Protein 4UIS (pdb70)

Structure (mmCIF, N/CA/C/O backbone):
data_4UIS
#
_entry.id   4UIS
#
_cell.length_a   1.000
_cell.length_b   1.000
_cell.length_c   1.000
_cell.angle_alpha   90.00
_cell.angle_beta   90.00
_cell.angle_gamma   90.00
#
_symmetry.space_group_name_H-M   'P 1'
#
loop_
_entity.id
_entity.type
_entity.pdbx_description
1 polymer GAMMA-SECRETASE
2 polymer GAMMA-SECRETASE
3 polymer GAMMA-SECRETASE
4 polymer GAMMA-SECRETASE
5 polymer LYSOZYME
#
loop_
_atom_site.group_PDB
_atom_site.id
_atom_site.type_symbol
_atom_site.label_atom_id
_atom_site.label_alt_id
_atom_site.label_comp_id
_atom_site.label_asym_id
_atom_site.label_entity_id
_atom_site.label_seq_id
_atom_site.pdbx_PDB_ins_code
_atom_site.Cartn_x
_atom_site.Cartn_y
_atom_site.Cartn_z
_atom_site.occupancy
_atom_site.B_iso_or_equiv
_atom_site.auth_seq_id
_atom_site.auth_comp_id
_atom_site.auth_asym_id
_atom_site.auth_atom_id
_atom_site.pdbx_PDB_model_num
ATOM 1 N N . ILE A 1 1 ? 146.612 114.792 128.210 1.00 96.01 42 ILE A N 1
ATOM 2 C CA . ILE A 1 1 ? 146.194 113.816 129.207 1.00 81.65 42 ILE A CA 1
ATOM 3 C C . ILE A 1 1 ? 146.494 114.274 130.615 1.00 90.03 42 ILE A C 1
ATOM 4 O O . ILE A 1 1 ? 147.655 114.345 131.006 1.00 87.43 42 ILE A O 1
ATOM 9 N N . PRO A 1 2 ? 145.457 114.628 131.376 1.00 123.77 43 PRO A N 1
ATOM 10 C CA . PRO A 1 2 ? 145.741 114.800 132.794 1.00 132.42 43 PRO A CA 1
ATOM 11 C C . PRO A 1 2 ? 146.183 113.488 133.405 1.00 133.14 43 PRO A C 1
ATOM 12 O O . PRO A 1 2 ? 145.651 112.432 133.069 1.00 133.50 43 PRO A O 1
ATOM 16 N N . LEU A 1 3 ? 147.137 113.568 134.316 1.00 137.79 44 LEU A N 1
ATOM 17 C CA . LEU A 1 3 ? 147.487 112.446 135.157 1.00 129.71 44 LEU A CA 1
ATOM 18 C C . LEU A 1 3 ? 146.812 112.658 136.494 1.00 157.81 44 LEU A C 1
ATOM 19 O O . LEU A 1 3 ? 146.588 113.791 136.904 1.00 155.26 44 LEU A O 1
ATOM 24 N N . ASN A 1 4 ? 146.470 111.576 137.169 1.00 113.95 45 ASN A N 1
ATOM 25 C CA . ASN A 1 4 ? 145.487 111.680 138.226 1.00 148.40 45 ASN A CA 1
ATOM 26 C C . ASN A 1 4 ? 146.085 112.157 139.545 1.00 137.87 45 ASN A C 1
ATOM 27 O O . ASN A 1 4 ? 146.286 113.353 139.741 1.00 142.37 45 ASN A O 1
ATOM 32 N N . LYS A 1 5 ? 146.367 111.220 140.442 1.00 152.71 46 LYS A N 1
ATOM 33 C CA . LYS A 1 5 ? 146.760 111.542 141.812 1.00 140.38 46 LYS A CA 1
ATOM 34 C C . LYS A 1 5 ? 148.058 112.334 141.863 1.00 144.33 46 LYS A C 1
ATOM 35 O O . LYS A 1 5 ? 149.021 111.998 141.181 1.00 147.92 46 LYS A O 1
ATOM 41 N N . THR A 1 6 ? 148.083 113.384 142.678 1.00 151.10 47 THR A N 1
ATOM 42 C CA . THR A 1 6 ? 149.191 114.335 142.655 1.00 138.30 47 THR A CA 1
ATOM 43 C C . THR A 1 6 ? 149.252 115.186 143.920 1.00 106.08 47 THR A C 1
ATOM 44 O O . THR A 1 6 ? 148.224 115.533 144.488 1.00 101.06 47 THR A O 1
ATOM 48 N N . ALA A 1 7 ? 150.456 115.532 144.359 1.00 109.96 48 ALA A N 1
ATOM 49 C CA . ALA A 1 7 ? 150.610 116.381 145.529 1.00 102.54 48 ALA A CA 1
ATOM 50 C C . ALA A 1 7 ? 151.277 117.712 145.202 1.00 98.62 48 ALA A C 1
ATOM 51 O O . ALA A 1 7 ? 152.466 117.759 144.899 1.00 100.85 48 ALA A O 1
ATOM 53 N N . PRO A 1 8 ? 150.500 118.798 145.250 1.00 77.06 49 PRO A N 1
ATOM 54 C CA . PRO A 1 8 ? 150.928 120.185 145.054 1.00 62.20 49 PRO A CA 1
ATOM 55 C C . PRO A 1 8 ? 151.886 120.724 146.096 1.00 63.94 49 PRO A C 1
ATOM 56 O O . PRO A 1 8 ? 151.812 120.345 147.256 1.00 71.93 49 PRO A O 1
ATOM 60 N N . CYS A 1 9 ? 152.780 121.604 145.668 1.00 68.74 50 CYS A N 1
ATOM 61 C CA . CYS A 1 9 ? 153.420 122.549 146.570 1.00 75.66 50 CYS A CA 1
ATOM 62 C C . CYS A 1 9 ? 152.379 123.594 146.910 1.00 53.23 50 CYS A C 1
ATOM 63 O O . CYS A 1 9 ? 151.439 123.773 146.148 1.00 51.18 50 CYS A O 1
ATOM 66 N N . VAL A 1 10 ? 152.507 124.272 148.046 1.00 47.62 51 VAL A N 1
ATOM 67 C CA . VAL A 1 10 ? 151.502 125.275 148.391 1.00 58.56 51 VAL A CA 1
ATOM 68 C C . VAL A 1 10 ? 152.038 126.415 149.245 1.00 77.34 51 VAL A C 1
ATOM 69 O O . VAL A 1 10 ? 152.886 126.224 150.108 1.00 73.64 51 VAL A O 1
ATOM 73 N N . ARG A 1 11 ? 151.542 127.612 148.968 1.00 71.25 52 ARG A N 1
ATOM 74 C CA . ARG A 1 11 ? 151.963 128.827 149.642 1.00 94.27 52 ARG A CA 1
ATOM 75 C C . ARG A 1 11 ? 151.590 128.908 151.115 1.00 97.17 52 ARG A C 1
ATOM 76 O O . ARG A 1 11 ? 150.463 128.606 151.483 1.00 95.29 52 ARG A O 1
ATOM 84 N N . LEU A 1 12 ? 152.523 129.360 151.947 1.00 126.80 53 LEU A N 1
ATOM 85 C CA . LEU A 1 12 ? 152.223 129.690 153.339 1.00 133.18 53 LEU A CA 1
ATOM 86 C C . LEU A 1 12 ? 152.935 130.978 153.727 1.00 141.29 53 LEU A C 1
ATOM 87 O O . LEU A 1 12 ? 153.816 131.447 153.007 1.00 130.58 53 LEU A O 1
ATOM 92 N N . LEU A 1 13 ? 152.571 131.548 154.870 1.00 117.04 54 LEU A N 1
ATOM 93 C CA . LEU A 1 13 ? 153.056 132.881 155.205 1.00 157.16 54 LEU A CA 1
ATOM 94 C C . LEU A 1 13 ? 153.580 133.108 156.630 1.00 190.87 54 LEU A C 1
ATOM 95 O O . LEU A 1 13 ? 152.810 133.145 157.586 1.00 191.36 54 LEU A O 1
ATOM 100 N N . ASN A 1 14 ? 154.897 133.237 156.760 1.00 185.02 55 ASN A N 1
ATOM 101 C CA . ASN A 1 14 ? 155.493 133.937 157.892 1.00 162.87 55 ASN A CA 1
ATOM 102 C C . ASN A 1 14 ? 155.198 135.409 157.704 1.00 160.71 55 ASN A C 1
ATOM 103 O O . ASN A 1 14 ? 155.221 135.900 156.582 1.00 164.51 55 ASN A O 1
ATOM 108 N N . ALA A 1 15 ? 154.934 136.122 158.789 1.00 154.10 56 ALA A N 1
ATOM 109 C CA . ALA A 1 15 ? 154.537 137.519 158.681 1.00 166.43 56 ALA A CA 1
ATOM 110 C C . ALA A 1 15 ? 155.606 138.359 158.003 1.00 162.39 56 ALA A C 1
ATOM 111 O O . ALA A 1 15 ? 155.306 139.336 157.327 1.00 175.51 56 ALA A O 1
ATOM 113 N N . THR A 1 16 ? 156.857 137.969 158.186 1.00 161.94 57 THR A N 1
ATOM 114 C CA . THR A 1 16 ? 157.961 138.666 157.557 1.00 145.05 57 THR A CA 1
ATOM 115 C C . THR A 1 16 ? 158.116 138.258 156.103 1.00 128.55 57 THR A C 1
ATOM 116 O O . THR A 1 16 ? 158.522 139.055 155.265 1.00 133.46 57 THR A O 1
ATOM 120 N N . HIS A 1 17 ? 157.768 137.017 155.795 1.00 114.49 58 HIS A N 1
ATOM 121 C CA . HIS A 1 17 ? 158.250 136.447 154.554 1.00 112.41 58 HIS A CA 1
ATOM 122 C C . HIS A 1 17 ? 157.395 135.263 154.087 1.00 118.60 58 HIS A C 1
ATOM 123 O O . HIS A 1 17 ? 156.914 134.485 154.905 1.00 121.48 58 HIS A O 1
ATOM 130 N N . GLN A 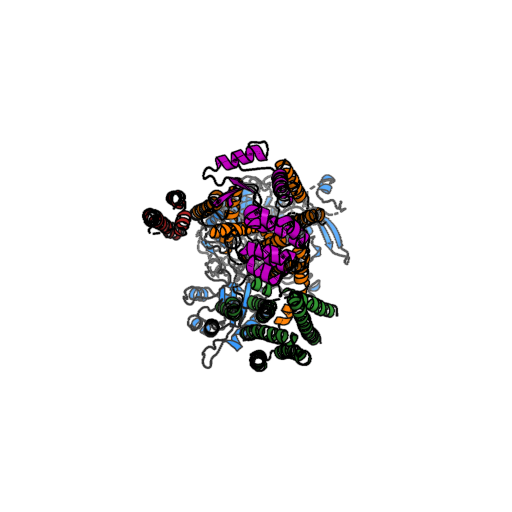1 18 ? 157.206 135.138 152.774 1.00 124.67 59 GLN A N 1
ATOM 131 C CA . GLN A 1 18 ? 156.386 134.076 152.187 1.00 113.91 59 GLN A CA 1
ATOM 132 C C . GLN A 1 18 ? 157.173 132.803 151.892 1.00 99.80 59 GLN A C 1
ATOM 133 O O . GLN A 1 18 ? 158.386 132.852 151.716 1.00 98.71 59 GLN A O 1
ATOM 139 N N . ILE A 1 19 ? 156.481 131.666 151.813 1.00 110.23 60 ILE A N 1
ATOM 140 C CA . ILE A 1 19 ? 157.135 130.390 151.505 1.00 105.28 60 ILE A CA 1
ATOM 141 C C . ILE A 1 19 ? 156.355 129.476 150.561 1.00 99.00 60 ILE A C 1
ATOM 142 O O . ILE A 1 19 ? 155.128 129.401 150.613 1.00 105.82 60 ILE A O 1
ATOM 147 N N . GLY A 1 20 ? 157.083 128.756 149.716 1.00 81.22 61 GLY A N 1
ATOM 148 C CA . GLY A 1 20 ? 156.475 127.775 148.840 1.00 84.50 61 GLY A CA 1
ATOM 149 C C . GLY A 1 20 ? 156.436 128.115 147.362 1.00 90.70 61 GLY A C 1
ATOM 150 O O . GLY A 1 20 ? 156.978 129.123 146.923 1.00 98.17 61 GLY A O 1
ATOM 151 N N . CYS A 1 21 ? 155.796 127.236 146.599 1.00 89.05 62 CYS A N 1
ATOM 152 C CA . CYS A 1 21 ? 155.629 127.381 145.159 1.00 111.53 62 CYS A CA 1
ATOM 153 C C . CYS A 1 21 ? 154.649 128.500 144.874 1.00 128.82 62 CYS A C 1
ATOM 154 O O . CYS A 1 21 ? 153.813 128.793 145.715 1.00 132.35 62 CYS A O 1
ATOM 157 N N . GLN A 1 22 ? 154.729 129.132 143.709 1.00 130.93 63 GLN A N 1
ATOM 158 C CA . GLN A 1 22 ? 153.603 129.950 143.262 1.00 128.34 63 GLN A CA 1
ATOM 159 C C . GLN A 1 22 ? 153.504 130.046 141.755 1.00 127.75 63 GLN A C 1
ATOM 160 O O . GLN A 1 22 ? 154.195 130.835 141.120 1.00 130.62 63 GLN A O 1
ATOM 166 N N . SER A 1 23 ? 152.624 129.230 141.196 1.00 125.36 64 SER A N 1
ATOM 167 C CA . SER A 1 23 ? 152.407 129.175 139.763 1.00 116.74 64 SER A CA 1
ATOM 168 C C . SER A 1 23 ? 151.787 130.436 139.189 1.00 118.73 64 SER A C 1
ATOM 169 O O . SER A 1 23 ? 150.946 131.068 139.821 1.00 122.92 64 SER A O 1
ATOM 172 N N . SER A 1 24 ? 152.203 130.789 137.979 1.00 125.39 65 SER A N 1
ATOM 173 C CA . SER A 1 24 ? 151.545 131.843 137.220 1.00 123.11 65 SER A CA 1
ATOM 174 C C . SER A 1 24 ? 150.225 131.335 136.650 1.00 114.03 65 SER A C 1
ATOM 175 O O . SER A 1 24 ? 150.060 130.144 136.406 1.00 118.38 65 SER A O 1
ATOM 178 N N . ILE A 1 25 ? 149.306 132.261 136.414 1.00 101.64 66 ILE A N 1
ATOM 179 C CA . ILE A 1 25 ? 147.928 131.963 136.049 1.00 97.16 66 ILE A CA 1
ATOM 180 C C . ILE A 1 25 ? 147.828 131.146 134.766 1.00 109.61 66 ILE A C 1
ATOM 181 O O . ILE A 1 25 ? 148.807 130.988 134.042 1.00 112.27 66 ILE A O 1
ATOM 186 N N . SER A 1 26 ? 146.647 130.583 134.532 1.00 112.35 67 SER A N 1
ATOM 187 C CA . SER A 1 26 ? 146.307 129.884 133.299 1.00 110.77 67 SER A CA 1
ATOM 188 C C . SER A 1 26 ? 147.143 128.640 133.137 1.00 103.42 67 SER A C 1
ATOM 189 O O . SER A 1 26 ? 146.646 127.522 133.266 1.00 102.49 67 SER A O 1
ATOM 192 N N . GLY A 1 27 ? 148.419 128.838 132.841 1.00 110.18 68 GLY A N 1
ATOM 193 C CA . GLY A 1 27 ? 149.307 127.715 132.660 1.00 112.14 68 GLY A CA 1
ATOM 194 C C . GLY A 1 27 ? 150.762 128.084 132.763 1.00 107.03 68 GLY A C 1
ATOM 195 O O . GLY A 1 27 ? 151.182 129.132 132.281 1.00 99.30 68 GLY A O 1
ATOM 196 N N . ASP A 1 28 ? 151.533 127.213 133.399 1.00 107.25 69 ASP A N 1
ATOM 197 C CA . ASP A 1 28 ? 152.972 127.360 133.414 1.00 104.19 69 ASP A CA 1
ATOM 198 C C . ASP A 1 28 ? 153.550 126.124 132.759 1.00 95.64 69 ASP A C 1
ATOM 199 O O . ASP A 1 28 ? 153.756 125.089 133.395 1.00 92.78 69 ASP A O 1
ATOM 204 N N . THR A 1 29 ? 153.743 126.235 131.452 1.00 102.66 70 THR A N 1
ATOM 205 C CA . THR A 1 29 ? 154.199 125.130 130.629 1.00 116.26 70 THR A CA 1
ATOM 206 C C . THR A 1 29 ? 155.685 124.892 130.735 1.00 129.19 70 THR A C 1
ATOM 207 O O . THR A 1 29 ? 156.445 125.805 131.039 1.00 132.12 70 THR A O 1
ATOM 211 N N . GLY A 1 30 ? 156.094 123.660 130.467 1.00 139.18 71 GLY A N 1
ATOM 212 C CA . GLY A 1 30 ? 157.503 123.344 130.375 1.00 147.29 71 GLY A CA 1
ATOM 213 C C . GLY A 1 30 ? 157.720 122.008 129.713 1.00 150.34 71 GLY A C 1
ATOM 214 O O . GLY A 1 30 ? 157.172 121.008 130.152 1.00 143.51 71 GLY A O 1
ATOM 215 N N . VAL A 1 31 ? 158.515 121.989 128.653 1.00 151.60 72 VAL A N 1
ATOM 216 C CA . VAL A 1 31 ? 158.864 120.741 127.997 1.00 164.27 72 VAL A CA 1
ATOM 217 C C . VAL A 1 31 ? 159.642 119.830 128.932 1.00 177.38 72 VAL A C 1
ATOM 218 O O . VAL A 1 31 ? 160.479 120.296 129.706 1.00 174.97 72 VAL A O 1
ATOM 222 N N . ILE A 1 32 ? 159.354 118.535 128.886 1.00 186.71 73 ILE A N 1
ATOM 223 C CA . ILE A 1 32 ? 160.050 117.622 129.783 1.00 198.40 73 ILE A CA 1
ATOM 224 C C . ILE A 1 32 ? 161.523 117.515 129.423 1.00 196.84 73 ILE A C 1
ATOM 225 O O . ILE A 1 32 ? 161.873 117.523 128.250 1.00 197.25 73 ILE A O 1
ATOM 230 N N . HIS A 1 33 ? 162.389 117.438 130.428 1.00 200.68 74 HIS A N 1
ATOM 231 C CA . HIS A 1 33 ? 163.752 116.978 130.195 1.00 192.20 74 HIS A CA 1
ATOM 232 C C . HIS A 1 33 ? 164.287 116.288 131.436 1.00 190.10 74 HIS A C 1
ATOM 233 O O . HIS A 1 33 ? 164.796 116.926 132.354 1.00 191.39 74 HIS A O 1
ATOM 240 N N . VAL A 1 34 ? 164.181 114.967 131.435 1.00 181.38 75 VAL A N 1
ATOM 241 C CA . VAL A 1 34 ? 164.467 114.158 132.604 1.00 166.13 75 VAL A CA 1
ATOM 242 C C . VAL A 1 34 ? 165.911 114.265 133.058 1.00 160.97 75 VAL A C 1
ATOM 243 O O . VAL A 1 34 ? 166.812 114.495 132.257 1.00 159.87 75 VAL A O 1
ATOM 247 N N . VAL A 1 35 ? 166.120 114.135 134.359 1.00 161.71 76 VAL A N 1
ATOM 248 C CA . VAL A 1 35 ? 167.459 113.963 134.881 1.00 170.70 76 VAL A CA 1
ATOM 249 C C . VAL A 1 35 ? 167.643 112.564 135.421 1.00 183.31 76 VAL A C 1
ATOM 250 O O . VAL A 1 35 ? 167.015 112.179 136.405 1.00 187.76 76 VAL A O 1
ATOM 254 N N . GLU A 1 36 ? 168.502 111.798 134.763 1.00 189.11 77 GLU A N 1
ATOM 255 C CA . GLU A 1 36 ? 168.842 110.475 135.251 1.00 205.65 77 GLU A CA 1
ATOM 256 C C . GLU A 1 36 ? 170.125 110.582 136.069 1.00 222.35 77 GLU A C 1
ATOM 257 O O . GLU A 1 36 ? 170.386 109.768 136.951 1.00 224.69 77 GLU A O 1
ATOM 263 N N . LYS A 1 37 ? 170.915 111.610 135.783 1.00 212.41 78 LYS A N 1
ATOM 264 C CA . LYS A 1 37 ? 172.231 111.746 136.385 1.00 231.75 78 LYS A CA 1
ATOM 265 C C . LYS A 1 37 ? 172.751 113.163 136.313 1.00 247.13 78 LYS A C 1
ATOM 266 O O . LYS A 1 37 ? 172.071 114.060 135.828 1.00 250.20 78 LYS A O 1
ATOM 272 N N . GLU A 1 38 ? 173.970 113.353 136.797 1.00 226.91 79 GLU A N 1
ATOM 273 C CA . GLU A 1 38 ? 174.587 114.665 136.814 1.00 242.28 79 GLU A CA 1
ATOM 274 C C . GLU A 1 38 ? 174.699 115.250 135.424 1.00 265.88 79 GLU A C 1
ATOM 275 O O . GLU A 1 38 ? 174.597 116.463 135.241 1.00 266.13 79 GLU A O 1
ATOM 281 N N . GLU A 1 39 ? 174.880 114.382 134.440 1.00 252.97 80 GLU A N 1
ATOM 282 C CA . GLU A 1 39 ? 175.087 114.845 133.083 1.00 247.81 80 GLU A CA 1
ATOM 283 C C . GLU A 1 39 ? 173.896 115.670 132.633 1.00 228.53 80 GLU A C 1
ATOM 284 O O . GLU A 1 39 ? 174.049 116.740 132.044 1.00 229.11 80 GLU A O 1
ATOM 290 N N . ASP A 1 40 ? 172.707 115.198 132.978 1.00 251.96 81 ASP A N 1
ATOM 291 C CA . ASP A 1 40 ? 171.504 115.945 132.686 1.00 231.37 81 ASP A CA 1
ATOM 292 C C . ASP A 1 40 ? 171.551 117.245 133.455 1.00 223.75 81 ASP A C 1
ATOM 293 O O . ASP A 1 40 ? 171.093 118.273 132.986 1.00 207.66 81 ASP A O 1
ATOM 298 N N . LEU A 1 41 ? 172.122 117.184 134.650 1.00 225.47 82 LEU A N 1
ATOM 299 C CA . LEU A 1 41 ? 172.123 118.332 135.535 1.00 234.28 82 LEU A CA 1
ATOM 300 C C . LEU A 1 41 ? 172.935 119.476 134.955 1.00 253.16 82 LEU A C 1
ATOM 301 O O . LEU A 1 41 ? 172.575 120.637 135.133 1.00 258.27 82 LEU A O 1
ATOM 306 N N . GLN A 1 42 ? 174.016 119.173 134.245 1.00 271.20 83 GLN A N 1
ATOM 307 C CA . GLN A 1 42 ? 174.633 120.244 133.477 1.00 286.92 83 GLN A CA 1
ATOM 308 C C . GLN A 1 42 ? 173.785 120.546 132.269 1.00 286.09 83 GLN A C 1
ATOM 309 O O . GLN A 1 42 ? 173.653 121.693 131.879 1.00 283.30 83 GLN A O 1
ATOM 315 N N . TRP A 1 43 ? 173.191 119.509 131.691 1.00 282.51 84 TRP A N 1
ATOM 316 C CA . TRP A 1 43 ? 172.643 119.624 130.345 1.00 286.22 84 TRP A CA 1
ATOM 317 C C . TRP A 1 43 ? 171.153 119.909 130.258 1.00 213.26 84 TRP A C 1
ATOM 318 O O . TRP A 1 43 ? 170.507 119.543 129.283 1.00 210.23 84 TRP A O 1
ATOM 329 N N . VAL A 1 44 ? 170.600 120.517 131.295 1.00 232.66 85 VAL A N 1
ATOM 330 C CA . VAL A 1 44 ? 169.302 121.148 131.176 1.00 236.37 85 VAL A CA 1
ATOM 331 C C . VAL A 1 44 ? 169.606 122.617 131.108 1.00 243.44 85 VAL A C 1
ATOM 332 O O . VAL A 1 44 ? 169.122 123.351 130.251 1.00 236.58 85 VAL A O 1
ATOM 336 N N . LEU A 1 45 ? 170.450 123.017 132.045 1.00 262.44 86 LEU A N 1
ATOM 337 C CA . LEU A 1 45 ? 170.902 124.377 132.163 1.00 263.60 86 LEU A CA 1
ATOM 338 C C . LEU A 1 45 ? 171.673 124.731 130.910 1.00 272.82 86 LEU A C 1
ATOM 339 O O . LEU A 1 45 ? 171.626 125.852 130.421 1.00 267.72 86 LEU A O 1
ATOM 344 N N . THR A 1 46 ? 172.367 123.737 130.377 1.00 288.61 87 THR A N 1
ATOM 345 C CA . THR A 1 46 ? 173.223 123.931 129.225 1.00 289.51 87 THR A CA 1
ATOM 346 C C . THR A 1 46 ? 172.696 123.182 128.018 1.00 209.94 87 THR A C 1
ATOM 347 O O . THR A 1 46 ? 173.388 123.053 127.012 1.00 202.48 87 THR A O 1
ATOM 351 N N . ASP A 1 47 ? 171.477 122.667 128.127 1.00 228.46 88 ASP A N 1
ATOM 352 C CA . ASP A 1 47 ? 170.819 122.105 126.962 1.00 234.06 88 ASP A CA 1
ATOM 353 C C . ASP A 1 47 ? 170.632 123.270 126.010 1.00 237.58 88 ASP A C 1
ATOM 354 O O . ASP A 1 47 ? 171.383 123.435 125.052 1.00 248.82 88 ASP A O 1
ATOM 359 N N . GLY A 1 48 ? 169.623 124.085 126.287 1.00 214.64 89 GLY A N 1
ATOM 360 C CA . GLY A 1 48 ? 169.498 125.383 125.654 1.00 211.61 89 GLY A CA 1
ATOM 361 C C . GLY A 1 48 ? 168.839 125.582 124.297 1.00 211.45 89 GLY A C 1
ATOM 362 O O . GLY A 1 48 ? 168.782 126.717 123.831 1.00 224.89 89 GLY A O 1
ATOM 363 N N . PRO A 1 49 ? 168.356 124.518 123.631 1.00 197.42 90 PRO A N 1
ATOM 364 C CA . PRO A 1 49 ? 167.609 124.971 122.458 1.00 167.16 90 PRO A CA 1
ATOM 365 C C . PRO A 1 49 ? 166.239 125.535 122.813 1.00 147.13 90 PRO A C 1
ATOM 366 O O . PRO A 1 49 ? 165.830 126.533 122.229 1.00 141.01 90 PRO A O 1
ATOM 370 N N . ASN A 1 50 ? 165.547 124.917 123.761 1.00 154.71 91 ASN A N 1
ATOM 371 C CA . ASN A 1 50 ? 164.193 125.339 124.094 1.00 153.21 91 ASN A CA 1
ATOM 372 C C . ASN A 1 50 ? 163.985 125.520 125.582 1.00 164.61 91 ASN A C 1
ATOM 373 O O . ASN A 1 50 ? 163.328 124.716 126.220 1.00 166.85 91 ASN A O 1
ATOM 378 N N . PRO A 1 51 ? 164.471 126.637 126.119 1.00 164.66 92 PRO A N 1
ATOM 379 C CA . PRO A 1 51 ? 164.718 126.833 127.550 1.00 168.60 92 PRO A CA 1
ATOM 380 C C . PRO A 1 51 ? 163.542 126.652 128.526 1.00 202.47 92 PRO A C 1
ATOM 381 O O . PRO A 1 51 ? 163.817 126.253 129.656 1.00 203.12 92 PRO A O 1
ATOM 385 N N . PRO A 1 52 ? 162.283 126.928 128.142 1.00 194.58 93 PRO A N 1
ATOM 386 C CA . PRO A 1 52 ? 161.261 126.664 129.166 1.00 183.75 93 PRO A CA 1
ATOM 387 C C . PRO A 1 52 ? 161.145 125.181 129.515 1.00 187.22 93 PRO A C 1
ATOM 388 O O . PRO A 1 52 ? 160.142 124.534 129.226 1.00 183.88 93 PRO A O 1
ATOM 392 N N . TYR A 1 53 ? 162.200 124.664 130.128 1.00 182.92 94 TYR A N 1
ATOM 393 C CA . TYR A 1 53 ? 162.311 123.270 130.524 1.00 184.09 94 TYR A CA 1
ATOM 394 C C . TYR A 1 53 ? 161.552 123.006 131.811 1.00 186.83 94 TYR A C 1
ATOM 395 O O . TYR A 1 53 ? 161.225 123.941 132.533 1.00 185.30 94 TYR A O 1
ATOM 404 N N . MET A 1 54 ? 161.235 121.743 132.078 1.00 189.51 95 MET A N 1
ATOM 405 C CA . MET A 1 54 ? 160.861 121.352 133.432 1.00 185.18 95 MET A CA 1
ATOM 406 C C . MET A 1 54 ? 161.250 119.907 133.733 1.00 181.49 95 MET A C 1
ATOM 407 O O . MET A 1 54 ? 160.834 118.966 133.061 1.00 183.18 95 MET A O 1
ATOM 412 N N . VAL A 1 55 ? 162.093 119.758 134.745 1.00 153.73 96 VAL A N 1
ATOM 413 C CA . VAL A 1 55 ? 162.690 118.479 135.095 1.00 144.91 96 VAL A CA 1
ATOM 414 C C . VAL A 1 55 ? 161.783 117.541 135.891 1.00 129.63 96 VAL A C 1
ATOM 415 O O . VAL A 1 55 ? 160.910 117.987 136.631 1.00 128.64 96 VAL A O 1
ATOM 419 N N . LEU A 1 56 ? 161.995 116.239 135.730 1.00 136.76 97 LEU A N 1
ATOM 420 C CA . LEU A 1 56 ? 161.357 115.235 136.569 1.00 127.39 97 LEU A CA 1
ATOM 421 C C . LEU A 1 56 ? 162.365 114.564 137.479 1.00 130.97 97 LEU A C 1
ATOM 422 O O . LEU A 1 56 ? 162.896 113.511 137.140 1.00 134.09 97 LEU A O 1
ATOM 427 N N . LEU A 1 57 ? 162.636 115.155 138.630 1.00 143.37 98 LEU A N 1
ATOM 428 C CA . LEU A 1 57 ? 163.655 114.595 139.501 1.00 140.49 98 LEU A CA 1
ATOM 429 C C . LEU A 1 57 ? 163.267 113.314 140.214 1.00 148.98 98 LEU A C 1
ATOM 430 O O . LEU A 1 57 ? 162.125 113.123 140.651 1.00 148.68 98 LEU A O 1
ATOM 435 N N . GLU A 1 58 ? 164.256 112.443 140.337 1.00 154.94 99 GLU A N 1
ATOM 436 C CA . GLU A 1 58 ? 164.178 111.319 141.239 1.00 161.65 99 GLU A CA 1
ATOM 437 C C . GLU A 1 58 ? 164.260 111.787 142.666 1.00 152.38 99 GLU A C 1
ATOM 438 O O . GLU A 1 58 ? 164.852 112.822 142.966 1.00 151.83 99 GLU A O 1
ATOM 444 N N . SER A 1 59 ? 163.667 111.000 143.545 1.00 139.22 100 SER A N 1
ATOM 445 C CA . SER A 1 59 ? 163.652 111.321 144.951 1.00 126.06 100 SER A CA 1
ATOM 446 C C . SER A 1 59 ? 165.065 111.424 145.497 1.00 139.56 100 SER A C 1
ATOM 447 O O . SER A 1 59 ? 165.350 112.252 146.357 1.00 142.64 100 SER A O 1
ATOM 450 N N . LYS A 1 60 ? 165.952 110.595 144.966 1.00 145.01 101 LYS A N 1
ATOM 451 C CA . LYS A 1 60 ? 167.323 110.531 145.442 1.00 142.17 101 LYS A CA 1
ATOM 452 C C . LYS A 1 60 ? 168.056 111.830 145.201 1.00 132.11 101 LYS A C 1
ATOM 453 O O . LYS A 1 60 ? 168.676 112.393 146.099 1.00 120.91 101 LYS A O 1
ATOM 459 N N . HIS A 1 61 ? 167.965 112.296 143.965 1.00 146.17 102 HIS A N 1
ATOM 460 C CA . HIS A 1 61 ? 168.853 113.332 143.475 1.00 151.69 102 HIS A CA 1
ATOM 461 C C . HIS A 1 61 ? 168.535 114.662 144.113 1.00 156.34 102 HIS A C 1
ATOM 462 O O . HIS A 1 61 ? 169.362 115.568 144.130 1.00 157.86 102 HIS A O 1
ATOM 469 N N . PHE A 1 62 ? 167.317 114.779 144.623 1.00 153.41 103 PHE A N 1
ATOM 470 C CA . PHE A 1 62 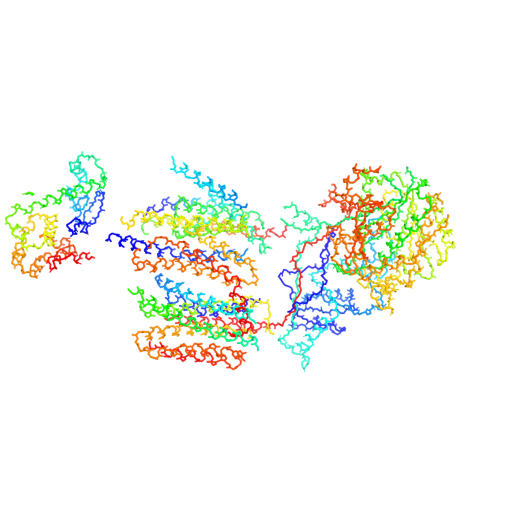? 166.852 116.046 145.150 1.00 152.61 103 PHE A CA 1
ATOM 471 C C . PHE A 1 62 ? 167.692 116.478 146.335 1.00 150.98 103 PHE A C 1
ATOM 472 O O . PHE A 1 62 ? 167.945 115.695 147.244 1.00 149.50 103 PHE A O 1
ATOM 480 N N . THR A 1 63 ? 168.100 117.739 146.322 1.00 156.79 104 THR A N 1
ATOM 481 C CA . THR A 1 63 ? 168.947 118.291 147.366 1.00 157.58 104 THR A CA 1
ATOM 482 C C . THR A 1 63 ? 169.033 119.790 147.242 1.00 175.92 104 THR A C 1
ATOM 483 O O . THR A 1 63 ? 168.728 120.353 146.195 1.00 175.81 104 THR A O 1
ATOM 487 N N . ARG A 1 64 ? 169.472 120.436 148.310 1.00 165.79 105 ARG A N 1
ATOM 488 C CA . ARG A 1 64 ? 169.603 121.877 148.293 1.00 165.66 105 ARG A CA 1
ATOM 489 C C . ARG A 1 64 ? 170.647 122.327 147.299 1.00 168.51 105 ARG A C 1
ATOM 490 O O . ARG A 1 64 ? 170.529 123.396 146.716 1.00 163.28 105 ARG A O 1
ATOM 498 N N . ASP A 1 65 ? 171.670 121.508 147.103 1.00 161.41 106 ASP A N 1
ATOM 499 C CA . ASP A 1 65 ? 172.762 121.904 146.234 1.00 185.48 106 ASP A CA 1
ATOM 500 C C . ASP A 1 65 ? 172.262 122.093 144.822 1.00 196.50 106 ASP A C 1
ATOM 501 O O . ASP A 1 65 ? 172.482 123.130 144.200 1.00 195.96 106 ASP A O 1
ATOM 506 N N . LEU A 1 66 ? 171.579 121.075 144.326 1.00 191.81 107 LEU A N 1
ATOM 507 C CA . LEU A 1 66 ? 171.036 121.118 142.986 1.00 191.82 107 LEU A CA 1
ATOM 508 C C . LEU A 1 66 ? 169.884 122.099 142.909 1.00 190.59 107 LEU A C 1
ATOM 509 O O . LEU A 1 66 ? 169.672 122.745 141.889 1.00 193.05 107 LEU A O 1
ATOM 514 N N . MET A 1 67 ? 169.143 122.210 144.001 1.00 189.54 108 MET A N 1
ATOM 515 C CA . MET A 1 67 ? 167.989 123.081 144.025 1.00 186.06 108 MET A CA 1
ATOM 516 C C . MET A 1 67 ? 168.414 124.524 143.867 1.00 174.12 108 MET A C 1
ATOM 517 O O . MET A 1 67 ? 167.745 125.317 143.211 1.00 175.91 108 MET A O 1
ATOM 522 N N . GLU A 1 68 ? 169.552 124.851 144.461 1.00 178.37 109 GLU A N 1
ATOM 523 C CA . GLU A 1 68 ? 170.008 126.227 144.508 1.00 172.83 109 GLU A CA 1
ATOM 524 C C . GLU A 1 68 ? 170.924 126.518 143.342 1.00 182.82 109 GLU A C 1
ATOM 525 O O . GLU A 1 68 ? 171.083 127.664 142.923 1.00 182.50 109 GLU A O 1
ATOM 531 N N . LYS A 1 69 ? 171.525 125.467 142.811 1.00 191.75 110 LYS A N 1
ATOM 532 C CA . LYS A 1 69 ? 172.160 125.582 141.523 1.00 192.79 110 LYS A CA 1
ATOM 533 C C . LYS A 1 69 ? 171.077 125.909 140.517 1.00 207.93 110 LYS A C 1
ATOM 534 O O . LYS A 1 69 ? 171.304 126.617 139.540 1.00 204.68 110 LYS A O 1
ATOM 540 N N . LEU A 1 70 ? 169.879 125.413 140.789 1.00 187.47 111 LEU A N 1
ATOM 541 C CA . LEU A 1 70 ? 168.777 125.552 139.860 1.00 207.75 111 LEU A CA 1
ATOM 542 C C . LEU A 1 70 ? 168.141 126.931 139.875 1.00 223.19 111 LEU A C 1
ATOM 543 O O . LEU A 1 70 ? 167.798 127.461 138.826 1.00 224.44 111 LEU A O 1
ATOM 548 N N . LYS A 1 71 ? 167.984 127.512 141.056 1.00 30.00 112 LYS A N 1
ATOM 549 C CA . LYS A 1 71 ? 167.198 128.732 141.179 1.00 30.00 112 LYS A CA 1
ATOM 550 C C . LYS A 1 71 ? 167.770 129.883 140.363 1.00 30.00 112 LYS A C 1
ATOM 551 O O . LYS A 1 71 ? 167.033 130.731 139.866 1.00 30.00 112 LYS A O 1
ATOM 557 N N . GLY A 1 72 ? 169.086 129.893 140.206 1.00 30.00 113 GLY A N 1
ATOM 558 C CA . GLY A 1 72 ? 169.748 130.990 139.531 1.00 30.00 113 GLY A CA 1
ATOM 559 C C . GLY A 1 72 ? 169.710 130.915 138.019 1.00 30.00 113 GLY A C 1
ATOM 560 O O . GLY A 1 72 ? 170.138 131.849 137.342 1.00 30.00 113 GLY A O 1
ATOM 561 N N . ARG A 1 73 ? 169.221 129.805 137.478 1.00 60.47 114 ARG A N 1
ATOM 562 C CA . ARG A 1 73 ? 169.235 129.642 136.033 1.00 66.00 114 ARG A CA 1
ATOM 563 C C . ARG A 1 73 ? 168.327 130.685 135.397 1.00 70.08 114 ARG A C 1
ATOM 564 O O . ARG A 1 73 ? 167.195 130.879 135.832 1.00 70.12 114 ARG A O 1
ATOM 572 N N . THR A 1 74 ? 168.818 131.337 134.352 1.00 70.79 115 THR A N 1
ATOM 573 C CA . THR A 1 74 ? 168.029 132.348 133.666 1.00 72.36 115 THR A CA 1
ATOM 574 C C . THR A 1 74 ? 167.162 131.727 132.576 1.00 69.76 115 THR A C 1
ATOM 575 O O . THR A 1 74 ? 166.154 132.305 132.178 1.00 67.84 115 THR A O 1
ATOM 579 N N . SER A 1 75 ? 167.541 130.535 132.113 1.00 71.81 116 SER A N 1
ATOM 580 C CA . SER A 1 75 ? 166.676 129.764 131.224 1.00 71.32 116 SER A CA 1
ATOM 581 C C . SER A 1 75 ? 165.442 129.427 132.015 1.00 66.87 116 SER A C 1
ATOM 582 O O . SER A 1 75 ? 164.384 129.143 131.458 1.00 67.17 116 SER A O 1
ATOM 585 N N . ARG A 1 76 ? 165.614 129.447 133.332 1.00 65.20 117 ARG A N 1
ATOM 586 C CA . ARG A 1 76 ? 164.539 129.224 134.268 1.00 62.67 117 ARG A CA 1
ATOM 587 C C . ARG A 1 76 ? 163.990 127.832 134.065 1.00 57.20 117 ARG A C 1
ATOM 588 O O . ARG A 1 76 ? 164.604 127.001 133.397 1.00 52.84 117 ARG A O 1
ATOM 596 N N . ILE A 1 77 ? 162.828 127.574 134.637 1.00 55.10 118 ILE A N 1
ATOM 597 C CA . ILE A 1 77 ? 162.279 126.246 134.553 1.00 46.18 118 ILE A CA 1
ATOM 598 C C . ILE A 1 77 ? 160.804 126.295 134.912 1.00 39.95 118 ILE A C 1
ATOM 599 O O . ILE A 1 77 ? 160.355 127.198 135.613 1.00 41.93 118 ILE A O 1
ATOM 604 N N . ALA A 1 78 ? 160.047 125.329 134.416 1.00 35.58 119 ALA A N 1
ATOM 605 C CA . ALA A 1 78 ? 158.631 125.248 134.722 1.00 35.63 119 ALA A CA 1
ATOM 606 C C . ALA A 1 78 ? 158.419 124.361 135.924 1.00 32.00 119 ALA A C 1
ATOM 607 O O . ALA A 1 78 ? 157.315 123.897 136.177 1.00 30.02 119 ALA A O 1
ATOM 609 N N . GLY A 1 79 ? 159.492 124.091 136.647 1.00 35.67 120 GLY A N 1
ATOM 610 C CA . GLY A 1 79 ? 159.344 123.462 137.936 1.00 30.65 120 GLY A CA 1
ATOM 611 C C . GLY A 1 79 ? 159.672 121.996 138.053 1.00 30.91 120 GLY A C 1
ATOM 612 O O . GLY A 1 79 ? 159.761 121.265 137.071 1.00 32.56 120 GLY A O 1
ATOM 613 N N . LEU A 1 80 ? 159.859 121.586 139.298 1.00 61.58 121 LEU A N 1
ATOM 614 C CA . LEU A 1 80 ? 160.294 120.250 139.624 1.00 70.61 121 LEU A CA 1
ATOM 615 C C . LEU A 1 80 ? 159.174 119.248 139.502 1.00 124.42 121 LEU A C 1
ATOM 616 O O . LEU A 1 80 ? 158.009 119.574 139.704 1.00 132.48 121 LEU A O 1
ATOM 621 N N . ALA A 1 81 ? 159.540 118.016 139.189 1.00 141.47 122 ALA A N 1
ATOM 622 C CA . ALA A 1 81 ? 158.610 116.908 139.262 1.00 152.59 122 ALA A CA 1
ATOM 623 C C . ALA A 1 81 ? 159.295 115.780 140.001 1.00 161.30 122 ALA A C 1
ATOM 624 O O . ALA A 1 81 ? 159.828 114.856 139.393 1.00 165.62 122 ALA A O 1
ATOM 626 N N . VAL A 1 82 ? 159.318 115.876 141.321 1.00 152.48 123 VAL A N 1
ATOM 627 C CA . VAL A 1 82 ? 159.975 114.857 142.117 1.00 122.08 123 VAL A CA 1
ATOM 628 C C . VAL A 1 82 ? 159.105 113.614 142.156 1.00 131.43 123 VAL A C 1
ATOM 629 O O . VAL A 1 82 ? 157.886 113.708 142.065 1.00 137.20 123 VAL A O 1
ATOM 633 N N . SER A 1 83 ? 159.722 112.445 142.260 1.00 127.19 124 SER A N 1
ATOM 634 C CA . SER A 1 83 ? 158.946 111.232 142.476 1.00 137.77 124 SER A CA 1
ATOM 635 C C . SER A 1 83 ? 159.748 110.178 143.227 1.00 131.10 124 SER A C 1
ATOM 636 O O . SER A 1 83 ? 160.954 110.043 143.032 1.00 123.35 124 SER A O 1
ATOM 639 N N . LEU A 1 84 ? 159.069 109.430 144.088 1.00 30.00 125 LEU A N 1
ATOM 640 C CA . LEU A 1 84 ? 159.741 108.474 144.959 1.00 30.00 125 LEU A CA 1
ATOM 641 C C . LEU A 1 84 ? 159.793 107.065 144.407 1.00 30.00 125 LEU A C 1
ATOM 642 O O . LEU A 1 84 ? 158.806 106.555 143.885 1.00 30.00 125 LEU A O 1
ATOM 647 N N . THR A 1 85 ? 160.960 106.443 144.532 1.00 142.75 126 THR A N 1
ATOM 648 C CA . THR A 1 85 ? 161.093 105.006 144.348 1.00 163.60 126 THR A CA 1
ATOM 649 C C . THR A 1 85 ? 160.933 104.372 145.728 1.00 193.47 126 THR A C 1
ATOM 650 O O . THR A 1 85 ? 161.131 105.039 146.741 1.00 191.84 126 THR A O 1
ATOM 654 N N . LYS A 1 86 ? 160.568 103.097 145.764 1.00 205.64 127 LYS A N 1
ATOM 655 C CA . LYS A 1 86 ? 160.207 102.428 147.004 1.00 211.07 127 LYS A CA 1
ATOM 656 C C . LYS A 1 86 ? 161.283 102.537 148.090 1.00 231.33 127 LYS A C 1
ATOM 657 O O . LYS A 1 86 ? 160.968 102.906 149.217 1.00 230.10 127 LYS A O 1
ATOM 663 N N . PRO A 1 87 ? 162.552 102.212 147.771 1.00 222.90 128 PRO A N 1
ATOM 664 C CA . PRO A 1 87 ? 163.559 102.371 148.822 1.00 218.62 128 PRO A CA 1
ATOM 665 C C . PRO A 1 87 ? 163.745 103.806 149.282 1.00 214.19 128 PRO A C 1
ATOM 666 O O . PRO A 1 87 ? 163.643 104.744 148.494 1.00 220.07 128 PRO A O 1
ATOM 670 N N . SER A 1 88 ? 164.017 103.955 150.568 1.00 215.20 129 SER A N 1
ATOM 671 C CA . SER A 1 88 ? 164.421 105.224 151.133 1.00 203.08 129 SER A CA 1
ATOM 672 C C . SER A 1 88 ? 165.861 105.520 150.759 1.00 202.01 129 SER A C 1
ATOM 673 O O . SER A 1 88 ? 166.627 104.600 150.485 1.00 210.20 129 SER A O 1
ATOM 676 N N . PRO A 1 89 ? 166.234 106.807 150.737 1.00 190.18 130 PRO A N 1
ATOM 677 C CA . PRO A 1 89 ? 167.629 107.177 150.499 1.00 184.97 130 PRO A CA 1
ATOM 678 C C . PRO A 1 89 ? 168.508 106.598 151.589 1.00 194.20 130 PRO A C 1
ATOM 679 O O . PRO A 1 89 ? 168.073 106.549 152.740 1.00 192.76 130 PRO A O 1
ATOM 683 N N . ALA A 1 90 ? 169.715 106.165 151.238 1.00 195.19 131 ALA A N 1
ATOM 684 C CA . ALA A 1 90 ? 170.583 105.520 152.211 1.00 194.09 131 ALA A CA 1
ATOM 685 C C . ALA A 1 90 ? 170.839 106.477 153.358 1.00 197.00 131 ALA A C 1
ATOM 686 O O . ALA A 1 90 ? 170.515 106.185 154.508 1.00 199.70 131 ALA A O 1
ATOM 688 N N . SER A 1 91 ? 171.367 107.647 153.027 1.00 186.45 132 SER A N 1
ATOM 689 C CA . SER A 1 91 ? 171.444 108.728 153.988 1.00 171.58 132 SER A CA 1
ATOM 690 C C . SER A 1 91 ? 170.032 109.220 154.204 1.00 164.61 132 SER A C 1
ATOM 691 O O . SER A 1 91 ? 169.194 109.125 153.308 1.00 164.42 132 SER A O 1
ATOM 694 N N . GLY A 1 92 ? 169.758 109.754 155.382 1.00 173.24 133 GLY A N 1
ATOM 695 C CA . GLY A 1 92 ? 168.419 110.220 155.667 1.00 177.60 133 GLY A CA 1
ATOM 696 C C . GLY A 1 92 ? 168.179 111.548 154.986 1.00 175.31 133 GLY A C 1
ATOM 697 O O . GLY A 1 92 ? 169.076 112.092 154.347 1.00 175.56 133 GLY A O 1
ATOM 698 N N . PHE A 1 93 ? 166.969 112.075 155.111 1.00 172.70 134 PHE A N 1
ATOM 699 C CA . PHE A 1 93 ? 166.720 113.429 154.648 1.00 160.37 134 PHE A CA 1
ATOM 700 C C . PHE A 1 93 ? 165.581 114.133 155.359 1.00 158.80 134 PHE A C 1
ATOM 701 O O . PHE A 1 93 ? 164.435 113.698 155.301 1.00 165.60 134 PHE A O 1
ATOM 709 N N . SER A 1 94 ? 165.902 115.238 156.017 1.00 145.73 135 SER A N 1
ATOM 710 C CA . SER A 1 94 ? 164.881 116.084 156.612 1.00 133.93 135 SER A CA 1
ATOM 711 C C . SER A 1 94 ? 164.907 117.482 156.009 1.00 121.72 135 SER A C 1
ATOM 712 O O . SER A 1 94 ? 165.793 118.278 156.306 1.00 117.36 135 SER A O 1
ATOM 715 N N . PRO A 1 95 ? 163.918 117.784 155.164 1.00 124.86 136 PRO A N 1
ATOM 716 C CA . PRO A 1 95 ? 163.763 119.053 154.455 1.00 131.85 136 PRO A CA 1
ATOM 717 C C . PRO A 1 95 ? 163.651 120.227 155.407 1.00 141.04 136 PRO A C 1
ATOM 718 O O . PRO A 1 95 ? 164.066 121.342 155.087 1.00 151.59 136 PRO A O 1
ATOM 722 N N . SER A 1 96 ? 163.092 119.957 156.576 1.00 123.48 137 SER A N 1
ATOM 723 C CA . SER A 1 96 ? 162.809 120.980 157.561 1.00 118.65 137 SER A CA 1
ATOM 724 C C . SER A 1 96 ? 164.079 121.629 158.083 1.00 121.99 137 SER A C 1
ATOM 725 O O . SER A 1 96 ? 165.159 121.047 158.033 1.00 124.07 137 SER A O 1
ATOM 728 N N . VAL A 1 97 ? 163.928 122.852 158.574 1.00 126.70 138 VAL A N 1
ATOM 729 C CA . VAL A 1 97 ? 165.048 123.713 158.936 1.00 137.09 138 VAL A CA 1
ATOM 730 C C . VAL A 1 97 ? 165.969 123.112 160.002 1.00 151.59 138 VAL A C 1
ATOM 731 O O . VAL A 1 97 ? 165.539 122.366 160.880 1.00 156.43 138 VAL A O 1
ATOM 735 N N . GLN A 1 98 ? 167.250 123.447 159.880 1.00 164.42 139 GLN A N 1
ATOM 736 C CA . GLN A 1 98 ? 168.344 122.860 160.641 1.00 166.49 139 GLN A CA 1
ATOM 737 C C . GLN A 1 98 ? 168.188 123.043 162.155 1.00 160.33 139 GLN A C 1
ATOM 738 O O . GLN A 1 98 ? 168.664 122.217 162.926 1.00 157.05 139 GLN A O 1
ATOM 744 N N . CYS A 1 99 ? 167.530 124.119 162.580 1.00 153.94 140 CYS A N 1
ATOM 745 C CA . CYS A 1 99 ? 167.198 124.303 163.993 1.00 156.04 140 CYS A CA 1
ATOM 746 C C . CYS A 1 99 ? 165.750 124.771 164.181 1.00 146.79 140 CYS A C 1
ATOM 747 O O . CYS A 1 99 ? 165.505 125.940 164.476 1.00 149.17 140 CYS A O 1
ATOM 750 N N . PRO A 1 100 ? 164.790 123.849 164.036 1.00 131.94 141 PRO A N 1
ATOM 751 C CA . PRO A 1 100 ? 163.357 124.154 163.933 1.00 128.62 141 PRO A CA 1
ATOM 752 C C . PRO A 1 100 ? 162.772 124.850 165.147 1.00 149.39 141 PRO A C 1
ATOM 753 O O . PRO A 1 100 ? 163.137 124.530 166.275 1.00 141.86 141 PRO A O 1
ATOM 757 N N . ASN A 1 101 ? 161.851 125.774 164.897 1.00 123.44 142 ASN A N 1
ATOM 758 C CA . ASN A 1 101 ? 161.137 126.487 165.946 1.00 162.11 142 ASN A CA 1
ATOM 759 C C . ASN A 1 101 ? 162.040 127.078 167.003 1.00 189.55 142 ASN A C 1
ATOM 760 O O . ASN A 1 101 ? 161.654 127.160 168.163 1.00 186.61 142 ASN A O 1
ATOM 765 N N . ASP A 1 102 ? 163.239 127.489 166.608 1.00 248.49 143 ASP A N 1
ATOM 766 C CA . ASP A 1 102 ? 164.223 127.982 167.568 1.00 247.64 143 ASP A CA 1
ATOM 767 C C . ASP A 1 102 ? 163.751 129.265 168.240 1.00 244.69 143 ASP A C 1
ATOM 768 O O . ASP A 1 102 ? 164.145 129.575 169.362 1.00 251.90 143 ASP A O 1
ATOM 773 N N . GLY A 1 103 ? 162.887 129.998 167.552 1.00 237.32 144 GLY A N 1
ATOM 774 C CA . GLY A 1 103 ? 162.284 131.173 168.137 1.00 214.74 144 GLY A CA 1
ATOM 775 C C . GLY A 1 103 ? 161.169 130.723 169.050 1.00 193.10 144 GLY A C 1
ATOM 776 O O . GLY A 1 103 ? 160.900 129.532 169.161 1.00 198.55 144 GLY A O 1
ATOM 777 N N . PHE A 1 104 ? 160.536 131.680 169.715 1.00 180.66 145 PHE A N 1
ATOM 778 C CA . PHE A 1 104 ? 159.384 131.410 170.563 1.00 164.53 145 PHE A CA 1
ATOM 779 C C . PHE A 1 104 ? 159.697 130.488 171.734 1.00 144.44 145 PHE A C 1
ATOM 780 O O . PHE A 1 104 ? 158.935 129.572 172.031 1.00 138.25 145 PHE A O 1
ATOM 788 N N . GLY A 1 105 ? 160.827 130.735 172.387 1.00 163.92 146 GLY A N 1
ATOM 789 C CA . GLY A 1 105 ? 161.180 130.061 173.625 1.00 172.80 146 GLY A CA 1
ATOM 790 C C . GLY A 1 105 ? 162.038 130.985 174.470 1.00 180.61 146 GLY A C 1
ATOM 791 O O . GLY A 1 105 ? 162.707 131.867 173.932 1.00 178.20 146 GLY A O 1
ATOM 792 N N . VAL A 1 106 ? 162.043 130.778 175.783 1.00 174.86 147 VAL A N 1
ATOM 793 C CA . VAL A 1 106 ? 162.719 131.699 176.697 1.00 186.87 147 VAL A CA 1
ATOM 794 C C . VAL A 1 106 ? 164.199 131.812 176.368 1.00 202.30 147 VAL A C 1
ATOM 795 O O . VAL A 1 106 ? 164.812 132.875 176.464 1.00 201.37 147 VAL A O 1
ATOM 799 N N . TYR A 1 107 ? 164.740 130.696 175.921 1.00 180.03 148 TYR A N 1
ATOM 800 C CA . TYR A 1 107 ? 166.127 130.571 175.553 1.00 201.08 148 TYR A CA 1
ATOM 801 C C . TYR A 1 107 ? 166.404 131.249 174.218 1.00 194.38 148 TYR A C 1
ATOM 802 O O . TYR A 1 107 ? 165.597 132.050 173.745 1.00 195.55 148 TYR A O 1
ATOM 811 N N . HIS A 1 108 ? 169.924 129.937 169.062 1.00 30.00 158 HIS A N 1
ATOM 812 C CA . HIS A 1 108 ? 169.937 131.282 169.623 1.00 30.00 158 HIS A CA 1
ATOM 813 C C . HIS A 1 108 ? 168.933 131.536 170.753 1.00 30.00 158 HIS A C 1
ATOM 814 O O . HIS A 1 108 ? 168.112 132.436 170.583 1.00 30.00 158 HIS A O 1
ATOM 821 N N . CYS A 1 109 ? 168.919 130.828 171.891 1.00 30.00 159 CYS A N 1
ATOM 822 C CA . CYS A 1 109 ? 169.622 129.594 172.288 1.00 30.00 159 CYS A CA 1
ATOM 823 C C . CYS A 1 109 ? 171.065 129.349 171.877 1.00 30.00 159 CYS A C 1
ATOM 824 O O . CYS A 1 109 ? 171.965 130.135 172.168 1.00 30.00 159 CYS A O 1
ATOM 827 N N . ARG A 1 110 ? 171.256 128.221 171.208 1.00 30.00 160 ARG A N 1
ATOM 828 C CA . ARG A 1 110 ? 172.565 127.638 171.017 1.00 30.00 160 ARG A CA 1
ATOM 829 C C . ARG A 1 110 ? 172.493 126.688 169.824 1.00 30.00 160 ARG A C 1
ATOM 830 O O . ARG A 1 110 ? 171.408 126.395 169.323 1.00 30.00 160 ARG A O 1
ATOM 838 N N . GLU A 1 111 ? 173.644 126.219 169.364 1.00 30.00 161 GLU A N 1
ATOM 839 C CA . GLU A 1 111 ? 173.737 125.511 168.099 1.00 30.00 161 GLU A CA 1
ATOM 840 C C . GLU A 1 111 ? 173.490 124.000 168.133 1.00 30.00 161 GLU A C 1
ATOM 841 O O . GLU A 1 111 ? 173.616 123.358 167.091 1.00 30.00 161 GLU A O 1
ATOM 847 N N . ILE A 1 112 ? 173.164 123.424 169.293 1.00 155.30 162 ILE A N 1
ATOM 848 C CA . ILE A 1 112 ? 173.049 121.965 169.369 1.00 153.69 162 ILE A CA 1
ATOM 849 C C . ILE A 1 112 ? 172.059 121.491 168.326 1.00 158.65 162 ILE A C 1
ATOM 850 O O . ILE A 1 112 ? 170.866 121.799 168.371 1.00 163.25 162 ILE A O 1
ATOM 855 N N . GLN A 1 113 ? 172.578 120.716 167.390 1.00 157.99 163 GLN A N 1
ATOM 856 C CA . GLN A 1 113 ? 171.913 120.570 166.120 1.00 164.01 163 GLN A CA 1
ATOM 857 C C . GLN A 1 113 ? 170.903 119.440 166.206 1.00 178.49 163 GLN A C 1
ATOM 858 O O . GLN A 1 113 ? 171.159 118.330 165.749 1.00 182.61 163 GLN A O 1
ATOM 864 N N . TRP A 1 114 ? 169.757 119.730 166.810 1.00 173.86 164 TRP A N 1
ATOM 865 C CA . TRP A 1 114 ? 168.705 118.741 166.973 1.00 175.17 164 TRP A CA 1
ATOM 866 C C . TRP A 1 114 ? 168.161 118.261 165.658 1.00 170.25 164 TRP A C 1
ATOM 867 O O . TRP A 1 114 ? 167.865 117.087 165.497 1.00 170.96 164 TRP A O 1
ATOM 878 N N . ASN A 1 115 ? 168.085 119.154 164.690 1.00 155.57 165 ASN A N 1
ATOM 879 C CA . ASN A 1 115 ? 167.734 118.726 163.357 1.00 151.09 165 ASN A CA 1
ATOM 880 C C . ASN A 1 115 ? 169.013 118.588 162.562 1.00 165.56 165 ASN A C 1
ATOM 881 O O . ASN A 1 115 ? 169.183 119.251 161.550 1.00 168.85 165 ASN A O 1
ATOM 886 N N . SER A 1 116 ? 169.900 117.709 163.012 1.00 166.76 166 SER A N 1
ATOM 887 C CA . SER A 1 116 ? 171.274 117.688 162.524 1.00 169.53 166 SER A CA 1
ATOM 888 C C . SER A 1 116 ? 171.377 117.471 161.023 1.00 167.25 166 SER A C 1
ATOM 889 O O . SER A 1 116 ? 172.318 117.933 160.382 1.00 163.83 166 SER A O 1
ATOM 892 N N . LEU A 1 117 ? 170.401 116.770 160.468 1.00 166.50 167 LEU A N 1
ATOM 893 C CA . LEU A 1 117 ? 170.363 116.501 159.043 1.00 157.79 167 LEU A CA 1
ATOM 894 C C . LEU A 1 117 ? 169.547 117.572 158.332 1.00 151.22 167 LEU A C 1
ATOM 895 O O . LEU A 1 117 ? 169.339 117.518 157.121 1.00 152.29 167 LEU A O 1
ATOM 900 N N . GLY A 1 118 ? 169.095 118.555 159.102 1.00 145.91 168 GLY A N 1
ATOM 901 C CA . GLY A 1 118 ? 168.207 119.580 158.590 1.00 145.35 168 GLY A CA 1
ATOM 902 C C . GLY A 1 118 ? 168.752 120.321 157.394 1.00 150.72 168 GLY A C 1
ATOM 903 O O . GLY A 1 118 ? 169.675 121.125 157.505 1.00 158.12 168 GLY A O 1
ATOM 904 N N . ASN A 1 119 ? 168.169 120.032 156.238 1.00 141.64 169 ASN A N 1
ATOM 905 C CA . ASN A 1 119 ? 168.562 120.682 155.007 1.00 146.49 169 ASN A CA 1
ATOM 906 C C . ASN A 1 119 ? 168.280 122.172 155.106 1.00 155.21 169 ASN A C 1
ATOM 907 O O . ASN A 1 119 ? 169.019 122.994 154.574 1.00 153.57 169 ASN A O 1
ATOM 912 N N . GLY A 1 120 ? 167.206 122.514 155.806 1.00 124.55 170 GLY A N 1
ATOM 913 C CA . GLY A 1 120 ? 166.811 123.900 155.942 1.00 160.33 170 GLY A CA 1
ATOM 914 C C . GLY A 1 120 ? 166.099 124.351 154.690 1.00 195.57 170 GLY A C 1
ATOM 915 O O . GLY A 1 120 ? 165.836 125.536 154.500 1.00 204.29 170 GLY A O 1
ATOM 916 N N . LEU A 1 121 ? 165.801 123.395 153.822 1.00 192.72 171 LEU A N 1
ATOM 917 C CA . LEU A 1 121 ? 165.284 123.703 152.501 1.00 192.79 171 LEU A CA 1
ATOM 918 C C . LEU A 1 121 ? 163.823 124.126 152.485 1.00 155.67 171 LEU A C 1
ATOM 919 O O . LEU A 1 121 ? 163.412 124.925 151.647 1.00 159.95 171 LEU A O 1
ATOM 924 N N . ALA A 1 122 ? 163.044 123.597 153.416 1.00 187.46 172 ALA A N 1
ATOM 925 C CA . ALA A 1 122 ? 161.597 123.698 153.328 1.00 139.99 172 ALA A CA 1
ATOM 926 C C . ALA A 1 122 ? 161.113 125.129 153.341 1.00 107.60 172 ALA A C 1
ATOM 927 O O . ALA A 1 122 ? 160.097 125.447 152.740 1.00 108.44 172 ALA A O 1
ATOM 929 N N . TYR A 1 123 ? 161.831 125.994 154.035 1.00 111.49 173 TYR A N 1
ATOM 930 C CA . TYR A 1 123 ? 161.395 127.373 154.128 1.00 110.26 173 TYR A CA 1
ATOM 931 C C . TYR A 1 123 ? 161.890 128.271 153.010 1.00 125.72 173 TYR A C 1
ATOM 932 O O . TYR A 1 123 ? 161.495 129.431 152.935 1.00 129.26 173 TYR A O 1
ATOM 941 N N . GLU A 1 124 ? 162.768 127.766 152.158 1.00 113.11 174 GLU A N 1
ATOM 942 C CA . GLU A 1 124 ? 163.275 128.601 151.086 1.00 140.13 174 GLU A CA 1
ATOM 943 C C . GLU A 1 124 ? 162.137 128.906 150.125 1.00 138.68 174 GLU A C 1
ATOM 944 O O . GLU A 1 124 ? 161.386 128.007 149.761 1.00 137.43 174 GLU A O 1
ATOM 950 N N . ASP A 1 125 ? 162.002 130.160 149.704 1.00 157.20 175 ASP A N 1
ATOM 951 C CA . ASP A 1 125 ? 160.909 130.513 148.802 1.00 152.00 175 ASP A CA 1
ATOM 952 C C . ASP A 1 125 ? 161.228 130.180 147.353 1.00 138.41 175 ASP A C 1
ATOM 953 O O . ASP A 1 125 ? 162.360 130.333 146.905 1.00 145.89 175 ASP A O 1
ATOM 958 N N . PHE A 1 126 ? 160.202 129.772 146.613 1.00 141.17 176 PHE A N 1
ATOM 959 C CA . PHE A 1 126 ? 160.378 129.286 145.253 1.00 116.95 176 PHE A CA 1
ATOM 960 C C . PHE A 1 126 ? 159.475 130.019 144.279 1.00 107.70 176 PHE A C 1
ATOM 961 O O . PHE A 1 126 ? 158.260 130.067 144.456 1.00 108.09 176 PHE A O 1
ATOM 969 N N . SER A 1 127 ? 160.077 130.581 143.243 1.00 111.89 177 SER A N 1
ATOM 970 C CA . SER A 1 127 ? 159.332 131.279 142.211 1.00 125.28 177 SER A CA 1
ATOM 971 C C . SER A 1 127 ? 158.475 130.339 141.385 1.00 133.58 177 SER A C 1
ATOM 972 O O . SER A 1 127 ? 157.463 130.741 140.826 1.00 137.41 177 SER A O 1
ATOM 975 N N . PHE A 1 128 ? 158.875 129.077 141.332 1.00 132.77 178 PHE A N 1
ATOM 976 C CA . PHE A 1 128 ? 158.311 128.145 140.374 1.00 132.08 178 PHE A CA 1
ATOM 977 C C . PHE A 1 128 ? 157.716 126.948 141.085 1.00 128.38 178 PHE A C 1
ATOM 978 O O . PHE A 1 128 ? 158.188 126.557 142.141 1.00 145.13 178 PHE A O 1
ATOM 986 N N . PRO A 1 129 ? 156.685 126.351 140.493 1.00 113.12 179 PRO A N 1
ATOM 987 C CA . PRO A 1 129 ? 155.915 125.255 141.085 1.00 107.65 179 PRO A CA 1
ATOM 988 C C . PRO A 1 129 ? 156.713 123.976 141.293 1.00 115.34 179 PRO A C 1
ATOM 989 O O . PRO A 1 129 ? 157.636 123.711 140.534 1.00 120.28 179 PRO A O 1
ATOM 993 N N . ILE A 1 130 ? 156.369 123.205 142.320 1.00 92.72 180 ILE A N 1
ATOM 994 C CA . ILE A 1 130 ? 156.945 121.878 142.508 1.00 100.05 180 ILE A CA 1
ATOM 995 C C . ILE A 1 130 ? 155.897 120.828 142.845 1.00 102.47 180 ILE A C 1
ATOM 996 O O . ILE A 1 130 ? 155.211 120.949 143.851 1.00 92.23 180 ILE A O 1
ATOM 1001 N N . PHE A 1 131 ? 155.773 119.790 142.025 1.00 126.53 181 PHE A N 1
ATOM 1002 C CA . PHE A 1 131 ? 154.934 118.658 142.400 1.00 136.60 181 PHE A CA 1
ATOM 1003 C C . PHE A 1 131 ? 155.740 117.415 142.659 1.00 144.18 181 PHE A C 1
ATOM 1004 O O . PHE A 1 131 ? 156.773 117.178 142.030 1.00 145.67 181 PHE A O 1
ATOM 1012 N N . LEU A 1 132 ? 155.249 116.602 143.580 1.00 147.70 182 LEU A N 1
ATOM 1013 C CA . LEU A 1 132 ? 155.748 115.252 143.687 1.00 129.10 182 LEU A CA 1
ATOM 1014 C C . LEU A 1 132 ? 154.657 114.334 143.174 1.00 115.26 182 LEU A C 1
ATOM 1015 O O . LEU A 1 132 ? 153.526 114.369 143.649 1.00 116.01 182 LEU A O 1
ATOM 1020 N N . LEU A 1 133 ? 154.976 113.566 142.144 1.00 100.43 183 LEU A N 1
ATOM 1021 C CA . LEU A 1 133 ? 154.009 112.627 141.621 1.00 100.95 183 LEU A CA 1
ATOM 1022 C C . LEU A 1 133 ? 153.824 111.451 142.549 1.00 306.24 183 LEU A C 1
ATOM 1023 O O . LEU A 1 133 ? 154.768 110.973 143.172 1.00 309.53 183 LEU A O 1
ATOM 1028 N N . GLU A 1 134 ? 152.590 110.989 142.636 1.00 248.33 184 GLU A N 1
ATOM 1029 C CA . GLU A 1 134 ? 152.278 109.816 143.420 1.00 247.62 184 GLU A CA 1
ATOM 1030 C C . GLU A 1 134 ? 152.211 108.628 142.475 1.00 227.30 184 GLU A C 1
ATOM 1031 O O . GLU A 1 134 ? 151.860 108.795 141.309 1.00 228.31 184 GLU A O 1
ATOM 1037 N N . ASP A 1 135 ? 152.551 107.445 142.978 1.00 211.43 185 ASP A N 1
ATOM 1038 C CA . ASP A 1 135 ? 152.583 106.212 142.188 1.00 191.44 185 ASP A CA 1
ATOM 1039 C C . ASP A 1 135 ? 153.629 106.258 141.079 1.00 176.55 185 ASP A C 1
ATOM 1040 O O . ASP A 1 135 ? 153.683 107.181 140.273 1.00 178.68 185 ASP A O 1
ATOM 1045 N N . GLU A 1 136 ? 154.461 105.229 141.058 1.00 30.00 186 GLU A N 1
ATOM 1046 C CA . GLU A 1 136 ? 155.474 105.066 140.034 1.00 30.00 186 GLU A CA 1
ATOM 1047 C C . GLU A 1 136 ? 154.890 104.849 138.644 1.00 30.00 186 GLU A C 1
ATOM 1048 O O . GLU A 1 136 ? 155.473 105.268 137.645 1.00 30.00 186 GLU A O 1
ATOM 1054 N N . ASN A 1 137 ? 153.724 104.218 138.588 1.00 193.33 187 ASN A N 1
ATOM 1055 C CA . ASN A 1 137 ? 153.244 103.644 137.342 1.00 172.16 187 ASN A CA 1
ATOM 1056 C C . ASN A 1 137 ? 153.048 104.679 136.240 1.00 165.69 187 ASN A C 1
ATOM 1057 O O . ASN A 1 137 ? 153.281 104.398 135.069 1.00 163.60 187 ASN A O 1
ATOM 1062 N N . GLU A 1 138 ? 152.643 105.883 136.621 1.00 159.63 188 GLU A N 1
ATOM 1063 C CA . GLU A 1 138 ? 152.414 106.947 135.654 1.00 158.96 188 GLU A CA 1
ATOM 1064 C C . GLU A 1 138 ? 153.729 107.614 135.325 1.00 167.42 188 GLU A C 1
ATOM 1065 O O . GLU A 1 138 ? 153.954 108.104 134.211 1.00 153.68 188 GLU A O 1
ATOM 1071 N N . THR A 1 139 ? 154.604 107.630 136.317 1.00 154.00 189 THR A N 1
ATOM 1072 C CA . THR A 1 139 ? 155.904 108.227 136.136 1.00 180.31 189 THR A CA 1
ATOM 1073 C C . THR A 1 139 ? 156.631 107.451 135.066 1.00 199.59 189 THR A C 1
ATOM 1074 O O . THR A 1 139 ? 157.357 108.011 134.264 1.00 205.58 189 THR A O 1
ATOM 1078 N N . LYS A 1 140 ? 156.399 106.150 135.034 1.00 244.08 190 LYS A N 1
ATOM 1079 C CA . LYS A 1 140 ? 157.020 105.328 134.021 1.00 247.74 190 LYS A CA 1
ATOM 1080 C C . LYS A 1 140 ? 156.502 105.755 132.658 1.00 198.14 190 LYS A C 1
ATOM 1081 O O . LYS A 1 140 ? 157.234 105.770 131.668 1.00 200.22 190 LYS A O 1
ATOM 1087 N N . VAL A 1 141 ? 155.235 106.145 132.630 1.00 175.95 191 VAL A N 1
ATOM 1088 C CA . VAL A 1 141 ? 154.585 106.506 131.385 1.00 160.61 191 VAL A CA 1
ATOM 1089 C C . VAL A 1 141 ? 155.182 107.769 130.819 1.00 147.83 191 VAL A C 1
ATOM 1090 O O . VAL A 1 141 ? 155.540 107.830 129.639 1.00 136.34 191 VAL A O 1
ATOM 1094 N N . ILE A 1 142 ? 155.309 108.781 131.665 1.00 172.42 192 ILE A N 1
ATOM 1095 C CA . ILE A 1 142 ? 155.956 109.994 131.210 1.00 188.06 192 ILE A CA 1
ATOM 1096 C C . ILE A 1 142 ? 157.418 109.726 130.869 1.00 211.89 192 ILE A C 1
ATOM 1097 O O . ILE A 1 142 ? 157.969 110.338 129.948 1.00 217.82 192 ILE A O 1
ATOM 1102 N N . LYS A 1 143 ? 158.033 108.775 131.561 1.00 202.80 193 LYS A N 1
ATOM 1103 C CA . LYS A 1 143 ? 159.402 108.418 131.229 1.00 210.34 193 LYS A CA 1
ATOM 1104 C C . LYS A 1 143 ? 159.485 107.866 129.821 1.00 215.89 193 LYS A C 1
ATOM 1105 O O . LYS A 1 143 ? 160.458 108.105 129.111 1.00 216.69 193 LYS A O 1
ATOM 1111 N N . GLN A 1 144 ? 158.454 107.141 129.406 1.00 212.17 194 GLN A N 1
ATOM 1112 C CA . GLN A 1 144 ? 158.375 106.734 128.015 1.00 192.52 194 GLN A CA 1
ATOM 1113 C C . GLN A 1 144 ? 158.159 107.922 127.108 1.00 167.46 194 GLN A C 1
ATOM 1114 O O . GLN A 1 144 ? 158.705 107.979 126.011 1.00 167.51 194 GLN A O 1
ATOM 1120 N N . CYS A 1 145 ? 157.361 108.873 127.576 1.00 176.45 195 CYS A N 1
ATOM 1121 C CA . CYS A 1 145 ? 157.017 110.014 126.748 1.00 163.03 195 CYS A CA 1
ATOM 1122 C C . CYS A 1 145 ? 158.234 110.834 126.396 1.00 162.42 195 CYS A C 1
ATOM 1123 O O . CYS A 1 145 ? 158.346 111.345 125.285 1.00 165.30 195 CYS A O 1
ATOM 1126 N N . TYR A 1 146 ? 159.162 110.949 127.334 1.00 159.79 196 TYR A N 1
ATOM 1127 C CA . TYR A 1 146 ? 160.373 111.681 127.030 1.00 154.56 196 TYR A CA 1
ATOM 1128 C C . TYR A 1 146 ? 161.224 110.912 126.053 1.00 179.44 196 TYR A C 1
ATOM 1129 O O . TYR A 1 146 ? 161.671 111.442 125.043 1.00 184.77 196 TYR A O 1
ATOM 1138 N N . GLN A 1 147 ? 161.424 109.642 126.373 1.00 168.44 197 GLN A N 1
ATOM 1139 C CA . GLN A 1 147 ? 162.336 108.777 125.647 1.00 163.17 197 GLN A CA 1
ATOM 1140 C C . GLN A 1 147 ? 162.119 108.838 124.150 1.00 154.49 197 GLN A C 1
ATOM 1141 O O . GLN A 1 147 ? 162.908 109.415 123.411 1.00 156.71 197 GLN A O 1
ATOM 1147 N N . ASP A 1 148 ? 160.996 108.288 123.724 1.00 144.08 198 ASP A N 1
ATOM 1148 C CA . ASP A 1 148 ? 160.708 108.129 122.316 1.00 127.80 198 ASP A CA 1
ATOM 1149 C C . ASP A 1 148 ? 160.693 109.439 121.532 1.00 132.53 198 ASP A C 1
ATOM 1150 O O . ASP A 1 148 ? 161.087 109.472 120.372 1.00 136.06 198 ASP A O 1
ATOM 1155 N N . HIS A 1 149 ? 160.261 110.522 122.161 1.00 133.79 199 HIS A N 1
ATOM 1156 C CA . HIS A 1 149 ? 160.020 111.739 121.401 1.00 129.70 199 HIS A CA 1
ATOM 1157 C C . HIS A 1 149 ? 161.043 112.838 121.603 1.00 137.73 199 HIS A C 1
ATOM 1158 O O . HIS A 1 149 ? 160.890 113.921 121.043 1.00 127.48 199 HIS A O 1
ATOM 1165 N N . ASN A 1 150 ? 162.076 112.601 122.399 1.00 125.38 200 ASN A N 1
ATOM 1166 C CA . ASN A 1 150 ? 162.869 113.746 122.821 1.00 143.54 200 ASN A CA 1
ATOM 1167 C C . ASN A 1 150 ? 164.381 113.584 122.813 1.00 173.29 200 ASN A C 1
ATOM 1168 O O . ASN A 1 150 ? 165.091 114.514 122.434 1.00 180.23 200 ASN A O 1
ATOM 1173 N N . LEU A 1 151 ? 164.873 112.418 123.221 1.00 30.00 201 LEU A N 1
ATOM 1174 C CA . LEU A 1 151 ? 166.304 112.246 123.466 1.00 30.00 201 LEU A CA 1
ATOM 1175 C C . LEU A 1 151 ? 167.156 112.553 122.240 1.00 30.00 201 LEU A C 1
ATOM 1176 O O . LEU A 1 151 ? 168.282 113.033 122.362 1.00 30.00 201 LEU A O 1
ATOM 1181 N N . SER A 1 152 ? 166.606 112.267 121.067 1.00 30.00 202 SER A N 1
ATOM 1182 C CA . SER A 1 152 ? 167.060 112.839 119.801 1.00 30.00 202 SER A CA 1
ATOM 1183 C C . SER A 1 152 ? 168.524 112.619 119.394 1.00 30.00 202 SER A C 1
ATOM 1184 O O . SER A 1 152 ? 168.908 113.039 118.303 1.00 30.00 202 SER A O 1
ATOM 1187 N N . GLN A 1 153 ? 169.335 111.968 120.230 1.00 30.00 203 GLN A N 1
ATOM 1188 C CA . GLN A 1 153 ? 170.768 111.885 119.932 1.00 30.00 203 GLN A CA 1
ATOM 1189 C C . GLN A 1 153 ? 171.041 111.172 118.606 1.00 30.00 203 GLN A C 1
ATOM 1190 O O . GLN A 1 153 ? 170.501 110.102 118.325 1.00 30.00 203 GLN A O 1
ATOM 1196 N N . ASN A 1 154 ? 171.909 111.794 117.813 1.00 30.00 204 ASN A N 1
ATOM 1197 C CA . ASN A 1 154 ? 172.133 111.436 116.414 1.00 30.00 204 ASN A CA 1
ATOM 1198 C C . ASN A 1 154 ? 173.216 112.305 115.723 1.00 30.00 204 ASN A C 1
ATOM 1199 O O . ASN A 1 154 ? 174.129 111.750 115.112 1.00 30.00 204 ASN A O 1
ATOM 1204 N N . GLY A 1 155 ? 173.157 113.642 115.810 1.00 30.00 205 GLY A N 1
ATOM 1205 C CA . GLY A 1 155 ? 172.274 114.410 116.679 1.00 30.00 205 GLY A CA 1
ATOM 1206 C C . GLY A 1 155 ? 172.893 114.651 118.046 1.00 30.00 205 GLY A C 1
ATOM 1207 O O . GLY A 1 155 ? 174.068 114.343 118.246 1.00 30.00 205 GLY A O 1
ATOM 1208 N N . SER A 1 156 ? 172.132 115.193 118.996 1.00 30.00 206 SER A N 1
ATOM 1209 C CA . SER A 1 156 ? 170.712 115.516 118.851 1.00 30.00 206 SER A CA 1
ATOM 1210 C C . SER A 1 156 ? 170.446 116.730 117.976 1.00 30.00 206 SER A C 1
ATOM 1211 O O . SER A 1 156 ? 171.307 117.597 117.835 1.00 30.00 206 SER A O 1
ATOM 1214 N N . ALA A 1 157 ? 169.259 116.784 117.376 1.00 30.00 207 ALA A N 1
ATOM 1215 C CA . ALA A 1 157 ? 168.828 117.997 116.685 1.00 30.00 207 ALA A CA 1
ATOM 1216 C C . ALA A 1 157 ? 168.447 119.089 117.698 1.00 30.00 207 ALA A C 1
ATOM 1217 O O . ALA A 1 157 ? 168.923 120.216 117.583 1.00 30.00 207 ALA A O 1
ATOM 1219 N N . PRO A 1 158 ? 167.590 118.779 118.694 1.00 167.46 208 PRO A N 1
ATOM 1220 C CA . PRO A 1 158 ? 166.543 117.765 118.901 1.00 143.20 208 PRO A CA 1
ATOM 1221 C C . PRO A 1 158 ? 165.329 118.005 118.005 1.00 148.75 208 PRO A C 1
ATOM 1222 O O . PRO A 1 158 ? 165.079 119.152 117.636 1.00 140.52 208 PRO A O 1
ATOM 1226 N N . THR A 1 159 ? 164.587 116.955 117.667 1.00 161.51 209 THR A N 1
ATOM 1227 C CA . THR A 1 159 ? 163.425 117.110 116.795 1.00 169.41 209 THR A CA 1
ATOM 1228 C C . THR A 1 159 ? 162.376 118.037 117.412 1.00 178.85 209 THR A C 1
ATOM 1229 O O . THR A 1 159 ? 162.050 117.939 118.593 1.00 180.31 209 THR A O 1
ATOM 1233 N N . PHE A 1 160 ? 161.874 118.961 116.603 1.00 180.57 210 PHE A N 1
ATOM 1234 C CA . PHE A 1 160 ? 160.953 119.988 117.083 1.00 180.80 210 PHE A CA 1
ATOM 1235 C C . PHE A 1 160 ? 159.644 119.468 117.673 1.00 175.89 210 PHE A C 1
ATOM 1236 O O . PHE A 1 160 ? 159.228 119.939 118.728 1.00 179.36 210 PHE A O 1
ATOM 1244 N N . PRO A 1 161 ? 158.960 118.536 116.986 1.00 159.55 211 PRO A N 1
ATOM 1245 C CA . PRO A 1 161 ? 157.851 117.933 117.727 1.00 146.59 211 PRO A CA 1
ATOM 1246 C C . PRO A 1 161 ? 158.382 117.188 118.935 1.00 136.73 211 PRO A C 1
ATOM 1247 O O . PRO A 1 161 ? 159.428 116.549 118.821 1.00 128.61 211 PRO A O 1
ATOM 1251 N N . LEU A 1 162 ? 157.659 117.231 120.047 1.00 156.91 212 LEU A N 1
ATOM 1252 C CA . LEU A 1 162 ? 158.173 116.708 121.307 1.00 166.63 212 LEU A CA 1
ATOM 1253 C C . LEU A 1 162 ? 157.165 116.821 122.458 1.00 178.48 212 LEU A C 1
ATOM 1254 O O . LEU A 1 162 ? 156.021 117.238 122.262 1.00 172.15 212 LEU A O 1
ATOM 1259 N N . CYS A 1 163 ? 157.591 116.424 123.653 1.00 180.80 213 CYS A N 1
ATOM 1260 C CA . CYS A 1 163 ? 156.664 116.244 124.762 1.00 191.91 213 CYS A CA 1
ATOM 1261 C C . CYS A 1 163 ? 156.733 117.363 125.804 1.00 185.39 213 CYS A C 1
ATOM 1262 O O . CYS A 1 163 ? 157.757 117.586 126.483 1.00 183.54 213 CYS A O 1
ATOM 1265 N N . ALA A 1 164 ? 155.613 118.059 125.937 1.00 171.01 214 ALA A N 1
ATOM 1266 C CA . ALA A 1 164 ? 155.564 119.205 126.821 1.00 167.31 214 ALA A CA 1
ATOM 1267 C C . ALA A 1 164 ? 154.605 118.981 127.971 1.00 153.10 214 ALA A C 1
ATOM 1268 O O . ALA A 1 164 ? 153.527 118.413 127.809 1.00 141.04 214 ALA A O 1
ATOM 1270 N N . MET A 1 165 ? 155.005 119.469 129.133 1.00 163.93 215 MET A N 1
ATOM 1271 C CA . MET A 1 165 ? 154.264 119.266 130.355 1.00 164.44 215 MET A CA 1
ATOM 1272 C C . MET A 1 165 ? 153.750 120.594 130.869 1.00 140.66 215 MET A C 1
ATOM 1273 O O . MET A 1 165 ? 154.515 121.397 131.392 1.00 137.92 215 MET A O 1
ATOM 1278 N N . GLN A 1 166 ? 152.463 120.853 130.689 1.00 145.47 216 GLN A N 1
ATOM 1279 C CA . GLN A 1 166 ? 151.881 122.037 131.295 1.00 118.43 216 GLN A CA 1
ATOM 1280 C C . GLN A 1 166 ? 151.717 121.782 132.771 1.00 115.36 216 GLN A C 1
ATOM 1281 O O . GLN A 1 166 ? 151.417 120.663 133.182 1.00 115.14 216 GLN A O 1
ATOM 1287 N N . LEU A 1 167 ? 151.877 122.825 133.569 1.00 113.59 217 LEU A N 1
ATOM 1288 C CA . LEU A 1 167 ? 151.656 122.692 134.991 1.00 103.41 217 LEU A CA 1
ATOM 1289 C C . LEU A 1 167 ? 151.096 124.001 135.499 1.00 79.94 217 LEU A C 1
ATOM 1290 O O . LEU A 1 167 ? 151.722 125.040 135.325 1.00 65.26 217 LEU A O 1
ATOM 1295 N N . PHE A 1 168 ? 149.920 123.978 136.111 1.00 91.27 218 PHE A N 1
ATOM 1296 C CA . PHE A 1 168 ? 149.422 125.216 136.677 1.00 123.13 218 PHE A CA 1
ATOM 1297 C C . PHE A 1 168 ? 148.589 125.062 137.924 1.00 46.84 218 PHE A C 1
ATOM 1298 O O . PHE A 1 168 ? 147.866 124.081 138.110 1.00 47.08 218 PHE A O 1
ATOM 1306 N N . SER A 1 169 ? 148.707 126.083 138.764 1.00 71.47 219 SER A N 1
ATOM 1307 C CA . SER A 1 169 ? 148.069 126.142 140.062 1.00 71.89 219 SER A CA 1
ATOM 1308 C C . SER A 1 169 ? 148.289 127.521 140.655 1.00 75.17 219 SER A C 1
ATOM 1309 O O . SER A 1 169 ? 149.030 127.668 141.621 1.00 60.80 219 SER A O 1
ATOM 1312 N N . HIS A 1 170 ? 147.672 128.533 140.063 1.00 77.36 220 HIS A N 1
ATOM 1313 C CA . HIS A 1 170 ? 147.872 129.901 140.514 1.00 97.14 220 HIS A CA 1
ATOM 1314 C C . HIS A 1 170 ? 147.385 130.102 141.937 1.00 101.08 220 HIS A C 1
ATOM 1315 O O . HIS A 1 170 ? 146.284 129.687 142.286 1.00 100.81 220 HIS A O 1
ATOM 1322 N N . MET A 1 171 ? 148.205 130.757 142.749 1.00 89.68 221 MET A N 1
ATOM 1323 C CA . MET A 1 171 ? 147.851 131.050 144.129 1.00 104.79 221 MET A CA 1
ATOM 1324 C C . MET A 1 171 ? 147.366 132.468 144.306 1.00 118.84 221 MET A C 1
ATOM 1325 O O . MET A 1 171 ? 147.819 133.374 143.621 1.00 123.17 221 MET A O 1
ATOM 1330 N N . HIS A 1 172 ? 146.455 132.659 145.248 1.00 139.11 222 HIS A N 1
ATOM 1331 C CA . HIS A 1 172 ? 145.820 133.950 145.422 1.00 142.27 222 HIS A CA 1
ATOM 1332 C C . HIS A 1 172 ? 146.177 134.570 146.750 1.00 101.84 222 HIS A C 1
ATOM 1333 O O . HIS A 1 172 ? 145.301 134.910 147.540 1.00 96.24 222 HIS A O 1
ATOM 1340 N N . ALA A 1 173 ? 147.472 134.698 146.996 1.00 111.11 223 ALA A N 1
ATOM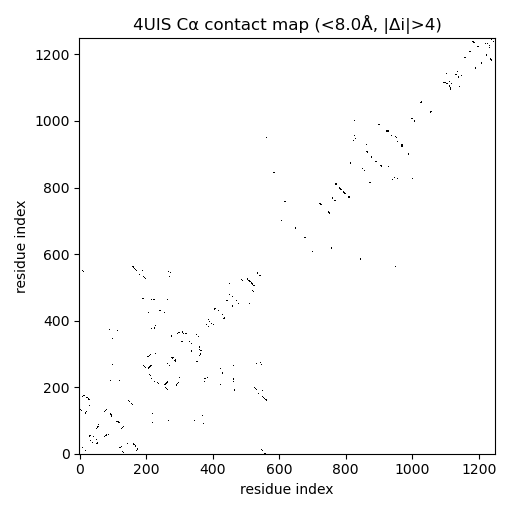 1341 C CA . ALA A 1 173 ? 147.970 135.425 148.151 1.00 97.67 223 ALA A CA 1
ATOM 1342 C C . ALA A 1 173 ? 149.416 135.788 147.899 1.00 93.64 223 ALA A C 1
ATOM 1343 O O . ALA A 1 173 ? 150.107 135.094 147.159 1.00 87.87 223 ALA A O 1
ATOM 1345 N N . VAL A 1 174 ? 149.889 136.863 148.511 1.00 93.11 224 VAL A N 1
ATOM 1346 C CA . VAL A 1 174 ? 151.233 137.336 148.216 1.00 98.14 224 VAL A CA 1
ATOM 1347 C C . VAL A 1 174 ? 151.961 137.921 149.412 1.00 107.49 224 VAL A C 1
ATOM 1348 O O . VAL A 1 174 ? 151.349 138.390 150.371 1.00 101.50 224 VAL A O 1
ATOM 1352 N N . ILE A 1 175 ? 153.285 137.879 149.328 1.00 92.86 225 ILE A N 1
ATOM 1353 C CA . ILE A 1 175 ? 154.177 138.635 150.199 1.00 92.07 225 ILE A CA 1
ATOM 1354 C C . ILE A 1 175 ? 154.159 138.214 151.666 1.00 92.03 225 ILE A C 1
ATOM 1355 O O . ILE A 1 175 ? 155.012 137.448 152.102 1.00 94.63 225 ILE A O 1
ATOM 1360 N N . SER A 1 176 ? 153.190 138.710 152.426 1.00 112.56 226 SER A N 1
ATOM 1361 C CA . SER A 1 176 ? 153.220 138.537 153.872 1.00 116.37 226 SER A CA 1
ATOM 1362 C C . SER A 1 176 ? 151.833 138.462 154.478 1.00 110.57 226 SER A C 1
ATOM 1363 O O . SER A 1 176 ? 150.850 138.813 153.837 1.00 100.55 226 SER A O 1
ATOM 1366 N N . THR A 1 177 ? 151.764 138.003 155.722 1.00 112.91 227 THR A N 1
ATOM 1367 C CA . THR A 1 177 ? 150.487 137.776 156.380 1.00 119.38 227 THR A CA 1
ATOM 1368 C C . THR A 1 177 ? 149.695 139.058 156.501 1.00 160.49 227 THR A C 1
ATOM 1369 O O . THR A 1 177 ? 148.473 139.075 156.344 1.00 160.88 227 THR A O 1
ATOM 1373 N N . ALA A 1 178 ? 150.415 140.142 156.745 1.00 154.00 228 ALA A N 1
ATOM 1374 C CA . ALA A 1 178 ? 149.790 141.436 156.915 1.00 192.22 228 ALA A CA 1
ATOM 1375 C C . ALA A 1 178 ? 149.090 141.848 155.639 1.00 226.39 228 ALA A C 1
ATOM 1376 O O . ALA A 1 178 ? 148.086 142.546 155.673 1.00 229.42 228 ALA A O 1
ATOM 1378 N N . THR A 1 179 ? 149.623 141.406 154.510 1.00 205.24 229 THR A N 1
ATOM 1379 C CA . THR A 1 179 ? 149.055 141.772 153.227 1.00 212.58 229 THR A CA 1
ATOM 1380 C C . THR A 1 179 ? 147.693 141.144 153.050 1.00 232.20 229 THR A C 1
ATOM 1381 O O . THR A 1 179 ? 146.676 141.838 152.975 1.00 230.96 229 THR A O 1
ATOM 1385 N N . CYS A 1 180 ? 147.667 139.820 153.000 1.00 224.17 230 CYS A N 1
ATOM 1386 C CA . CYS A 1 180 ? 146.422 139.151 152.697 1.00 244.04 230 CYS A CA 1
ATOM 1387 C C . CYS A 1 180 ? 145.439 139.472 153.797 1.00 230.84 230 CYS A C 1
ATOM 1388 O O . CYS A 1 180 ? 144.245 139.473 153.570 1.00 239.95 230 CYS A O 1
ATOM 1391 N N . MET A 1 181 ? 145.928 139.719 155.002 1.00 251.96 231 MET A N 1
ATOM 1392 C CA . MET A 1 181 ? 145.010 140.162 156.032 1.00 208.02 231 MET A CA 1
ATOM 1393 C C . MET A 1 181 ? 144.458 141.561 155.808 1.00 172.33 231 MET A C 1
ATOM 1394 O O . MET A 1 181 ? 143.304 141.816 156.137 1.00 149.25 231 MET A O 1
ATOM 1399 N N . ARG A 1 182 ? 145.246 142.472 155.251 1.00 176.74 232 ARG A N 1
ATOM 1400 C CA . ARG A 1 182 ? 144.685 143.790 155.000 1.00 177.50 232 ARG A CA 1
ATOM 1401 C C . ARG A 1 182 ? 143.679 143.718 153.869 1.00 190.68 232 ARG A C 1
ATOM 1402 O O . ARG A 1 182 ? 142.715 144.476 153.852 1.00 194.61 232 ARG A O 1
ATOM 1410 N N . ARG A 1 183 ? 143.880 142.794 152.934 1.00 161.89 233 ARG A N 1
ATOM 1411 C CA . ARG A 1 183 ? 143.003 142.753 151.769 1.00 161.15 233 ARG A CA 1
ATOM 1412 C C . ARG A 1 183 ? 141.974 141.641 151.846 1.00 158.14 233 ARG A C 1
ATOM 1413 O O . ARG A 1 183 ? 141.264 141.376 150.885 1.00 154.18 233 ARG A O 1
ATOM 1421 N N . SER A 1 184 ? 141.909 140.976 152.985 1.00 157.87 234 SER A N 1
ATOM 1422 C CA . SER A 1 184 ? 140.820 140.057 153.241 1.00 135.61 234 SER A CA 1
ATOM 1423 C C . SER A 1 184 ? 139.788 140.800 154.053 1.00 122.49 234 SER A C 1
ATOM 1424 O O . SER A 1 184 ? 138.746 140.264 154.413 1.00 114.37 234 SER A O 1
ATOM 1427 N N . SER A 1 185 ? 140.105 142.052 154.342 1.00 30.00 235 SER A N 1
ATOM 1428 C CA . SER A 1 185 ? 139.251 142.898 155.145 1.00 30.00 235 SER A CA 1
ATOM 1429 C C . SER A 1 185 ? 137.922 143.171 154.465 1.00 30.00 235 SER A C 1
ATOM 1430 O O . SER A 1 185 ? 136.919 143.434 155.123 1.00 30.00 235 SER A O 1
ATOM 1433 N N . ILE A 1 186 ? 137.921 143.107 153.141 1.00 30.00 236 ILE A N 1
ATOM 1434 C CA . ILE A 1 186 ? 136.778 143.556 152.360 1.00 30.00 236 ILE A CA 1
ATOM 1435 C C . ILE A 1 186 ? 135.912 142.399 151.877 1.00 30.00 236 ILE A C 1
ATOM 1436 O O . ILE A 1 186 ? 134.685 142.478 151.901 1.00 30.00 236 ILE A O 1
ATOM 1441 N N . ALA A 1 187 ? 135.371 139.498 148.360 1.00 30.00 245 ALA A N 1
ATOM 1442 C CA . ALA A 1 187 ? 135.491 138.084 148.695 1.00 30.00 245 ALA A CA 1
ATOM 1443 C C . ALA A 1 187 ? 136.921 137.596 148.506 1.00 30.00 245 ALA A C 1
ATOM 1444 O O . ALA A 1 187 ? 137.153 136.419 148.238 1.00 30.00 245 ALA A O 1
ATOM 1446 N N . ALA A 1 188 ? 137.877 138.507 148.639 1.00 30.00 246 ALA A N 1
ATOM 1447 C CA . ALA A 1 188 ? 139.287 138.143 148.579 1.00 30.00 246 ALA A CA 1
ATOM 1448 C C . ALA A 1 188 ? 139.640 137.240 149.758 1.00 30.00 246 ALA A C 1
ATOM 1449 O O . ALA A 1 188 ? 139.063 137.376 150.838 1.00 30.00 246 ALA A O 1
ATOM 1451 N N . VAL A 1 189 ? 140.571 136.310 149.558 1.00 69.80 247 VAL A N 1
ATOM 1452 C CA . VAL A 1 189 ? 140.823 135.297 150.575 1.00 68.76 247 VAL A CA 1
ATOM 1453 C C . VAL A 1 189 ? 142.291 134.898 150.759 1.00 69.74 247 VAL A C 1
ATOM 1454 O O . VAL A 1 189 ? 143.031 134.745 149.792 1.00 52.22 247 VAL A O 1
ATOM 1458 N N . CYS A 1 190 ? 142.696 134.757 152.021 1.00 98.77 248 CYS A N 1
ATOM 1459 C CA . CYS A 1 190 ? 143.870 133.975 152.404 1.00 109.29 248 CYS A CA 1
ATOM 1460 C C . CYS A 1 190 ? 143.705 133.550 153.865 1.00 120.61 248 CYS A C 1
ATOM 1461 O O . CYS A 1 190 ? 143.848 134.352 154.779 1.00 126.05 248 CYS A O 1
ATOM 1464 N N . ASP A 1 191 ? 143.395 132.277 154.071 1.00 121.26 249 ASP A N 1
ATOM 1465 C CA . ASP A 1 191 ? 142.864 131.796 155.345 1.00 102.96 249 ASP A CA 1
ATOM 1466 C C . ASP A 1 191 ? 143.845 131.709 156.500 1.00 94.65 249 ASP A C 1
ATOM 1467 O O . ASP A 1 191 ? 145.009 131.381 156.303 1.00 84.54 249 ASP A O 1
ATOM 1472 N N . PRO A 1 192 ? 143.362 132.003 157.715 1.00 112.66 250 PRO A N 1
ATOM 1473 C CA . PRO A 1 192 ? 144.018 131.691 158.985 1.00 123.81 250 PRO A CA 1
ATOM 1474 C C . PRO A 1 192 ? 144.152 130.198 159.157 1.00 123.01 250 PRO A C 1
ATOM 1475 O O . PRO A 1 192 ? 143.255 129.466 158.755 1.00 129.43 250 PRO A O 1
ATOM 1479 N N . LEU A 1 193 ? 145.236 129.749 159.770 1.00 115.15 251 LEU A N 1
ATOM 1480 C CA . LEU A 1 193 ? 145.495 128.325 159.884 1.00 111.99 251 LEU A CA 1
ATOM 1481 C C . LEU A 1 193 ? 145.090 127.804 161.246 1.00 110.78 251 LEU A C 1
ATOM 1482 O O . LEU A 1 193 ? 145.672 128.203 162.246 1.00 122.85 251 LEU A O 1
ATOM 1487 N N . SER A 1 194 ? 144.115 126.905 161.304 1.00 103.73 252 SER A N 1
ATOM 1488 C CA . SER A 1 194 ? 143.594 126.498 162.605 1.00 114.00 252 SER A CA 1
ATOM 1489 C C . SER A 1 194 ? 142.716 125.252 162.630 1.00 134.14 252 SER A C 1
ATOM 1490 O O . SER A 1 194 ? 142.306 124.746 161.590 1.00 138.67 252 SER A O 1
ATOM 1493 N N . ASP A 1 195 ? 142.454 124.776 163.847 1.00 115.59 253 ASP A N 1
ATOM 1494 C CA . ASP A 1 195 ? 141.375 123.831 164.142 1.00 121.38 253 ASP A CA 1
ATOM 1495 C C . ASP A 1 195 ? 141.203 123.574 165.645 1.00 128.20 253 ASP A C 1
ATOM 1496 O O . ASP A 1 195 ? 140.925 124.500 166.403 1.00 129.25 253 ASP A O 1
ATOM 1501 N N . TYR A 1 196 ? 141.356 122.328 166.082 1.00 151.74 254 TYR A N 1
ATOM 1502 C CA . TYR A 1 196 ? 141.049 122.004 167.470 1.00 162.11 254 TYR A CA 1
ATOM 1503 C C . TYR A 1 196 ? 142.057 121.145 168.202 1.00 130.49 254 TYR A C 1
ATOM 1504 O O . TYR A 1 196 ? 142.746 120.319 167.613 1.00 119.23 254 TYR A O 1
ATOM 1513 N N . ASN A 1 197 ? 142.115 121.353 169.511 1.00 142.53 255 ASN A N 1
ATOM 1514 C CA . ASN A 1 197 ? 142.786 120.446 170.423 1.00 131.12 255 ASN A CA 1
ATOM 1515 C C . ASN A 1 197 ? 141.795 119.455 170.978 1.00 131.99 255 ASN A C 1
ATOM 1516 O O . ASN A 1 197 ? 140.592 119.638 170.832 1.00 143.60 255 ASN A O 1
ATOM 1521 N N . VAL A 1 198 ? 142.284 118.402 171.613 1.00 114.59 256 VAL A N 1
ATOM 1522 C CA . VAL A 1 198 ? 141.391 117.559 172.386 1.00 100.71 256 VAL A CA 1
ATOM 1523 C C . VAL A 1 198 ? 141.552 117.843 173.853 1.00 110.10 256 VAL A C 1
ATOM 1524 O O . VAL A 1 198 ? 142.034 118.898 174.245 1.00 99.81 256 VAL A O 1
ATOM 1528 N N . TRP A 1 199 ? 141.165 116.878 174.664 1.00 115.22 257 TRP A N 1
ATOM 1529 C CA . TRP A 1 199 ? 140.964 117.135 176.059 1.00 142.24 257 TRP A CA 1
ATOM 1530 C C . TRP A 1 199 ? 140.811 115.816 176.761 1.00 179.88 257 TRP A C 1
ATOM 1531 O O . TRP A 1 199 ? 140.418 114.850 176.120 1.00 181.13 257 TRP A O 1
ATOM 1542 N N . SER A 1 200 ? 141.123 115.752 178.053 1.00 155.34 258 SER A N 1
ATOM 1543 C CA . SER A 1 200 ? 140.798 114.563 178.845 1.00 152.59 258 SER A CA 1
ATOM 1544 C C . SER A 1 200 ? 141.010 114.697 180.333 1.00 171.58 258 SER A C 1
ATOM 1545 O O . SER A 1 200 ? 142.022 115.216 180.782 1.00 170.18 258 SER A O 1
ATOM 1548 N N . MET A 1 201 ? 140.058 114.180 181.095 1.00 172.93 259 MET A N 1
ATOM 1549 C CA . MET A 1 201 ? 140.224 114.070 182.529 1.00 200.33 259 MET A CA 1
ATOM 1550 C C . MET A 1 201 ? 139.765 112.707 182.973 1.00 200.87 259 MET A C 1
ATOM 1551 O O . MET A 1 201 ? 138.804 112.167 182.439 1.00 204.71 259 MET A O 1
ATOM 1556 N N . LEU A 1 202 ? 140.457 112.149 183.953 1.00 212.85 260 LEU A N 1
ATOM 1557 C CA . LEU A 1 202 ? 140.132 110.820 184.434 1.00 200.12 260 LEU A CA 1
ATOM 1558 C C . LEU A 1 202 ? 138.971 110.880 185.419 1.00 159.44 260 LEU A C 1
ATOM 1559 O O . LEU A 1 202 ? 138.384 109.861 185.772 1.00 162.60 260 LEU A O 1
ATOM 1564 N N . LYS A 1 203 ? 138.622 112.087 185.840 1.00 180.19 261 LYS A N 1
ATOM 1565 C CA . LYS A 1 203 ? 137.424 112.275 186.637 1.00 169.35 261 LYS A CA 1
ATOM 1566 C C . LYS A 1 203 ? 136.567 113.376 186.047 1.00 169.80 261 LYS A C 1
ATOM 1567 O O . LYS A 1 203 ? 137.082 114.362 185.528 1.00 171.86 261 LYS A O 1
ATOM 1573 N N . PRO A 1 204 ? 135.246 113.212 186.144 1.00 30.00 262 PRO A N 1
ATOM 1574 C CA . PRO A 1 204 ? 134.255 114.171 185.657 1.00 30.00 262 PRO A CA 1
ATOM 1575 C C . PRO A 1 204 ? 134.364 115.494 186.389 1.00 30.00 262 PRO A C 1
ATOM 1576 O O . PRO A 1 204 ? 134.725 115.511 187.562 1.00 30.00 262 PRO A O 1
ATOM 1580 N N . ILE A 1 205 ? 134.080 116.589 185.698 1.00 30.00 263 ILE A N 1
ATOM 1581 C CA . ILE A 1 205 ? 134.210 117.907 186.294 1.00 30.00 263 ILE A CA 1
ATOM 1582 C C . ILE A 1 205 ? 133.007 118.795 185.994 1.00 30.00 263 ILE A C 1
ATOM 1583 O O . ILE A 1 205 ? 132.797 119.217 184.857 1.00 30.00 263 ILE A O 1
ATOM 1588 N N . ALA A 1 206 ? 142.015 121.586 193.701 1.00 30.00 272 ALA A N 1
ATOM 1589 C CA . ALA A 1 206 ? 142.945 122.704 193.649 1.00 30.00 272 ALA A CA 1
ATOM 1590 C C . ALA A 1 206 ? 144.164 122.353 192.803 1.00 30.00 272 ALA A C 1
ATOM 1591 O O . ALA A 1 206 ? 144.056 122.126 191.597 1.00 30.00 272 ALA A O 1
ATOM 1593 N N . ASP A 1 207 ? 145.323 122.311 193.449 1.00 30.00 273 ASP A N 1
ATOM 1594 C CA . ASP A 1 207 ? 146.574 121.981 192.782 1.00 30.00 273 ASP A CA 1
ATOM 1595 C C . ASP A 1 207 ? 146.781 120.478 192.752 1.00 30.00 273 ASP A C 1
ATOM 1596 O O . ASP A 1 207 ? 147.484 119.929 193.598 1.00 30.00 273 ASP A O 1
ATOM 1601 N N . ASP A 1 208 ? 146.173 119.813 191.779 1.00 30.00 274 ASP A N 1
ATOM 1602 C CA . ASP A 1 208 ? 146.161 118.359 191.778 1.00 30.00 274 ASP A CA 1
ATOM 1603 C C . ASP A 1 208 ? 145.867 117.757 190.414 1.00 30.00 274 ASP A C 1
ATOM 1604 O O . ASP A 1 208 ? 145.048 116.851 190.288 1.00 30.00 274 ASP A O 1
ATOM 1609 N N . VAL A 1 209 ? 146.541 118.261 189.390 1.00 152.01 275 VAL A N 1
ATOM 1610 C CA . VAL A 1 209 ? 146.381 117.730 188.049 1.00 157.13 275 VAL A CA 1
ATOM 1611 C C . VAL A 1 209 ? 147.705 117.728 187.323 1.00 156.93 275 VAL A C 1
ATOM 1612 O O . VAL A 1 209 ? 148.623 118.457 187.683 1.00 161.30 275 VAL A O 1
ATOM 1616 N N . VAL A 1 210 ? 147.798 116.908 186.288 1.00 141.80 276 VAL A N 1
ATOM 1617 C CA . VAL A 1 210 ? 149.026 116.801 185.522 1.00 148.03 276 VAL A CA 1
ATOM 1618 C C . VAL A 1 210 ? 148.715 116.710 184.036 1.00 162.60 276 VAL A C 1
ATOM 1619 O O . VAL A 1 210 ? 147.786 116.022 183.630 1.00 158.78 276 VAL A O 1
ATOM 1623 N N . VAL A 1 211 ? 149.478 117.431 183.229 1.00 177.87 277 VAL A N 1
ATOM 1624 C CA . VAL A 1 211 ? 149.297 117.386 181.793 1.00 177.77 277 VAL A CA 1
ATOM 1625 C C . VAL A 1 211 ? 149.883 116.083 181.269 1.00 157.94 277 VAL A C 1
ATOM 1626 O O . VAL A 1 211 ? 150.716 115.465 181.923 1.00 161.20 277 VAL A O 1
ATOM 1630 N N . ALA A 1 212 ? 149.419 115.646 180.108 1.00 143.50 278 ALA A N 1
ATOM 1631 C CA . ALA A 1 212 ? 150.040 114.525 179.420 1.00 119.37 278 ALA A CA 1
ATOM 1632 C C . ALA A 1 212 ? 150.263 114.884 177.962 1.00 123.56 278 ALA A C 1
ATOM 1633 O O . ALA A 1 212 ? 150.218 114.030 177.084 1.00 125.56 278 ALA A O 1
ATOM 1635 N N . ALA A 1 213 ? 150.545 116.155 177.722 1.00 128.67 279 ALA A N 1
ATOM 1636 C CA . ALA A 1 213 ? 150.454 116.734 176.391 1.00 133.45 279 ALA A CA 1
ATOM 1637 C C . ALA A 1 213 ? 151.413 116.113 175.396 1.00 138.26 279 ALA A C 1
ATOM 1638 O O . ALA A 1 213 ? 152.448 115.580 175.771 1.00 140.33 279 ALA A O 1
ATOM 1640 N N . THR A 1 214 ? 151.038 116.158 174.124 1.00 136.83 280 THR A N 1
ATOM 1641 C CA . THR A 1 214 ? 151.858 115.584 173.070 1.00 127.78 280 THR A CA 1
ATOM 1642 C C . THR A 1 214 ? 151.623 116.172 171.680 1.00 120.44 280 THR A C 1
ATOM 1643 O O . THR A 1 214 ? 150.551 116.692 171.375 1.00 117.88 280 THR A O 1
ATOM 1647 N N . ARG A 1 215 ? 152.643 116.063 170.838 1.00 120.25 281 ARG A N 1
ATOM 1648 C CA . ARG A 1 215 ? 152.594 116.559 169.470 1.00 116.67 281 ARG A CA 1
ATOM 1649 C C . ARG A 1 215 ? 151.611 115.789 168.627 1.00 119.47 281 ARG A C 1
ATOM 1650 O O . ARG A 1 215 ? 151.325 114.636 168.909 1.00 117.84 281 ARG A O 1
ATOM 1658 N N . LEU A 1 216 ? 151.085 116.435 167.595 1.00 107.64 282 LEU A N 1
ATOM 1659 C CA . LEU A 1 216 ? 150.035 115.839 166.793 1.00 100.22 282 LEU A CA 1
ATOM 1660 C C . LEU A 1 216 ? 150.117 116.322 165.351 1.00 125.43 282 LEU A C 1
ATOM 1661 O O . LEU A 1 216 ? 149.254 116.039 164.529 1.00 126.62 282 LEU A O 1
ATOM 1666 N N . ASP A 1 217 ? 151.184 117.040 165.042 1.00 117.53 283 ASP A N 1
ATOM 1667 C CA . ASP A 1 217 ? 151.265 117.737 163.774 1.00 134.63 283 ASP A CA 1
ATOM 1668 C C . ASP A 1 217 ? 152.128 117.036 162.752 1.00 130.57 283 ASP A C 1
ATOM 1669 O O . ASP A 1 217 ? 151.654 116.177 162.016 1.00 131.43 283 ASP A O 1
ATOM 1674 N N . SER A 1 218 ? 153.394 117.440 162.714 1.00 150.38 284 SER A N 1
ATOM 1675 C CA . SER A 1 218 ? 154.337 117.075 161.663 1.00 134.07 284 SER A CA 1
ATOM 1676 C C . SER A 1 218 ? 153.791 117.476 160.305 1.00 107.31 284 SER A C 1
ATOM 1677 O O . SER A 1 218 ? 152.975 116.768 159.720 1.00 109.22 284 SER A O 1
ATOM 1680 N N . ARG A 1 219 ? 154.253 118.612 159.802 1.00 87.37 285 ARG A N 1
ATOM 1681 C CA . ARG A 1 219 ? 153.809 119.099 158.509 1.00 76.79 285 ARG A CA 1
ATOM 1682 C C . ARG A 1 219 ? 154.404 118.274 157.386 1.00 86.38 285 ARG A C 1
ATOM 1683 O O . ARG A 1 219 ? 154.605 117.073 157.524 1.00 92.02 285 ARG A O 1
ATOM 1691 N N . SER A 1 220 ? 154.664 118.918 156.262 1.00 84.79 286 SER A N 1
ATOM 1692 C CA . SER A 1 220 ? 155.349 118.267 155.164 1.00 88.13 286 SER A CA 1
ATOM 1693 C C . SER A 1 220 ? 155.958 119.267 154.223 1.00 84.86 286 SER A C 1
ATOM 1694 O O . SER A 1 220 ? 155.738 120.464 154.354 1.00 80.60 286 SER A O 1
ATOM 1697 N N . PHE A 1 221 ? 156.757 118.780 153.288 1.00 92.94 287 PHE A N 1
ATOM 1698 C CA . PHE A 1 221 ? 157.222 119.640 152.226 1.00 97.72 287 PHE A CA 1
ATOM 1699 C C . PHE A 1 221 ? 156.161 119.814 151.153 1.00 119.59 287 PHE A C 1
ATOM 1700 O O . PHE A 1 221 ? 156.247 120.719 150.330 1.00 120.95 287 PHE A O 1
ATOM 1708 N N . ALA A 1 222 ? 155.146 118.962 151.163 1.00 110.47 288 ALA A N 1
ATOM 1709 C CA . ALA A 1 222 ? 154.141 119.051 150.120 1.00 115.07 288 ALA A CA 1
ATOM 1710 C C . ALA A 1 222 ? 152.740 118.674 150.575 1.00 100.62 288 ALA A C 1
ATOM 1711 O O . ALA A 1 222 ? 152.355 117.515 150.494 1.00 104.35 288 ALA A O 1
ATOM 1713 N N . TRP A 1 223 ? 152.023 119.672 151.086 1.00 102.32 289 TRP A N 1
ATOM 1714 C CA . TRP A 1 223 ? 150.566 119.692 151.244 1.00 88.32 289 TRP A CA 1
ATOM 1715 C C . TRP A 1 223 ? 149.857 118.348 151.233 1.00 95.89 289 TRP A C 1
ATOM 1716 O O . TRP A 1 223 ? 149.710 117.749 150.180 1.00 94.10 289 TRP A O 1
ATOM 1727 N N . ASN A 1 224 ? 149.418 117.875 152.391 1.00 102.06 290 ASN A N 1
ATOM 1728 C CA . ASN A 1 224 ? 148.618 116.657 152.464 1.00 109.28 290 ASN A CA 1
ATOM 1729 C C . ASN A 1 224 ? 149.204 115.436 151.787 1.00 115.97 290 ASN A C 1
ATOM 1730 O O . ASN A 1 224 ? 148.525 114.776 151.007 1.00 119.85 290 ASN A O 1
ATOM 1735 N N . VAL A 1 225 ? 150.461 115.136 152.072 1.00 110.62 291 VAL A N 1
ATOM 1736 C CA . VAL A 1 225 ? 151.045 113.888 151.618 1.00 117.68 291 VAL A CA 1
ATOM 1737 C C . VAL A 1 225 ? 150.657 112.815 152.652 1.00 264.57 291 VAL A C 1
ATOM 1738 O O . VAL A 1 225 ? 149.485 112.713 152.991 1.00 270.98 291 VAL A O 1
ATOM 1742 N N . ALA A 1 226 ? 151.593 112.004 153.139 1.00 216.54 292 ALA A N 1
ATOM 1743 C CA . ALA A 1 226 ? 151.305 111.113 154.257 1.00 177.26 292 ALA A CA 1
ATOM 1744 C C . ALA A 1 226 ? 152.391 111.187 155.321 1.00 142.66 292 ALA A C 1
ATOM 1745 O O . ALA A 1 226 ? 153.104 110.218 155.569 1.00 142.21 292 ALA A O 1
ATOM 1747 N N . PRO A 1 227 ? 152.490 112.337 155.983 1.00 146.11 293 PRO A N 1
ATOM 1748 C CA . PRO A 1 227 ? 153.455 112.495 157.060 1.00 126.14 293 PRO A CA 1
ATOM 1749 C C . PRO A 1 227 ? 153.125 111.632 158.261 1.00 110.91 293 PRO A C 1
ATOM 1750 O O . PRO A 1 227 ? 151.972 111.268 158.459 1.00 99.29 293 PRO A O 1
ATOM 1754 N N . GLY A 1 228 ? 154.144 111.267 159.025 1.00 124.65 294 GLY A N 1
ATOM 1755 C CA . GLY A 1 228 ? 153.919 110.882 160.401 1.00 116.30 294 GLY A CA 1
ATOM 1756 C C . GLY A 1 228 ? 154.224 109.465 160.814 1.00 104.86 294 GLY A C 1
ATOM 1757 O O . GLY A 1 228 ? 153.445 108.555 160.560 1.00 96.22 294 GLY A O 1
ATOM 1758 N N . ALA A 1 229 ? 155.367 109.278 161.457 1.00 94.00 295 ALA A N 1
ATOM 1759 C CA . ALA A 1 229 ? 155.603 108.048 162.186 1.00 109.38 295 ALA A CA 1
ATOM 1760 C C . ALA A 1 229 ? 155.931 108.406 163.615 1.00 130.02 295 ALA A C 1
ATOM 1761 O O . ALA A 1 229 ? 155.066 108.835 164.375 1.00 128.59 295 ALA A O 1
ATOM 1763 N N . GLU A 1 230 ? 157.196 108.266 163.974 1.00 123.82 296 GLU A N 1
ATOM 1764 C CA . GLU A 1 230 ? 157.644 108.636 165.302 1.00 145.96 296 GLU A CA 1
ATOM 1765 C C . GLU A 1 230 ? 157.496 110.139 165.437 1.00 139.47 296 GLU A C 1
ATOM 1766 O O . GLU A 1 230 ? 157.447 110.676 166.540 1.00 141.55 296 GLU A O 1
ATOM 1772 N N . SER A 1 231 ? 157.430 110.811 164.293 1.00 149.55 297 SER A N 1
ATOM 1773 C CA . SER A 1 231 ? 157.289 112.254 164.254 1.00 153.34 297 SER A CA 1
ATOM 1774 C C . SER A 1 231 ? 155.997 112.662 164.935 1.00 149.80 297 SER A C 1
ATOM 1775 O O . SER A 1 231 ? 155.877 113.770 165.447 1.00 153.97 297 SER A O 1
ATOM 1778 N N . ALA A 1 232 ? 155.029 111.758 164.940 1.00 139.74 298 ALA A N 1
ATOM 1779 C CA . ALA A 1 232 ? 153.797 112.015 165.648 1.00 132.07 298 ALA A CA 1
ATOM 1780 C C . ALA A 1 232 ? 153.076 110.742 166.039 1.00 126.12 298 ALA A C 1
ATOM 1781 O O . ALA A 1 232 ? 152.769 110.550 167.211 1.00 128.85 298 ALA A O 1
ATOM 1783 N N . VAL A 1 233 ? 152.830 109.865 165.070 1.00 125.14 299 VAL A N 1
ATOM 1784 C CA . VAL A 1 233 ? 151.774 108.873 165.234 1.00 120.84 299 VAL A CA 1
ATOM 1785 C C . VAL A 1 233 ? 152.040 107.975 166.431 1.00 126.76 299 VAL A C 1
ATOM 1786 O O . VAL A 1 233 ? 151.108 107.545 167.100 1.00 125.64 299 VAL A O 1
ATOM 1790 N N . ALA A 1 234 ? 153.308 107.734 166.731 1.00 128.05 300 ALA A N 1
ATOM 1791 C CA . ALA A 1 234 ? 153.658 106.865 167.839 1.00 137.21 300 ALA A CA 1
ATOM 1792 C C . ALA A 1 234 ? 153.224 107.454 169.173 1.00 137.12 300 ALA A C 1
ATOM 1793 O O . ALA A 1 234 ? 152.747 106.747 170.070 1.00 141.37 300 ALA A O 1
ATOM 1795 N N . SER A 1 235 ? 153.359 108.765 169.292 1.00 127.80 301 SER A N 1
ATOM 1796 C CA . SER A 1 235 ? 153.137 109.395 170.575 1.00 124.39 301 SER A CA 1
ATOM 1797 C C . SER A 1 235 ? 151.691 109.268 171.029 1.00 131.99 301 SER A C 1
ATOM 1798 O O . SER A 1 235 ? 151.431 109.058 172.210 1.00 134.74 301 SER A O 1
ATOM 1801 N N . PHE A 1 236 ? 150.756 109.364 170.089 1.00 135.24 302 PHE A N 1
ATOM 1802 C CA . PHE A 1 236 ? 149.347 109.323 170.446 1.00 141.04 302 PHE A CA 1
ATOM 1803 C C . PHE A 1 236 ? 149.109 107.981 171.027 1.00 136.87 302 PHE A C 1
ATOM 1804 O O . PHE A 1 236 ? 148.508 107.820 172.087 1.00 129.91 302 PHE A O 1
ATOM 1812 N N . VAL A 1 237 ? 149.642 107.020 170.295 1.00 130.77 303 VAL A N 1
ATOM 1813 C CA . VAL A 1 237 ? 149.524 105.637 170.628 1.00 132.41 303 VAL A CA 1
ATOM 1814 C C . VAL A 1 237 ? 149.923 105.454 172.068 1.00 132.92 303 VAL A C 1
ATOM 1815 O O . VAL A 1 237 ? 149.076 105.158 172.907 1.00 135.53 303 VAL A O 1
ATOM 1819 N N . THR A 1 238 ? 151.189 105.710 172.371 1.00 139.94 304 THR A N 1
ATOM 1820 C CA . THR A 1 238 ? 151.689 105.402 173.701 1.00 136.46 304 THR A CA 1
ATOM 1821 C C . THR A 1 238 ? 150.893 106.152 174.748 1.00 131.53 304 THR A C 1
ATOM 1822 O O . THR A 1 238 ? 150.537 105.609 175.798 1.00 128.41 304 THR A O 1
ATOM 1826 N N . GLN A 1 239 ? 150.553 107.382 174.406 1.00 131.15 305 GLN A N 1
ATOM 1827 C CA . GLN A 1 239 ? 149.813 108.251 175.293 1.00 133.75 305 GLN A CA 1
ATOM 1828 C C . GLN A 1 239 ? 148.525 107.612 175.757 1.00 133.97 305 GLN A C 1
ATOM 1829 O O . GLN A 1 239 ? 148.396 107.154 176.896 1.00 142.17 305 GLN A O 1
ATOM 1835 N N . LEU A 1 240 ? 147.566 107.572 174.851 1.00 132.13 306 LEU A N 1
ATOM 1836 C CA . LEU A 1 240 ? 146.243 107.124 175.210 1.00 135.65 306 LEU A CA 1
ATOM 1837 C C . LEU A 1 240 ? 146.239 105.666 175.617 1.00 123.63 306 LEU A C 1
ATOM 1838 O O . LEU A 1 240 ? 145.371 105.235 176.366 1.00 125.84 306 LEU A O 1
ATOM 1843 N N . ALA A 1 241 ? 147.202 104.900 175.122 1.00 120.34 307 ALA A N 1
ATOM 1844 C CA . ALA A 1 241 ? 147.289 103.510 175.535 1.00 125.56 307 ALA A CA 1
ATOM 1845 C C . ALA A 1 241 ? 147.563 103.470 177.021 1.00 142.52 307 ALA A C 1
ATOM 1846 O O . ALA A 1 241 ? 146.965 102.682 177.765 1.00 150.96 307 ALA A O 1
ATOM 1848 N N . ALA A 1 242 ? 148.444 104.357 177.461 1.00 136.79 308 ALA A N 1
ATOM 1849 C CA . ALA A 1 242 ? 148.687 104.465 178.880 1.00 144.33 308 ALA A CA 1
ATOM 1850 C C . ALA A 1 242 ? 147.401 104.906 179.553 1.00 148.61 308 ALA A C 1
ATOM 1851 O O . ALA A 1 242 ? 147.052 104.421 180.633 1.00 150.59 308 ALA A O 1
ATOM 1853 N N . ALA A 1 243 ? 146.662 105.779 178.875 1.00 129.80 309 ALA A N 1
ATOM 1854 C CA . ALA A 1 243 ? 145.454 106.333 179.470 1.00 137.36 309 ALA A CA 1
ATOM 1855 C C . ALA A 1 243 ? 144.459 105.231 179.752 1.00 137.92 309 ALA A C 1
ATOM 1856 O O . ALA A 1 243 ? 143.740 105.262 180.745 1.00 140.86 309 ALA A O 1
ATOM 1858 N N . GLU A 1 244 ? 144.440 104.228 178.894 1.00 165.06 310 GLU A N 1
ATOM 1859 C CA . GLU A 1 244 ? 143.517 103.144 179.107 1.00 160.01 310 GLU A CA 1
ATOM 1860 C C . GLU A 1 244 ? 144.030 102.181 180.134 1.00 157.84 310 GLU A C 1
ATOM 1861 O O . GLU A 1 244 ? 143.259 101.634 180.921 1.00 154.46 310 GLU A O 1
ATOM 1867 N N . ALA A 1 245 ? 145.336 101.963 180.127 1.00 158.34 311 ALA A N 1
ATOM 1868 C CA . ALA A 1 245 ? 145.881 101.007 181.065 1.00 162.85 311 ALA A CA 1
ATOM 1869 C C . ALA A 1 245 ? 145.575 101.500 182.463 1.00 173.66 311 ALA A C 1
ATOM 1870 O O . ALA A 1 245 ? 145.214 100.720 183.342 1.00 177.10 311 ALA A O 1
ATOM 1872 N N . LEU A 1 246 ? 145.653 102.809 182.651 1.00 182.25 312 LEU A N 1
ATOM 1873 C CA . LEU A 1 246 ? 145.306 103.368 183.941 1.00 183.04 312 LEU A CA 1
ATOM 1874 C C . LEU A 1 246 ? 143.805 103.509 184.073 1.00 179.60 312 LEU A C 1
ATOM 1875 O O . LEU A 1 246 ? 143.283 103.660 185.173 1.00 180.90 312 LEU A O 1
ATOM 1880 N N . GLN A 1 247 ? 143.105 103.459 182.949 1.00 186.94 313 GLN A N 1
ATOM 1881 C CA . GLN A 1 247 ? 141.662 103.580 182.995 1.00 182.14 313 GLN A CA 1
ATOM 1882 C C . GLN A 1 247 ? 141.075 102.402 183.742 1.00 187.29 313 GLN A C 1
ATOM 1883 O O . GLN A 1 247 ? 140.037 102.509 184.386 1.00 185.20 313 GLN A O 1
ATOM 1889 N N . LYS A 1 248 ? 141.777 101.281 183.675 1.00 184.51 314 LYS A N 1
ATOM 1890 C CA . LYS A 1 248 ? 141.299 100.040 184.252 1.00 185.31 314 LYS A CA 1
ATOM 1891 C C . LYS A 1 248 ? 141.561 99.961 185.745 1.00 192.42 314 LYS A C 1
ATOM 1892 O O . LYS A 1 248 ? 141.154 99.004 186.402 1.00 194.81 314 LYS A O 1
ATOM 1898 N N . ALA A 1 249 ? 142.252 100.959 186.280 1.00 192.12 315 ALA A N 1
ATOM 1899 C CA . ALA A 1 249 ? 142.619 100.941 187.687 1.00 199.98 315 ALA A CA 1
ATOM 1900 C C . ALA A 1 249 ? 141.379 100.954 188.573 1.00 204.39 315 ALA A C 1
ATOM 1901 O O . ALA A 1 249 ? 140.394 101.615 188.260 1.00 202.21 315 ALA A O 1
ATOM 1903 N N . PRO A 1 250 ? 141.416 100.191 189.670 1.00 187.44 316 PRO A N 1
ATOM 1904 C CA . PRO A 1 250 ? 140.325 100.143 190.646 1.00 196.44 316 PRO A CA 1
ATOM 1905 C C . PRO A 1 250 ? 139.994 101.498 191.267 1.00 219.03 316 PRO A C 1
ATOM 1906 O O . PRO A 1 250 ? 138.836 101.773 191.574 1.00 222.57 316 PRO A O 1
ATOM 1910 N N . ASP A 1 251 ? 141.008 102.337 191.437 1.00 222.73 317 ASP A N 1
ATOM 1911 C CA . ASP A 1 251 ? 140.893 103.501 192.305 1.00 232.68 317 ASP A CA 1
ATOM 1912 C C . ASP A 1 251 ? 140.584 104.773 191.516 1.00 230.13 317 ASP A C 1
ATOM 1913 O O . ASP A 1 251 ? 140.849 105.883 191.979 1.00 235.63 317 ASP A O 1
ATOM 1918 N N . VAL A 1 252 ? 140.037 104.612 190.316 1.00 230.26 318 VAL A N 1
ATOM 1919 C CA . VAL A 1 252 ? 139.775 105.757 189.455 1.00 209.18 318 VAL A CA 1
ATOM 1920 C C . VAL A 1 252 ? 138.813 106.754 190.096 1.00 206.90 318 VAL A C 1
ATOM 1921 O O . VAL A 1 252 ? 138.959 107.963 189.931 1.00 204.17 318 VAL A O 1
ATOM 1925 N N . THR A 1 253 ? 137.852 106.248 190.857 1.00 228.85 319 THR A N 1
ATOM 1926 C CA . THR A 1 253 ? 136.855 107.112 191.477 1.00 219.72 319 THR A CA 1
ATOM 1927 C C . THR A 1 253 ? 137.436 108.022 192.552 1.00 212.39 319 THR A C 1
ATOM 1928 O O . THR A 1 253 ? 136.887 109.089 192.823 1.00 213.46 319 THR A O 1
ATOM 1932 N N . THR A 1 254 ? 138.536 107.601 193.170 1.00 200.54 320 THR A N 1
ATOM 1933 C CA . THR A 1 254 ? 139.006 108.262 194.385 1.00 190.60 320 THR A CA 1
ATOM 1934 C C . THR A 1 254 ? 140.496 108.559 194.425 1.00 176.23 320 THR A C 1
ATOM 1935 O O . THR A 1 254 ? 141.273 107.755 194.931 1.00 166.42 320 THR A O 1
ATOM 1939 N N . LEU A 1 255 ? 140.895 109.718 193.914 1.00 156.15 321 LEU A N 1
ATOM 1940 C CA . LEU A 1 255 ? 142.281 110.155 194.037 1.00 168.96 321 LEU A CA 1
ATOM 1941 C C . LEU A 1 255 ? 142.406 111.620 194.437 1.00 184.38 321 LEU A C 1
ATOM 1942 O O . LEU A 1 255 ? 141.535 112.427 194.124 1.00 176.71 321 LEU A O 1
ATOM 1947 N N . PRO A 1 256 ? 143.498 111.964 195.135 1.00 188.16 322 PRO A N 1
ATOM 1948 C CA . PRO A 1 256 ? 143.824 113.359 195.435 1.00 201.49 322 PRO A CA 1
ATOM 1949 C C . PRO A 1 256 ? 143.976 114.160 194.160 1.00 217.18 322 PRO A C 1
ATOM 1950 O O . PRO A 1 256 ? 143.683 115.350 194.121 1.00 247.94 322 PRO A O 1
ATOM 1954 N N . ARG A 1 257 ? 144.451 113.494 193.122 1.00 215.53 323 ARG A N 1
ATOM 1955 C CA . ARG A 1 257 ? 144.739 114.161 191.876 1.00 198.50 323 ARG A CA 1
ATOM 1956 C C . ARG A 1 257 ? 143.924 113.594 190.735 1.00 184.32 323 ARG A C 1
ATOM 1957 O O . ARG A 1 257 ? 143.463 112.459 190.796 1.00 179.98 323 ARG A O 1
ATOM 1965 N N . ASN A 1 258 ? 143.747 114.394 189.694 1.00 182.62 324 ASN A N 1
ATOM 1966 C CA . ASN A 1 258 ? 143.073 113.928 188.498 1.00 165.63 324 ASN A CA 1
ATOM 1967 C C . ASN A 1 258 ? 143.912 114.287 187.284 1.00 151.13 324 ASN A C 1
ATOM 1968 O O . ASN A 1 258 ? 144.550 115.333 187.249 1.00 143.88 324 ASN A O 1
ATOM 1973 N N . VAL A 1 259 ? 143.918 113.407 186.294 1.00 151.74 325 VAL A N 1
ATOM 1974 C CA . VAL A 1 259 ? 144.876 113.499 185.204 1.00 148.98 325 VAL A CA 1
ATOM 1975 C C . VAL A 1 259 ? 144.325 114.240 184.000 1.00 155.93 325 VAL A C 1
ATOM 1976 O O . VAL A 1 259 ? 143.161 114.089 183.652 1.00 160.23 325 VAL A O 1
ATOM 1980 N N . MET A 1 260 ? 145.171 115.033 183.357 1.00 148.37 326 MET A N 1
ATOM 1981 C CA . MET A 1 260 ? 144.760 115.743 182.162 1.00 146.60 326 MET A CA 1
ATOM 1982 C C . MET A 1 260 ? 145.525 115.318 180.925 1.00 143.91 326 MET A C 1
ATOM 1983 O O . MET A 1 260 ? 146.582 115.864 180.608 1.00 148.54 326 MET A O 1
ATOM 1988 N N . PHE A 1 261 ? 145.010 114.313 180.239 1.00 146.49 327 PHE A N 1
ATOM 1989 C CA . PHE A 1 261 ? 145.503 114.027 178.917 1.00 134.42 327 PHE A CA 1
ATOM 1990 C C . PHE A 1 261 ? 145.020 115.134 178.031 1.00 126.61 327 PHE A C 1
ATOM 1991 O O . PHE A 1 261 ? 143.900 115.606 178.188 1.00 119.19 327 PHE A O 1
ATOM 1999 N N . VAL A 1 262 ? 145.855 115.555 177.100 1.00 125.53 328 VAL A N 1
ATOM 2000 C CA . VAL A 1 262 ? 145.443 116.542 176.129 1.00 122.53 328 VAL A CA 1
ATOM 2001 C C . VAL A 1 262 ? 146.447 116.526 175.004 1.00 125.41 328 VAL A C 1
ATOM 2002 O O . VAL A 1 262 ? 147.619 116.258 175.221 1.00 127.96 328 VAL A O 1
ATOM 2006 N N . PHE A 1 263 ? 145.990 116.773 173.788 1.00 113.09 329 PHE A N 1
ATOM 2007 C CA . PHE A 1 263 ? 146.877 116.684 172.651 1.00 121.95 329 PHE A CA 1
ATOM 2008 C C . PHE A 1 263 ? 146.847 118.029 171.956 1.00 129.34 329 PHE A C 1
ATOM 2009 O O . PHE A 1 263 ? 145.806 118.678 171.916 1.00 137.14 329 PHE A O 1
ATOM 2017 N N . PHE A 1 264 ? 147.970 118.459 171.401 1.00 30.00 330 PHE A N 1
ATOM 2018 C CA . PHE A 1 264 ? 148.032 119.795 170.825 1.00 30.00 330 PHE A CA 1
ATOM 2019 C C . PHE A 1 264 ? 148.207 119.806 169.320 1.00 30.00 330 PHE A C 1
ATOM 2020 O O . PHE A 1 264 ? 149.320 119.679 168.823 1.00 30.00 330 PHE A O 1
ATOM 2028 N N . GLN A 1 265 ? 147.110 119.991 168.597 1.00 121.82 331 GLN A N 1
ATOM 2029 C CA . GLN A 1 265 ? 147.148 120.002 167.143 1.00 112.74 331 GLN A CA 1
ATOM 2030 C C . GLN A 1 265 ? 148.012 121.114 166.575 1.00 102.15 331 GLN A C 1
ATOM 2031 O O . GLN A 1 265 ? 147.962 122.237 167.043 1.00 87.20 331 GLN A O 1
ATOM 2037 N N . GLY A 1 266 ? 148.782 120.778 165.545 1.00 94.94 332 GLY A N 1
ATOM 2038 C CA . GLY A 1 266 ? 149.507 121.747 164.742 1.00 111.46 332 GLY A CA 1
ATOM 2039 C C . GLY A 1 266 ? 150.847 122.246 165.246 1.00 128.90 332 GLY A C 1
ATOM 2040 O O . GLY A 1 266 ? 151.388 123.211 164.711 1.00 131.71 332 GLY A O 1
ATOM 2041 N N . GLU A 1 267 ? 151.396 121.591 166.257 1.00 97.60 333 GLU A N 1
ATOM 2042 C CA . GLU A 1 267 ? 152.483 122.180 167.020 1.00 132.05 333 GLU A CA 1
ATOM 2043 C C . GLU A 1 267 ? 153.737 122.545 166.224 1.00 135.52 333 GLU A C 1
ATOM 2044 O O . GLU A 1 267 ? 154.388 123.534 166.542 1.00 138.74 333 GLU A O 1
ATOM 2050 N N . THR A 1 268 ? 154.081 121.781 165.192 1.00 142.39 334 THR A N 1
ATOM 2051 C CA . THR A 1 268 ? 155.424 121.906 164.618 1.00 145.60 334 THR A CA 1
ATOM 2052 C C . THR A 1 268 ? 155.625 123.231 163.904 1.00 136.93 334 THR A C 1
ATOM 2053 O O . THR A 1 268 ? 156.751 123.633 163.636 1.00 134.72 334 THR A O 1
ATOM 2057 N N . PHE A 1 269 ? 154.533 123.902 163.580 1.00 146.22 335 PHE A N 1
ATOM 2058 C CA . PHE A 1 269 ? 154.633 125.247 163.056 1.00 110.97 335 PHE A CA 1
ATOM 2059 C C . PHE A 1 269 ? 155.018 126.228 164.137 1.00 100.80 335 PHE A C 1
ATOM 2060 O O . PHE A 1 269 ? 156.179 126.344 164.513 1.00 105.99 335 PHE A O 1
ATOM 2068 N N . ASP A 1 270 ? 154.025 126.942 164.630 1.00 113.39 336 ASP A N 1
ATOM 2069 C CA . ASP A 1 270 ? 154.217 127.837 165.743 1.00 106.19 336 ASP A CA 1
ATOM 2070 C C . ASP A 1 270 ? 154.330 127.005 166.993 1.00 90.37 336 ASP A C 1
ATOM 2071 O O . ASP A 1 270 ? 155.227 126.183 167.126 1.00 85.22 336 ASP A O 1
ATOM 2076 N N . TYR A 1 271 ? 153.408 127.240 167.912 1.00 81.33 337 TYR A N 1
ATOM 2077 C CA . TYR A 1 271 ? 153.119 126.302 168.978 1.00 83.35 337 TYR A CA 1
ATOM 2078 C C . TYR A 1 271 ? 151.624 126.315 169.156 1.00 75.78 337 TYR A C 1
ATOM 2079 O O . TYR A 1 271 ? 151.072 125.673 170.046 1.00 73.34 337 TYR A O 1
ATOM 2088 N N . ILE A 1 272 ? 150.996 127.058 168.250 1.00 89.47 338 ILE A N 1
ATOM 2089 C CA . ILE A 1 272 ? 149.573 127.006 167.946 1.00 94.62 338 ILE A CA 1
ATOM 2090 C C . ILE A 1 272 ? 148.696 126.753 169.178 1.00 96.56 338 ILE A C 1
ATOM 2091 O O . ILE A 1 272 ? 148.793 127.506 170.142 1.00 92.78 338 ILE A O 1
ATOM 2096 N N . GLY A 1 273 ? 147.888 125.697 169.186 1.00 106.54 339 GLY A N 1
ATOM 2097 C CA . GLY A 1 273 ? 146.798 125.577 170.131 1.00 118.90 339 GLY A CA 1
ATOM 2098 C C . GLY A 1 273 ? 147.271 125.564 171.563 1.00 130.16 339 GLY A C 1
ATOM 2099 O O . GLY A 1 273 ? 146.547 125.974 172.475 1.00 129.63 339 GLY A O 1
ATOM 2100 N N . SER A 1 274 ? 148.503 125.116 171.754 1.00 128.42 340 SER A N 1
ATOM 2101 C CA . SER A 1 274 ? 149.082 125.081 173.075 1.00 141.98 340 SER A CA 1
ATOM 2102 C C . SER A 1 274 ? 149.007 126.463 173.693 1.00 150.19 340 SER A C 1
ATOM 2103 O O . SER A 1 274 ? 148.466 126.638 174.786 1.00 153.73 340 SER A O 1
ATOM 2106 N N . SER A 1 275 ? 149.493 127.449 172.951 1.00 131.48 341 SER A N 1
ATOM 2107 C CA . SER A 1 275 ? 149.488 128.819 173.422 1.00 128.26 341 SER A CA 1
ATOM 2108 C C . SER A 1 275 ? 148.067 129.274 173.616 1.00 153.25 341 SER A C 1
ATOM 2109 O O . SER A 1 275 ? 147.765 130.022 174.540 1.00 159.27 341 SER A O 1
ATOM 2112 N N . ARG A 1 276 ? 147.182 128.799 172.754 1.00 152.71 342 ARG A N 1
ATOM 2113 C CA . ARG A 1 276 ? 145.801 129.179 172.902 1.00 159.86 342 ARG A CA 1
ATOM 2114 C C . ARG A 1 276 ? 145.311 128.689 174.247 1.00 160.44 342 ARG A C 1
ATOM 2115 O O . ARG A 1 276 ? 144.661 129.438 174.973 1.00 160.73 342 ARG A O 1
ATOM 2123 N N . MET A 1 277 ? 145.678 127.472 174.629 1.00 171.95 343 MET A N 1
ATOM 2124 C CA . MET A 1 277 ? 145.251 127.006 175.939 1.00 173.87 343 MET A CA 1
ATOM 2125 C C . MET A 1 277 ? 145.912 127.806 177.036 1.00 177.08 343 MET A C 1
ATOM 2126 O O . MET A 1 277 ? 145.299 128.068 178.076 1.00 181.24 343 MET A O 1
ATOM 2131 N N . VAL A 1 278 ? 147.143 128.234 176.777 1.00 181.74 344 VAL A N 1
ATOM 2132 C CA . VAL A 1 278 ? 147.836 129.085 177.718 1.00 171.83 344 VAL A CA 1
ATOM 2133 C C . VAL A 1 278 ? 146.916 130.252 177.941 1.00 172.68 344 VAL A C 1
ATOM 2134 O O . VAL A 1 278 ? 146.518 130.567 179.061 1.00 167.39 344 VAL A O 1
ATOM 2138 N N . TYR A 1 279 ? 146.494 130.813 176.823 1.00 175.29 345 TYR A N 1
ATOM 2139 C CA . TYR A 1 279 ? 145.685 131.996 176.840 1.00 171.87 345 TYR A CA 1
ATOM 2140 C C . TYR A 1 279 ? 144.364 131.725 177.526 1.00 179.63 345 TYR A C 1
ATOM 2141 O O . TYR A 1 279 ? 143.864 132.572 178.264 1.00 184.03 345 TYR A O 1
ATOM 2150 N N . ASP A 1 280 ? 143.837 130.517 177.348 1.00 165.00 346 ASP A N 1
ATOM 2151 C CA . ASP A 1 280 ? 142.559 130.181 177.960 1.00 170.38 346 ASP A CA 1
ATOM 2152 C C . ASP A 1 280 ? 142.647 130.268 179.459 1.00 222.00 346 ASP A C 1
ATOM 2153 O O . ASP A 1 280 ? 141.687 130.646 180.124 1.00 225.56 346 ASP A O 1
ATOM 2158 N N . MET A 1 281 ? 143.802 129.914 179.998 1.00 216.21 347 MET A N 1
ATOM 2159 C CA . MET A 1 281 ? 143.954 130.026 181.427 1.00 207.59 347 MET A CA 1
ATOM 2160 C C . MET A 1 281 ? 144.649 131.329 181.759 1.00 201.13 347 MET A C 1
ATOM 2161 O O . MET A 1 281 ? 144.584 131.796 182.895 1.00 209.10 347 MET A O 1
ATOM 2166 N N . GLU A 1 282 ? 145.303 131.925 180.766 1.00 178.90 348 GLU A N 1
ATOM 2167 C CA . GLU A 1 282 ? 146.003 133.176 181.012 1.00 156.98 348 GLU A CA 1
ATOM 2168 C C . GLU A 1 282 ? 144.975 134.235 181.360 1.00 154.53 348 GLU A C 1
ATOM 2169 O O . GLU A 1 282 ? 145.224 135.118 182.176 1.00 165.93 348 GLU A O 1
ATOM 2175 N N . LYS A 1 283 ? 143.810 134.131 180.738 1.00 155.68 349 LYS A N 1
ATOM 2176 C CA . LYS A 1 283 ? 142.675 134.945 181.124 1.00 150.52 349 LYS A CA 1
ATOM 2177 C C . LYS A 1 283 ? 141.709 134.134 181.956 1.00 151.01 349 LYS A C 1
ATOM 2178 O O . LYS A 1 283 ? 140.721 134.659 182.461 1.00 151.86 349 LYS A O 1
ATOM 2184 N N . GLY A 1 284 ? 142.000 132.847 182.097 1.00 153.13 350 GLY A N 1
ATOM 2185 C CA . GLY A 1 284 ? 141.172 131.986 182.913 1.00 149.43 350 GLY A CA 1
ATOM 2186 C C . GLY A 1 284 ? 139.817 131.809 182.267 1.00 152.58 350 GLY A C 1
ATOM 2187 O O . GLY A 1 284 ? 138.819 131.579 182.944 1.00 159.13 350 GLY A O 1
ATOM 2188 N N . LYS A 1 285 ? 139.782 131.931 180.947 1.00 30.00 351 LYS A N 1
ATOM 2189 C CA . LYS A 1 285 ? 138.535 131.824 180.209 1.00 30.00 351 LYS A CA 1
ATOM 2190 C C . LYS A 1 285 ? 137.939 130.422 180.289 1.00 30.00 351 LYS A C 1
ATOM 2191 O O . LYS A 1 285 ? 136.746 130.239 180.065 1.00 30.00 351 LYS A O 1
ATOM 2193 N N . PHE A 1 286 ? 138.770 129.433 180.603 1.00 30.00 352 PHE A N 1
ATOM 2194 C CA . PHE A 1 286 ? 138.352 128.037 180.547 1.00 30.00 352 PHE A CA 1
ATOM 2195 C C . PHE A 1 286 ? 138.714 127.290 181.828 1.00 30.00 352 PHE A C 1
ATOM 2196 O O . PHE A 1 286 ? 139.649 127.680 182.526 1.00 30.00 352 PHE A O 1
ATOM 2198 N N . PRO A 1 287 ? 137.982 126.207 182.147 1.00 30.00 353 PRO A N 1
ATOM 2199 C CA . PRO A 1 287 ? 138.286 125.446 183.367 1.00 30.00 353 PRO A CA 1
ATOM 2200 C C . PRO A 1 287 ? 139.598 124.685 183.257 1.00 30.00 353 PRO A C 1
ATOM 2201 O O . PRO A 1 287 ? 139.683 123.513 183.613 1.00 30.00 353 PRO A O 1
ATOM 2205 N N . VAL A 1 288 ? 140.616 125.384 182.774 1.00 30.00 354 VAL A N 1
ATOM 2206 C CA . VAL A 1 288 ? 141.913 124.811 182.487 1.00 30.00 354 VAL A CA 1
ATOM 2207 C C . VAL A 1 288 ? 142.893 125.633 183.312 1.00 30.00 354 VAL A C 1
ATOM 2208 O O . VAL A 1 288 ? 144.022 125.898 182.908 1.00 30.00 354 VAL A O 1
ATOM 2212 N N . GLN A 1 289 ? 142.422 126.038 184.484 1.00 30.00 355 GLN A N 1
ATOM 2213 C CA . GLN A 1 289 ? 142.998 127.152 185.218 1.00 30.00 355 GLN A CA 1
ATOM 2214 C C . GLN A 1 289 ? 144.455 126.920 185.595 1.00 30.00 355 GLN A C 1
ATOM 2215 O O . GLN A 1 289 ? 144.817 125.877 186.133 1.00 30.00 355 GLN A O 1
ATOM 2221 N N . LEU A 1 290 ? 145.280 127.924 185.321 1.00 30.00 356 LEU A N 1
ATOM 2222 C CA . LEU A 1 290 ? 146.720 127.824 185.510 1.00 30.00 356 LEU A CA 1
ATOM 2223 C C . LEU A 1 290 ? 147.108 127.820 186.975 1.00 30.00 356 LEU A C 1
ATOM 2224 O O . LEU A 1 290 ? 148.175 127.335 187.348 1.00 30.00 356 LEU A O 1
ATOM 2229 N N . GLU A 1 291 ? 146.230 128.367 187.803 1.00 219.22 357 GLU A N 1
ATOM 2230 C CA . GLU A 1 291 ? 146.474 128.428 189.233 1.00 220.85 357 GLU A CA 1
ATOM 2231 C C . GLU A 1 291 ? 146.525 127.025 189.789 1.00 231.22 357 GLU A C 1
ATOM 2232 O O . GLU A 1 291 ? 147.172 126.768 190.799 1.00 231.29 357 GLU A O 1
ATOM 2238 N N . ASN A 1 292 ? 145.836 126.115 189.116 1.00 226.83 358 ASN A N 1
ATOM 2239 C CA . ASN A 1 292 ? 145.912 124.713 189.464 1.00 224.64 358 ASN A CA 1
ATOM 2240 C C . ASN A 1 292 ? 147.228 124.158 188.970 1.00 214.08 358 ASN A C 1
ATOM 2241 O O . ASN A 1 292 ? 148.205 124.900 188.864 1.00 207.06 358 ASN A O 1
ATOM 2246 N N . VAL A 1 293 ? 147.252 122.859 188.684 1.00 189.68 359 VAL A N 1
ATOM 2247 C CA . VAL A 1 293 ? 148.397 122.235 188.034 1.00 184.70 359 VAL A CA 1
ATOM 2248 C C . VAL A 1 293 ? 149.632 122.151 188.928 1.00 203.46 359 VAL A C 1
ATOM 2249 O O . VAL A 1 293 ? 149.937 123.081 189.668 1.00 205.57 359 VAL A O 1
ATOM 2253 N N . ASP A 1 294 ? 150.340 121.028 188.865 1.00 219.59 360 ASP A N 1
ATOM 2254 C CA . ASP A 1 294 ? 151.552 120.867 189.657 1.00 220.02 360 ASP A CA 1
ATOM 2255 C C . ASP A 1 294 ? 152.765 120.557 188.799 1.00 203.55 360 ASP A C 1
ATOM 2256 O O . ASP A 1 294 ? 153.750 121.291 188.815 1.00 204.36 360 ASP A O 1
ATOM 2261 N N . SER A 1 295 ? 152.687 119.471 188.044 1.00 196.26 361 SER A N 1
ATOM 2262 C CA . SER A 1 295 ? 153.836 118.994 187.296 1.00 200.81 361 SER A CA 1
ATOM 2263 C C . SER A 1 295 ? 153.390 118.372 185.994 1.00 210.26 361 SER A C 1
ATOM 2264 O O . SER A 1 295 ? 152.206 118.109 185.807 1.00 213.00 361 SER A O 1
ATOM 2267 N N . PHE A 1 296 ? 154.340 118.137 185.097 1.00 203.23 362 PHE A N 1
ATOM 2268 C CA . PHE A 1 296 ? 154.009 117.769 183.732 1.00 200.96 362 PHE A CA 1
ATOM 2269 C C . PHE A 1 296 ? 154.655 116.519 183.201 1.00 190.29 362 PHE A C 1
ATOM 2270 O O . PHE A 1 296 ? 155.524 115.924 183.824 1.00 191.04 362 PHE A O 1
ATOM 2278 N N . VAL A 1 297 ? 154.205 116.145 182.015 1.00 181.94 363 VAL A N 1
ATOM 2279 C CA . VAL A 1 297 ? 154.674 114.967 181.322 1.00 156.52 363 VAL A CA 1
ATOM 2280 C C . VAL A 1 297 ? 154.828 115.368 179.874 1.00 141.89 363 VAL A C 1
ATOM 2281 O O . VAL A 1 297 ? 154.195 116.314 179.425 1.00 142.55 363 VAL A O 1
ATOM 2285 N N . GLU A 1 298 ? 155.684 114.674 179.145 1.00 151.32 364 GLU A N 1
ATOM 2286 C CA . GLU A 1 298 ? 155.839 114.960 177.739 1.00 140.08 364 GLU A CA 1
ATOM 2287 C C . GLU A 1 298 ? 156.427 113.805 176.954 1.00 138.13 364 GLU A C 1
ATOM 2288 O O . GLU A 1 298 ? 157.276 113.077 177.454 1.00 141.11 364 GLU A O 1
ATOM 2294 N N . LEU A 1 299 ? 155.985 113.650 175.712 1.00 129.77 365 LEU A N 1
ATOM 2295 C CA . LEU A 1 299 ? 156.576 112.659 174.831 1.00 126.95 365 LEU A CA 1
ATOM 2296 C C . LEU A 1 299 ? 157.177 113.300 173.595 1.00 137.46 365 LEU A C 1
ATOM 2297 O O . LEU A 1 299 ? 156.740 114.360 173.164 1.00 141.32 365 LEU A O 1
ATOM 2302 N N . GLY A 1 300 ? 158.188 112.657 173.026 1.00 143.77 366 GLY A N 1
ATOM 2303 C CA . GLY A 1 300 ? 158.771 113.152 171.796 1.00 146.49 366 GLY A CA 1
ATOM 2304 C C . GLY A 1 300 ? 159.677 112.136 171.144 1.00 155.34 366 GLY A C 1
ATOM 2305 O O . GLY A 1 300 ? 160.648 111.690 171.748 1.00 160.11 366 GLY A O 1
ATOM 2306 N N . GLN A 1 301 ? 159.340 111.759 169.916 1.00 163.64 367 GLN A N 1
ATOM 2307 C CA . GLN A 1 301 ? 160.161 110.859 169.113 1.00 173.22 367 GLN A CA 1
ATOM 2308 C C . GLN A 1 301 ? 160.445 109.551 169.831 1.00 156.43 367 GLN A C 1
ATOM 2309 O O . GLN A 1 301 ? 161.438 108.880 169.559 1.00 158.63 367 GLN A O 1
ATOM 2315 N N . VAL A 1 302 ? 159.558 109.190 170.745 1.00 147.70 368 VAL A N 1
ATOM 2316 C CA . VAL A 1 302 ? 159.743 108.006 171.554 1.00 132.94 368 VAL A CA 1
ATOM 2317 C C . VAL A 1 302 ? 159.210 106.805 170.805 1.00 152.53 368 VAL A C 1
ATOM 2318 O O . VAL A 1 302 ? 158.065 106.405 170.983 1.00 151.19 368 VAL A O 1
ATOM 2322 N N . ALA A 1 303 ? 160.039 106.241 169.944 1.00 148.83 369 ALA A N 1
ATOM 2323 C CA . ALA A 1 303 ? 159.614 105.118 169.133 1.00 169.23 369 ALA A CA 1
ATOM 2324 C C . ALA A 1 303 ? 160.815 104.383 168.584 1.00 188.95 369 ALA A C 1
ATOM 2325 O O . ALA A 1 303 ? 160.913 103.165 168.684 1.00 195.81 369 ALA A O 1
ATOM 2327 N N . LEU A 1 304 ? 161.733 105.139 168.002 1.00 200.07 370 LEU A N 1
ATOM 2328 C CA . LEU A 1 304 ? 162.919 104.557 167.411 1.00 198.04 370 LEU A CA 1
ATOM 2329 C C . LEU A 1 304 ? 163.794 103.853 168.443 1.00 205.99 370 LEU A C 1
ATOM 2330 O O . LEU A 1 304 ? 164.389 102.815 168.160 1.00 202.75 370 LEU A O 1
ATOM 2335 N N . ARG A 1 305 ? 163.832 104.407 169.649 1.00 217.38 371 ARG A N 1
ATOM 2336 C CA . ARG A 1 305 ? 164.702 103.934 170.726 1.00 213.29 371 ARG A CA 1
ATOM 2337 C C . ARG A 1 305 ? 166.129 103.655 170.278 1.00 207.58 371 ARG A C 1
ATOM 2338 O O . ARG A 1 305 ? 166.592 104.177 169.267 1.00 196.75 371 ARG A O 1
ATOM 2346 N N . THR A 1 306 ? 166.825 102.833 171.051 1.00 204.33 372 THR A N 1
ATOM 2347 C CA . THR A 1 306 ? 168.208 102.501 170.757 1.00 201.01 372 THR A CA 1
ATOM 2348 C C . THR A 1 306 ? 168.607 101.246 171.509 1.00 202.74 372 THR A C 1
ATOM 2349 O O . THR A 1 306 ? 169.719 101.154 172.026 1.00 203.14 372 THR A O 1
ATOM 2351 N N . SER A 1 307 ? 167.678 100.295 171.580 1.00 199.21 373 SER A N 1
ATOM 2352 C CA . SER A 1 307 ? 167.872 99.053 172.324 1.00 191.66 373 SER A CA 1
ATOM 2353 C C . SER A 1 307 ? 168.294 99.373 173.745 1.00 181.71 373 SER A C 1
ATOM 2354 O O . SER A 1 307 ? 169.031 98.623 174.378 1.00 175.31 373 SER A O 1
ATOM 2356 N N . LEU A 1 308 ? 167.800 100.499 174.233 1.00 183.80 374 LEU A N 1
ATOM 2357 C CA . LEU A 1 308 ? 168.248 101.084 175.478 1.00 193.45 374 LEU A CA 1
ATOM 2358 C C . LEU A 1 308 ? 167.330 102.244 175.758 1.00 199.17 374 LEU A C 1
ATOM 2359 O O . LEU A 1 308 ? 167.680 103.398 175.524 1.00 196.89 374 LEU A O 1
ATOM 2361 N N . GLU A 1 309 ? 166.147 101.923 176.261 1.00 200.52 375 GLU A N 1
ATOM 2362 C CA . GLU A 1 309 ? 165.030 102.853 176.237 1.00 201.13 375 GLU A CA 1
ATOM 2363 C C . GLU A 1 309 ? 165.279 104.150 177.009 1.00 202.52 375 GLU A C 1
ATOM 2364 O O . GLU A 1 309 ? 165.958 104.166 178.038 1.00 194.50 375 GLU A O 1
ATOM 2366 N N . LEU A 1 310 ? 164.751 105.233 176.444 1.00 212.53 376 LEU A N 1
ATOM 2367 C CA . LEU A 1 310 ? 164.555 106.515 177.119 1.00 216.23 376 LEU A CA 1
ATOM 2368 C C . LEU A 1 310 ? 165.766 107.376 177.412 1.00 213.12 376 LEU A C 1
ATOM 2369 O O . LEU A 1 310 ? 166.861 106.897 177.699 1.00 212.41 376 LEU A O 1
ATOM 2374 N N . TRP A 1 311 ? 165.512 108.676 177.337 1.00 212.06 377 TRP A N 1
ATOM 2375 C CA . TRP A 1 311 ? 166.402 109.702 177.837 1.00 213.31 377 TRP A CA 1
ATOM 2376 C C . TRP A 1 311 ? 165.570 110.805 178.448 1.00 200.00 377 TRP A C 1
ATOM 2377 O O . TRP A 1 311 ? 165.473 111.899 177.904 1.00 196.46 377 TRP A O 1
ATOM 2388 N N . MET A 1 312 ? 164.956 110.499 179.581 1.00 184.53 378 MET A N 1
ATOM 2389 C CA . MET A 1 312 ? 164.145 111.475 180.282 1.00 179.45 378 MET A CA 1
ATOM 2390 C C . MET A 1 312 ? 165.002 112.631 180.744 1.00 181.08 378 MET A C 1
ATOM 2391 O O . MET A 1 312 ? 166.136 112.434 181.171 1.00 191.14 378 MET A O 1
ATOM 2396 N N . HIS A 1 313 ? 164.470 113.842 180.654 1.00 179.79 379 HIS A N 1
ATOM 2397 C CA . HIS A 1 313 ? 165.230 114.999 181.093 1.00 175.35 379 HIS A CA 1
ATOM 2398 C C . HIS A 1 313 ? 164.397 116.243 181.295 1.00 183.00 379 HIS A C 1
ATOM 2399 O O . HIS A 1 313 ? 163.248 116.325 180.866 1.00 192.25 379 HIS A O 1
ATOM 2406 N N . THR A 1 314 ? 165.009 117.218 181.952 1.00 182.82 380 THR A N 1
ATOM 2407 C CA . THR A 1 314 ? 164.350 118.466 182.270 1.00 183.56 380 THR A CA 1
ATOM 2408 C C . THR A 1 314 ? 165.204 119.635 181.837 1.00 185.45 380 THR A C 1
ATOM 2409 O O . THR A 1 314 ? 166.061 119.501 180.968 1.00 181.52 380 THR A O 1
ATOM 2413 N N . ASP A 1 315 ? 164.979 120.775 182.481 1.00 202.86 381 ASP A N 1
ATOM 2414 C CA . ASP A 1 315 ? 165.509 122.050 182.029 1.00 217.75 381 ASP A CA 1
ATOM 2415 C C . ASP A 1 315 ? 166.037 122.916 183.164 1.00 222.92 381 ASP A C 1
ATOM 2416 O O . ASP A 1 315 ? 165.632 122.749 184.310 1.00 221.71 381 ASP A O 1
ATOM 2421 N N . PRO A 1 316 ? 166.940 123.852 182.846 1.00 227.43 382 PRO A N 1
ATOM 2422 C CA . PRO A 1 316 ? 167.496 124.734 183.871 1.00 226.16 382 PRO A CA 1
ATOM 2423 C C . PRO A 1 316 ? 166.428 125.574 184.543 1.00 218.00 382 PRO A C 1
ATOM 2424 O O . PRO A 1 316 ? 165.454 125.972 183.904 1.00 219.56 382 PRO A O 1
ATOM 2428 N N . VAL A 1 317 ? 166.620 125.816 185.835 1.00 203.51 383 VAL A N 1
ATOM 2429 C CA . VAL A 1 317 ? 165.674 126.554 186.660 1.00 191.22 383 VAL A CA 1
ATOM 2430 C C . VAL A 1 317 ? 165.322 127.921 186.082 1.00 188.76 383 VAL A C 1
ATOM 2431 O O . VAL A 1 317 ? 165.964 128.397 185.146 1.00 184.76 383 VAL A O 1
ATOM 2435 N N . GLN A 1 318 ? 163.093 121.003 191.553 1.00 205.00 392 GLN A N 1
ATOM 2436 C CA . GLN A 1 318 ? 163.528 120.514 192.855 1.00 193.14 392 GLN A CA 1
ATOM 2437 C C . GLN A 1 318 ? 162.676 119.322 193.245 1.00 175.54 392 GLN A C 1
ATOM 2438 O O . GLN A 1 318 ? 163.175 118.277 193.651 1.00 166.57 392 GLN A O 1
ATOM 2444 N N . LYS A 1 319 ? 161.373 119.511 193.105 1.00 167.95 393 LYS A N 1
ATOM 2445 C CA . LYS A 1 319 ? 160.380 118.457 193.211 1.00 165.62 393 LYS A CA 1
ATOM 2446 C C . LYS A 1 319 ? 160.651 117.472 192.103 1.00 174.87 393 LYS A C 1
ATOM 2447 O O . LYS A 1 319 ? 160.418 116.262 192.196 1.00 173.19 393 LYS A O 1
ATOM 2453 N N . ASN A 1 320 ? 161.169 118.056 191.038 1.00 190.60 394 ASN A N 1
ATOM 2454 C CA . ASN A 1 320 ? 161.349 117.405 189.773 1.00 193.50 394 ASN A CA 1
ATOM 2455 C C . ASN A 1 320 ? 162.310 116.253 189.920 1.00 188.03 394 ASN A C 1
ATOM 2456 O O . ASN A 1 320 ? 162.215 115.245 189.223 1.00 170.50 394 ASN A O 1
ATOM 2461 N N . GLU A 1 321 ? 163.234 116.413 190.856 1.00 200.99 395 GLU A N 1
ATOM 2462 C CA . GLU A 1 321 ? 164.175 115.362 191.167 1.00 203.99 395 GLU A CA 1
ATOM 2463 C C . GLU A 1 321 ? 163.408 114.156 191.646 1.00 202.18 395 GLU A C 1
ATOM 2464 O O . GLU A 1 321 ? 163.626 113.036 191.181 1.00 206.16 395 GLU A O 1
ATOM 2470 N N . SER A 1 322 ? 162.475 114.400 192.557 1.00 191.12 396 SER A N 1
ATOM 2471 C CA . SER A 1 322 ? 161.666 113.320 193.079 1.00 176.26 396 SER A CA 1
ATOM 2472 C C . SER A 1 322 ? 160.843 112.709 191.966 1.00 173.68 396 SER A C 1
ATOM 2473 O O . SER A 1 322 ? 160.651 111.496 191.926 1.00 167.00 396 SER A O 1
ATOM 2476 N N . VAL A 1 323 ? 160.403 113.547 191.035 1.00 185.01 397 VAL A N 1
ATOM 2477 C CA . VAL A 1 323 ? 159.603 113.055 189.928 1.00 199.57 397 VAL A CA 1
ATOM 2478 C C . VAL A 1 323 ? 160.400 112.043 189.141 1.00 206.29 397 VAL A C 1
ATOM 2479 O O . VAL A 1 323 ? 159.953 110.916 188.892 1.00 210.04 397 VAL A O 1
ATOM 2483 N N . ARG A 1 324 ? 161.611 112.452 188.791 1.00 208.77 398 ARG A N 1
ATOM 2484 C CA . ARG A 1 324 ? 162.466 111.641 187.957 1.00 207.82 398 ARG A CA 1
ATOM 2485 C C . ARG A 1 324 ? 162.817 110.366 188.695 1.00 188.56 398 ARG A C 1
ATOM 2486 O O . ARG A 1 324 ? 162.989 109.321 188.084 1.00 172.31 398 ARG A O 1
ATOM 2494 N N . ASN A 1 325 ? 162.912 110.453 190.016 1.00 184.91 399 ASN A N 1
ATOM 2495 C CA . ASN A 1 325 ? 163.206 109.273 190.812 1.00 177.83 399 ASN A CA 1
ATOM 2496 C C . ASN A 1 325 ? 162.074 108.276 190.738 1.00 177.45 399 ASN A C 1
ATOM 2497 O O . ASN A 1 325 ? 162.289 107.079 190.565 1.00 167.87 399 ASN A O 1
ATOM 2502 N N . GLN A 1 326 ? 160.862 108.798 190.853 1.00 191.31 400 GLN A N 1
ATOM 2503 C CA . GLN A 1 326 ? 159.666 107.982 190.838 1.00 199.09 400 GLN A CA 1
ATOM 2504 C C . GLN A 1 326 ? 159.616 107.231 189.539 1.00 210.19 400 GLN A C 1
ATOM 2505 O O . GLN A 1 326 ? 159.475 105.998 189.489 1.00 203.08 400 GLN A O 1
ATOM 2511 N N . VAL A 1 327 ? 159.788 108.005 188.481 1.00 227.58 401 VAL A N 1
ATOM 2512 C CA . VAL A 1 327 ? 159.742 107.462 187.151 1.00 235.78 401 VAL A CA 1
ATOM 2513 C C . VAL A 1 327 ? 160.838 106.432 186.999 1.00 240.67 401 VAL A C 1
ATOM 2514 O O . VAL A 1 327 ? 160.655 105.397 186.363 1.00 237.17 401 VAL A O 1
ATOM 2518 N N . GLU A 1 328 ? 161.967 106.700 187.635 1.00 248.37 402 GLU A N 1
ATOM 2519 C CA . GLU A 1 328 ? 163.109 105.823 187.514 1.00 251.96 402 GLU A CA 1
ATOM 2520 C C . GLU A 1 328 ? 162.798 104.492 188.162 1.00 250.58 402 GLU A C 1
ATOM 2521 O O . GLU A 1 328 ? 163.252 103.448 187.705 1.00 246.36 402 GLU A O 1
ATOM 2527 N N . ASP A 1 329 ? 161.999 104.536 189.220 1.00 250.19 403 ASP A N 1
ATOM 2528 C CA . ASP A 1 329 ? 161.643 103.325 189.935 1.00 249.09 403 ASP A CA 1
ATOM 2529 C C . ASP A 1 329 ? 160.663 102.493 189.135 1.00 248.48 403 ASP A C 1
ATOM 2530 O O . ASP A 1 329 ? 160.879 101.296 188.898 1.00 249.77 403 ASP A O 1
ATOM 2535 N N . LEU A 1 330 ? 159.585 103.134 188.703 1.00 240.09 404 LEU A N 1
ATOM 2536 C CA . LEU A 1 330 ? 158.545 102.390 188.013 1.00 229.03 404 LEU A CA 1
ATOM 2537 C C . LEU A 1 330 ? 159.038 101.875 186.678 1.00 214.48 404 LEU A C 1
ATOM 2538 O O . LEU A 1 330 ? 158.591 100.836 186.197 1.00 209.57 404 LEU A O 1
ATOM 2543 N N . GLY A 1 331 ? 159.975 102.600 186.088 1.00 203.57 405 GLY A N 1
ATOM 2544 C CA . GLY A 1 331 ? 160.598 102.140 184.868 1.00 202.05 405 GLY A CA 1
ATOM 2545 C C . GLY A 1 331 ? 161.574 101.027 185.176 1.00 205.38 405 GLY A C 1
ATOM 2546 O O . GLY A 1 331 ? 161.761 100.112 184.374 1.00 205.02 405 GLY A O 1
ATOM 2547 N N . ALA A 1 332 ? 162.188 101.096 186.353 1.00 213.54 406 ALA A N 1
ATOM 2548 C CA . ALA A 1 332 ? 163.129 100.065 186.760 1.00 223.55 406 ALA A CA 1
ATOM 2549 C C . ALA A 1 332 ? 162.398 98.749 186.924 1.00 233.23 406 ALA A C 1
ATOM 2550 O O . ALA A 1 332 ? 162.967 97.683 186.697 1.00 240.03 406 ALA A O 1
ATOM 2552 N N . GLY A 1 333 ? 161.126 98.828 187.297 1.00 233.15 407 GLY A N 1
ATOM 2553 C CA . GLY A 1 333 ? 160.338 97.624 187.467 1.00 231.47 407 GLY A CA 1
ATOM 2554 C C . GLY A 1 333 ? 160.165 96.902 186.146 1.00 231.56 407 GLY A C 1
ATOM 2555 O O . GLY A 1 333 ? 160.163 95.674 186.087 1.00 225.33 407 GLY A O 1
ATOM 2556 N N . VAL A 1 334 ? 160.023 97.675 185.080 1.00 234.41 408 VAL A N 1
ATOM 2557 C CA . VAL A 1 334 ? 159.846 97.132 183.741 1.00 237.64 408 VAL A CA 1
ATOM 2558 C C . VAL A 1 334 ? 161.182 96.905 183.030 1.00 233.49 408 VAL A C 1
ATOM 2559 O O . VAL A 1 334 ? 162.151 97.619 183.282 1.00 229.45 408 VAL A O 1
ATOM 2563 N N . PRO A 1 335 ? 161.244 95.885 182.157 1.00 227.29 409 PRO A N 1
ATOM 2564 C CA . PRO A 1 335 ? 162.349 95.711 181.210 1.00 219.88 409 PRO A CA 1
ATOM 2565 C C . PRO A 1 335 ? 162.410 96.828 180.166 1.00 219.83 409 PRO A C 1
ATOM 2566 O O . PRO A 1 335 ? 161.880 97.915 180.404 1.00 216.86 409 PRO A O 1
ATOM 2570 N N . ALA A 1 336 ? 163.030 96.544 179.020 1.00 228.38 410 ALA A N 1
ATOM 2571 C CA . ALA A 1 336 ? 163.349 97.564 178.020 1.00 232.93 410 ALA A CA 1
ATOM 2572 C C . ALA A 1 336 ? 164.091 98.699 178.705 1.00 231.12 410 ALA A C 1
ATOM 2573 O O . ALA A 1 336 ? 163.490 99.701 179.080 1.00 226.22 410 ALA A O 1
ATOM 2575 N N . VAL A 1 337 ? 165.404 98.538 178.842 1.00 227.66 411 VAL A N 1
ATOM 2576 C CA . VAL A 1 337 ? 166.174 99.263 179.851 1.00 216.11 411 VAL A CA 1
ATOM 2577 C C . VAL A 1 337 ? 166.081 100.782 179.770 1.00 202.31 411 VAL A C 1
ATOM 2578 O O . VAL A 1 337 ? 166.185 101.386 178.707 1.00 187.87 411 VAL A O 1
ATOM 2582 N N . ILE A 1 338 ? 165.895 101.378 180.939 1.00 199.98 412 ILE A N 1
ATOM 2583 C CA . ILE A 1 338 ? 165.630 102.796 181.078 1.00 204.78 412 ILE A CA 1
ATOM 2584 C C . ILE A 1 338 ? 166.932 103.540 181.351 1.00 202.94 412 ILE A C 1
ATOM 2585 O O . ILE A 1 338 ? 167.848 102.976 181.938 1.00 206.03 412 ILE A O 1
ATOM 2590 N N . LEU A 1 339 ? 167.025 104.800 180.940 1.00 193.16 413 LEU A N 1
ATOM 2591 C CA . LEU A 1 339 ? 168.159 105.633 181.335 1.00 178.91 413 LEU A CA 1
ATOM 2592 C C . LEU A 1 339 ? 167.710 107.014 181.763 1.00 168.98 413 LEU A C 1
ATOM 2593 O O . LEU A 1 339 ? 166.519 107.270 181.902 1.00 166.49 413 LEU A O 1
ATOM 2598 N N . ARG A 1 340 ? 168.670 107.900 181.994 1.00 170.85 414 ARG A N 1
ATOM 2599 C CA . ARG A 1 340 ? 168.334 109.293 182.205 1.00 184.72 414 ARG A CA 1
ATOM 2600 C C . ARG A 1 340 ? 167.640 109.849 180.978 1.00 191.82 414 ARG A C 1
ATOM 2601 O O . ARG A 1 340 ? 168.275 110.475 180.131 1.00 192.15 414 ARG A O 1
ATOM 2609 N N . SER A 1 341 ? 173.697 115.196 182.527 1.00 200.88 418 SER A N 1
ATOM 2610 C CA . SER A 1 341 ? 174.813 115.829 181.841 1.00 207.21 418 SER A CA 1
ATOM 2611 C C . SER A 1 341 ? 174.467 117.253 181.442 1.00 213.07 418 SER A C 1
ATOM 2612 O O . SER A 1 341 ? 174.490 118.162 182.267 1.00 212.85 418 SER A O 1
ATOM 2615 N N . GLY A 1 342 ? 174.125 117.437 180.173 1.00 199.51 419 GLY A N 1
ATOM 2616 C CA . GLY A 1 342 ? 173.797 118.751 179.656 1.00 219.13 419 GLY A CA 1
ATOM 2617 C C . GLY A 1 342 ? 172.396 119.143 180.079 1.00 243.64 419 GLY A C 1
ATOM 2618 O O . GLY A 1 342 ? 171.761 118.438 180.859 1.00 247.17 419 GLY A O 1
ATOM 2619 N N . VAL A 1 343 ? 171.916 120.277 179.583 1.00 278.65 420 VAL A N 1
ATOM 2620 C CA . VAL A 1 343 ? 170.639 120.826 180.036 1.00 302.12 420 VAL A CA 1
ATOM 2621 C C . VAL A 1 343 ? 169.625 121.354 178.995 1.00 165.79 420 VAL A C 1
ATOM 2622 O O . VAL A 1 343 ? 168.426 121.313 179.264 1.00 168.83 420 VAL A O 1
ATOM 2626 N N . PRO A 1 344 ? 170.077 121.865 177.830 1.00 186.60 421 PRO A N 1
ATOM 2627 C CA . PRO A 1 344 ? 169.109 122.604 177.008 1.00 172.02 421 PRO A CA 1
ATOM 2628 C C . PRO A 1 344 ? 167.946 121.748 176.523 1.00 179.40 421 PRO A C 1
ATOM 2629 O O . PRO A 1 344 ? 168.141 120.564 176.272 1.00 182.81 421 PRO A O 1
ATOM 2633 N N . LEU A 1 345 ? 166.765 122.345 176.395 1.00 177.70 422 LEU A N 1
ATOM 2634 C CA . LEU A 1 345 ? 165.553 121.601 176.060 1.00 175.56 422 LEU A CA 1
ATOM 2635 C C . LEU A 1 345 ? 165.252 121.474 174.573 1.00 169.96 422 LEU A C 1
ATOM 2636 O O . LEU A 1 345 ? 165.049 122.476 173.897 1.00 173.24 422 LEU A O 1
ATOM 2641 N N . PRO A 1 346 ? 165.194 120.235 174.066 1.00 167.04 423 PRO A N 1
ATOM 2642 C CA . PRO A 1 346 ? 164.730 119.938 172.712 1.00 152.68 423 PRO A CA 1
ATOM 2643 C C . PRO A 1 346 ? 163.275 120.340 172.556 1.00 149.21 423 PRO A C 1
ATOM 2644 O O . PRO A 1 346 ? 162.507 120.208 173.505 1.00 149.89 423 PRO A O 1
ATOM 2648 N N . PRO A 1 347 ? 162.901 120.820 171.363 1.00 147.76 424 PRO A N 1
ATOM 2649 C CA . PRO A 1 347 ? 161.649 121.550 171.187 1.00 145.82 424 PRO A CA 1
ATOM 2650 C C . PRO A 1 347 ? 160.434 120.732 171.517 1.00 147.59 424 PRO A C 1
ATOM 2651 O O . PRO A 1 347 ? 160.363 119.546 171.225 1.00 145.05 424 PRO A O 1
ATOM 2655 N N . SER A 1 348 ? 159.467 121.405 172.106 1.00 150.17 425 SER A N 1
ATOM 2656 C CA . SER A 1 348 ? 158.239 120.778 172.514 1.00 147.33 425 SER A CA 1
ATOM 2657 C C . SER A 1 348 ? 157.256 121.843 172.879 1.00 143.48 425 SER A C 1
ATOM 2658 O O . SER A 1 348 ? 157.611 123.010 173.007 1.00 132.92 425 SER A O 1
ATOM 2661 N N . SER A 1 349 ? 156.014 121.430 173.059 1.00 127.41 426 SER A N 1
ATOM 2662 C CA . SER A 1 349 ? 154.982 122.332 173.515 1.00 160.40 426 SER A CA 1
ATOM 2663 C C . SER A 1 349 ? 155.270 122.873 174.908 1.00 182.16 426 SER A C 1
ATOM 2664 O O . SER A 1 349 ? 154.893 123.996 175.241 1.00 182.12 426 SER A O 1
ATOM 2667 N N . LEU A 1 350 ? 155.956 122.073 175.711 1.00 30.00 427 LEU A N 1
ATOM 2668 C CA . LEU A 1 350 ? 156.098 122.374 177.125 1.00 30.00 427 LEU A CA 1
ATOM 2669 C C . LEU A 1 350 ? 156.801 123.687 177.373 1.00 30.00 427 LEU A C 1
ATOM 2670 O O . LEU A 1 350 ? 156.462 124.422 178.298 1.00 30.00 427 LEU A O 1
ATOM 2675 N N . GLN A 1 351 ? 157.757 124.003 176.518 1.00 30.00 428 GLN A N 1
ATOM 2676 C CA . GLN A 1 351 ? 158.580 125.167 176.746 1.00 30.00 428 GLN A CA 1
ATOM 2677 C C . GLN A 1 351 ? 157.743 126.415 176.651 1.00 30.00 428 GLN A C 1
ATOM 2678 O O . GLN A 1 351 ? 158.124 127.458 177.164 1.00 30.00 428 GLN A O 1
ATOM 2684 N N . ARG A 1 352 ? 156.616 126.320 175.963 1.00 202.61 429 ARG A N 1
ATOM 2685 C CA . ARG A 1 352 ? 155.688 127.424 175.975 1.00 172.84 429 ARG A CA 1
ATOM 2686 C C . ARG A 1 352 ? 155.112 127.599 177.367 1.00 147.28 429 ARG A C 1
ATOM 2687 O O . ARG A 1 352 ? 154.929 128.721 177.827 1.00 144.39 429 ARG A O 1
ATOM 2695 N N . PHE A 1 353 ? 154.865 126.501 178.063 1.00 161.26 430 PHE A N 1
ATOM 2696 C CA . PHE A 1 353 ? 154.434 126.627 179.443 1.00 159.72 430 PHE A CA 1
ATOM 2697 C C . PHE A 1 353 ? 155.548 127.180 180.308 1.00 203.31 430 PHE A C 1
ATOM 2698 O O . PHE A 1 353 ? 155.330 128.080 181.110 1.00 198.31 430 PHE A O 1
ATOM 2706 N N . LEU A 1 354 ? 156.754 126.672 180.112 1.00 185.05 431 LEU A N 1
ATOM 2707 C CA . LEU A 1 354 ? 157.860 127.104 180.940 1.00 185.81 431 LEU A CA 1
ATOM 2708 C C . LEU A 1 354 ? 158.122 128.584 180.737 1.00 186.16 431 LEU A C 1
ATOM 2709 O O . LEU A 1 354 ? 158.494 129.284 181.672 1.00 186.05 431 LEU A O 1
ATOM 2714 N N . ARG A 1 355 ? 157.900 129.074 179.526 1.00 185.59 432 ARG A N 1
ATOM 2715 C CA . ARG A 1 355 ? 158.084 130.491 179.286 1.00 172.22 432 ARG A CA 1
ATOM 2716 C C . ARG A 1 355 ? 156.816 131.219 179.679 1.00 179.57 432 ARG A C 1
ATOM 2717 O O . ARG A 1 355 ? 156.770 132.444 179.683 1.00 176.45 432 ARG A O 1
ATOM 2725 N N . ALA A 1 356 ? 155.775 130.460 179.993 1.00 161.92 433 ALA A N 1
ATOM 2726 C CA . ALA A 1 356 ? 154.549 131.058 180.491 1.00 164.76 433 ALA A CA 1
ATOM 2727 C C . ALA A 1 356 ? 154.559 131.187 182.006 1.00 172.86 433 ALA A C 1
ATOM 2728 O O . ALA A 1 356 ? 153.928 132.084 182.557 1.00 168.42 433 ALA A O 1
ATOM 2730 N N . ARG A 1 357 ? 155.274 130.289 182.675 1.00 184.17 434 ARG A N 1
ATOM 2731 C CA . ARG A 1 357 ? 155.260 130.236 184.132 1.00 193.51 434 ARG A CA 1
ATOM 2732 C C . ARG A 1 357 ? 156.389 129.340 184.614 1.00 210.24 434 ARG A C 1
ATOM 2733 O O . ARG A 1 357 ? 156.900 128.529 183.844 1.00 209.68 434 ARG A O 1
ATOM 2741 N N . ASN A 1 358 ? 156.786 129.492 185.873 1.00 204.50 435 ASN A N 1
ATOM 2742 C CA . ASN A 1 358 ? 157.969 128.816 186.385 1.00 199.88 435 ASN A CA 1
ATOM 2743 C C . ASN A 1 358 ? 157.902 127.302 186.201 1.00 217.74 435 ASN A C 1
ATOM 2744 O O . ASN A 1 358 ? 158.749 126.734 185.520 1.00 219.57 435 ASN A O 1
ATOM 2749 N N . ILE A 1 359 ? 156.894 126.669 186.802 1.00 187.45 436 ILE A N 1
ATOM 2750 C CA . ILE A 1 359 ? 156.437 125.317 186.435 1.00 199.31 436 ILE A CA 1
ATOM 2751 C C . ILE A 1 359 ? 157.448 124.171 186.621 1.00 204.66 436 ILE A C 1
ATOM 2752 O O . ILE A 1 359 ? 158.655 124.377 186.559 1.00 218.29 436 ILE A O 1
ATOM 2757 N N . SER A 1 360 ? 156.945 122.963 186.868 1.00 245.10 437 SER A N 1
ATOM 2758 C CA . SER A 1 360 ? 157.773 121.763 186.836 1.00 218.72 437 SER A CA 1
ATOM 2759 C C . SER A 1 360 ? 158.186 121.439 185.405 1.00 205.27 437 SER A C 1
ATOM 2760 O O . SER A 1 360 ? 158.490 122.338 184.630 1.00 195.29 437 SER A O 1
ATOM 2763 N N . GLY A 1 361 ? 158.196 120.160 185.048 1.00 193.53 438 GLY A N 1
ATOM 2764 C CA . GLY A 1 361 ? 158.547 119.788 183.690 1.00 202.66 438 GLY A CA 1
ATOM 2765 C C . GLY A 1 361 ? 158.574 118.306 183.373 1.00 174.00 438 GLY A C 1
ATOM 2766 O O . GLY A 1 361 ? 157.529 117.665 183.294 1.00 164.80 438 GLY A O 1
ATOM 2767 N N . VAL A 1 362 ? 159.784 117.786 183.181 1.00 186.41 439 VAL A N 1
ATOM 2768 C CA . VAL A 1 362 ? 160.043 116.408 182.765 1.00 164.31 439 VAL A CA 1
ATOM 2769 C C . VAL A 1 362 ? 159.577 116.107 181.354 1.00 134.58 439 VAL A C 1
ATOM 2770 O O . VAL A 1 362 ? 158.391 116.158 181.048 1.00 117.80 439 VAL A O 1
ATOM 2774 N N . VAL A 1 363 ? 160.536 115.771 180.506 1.00 149.03 440 VAL A N 1
ATOM 2775 C CA . VAL A 1 363 ? 160.272 115.432 179.122 1.00 148.96 440 VAL A CA 1
ATOM 2776 C C . VAL A 1 363 ? 160.827 114.061 178.792 1.00 155.24 440 VAL A C 1
ATOM 2777 O O . VAL A 1 363 ? 161.904 113.705 179.258 1.00 161.64 440 VAL A O 1
ATOM 2781 N N . LEU A 1 364 ? 160.101 113.288 177.994 1.00 140.56 441 LEU A N 1
ATOM 2782 C CA . LEU A 1 364 ? 160.598 111.985 177.594 1.00 137.32 441 LEU A CA 1
ATOM 2783 C C . LEU A 1 364 ? 160.911 111.942 176.110 1.00 139.64 441 LEU A C 1
ATOM 2784 O O . LEU A 1 364 ? 160.091 112.342 175.278 1.00 138.40 441 LEU A O 1
ATOM 2789 N N . ALA A 1 365 ? 162.081 111.420 175.773 1.00 132.90 442 ALA A N 1
ATOM 2790 C CA . ALA A 1 365 ? 162.466 111.316 174.378 1.00 139.83 442 ALA A CA 1
ATOM 2791 C C . ALA A 1 365 ? 163.540 110.279 174.161 1.00 145.93 442 ALA A C 1
ATOM 2792 O O . ALA A 1 365 ? 164.362 110.027 175.038 1.00 149.75 442 ALA A O 1
ATOM 2794 N N . ASP A 1 366 ? 163.531 109.682 172.977 1.00 167.56 443 ASP A N 1
ATOM 2795 C CA . ASP A 1 366 ? 164.583 108.757 172.604 1.00 191.98 443 ASP A CA 1
ATOM 2796 C C . ASP A 1 366 ? 165.925 109.413 172.345 1.00 226.81 443 ASP A C 1
ATOM 2797 O O . ASP A 1 366 ? 166.952 108.916 172.796 1.00 233.90 443 ASP A O 1
ATOM 2802 N N . HIS A 1 367 ? 165.927 110.519 171.615 1.00 263.78 444 HIS A N 1
ATOM 2803 C CA . HIS A 1 367 ? 167.191 111.084 171.180 1.00 301.26 444 HIS A CA 1
ATOM 2804 C C . HIS A 1 367 ? 168.031 111.546 172.356 1.00 341.24 444 HIS A C 1
ATOM 2805 O O . HIS A 1 367 ? 167.531 112.193 173.272 1.00 340.71 444 HIS A O 1
ATOM 2812 N N . SER A 1 368 ? 169.314 111.215 172.324 1.00 243.15 445 SER A N 1
ATOM 2813 C CA . SER A 1 368 ? 170.249 111.770 173.283 1.00 255.22 445 SER A CA 1
ATOM 2814 C C . SER A 1 368 ? 170.355 113.265 173.062 1.00 274.66 445 SER A C 1
ATOM 2815 O O . SER A 1 368 ? 170.519 114.037 174.001 1.00 274.45 445 SER A O 1
ATOM 2818 N N . GLY A 1 369 ? 170.235 113.661 171.802 1.00 404.24 446 GLY A N 1
ATOM 2819 C CA . GLY A 1 369 ? 170.399 115.043 171.407 1.00 405.63 446 GLY A CA 1
ATOM 2820 C C . GLY A 1 369 ? 169.852 115.236 170.013 1.00 233.99 446 GLY A C 1
ATOM 2821 O O . GLY A 1 369 ? 168.716 115.650 169.837 1.00 231.72 446 GLY A O 1
ATOM 2822 N N . ALA A 1 370 ? 170.660 114.948 169.006 1.00 217.01 447 ALA A N 1
ATOM 2823 C CA . ALA A 1 370 ? 170.134 114.921 167.657 1.00 209.59 447 ALA A CA 1
ATOM 2824 C C . ALA A 1 370 ? 169.137 113.787 167.571 1.00 200.69 447 ALA A C 1
ATOM 2825 O O . ALA A 1 370 ? 169.342 112.731 168.161 1.00 202.41 447 ALA A O 1
ATOM 2827 N N . PHE A 1 371 ? 168.048 114.006 166.853 1.00 201.67 448 PHE A N 1
ATOM 2828 C CA . PHE A 1 371 ? 167.111 112.930 166.624 1.00 191.20 448 PHE A CA 1
ATOM 2829 C C . PHE A 1 371 ? 167.844 111.882 165.817 1.00 189.55 448 PHE A C 1
ATOM 2830 O O . PHE A 1 371 ? 168.646 112.212 164.950 1.00 190.02 448 PHE A O 1
ATOM 2838 N N . HIS A 1 372 ? 167.596 110.619 166.116 1.00 182.50 449 HIS A N 1
ATOM 2839 C CA . HIS A 1 372 ? 168.307 109.544 165.449 1.00 178.50 449 HIS A CA 1
ATOM 2840 C C . HIS A 1 372 ? 167.547 109.153 164.195 1.00 182.24 449 HIS A C 1
ATOM 2841 O O . HIS A 1 372 ? 167.888 108.195 163.509 1.00 182.77 449 HIS A O 1
ATOM 2848 N N . ASN A 1 373 ? 166.500 109.915 163.914 1.00 171.22 450 ASN A N 1
ATOM 2849 C CA . ASN A 1 373 ? 165.483 109.517 162.963 1.00 164.18 450 ASN A CA 1
ATOM 2850 C C . ASN A 1 373 ? 165.755 109.812 161.508 1.00 157.45 450 ASN A C 1
ATOM 2851 O O . ASN A 1 373 ? 164.941 109.451 160.658 1.00 150.66 450 ASN A O 1
ATOM 2856 N N . LYS A 1 374 ? 166.861 110.488 161.214 1.00 150.61 451 LYS A N 1
ATOM 2857 C CA . LYS A 1 374 ? 167.163 110.851 159.835 1.00 168.77 451 LYS A CA 1
ATOM 2858 C C . LYS A 1 374 ? 166.020 111.662 159.268 1.00 157.05 451 LYS A C 1
ATOM 2859 O O . LYS A 1 374 ? 166.059 112.884 159.211 1.00 157.21 451 LYS A O 1
ATOM 2865 N N . TYR A 1 375 ? 164.997 110.936 158.845 1.00 161.03 452 TYR A N 1
ATOM 2866 C CA . TYR A 1 375 ? 163.764 111.514 158.364 1.00 166.57 452 TYR A CA 1
ATOM 2867 C C . TYR A 1 375 ? 163.085 112.235 159.515 1.00 194.05 452 TYR A C 1
ATOM 2868 O O . TYR A 1 375 ? 163.100 111.749 160.644 1.00 199.19 452 TYR A O 1
ATOM 2877 N N . TYR A 1 376 ? 162.494 113.391 159.241 1.00 174.28 453 TYR A N 1
ATOM 2878 C CA . TYR A 1 376 ? 161.803 114.136 160.284 1.00 140.51 453 TYR A CA 1
ATOM 2879 C C . TYR A 1 376 ? 160.773 115.085 159.699 1.00 126.77 453 TYR A C 1
ATOM 2880 O O . TYR A 1 376 ? 161.114 116.104 159.109 1.00 130.42 453 TYR A O 1
ATOM 2889 N N . GLN A 1 377 ? 159.509 114.724 159.903 1.00 141.87 454 GLN A N 1
ATOM 2890 C CA . GLN A 1 377 ? 158.377 115.128 159.062 1.00 131.15 454 GLN A CA 1
ATOM 2891 C C . GLN A 1 377 ? 158.808 115.249 157.612 1.00 115.36 454 GLN A C 1
ATOM 2892 O O . GLN A 1 377 ? 158.409 116.152 156.889 1.00 113.94 454 GLN A O 1
ATOM 2898 N N . SER A 1 378 ? 159.647 114.312 157.208 1.00 95.53 455 SER A N 1
ATOM 2899 C CA . SER A 1 378 ? 159.980 114.115 155.822 1.00 123.52 455 SER A CA 1
ATOM 2900 C C . SER A 1 378 ? 158.842 113.353 155.181 1.00 131.11 455 SER A C 1
ATOM 2901 O O . SER A 1 378 ? 158.076 112.687 155.865 1.00 128.22 455 SER A O 1
ATOM 2904 N N . ILE A 1 379 ? 158.717 113.468 153.873 1.00 170.41 456 ILE A N 1
ATOM 2905 C CA . ILE A 1 379 ? 157.728 112.703 153.144 1.00 190.53 456 ILE A CA 1
ATOM 2906 C C . ILE A 1 379 ? 157.977 111.212 153.289 1.00 220.00 456 ILE A C 1
ATOM 2907 O O . ILE A 1 379 ? 157.043 110.417 153.352 1.00 226.81 456 ILE A O 1
ATOM 2912 N N . TYR A 1 380 ? 159.249 110.849 153.389 1.00 188.79 457 TYR A N 1
ATOM 2913 C CA . TYR A 1 380 ? 159.663 109.453 153.430 1.00 192.51 457 TYR A CA 1
ATOM 2914 C C . TYR A 1 380 ? 159.136 108.730 154.646 1.00 189.76 457 TYR A C 1
ATOM 2915 O O . TYR A 1 380 ? 158.984 107.511 154.635 1.00 188.40 457 TYR A O 1
ATOM 2924 N N . ASP A 1 381 ? 158.877 109.490 155.701 1.00 191.62 458 ASP A N 1
ATOM 2925 C CA . ASP A 1 381 ? 158.571 108.902 156.987 1.00 192.10 458 ASP A CA 1
ATOM 2926 C C . ASP A 1 381 ? 157.328 108.050 156.886 1.00 185.54 458 ASP A C 1
ATOM 2927 O O . ASP A 1 381 ? 156.316 108.481 156.350 1.00 185.52 458 ASP A O 1
ATOM 2932 N N . THR A 1 382 ? 157.412 106.846 157.434 1.00 176.91 459 THR A N 1
ATOM 2933 C CA . THR A 1 382 ? 156.449 105.787 157.170 1.00 173.72 459 THR A CA 1
ATOM 2934 C C . THR A 1 382 ? 156.522 104.692 158.207 1.00 160.84 459 THR A C 1
ATOM 2935 O O . THR A 1 382 ? 157.375 104.703 159.088 1.00 149.19 459 THR A O 1
ATOM 2939 N N . ALA A 1 383 ? 155.613 103.739 158.086 1.00 157.00 460 ALA A N 1
ATOM 2940 C CA . ALA A 1 383 ? 155.696 102.530 158.872 1.00 159.11 460 ALA A CA 1
ATOM 2941 C C . ALA A 1 383 ? 156.987 101.807 158.545 1.00 166.03 460 ALA A C 1
ATOM 2942 O O . ALA A 1 383 ? 157.616 101.201 159.410 1.00 175.59 460 ALA A O 1
ATOM 2944 N N . GLU A 1 384 ? 157.397 101.896 157.290 1.00 162.05 461 GLU A N 1
ATOM 2945 C CA . GLU A 1 384 ? 158.590 101.200 156.862 1.00 156.13 461 GLU A CA 1
ATOM 2946 C C . GLU A 1 384 ? 159.803 101.721 157.601 1.00 150.40 461 GLU A C 1
ATOM 2947 O O . GLU A 1 384 ? 160.697 100.960 157.959 1.00 150.02 461 GLU A O 1
ATOM 2953 N N . ASN A 1 385 ? 159.816 103.020 157.855 1.00 147.39 462 ASN A N 1
ATOM 2954 C CA . ASN A 1 385 ? 160.907 103.603 158.603 1.00 149.58 462 ASN A CA 1
ATOM 2955 C C . ASN A 1 385 ? 160.898 103.048 160.007 1.00 150.76 462 ASN A C 1
ATOM 2956 O O . ASN A 1 385 ? 161.935 102.714 160.564 1.00 152.24 462 ASN A O 1
ATOM 2961 N N . ILE A 1 386 ? 159.703 102.907 160.560 1.00 149.16 463 ILE A N 1
ATOM 2962 C CA . ILE A 1 386 ? 159.570 102.597 161.969 1.00 151.96 463 ILE A CA 1
ATOM 2963 C C . ILE A 1 386 ? 159.605 101.090 162.120 1.00 157.26 463 ILE A C 1
ATOM 2964 O O . ILE A 1 386 ? 159.481 100.547 163.215 1.00 145.36 463 ILE A O 1
ATOM 2969 N N . ASN A 1 387 ? 159.768 100.427 160.984 1.00 174.67 464 ASN A N 1
ATOM 2970 C CA . ASN A 1 387 ? 159.821 98.979 160.921 1.00 179.26 464 ASN A CA 1
ATOM 2971 C C . ASN A 1 387 ? 158.527 98.349 161.392 1.00 183.04 464 ASN A C 1
ATOM 2972 O O . ASN A 1 387 ? 158.463 97.752 162.463 1.00 183.66 464 ASN A O 1
ATOM 2977 N N . VAL A 1 388 ? 157.491 98.510 160.582 1.00 189.51 465 VAL A N 1
ATOM 2978 C CA . VAL A 1 388 ? 156.253 97.773 160.757 1.00 193.62 465 VAL A CA 1
ATOM 2979 C C . VAL A 1 388 ? 155.799 97.232 159.414 1.00 206.61 465 VAL A C 1
ATOM 2980 O O . VAL A 1 388 ? 155.554 97.995 158.483 1.00 211.12 465 VAL A O 1
ATOM 2984 N N . SER A 1 389 ? 155.685 95.913 159.319 1.00 208.91 466 SER A N 1
ATOM 2985 C CA . SER A 1 389 ? 155.370 95.266 158.054 1.00 204.21 466 SER A CA 1
ATOM 2986 C C . SER A 1 389 ? 154.787 93.875 158.267 1.00 210.40 466 SER A C 1
ATOM 2987 O O . SER A 1 389 ? 155.017 93.252 159.301 1.00 214.69 466 SER A O 1
ATOM 2990 N N . TYR A 1 390 ? 154.025 93.394 157.289 1.00 216.02 467 TYR A N 1
ATOM 2991 C CA . TYR A 1 390 ? 153.307 92.133 157.443 1.00 220.85 467 TYR A CA 1
ATOM 2992 C C . TYR A 1 390 ? 153.576 91.083 156.365 1.00 222.80 467 TYR A C 1
ATOM 2993 O O . TYR A 1 390 ? 153.008 91.148 155.277 1.00 219.35 467 TYR A O 1
ATOM 3002 N N . PRO A 1 391 ? 154.444 90.107 156.672 1.00 217.24 468 PRO A N 1
ATOM 3003 C CA . PRO A 1 391 ? 154.552 88.874 155.885 1.00 211.57 468 PRO A CA 1
ATOM 3004 C C . PRO A 1 391 ? 153.222 88.131 155.872 1.00 218.37 468 PRO A C 1
ATOM 3005 O O . PRO A 1 391 ? 152.912 87.416 154.934 1.00 218.21 468 PRO A O 1
ATOM 3009 N N . GLU A 1 392 ? 152.464 88.284 156.949 1.00 230.25 469 GLU A N 1
ATOM 3010 C CA . GLU A 1 392 ? 151.104 87.780 157.026 1.00 236.51 469 GLU A CA 1
ATOM 3011 C C . GLU A 1 392 ? 150.243 88.566 156.047 1.00 238.37 469 GLU A C 1
ATOM 3012 O O . GLU A 1 392 ? 150.579 89.695 155.697 1.00 238.93 469 GLU A O 1
ATOM 3018 N N . TRP A 1 393 ? 149.147 87.975 155.587 1.00 238.95 470 TRP A N 1
ATOM 3019 C CA . TRP A 1 393 ? 148.548 88.454 154.351 1.00 238.73 470 TRP A CA 1
ATOM 3020 C C . TRP A 1 393 ? 147.133 89.059 154.389 1.00 238.17 470 TRP A C 1
ATOM 3021 O O . TRP A 1 393 ? 146.913 90.093 153.762 1.00 239.96 470 TRP A O 1
ATOM 3032 N N . LEU A 1 394 ? 146.175 88.445 155.082 1.00 230.87 471 LEU A N 1
ATOM 3033 C CA . LEU A 1 394 ? 144.805 88.973 155.037 1.00 221.14 471 LEU A CA 1
ATOM 3034 C C . LEU A 1 394 ? 144.725 90.392 155.586 1.00 206.16 471 LEU A C 1
ATOM 3035 O O . LEU A 1 394 ? 145.134 90.652 156.717 1.00 196.41 471 LEU A O 1
ATOM 3040 N N . ALA A 1 395 ? 144.175 91.298 154.783 1.00 198.79 472 ALA A N 1
ATOM 3041 C CA . ALA A 1 395 ? 144.102 92.713 155.142 1.00 196.87 472 ALA A CA 1
ATOM 3042 C C . ALA A 1 395 ? 143.294 92.984 156.416 1.00 186.49 472 ALA A C 1
ATOM 3043 O O . ALA A 1 395 ? 143.738 93.753 157.264 1.00 182.43 472 ALA A O 1
ATOM 3045 N N . PRO A 1 396 ? 142.098 92.383 156.550 1.00 178.62 473 PRO A N 1
ATOM 3046 C CA . PRO A 1 396 ? 141.431 92.587 157.835 1.00 178.13 473 PRO A CA 1
ATOM 3047 C C . PRO A 1 396 ? 142.101 91.860 158.989 1.00 190.85 473 PRO A C 1
ATOM 3048 O O . PRO A 1 396 ? 143.174 92.256 159.431 1.00 182.93 473 PRO A O 1
ATOM 3052 N N . GLU A 1 397 ? 141.478 90.778 159.438 1.00 216.97 474 GLU A N 1
ATOM 3053 C CA . GLU A 1 397 ? 141.769 90.209 160.746 1.00 232.78 474 GLU A CA 1
ATOM 3054 C C . GLU A 1 397 ? 143.214 89.792 160.926 1.00 234.71 474 GLU A C 1
ATOM 3055 O O . GLU A 1 397 ? 143.767 89.927 162.016 1.00 233.14 474 GLU A O 1
ATOM 3061 N N . GLU A 1 398 ? 143.830 89.304 159.857 1.00 239.51 475 GLU A N 1
ATOM 3062 C CA . GLU A 1 398 ? 145.189 88.798 159.964 1.00 240.92 475 GLU A CA 1
ATOM 3063 C C . GLU A 1 398 ? 146.122 89.945 160.294 1.00 237.19 475 GLU A C 1
ATOM 3064 O O . GLU A 1 398 ? 147.132 89.763 160.967 1.00 237.10 475 GLU A O 1
ATOM 3070 N N . ASP A 1 399 ? 145.773 91.135 159.831 1.00 232.85 476 ASP A N 1
ATOM 3071 C CA . ASP A 1 399 ? 146.586 92.298 160.126 1.00 231.11 476 ASP A CA 1
ATOM 3072 C C . ASP A 1 399 ? 146.154 92.970 161.416 1.00 217.78 476 ASP A C 1
ATOM 3073 O O . ASP A 1 399 ? 146.983 93.409 162.208 1.00 212.02 476 ASP A O 1
ATOM 3078 N N . LEU A 1 400 ? 144.846 93.023 161.628 1.00 213.07 477 LEU A N 1
ATOM 3079 C CA . LEU A 1 400 ? 144.274 93.758 162.744 1.00 216.19 477 LEU A CA 1
ATOM 3080 C C . LEU A 1 400 ? 144.708 93.170 164.068 1.00 214.87 477 LEU A C 1
ATOM 3081 O O . LEU A 1 400 ? 144.766 93.863 165.080 1.00 212.55 477 LEU A O 1
ATOM 3086 N N . ASN A 1 401 ? 145.017 91.884 164.050 1.00 221.05 478 ASN A N 1
ATOM 3087 C CA . ASN A 1 401 ? 145.331 91.177 165.271 1.00 224.37 478 ASN A CA 1
ATOM 3088 C C . ASN A 1 401 ? 146.685 90.504 165.183 1.00 212.89 478 ASN A C 1
ATOM 3089 O O . ASN A 1 401 ? 146.777 89.324 164.859 1.00 204.89 478 ASN A O 1
ATOM 3094 N N . PHE A 1 402 ? 147.739 91.254 165.474 1.00 203.87 479 PHE A N 1
ATOM 3095 C CA . PHE A 1 402 ? 149.083 90.709 165.379 1.00 198.90 479 PHE A CA 1
ATOM 3096 C C . PHE A 1 402 ? 150.080 91.461 166.249 1.00 179.26 479 PHE A C 1
ATOM 3097 O O . PHE A 1 402 ? 149.936 92.652 166.480 1.00 171.52 479 PHE A O 1
ATOM 3105 N N . VAL A 1 403 ? 151.094 90.748 166.724 1.00 175.35 480 VAL A N 1
ATOM 3106 C CA . VAL A 1 403 ? 152.051 91.286 167.685 1.00 175.55 480 VAL A CA 1
ATOM 3107 C C . VAL A 1 403 ? 152.893 92.432 167.127 1.00 175.48 480 VAL A C 1
ATOM 3108 O O . VAL A 1 403 ? 153.257 93.363 167.849 1.00 183.79 480 VAL A O 1
ATOM 3112 N N . THR A 1 404 ? 153.162 92.371 165.829 1.00 174.74 481 THR A N 1
ATOM 3113 C CA . THR A 1 404 ? 154.159 93.217 165.176 1.00 182.23 481 THR A CA 1
ATOM 3114 C C . THR A 1 404 ? 155.478 93.122 165.921 1.00 183.25 481 THR A C 1
ATOM 3115 O O . THR A 1 404 ? 155.845 92.059 166.416 1.00 192.58 481 THR A O 1
ATOM 3119 N N . ASP A 1 405 ? 156.183 94.240 166.008 1.00 170.08 482 ASP A N 1
ATOM 3120 C CA . ASP A 1 405 ? 157.497 94.257 166.629 1.00 158.82 482 ASP A CA 1
ATOM 3121 C C . ASP A 1 405 ? 157.535 95.295 167.730 1.00 150.57 482 ASP A C 1
ATOM 3122 O O . ASP A 1 405 ? 157.593 94.982 168.918 1.00 140.25 482 ASP A O 1
ATOM 3127 N N . THR A 1 406 ? 157.479 96.544 167.294 1.00 159.16 483 THR A N 1
ATOM 3128 C CA . THR A 1 406 ? 157.614 97.702 168.152 1.00 174.25 483 THR A CA 1
ATOM 3129 C C . THR A 1 406 ? 156.500 97.776 169.173 1.00 172.24 483 THR A C 1
ATOM 3130 O O . THR A 1 406 ? 156.645 98.408 170.214 1.00 175.37 483 THR A O 1
ATOM 3134 N N . ALA A 1 407 ? 155.381 97.133 168.868 1.00 165.18 484 ALA A N 1
ATOM 3135 C CA . ALA A 1 407 ? 154.230 97.183 169.753 1.00 156.27 484 ALA A CA 1
ATOM 3136 C C . ALA A 1 407 ? 154.595 96.626 171.108 1.00 156.01 484 ALA A C 1
ATOM 3137 O O . ALA A 1 407 ? 154.073 97.055 172.129 1.00 148.48 484 ALA A O 1
ATOM 3139 N N . LYS A 1 408 ? 155.517 95.681 171.111 1.00 166.46 485 LYS A N 1
ATOM 3140 C CA . LYS A 1 408 ? 156.038 95.168 172.355 1.00 172.51 485 LYS A CA 1
ATOM 3141 C C . LYS A 1 408 ? 156.812 96.248 173.090 1.00 168.70 485 LYS A C 1
ATOM 3142 O O . LYS A 1 408 ? 156.929 96.205 174.304 1.00 165.88 485 LYS A O 1
ATOM 3148 N N . ALA A 1 409 ? 157.331 97.224 172.357 1.00 168.57 486 ALA A N 1
ATOM 3149 C CA . ALA A 1 409 ? 158.120 98.282 172.976 1.00 169.40 486 ALA A CA 1
ATOM 3150 C C . ALA A 1 409 ? 157.243 99.423 173.471 1.00 162.58 486 ALA A C 1
ATOM 3151 O O . ALA A 1 409 ? 157.333 99.861 174.629 1.00 151.57 486 ALA A O 1
ATOM 3153 N N . LEU A 1 410 ? 156.392 99.908 172.580 1.00 165.48 487 LEU A N 1
ATOM 3154 C CA . LEU A 1 410 ? 155.577 101.066 172.886 1.00 172.57 487 LEU A CA 1
ATOM 3155 C C . LEU A 1 410 ? 154.605 100.758 174.001 1.00 181.89 487 LEU A C 1
ATOM 3156 O O . LEU A 1 410 ? 154.282 101.625 174.810 1.00 181.10 487 LEU A O 1
ATOM 3161 N N . ALA A 1 411 ? 154.146 99.515 174.054 1.00 177.42 488 ALA A N 1
ATOM 3162 C CA . ALA A 1 411 ? 153.268 99.109 175.135 1.00 183.37 488 ALA A CA 1
ATOM 3163 C C . ALA A 1 411 ? 154.020 99.223 176.442 1.00 185.81 488 ALA A C 1
ATOM 3164 O O . ALA A 1 411 ? 153.452 99.586 177.473 1.00 185.18 488 ALA A O 1
ATOM 3166 N N . ASP A 1 412 ? 155.317 98.941 176.385 1.00 187.76 489 ASP A N 1
ATOM 3167 C CA . ASP A 1 412 ? 156.126 98.966 177.585 1.00 191.22 489 ASP A CA 1
ATOM 3168 C C . ASP A 1 412 ? 156.268 100.384 178.079 1.00 169.55 489 ASP A C 1
ATOM 3169 O O . ASP A 1 412 ? 155.973 100.686 179.238 1.00 172.97 489 ASP A O 1
ATOM 3174 N N . VAL A 1 413 ? 156.702 101.267 177.192 1.00 163.18 490 VAL A N 1
ATOM 3175 C CA . VAL A 1 413 ? 156.945 102.627 177.626 1.00 149.02 490 VAL A CA 1
ATOM 3176 C C . VAL A 1 413 ? 155.638 103.278 178.053 1.00 141.35 490 VAL A C 1
ATOM 3177 O O . VAL A 1 413 ? 155.601 104.106 178.969 1.00 141.45 490 VAL A O 1
ATOM 3181 N N . ALA A 1 414 ? 154.552 102.874 177.414 1.00 142.48 491 ALA A N 1
ATOM 3182 C CA . ALA A 1 414 ? 153.258 103.370 177.817 1.00 138.32 491 ALA A CA 1
ATOM 3183 C C . ALA A 1 414 ? 152.952 102.886 179.216 1.00 139.52 491 ALA A C 1
ATOM 3184 O O . ALA A 1 414 ? 152.374 103.609 180.024 1.00 137.15 491 ALA A O 1
ATOM 3186 N N . THR A 1 415 ? 153.377 101.665 179.512 1.00 136.82 492 THR A N 1
ATOM 3187 C CA . THR A 1 415 ? 153.083 101.090 180.808 1.00 161.98 492 THR A CA 1
ATOM 3188 C C . THR A 1 415 ? 153.826 101.849 181.882 1.00 148.27 492 THR A C 1
ATOM 3189 O O . THR A 1 415 ? 153.230 102.272 182.868 1.00 148.24 492 THR A O 1
ATOM 3193 N N . VAL A 1 416 ? 155.120 102.059 181.671 1.00 152.14 493 VAL A N 1
ATOM 3194 C CA . VAL A 1 416 ? 155.912 102.719 182.692 1.00 143.72 493 VAL A CA 1
ATOM 3195 C C . VAL A 1 416 ? 155.407 104.129 182.866 1.00 140.47 493 VAL A C 1
ATOM 3196 O O . VAL A 1 416 ? 155.416 104.667 183.969 1.00 139.19 493 VAL A O 1
ATOM 3200 N N . LEU A 1 417 ? 154.929 104.716 181.779 1.00 139.92 494 LEU A N 1
ATOM 3201 C CA . LEU A 1 417 ? 154.476 106.083 181.855 1.00 144.84 494 LEU A CA 1
ATOM 3202 C C . LEU A 1 417 ? 153.219 106.160 182.687 1.00 155.17 494 LEU A C 1
ATOM 3203 O O . LEU A 1 417 ? 153.112 106.979 183.593 1.00 153.65 494 LEU A O 1
ATOM 3208 N N . GLY A 1 418 ? 152.267 105.295 182.378 1.00 160.57 495 GLY A N 1
ATOM 3209 C CA . GLY A 1 418 ? 150.983 105.378 183.031 1.00 165.59 495 GLY A CA 1
ATOM 3210 C C . GLY A 1 418 ? 151.143 105.041 184.490 1.00 166.35 495 GLY A C 1
ATOM 3211 O O . GLY A 1 418 ? 150.505 105.636 185.356 1.00 153.73 495 GLY A O 1
ATOM 3212 N N . ARG A 1 419 ? 152.018 104.085 184.762 1.00 169.65 496 ARG A N 1
ATOM 3213 C CA . ARG A 1 419 ? 152.263 103.681 186.128 1.00 176.75 496 ARG A CA 1
ATOM 3214 C C . ARG A 1 419 ? 152.885 104.864 186.852 1.00 183.48 496 ARG A C 1
ATOM 3215 O O . ARG A 1 419 ? 152.588 105.128 188.022 1.00 186.05 496 ARG A O 1
ATOM 3223 N N . ALA A 1 420 ? 153.704 105.615 186.122 1.00 191.82 497 ALA A N 1
ATOM 3224 C CA . ALA A 1 420 ? 154.328 106.801 186.680 1.00 191.27 497 ALA A CA 1
ATOM 3225 C C . ALA A 1 420 ? 153.267 107.826 187.007 1.00 180.21 497 ALA A C 1
ATOM 3226 O O . ALA A 1 420 ? 153.392 108.581 187.964 1.00 175.76 497 ALA A O 1
ATOM 3228 N N . LEU A 1 421 ? 152.209 107.837 186.210 1.00 183.21 498 LEU A N 1
ATOM 3229 C CA . LEU A 1 421 ? 151.111 108.739 186.465 1.00 175.45 498 LEU A CA 1
ATOM 3230 C C . LEU A 1 421 ? 150.428 108.331 187.745 1.00 180.65 498 LEU A C 1
ATOM 3231 O O . LEU A 1 421 ? 150.155 109.159 188.606 1.00 180.17 498 LEU A O 1
ATOM 3236 N N . TYR A 1 422 ? 150.193 107.032 187.875 1.00 180.74 499 TYR A N 1
ATOM 3237 C CA . TYR A 1 422 ? 149.497 106.512 189.031 1.00 188.65 499 TYR A CA 1
ATOM 3238 C C . TYR A 1 422 ? 150.246 106.810 190.305 1.00 196.61 499 TYR A C 1
ATOM 3239 O O . TYR A 1 422 ? 149.636 107.086 191.334 1.00 195.04 499 TYR A O 1
ATOM 3248 N N . GLU A 1 423 ? 151.570 106.773 190.246 1.00 186.78 500 GLU A N 1
ATOM 3249 C CA . GLU A 1 423 ? 152.320 107.170 191.421 1.00 205.62 500 GLU A CA 1
ATOM 3250 C C . GLU A 1 423 ? 152.134 108.656 191.606 1.00 202.28 500 GLU A C 1
ATOM 3251 O O . GLU A 1 423 ? 151.817 109.130 192.694 1.00 206.22 500 GLU A O 1
ATOM 3257 N N . LEU A 1 424 ? 152.307 109.385 190.513 1.00 204.89 501 LEU A N 1
ATOM 3258 C CA . LEU A 1 424 ? 152.239 110.830 190.551 1.00 192.47 501 LEU A CA 1
ATOM 3259 C C . LEU A 1 424 ? 150.823 111.264 190.870 1.00 189.72 501 LEU A C 1
ATOM 3260 O O . LEU A 1 424 ? 150.598 112.348 191.400 1.00 188.90 501 LEU A O 1
ATOM 3265 N N . ALA A 1 425 ? 149.870 110.394 190.570 1.00 191.68 502 ALA A N 1
ATOM 3266 C CA . ALA A 1 425 ? 148.486 110.658 190.908 1.00 191.99 502 ALA A CA 1
ATOM 3267 C C . ALA A 1 425 ? 148.341 110.746 192.415 1.00 198.61 502 ALA A C 1
ATOM 3268 O O . ALA A 1 425 ? 147.439 111.405 192.928 1.00 200.26 502 ALA A O 1
ATOM 3270 N N . GLY A 1 426 ? 149.261 110.099 193.121 1.00 196.40 503 GLY A N 1
ATOM 3271 C CA . GLY A 1 426 ? 149.171 109.981 194.560 1.00 198.11 503 GLY A CA 1
ATOM 3272 C C . GLY A 1 426 ? 148.686 108.598 194.930 1.00 200.93 503 GLY A C 1
ATOM 3273 O O . GLY A 1 426 ? 148.437 108.304 196.096 1.00 202.14 503 GLY A O 1
ATOM 3274 N N . GLY A 1 427 ? 148.543 107.746 193.922 1.00 205.42 504 GLY A N 1
ATOM 3275 C CA . GLY A 1 427 ? 148.138 106.373 194.144 1.00 211.14 504 GLY A CA 1
ATOM 3276 C C . GLY A 1 427 ? 149.340 105.474 194.336 1.00 215.84 504 GLY A C 1
ATOM 3277 O O . GLY A 1 427 ? 150.342 105.611 193.635 1.00 220.60 504 GLY A O 1
ATOM 3278 N N . ASP A 1 428 ? 149.997 100.017 192.611 1.00 172.89 509 ASP A N 1
ATOM 3279 C CA . ASP A 1 428 ? 149.225 98.844 192.233 1.00 172.83 509 ASP A CA 1
ATOM 3280 C C . ASP A 1 428 ? 149.644 98.385 190.843 1.00 171.97 509 ASP A C 1
ATOM 3281 O O . ASP A 1 428 ? 150.309 99.119 190.119 1.00 168.09 509 ASP A O 1
ATOM 3286 N N . THR A 1 429 ? 149.270 97.164 190.477 1.00 160.57 510 THR A N 1
ATOM 3287 C CA . THR A 1 429 ? 149.613 96.620 189.165 1.00 159.68 510 THR A CA 1
ATOM 3288 C C . THR A 1 429 ? 148.862 97.322 188.052 1.00 170.33 510 THR A C 1
ATOM 3289 O O . THR A 1 429 ? 147.702 97.694 188.218 1.00 173.03 510 THR A O 1
ATOM 3293 N N . VAL A 1 430 ? 149.521 97.487 186.912 1.00 177.54 511 VAL A N 1
ATOM 3294 C CA . VAL A 1 430 ? 148.883 98.079 185.747 1.00 177.82 511 VAL A CA 1
ATOM 3295 C C . VAL A 1 430 ? 149.690 97.774 184.490 1.00 164.81 511 VAL A C 1
ATOM 3296 O O . VAL A 1 430 ? 150.914 97.674 184.541 1.00 163.01 511 VAL A O 1
ATOM 3300 N N . GLN A 1 431 ? 149.000 97.613 183.366 1.00 173.05 512 GLN A N 1
ATOM 3301 C CA . GLN A 1 431 ? 149.655 97.344 182.093 1.00 177.52 512 GLN A CA 1
ATOM 3302 C C . GLN A 1 431 ? 148.700 97.550 180.927 1.00 191.34 512 GLN A C 1
ATOM 3303 O O . GLN A 1 431 ? 147.500 97.718 181.127 1.00 192.74 512 GLN A O 1
ATOM 3309 N N . ALA A 1 432 ? 149.232 97.524 179.709 1.00 180.17 513 ALA A N 1
ATOM 3310 C CA . ALA A 1 432 ? 148.397 97.551 178.513 1.00 188.66 513 ALA A CA 1
ATOM 3311 C C . ALA A 1 432 ? 148.905 96.554 177.479 1.00 206.92 513 ALA A C 1
ATOM 3312 O O . ALA A 1 432 ? 150.105 96.465 177.235 1.00 202.56 513 ALA A O 1
ATOM 3314 N N . ASP A 1 433 ? 147.988 95.813 176.866 1.00 190.42 514 ASP A N 1
ATOM 3315 C CA . ASP A 1 433 ? 148.384 94.739 175.965 1.00 222.62 514 ASP A CA 1
ATOM 3316 C C . ASP A 1 433 ? 148.873 95.277 174.636 1.00 192.67 514 ASP A C 1
ATOM 3317 O O . ASP A 1 433 ? 148.507 96.376 174.228 1.00 192.06 514 ASP A O 1
ATOM 3322 N N . PRO A 1 434 ? 149.721 94.503 173.961 1.00 207.74 515 PRO A N 1
ATOM 3323 C CA . PRO A 1 434 ? 150.126 94.847 172.604 1.00 192.33 515 PRO A CA 1
ATOM 3324 C C . PRO A 1 434 ? 148.936 94.948 171.677 1.00 187.05 515 PRO A C 1
ATOM 3325 O O . PRO A 1 434 ? 148.964 95.759 170.755 1.00 189.32 515 PRO A O 1
ATOM 3329 N N . GLN A 1 435 ? 147.908 94.139 171.918 1.00 194.30 516 GLN A N 1
ATOM 3330 C CA . GLN A 1 435 ? 146.786 94.071 170.994 1.00 194.42 516 GLN A CA 1
ATOM 3331 C C . GLN A 1 435 ? 146.214 95.435 170.715 1.00 179.93 516 GLN A C 1
ATOM 3332 O O . GLN A 1 435 ? 146.031 95.809 169.567 1.00 186.18 516 GLN A O 1
ATOM 3338 N N . THR A 1 436 ? 145.918 96.219 171.737 1.00 182.33 517 THR A N 1
ATOM 3339 C CA . THR A 1 436 ? 145.273 97.496 171.463 1.00 165.69 517 THR A CA 1
ATOM 3340 C C . THR A 1 436 ? 146.176 98.382 170.597 1.00 145.81 517 THR A C 1
ATOM 3341 O O . THR A 1 436 ? 145.743 98.997 169.596 1.00 128.94 517 THR A O 1
ATOM 3345 N N . VAL A 1 437 ? 147.450 98.401 170.959 1.00 125.67 518 VAL A N 1
ATOM 3346 C CA . VAL A 1 437 ? 148.398 99.273 170.301 1.00 135.00 518 VAL A CA 1
ATOM 3347 C C . VAL A 1 437 ? 148.492 98.893 168.841 1.00 104.77 518 VAL A C 1
ATOM 3348 O O . VAL A 1 437 ? 148.537 99.755 167.970 1.00 109.42 518 VAL A O 1
ATOM 3352 N N . THR A 1 438 ? 148.502 97.598 168.568 1.00 115.08 519 THR A N 1
ATOM 3353 C CA . THR A 1 438 ? 148.687 97.167 167.202 1.00 101.39 519 THR A CA 1
ATOM 3354 C C . THR A 1 438 ? 147.551 97.689 166.343 1.00 97.41 519 THR A C 1
ATOM 3355 O O . THR A 1 438 ? 147.782 98.224 165.265 1.00 97.47 519 THR A O 1
ATOM 3359 N N . ARG A 1 439 ? 146.326 97.571 166.837 1.00 116.84 520 ARG A N 1
ATOM 3360 C CA . ARG A 1 439 ? 145.175 98.007 166.059 1.00 123.31 520 ARG A CA 1
ATOM 3361 C C . ARG A 1 439 ? 145.229 99.505 165.815 1.00 120.02 520 ARG A C 1
ATOM 3362 O O . ARG A 1 439 ? 144.990 99.993 164.682 1.00 121.31 520 ARG A O 1
ATOM 3370 N N . LEU A 1 440 ? 145.583 100.241 166.865 1.00 102.81 521 LEU A N 1
ATOM 3371 C CA . LEU A 1 440 ? 145.586 101.679 166.707 1.00 102.96 521 LEU A CA 1
ATOM 3372 C C . LEU A 1 440 ? 146.595 102.014 165.623 1.00 103.97 521 LEU A C 1
ATOM 3373 O O . LEU A 1 440 ? 146.304 102.769 164.698 1.00 108.07 521 LEU A O 1
ATOM 3378 N N . LEU A 1 441 ? 147.764 101.393 165.697 1.00 133.86 522 LEU A N 1
ATOM 3379 C CA . LEU A 1 441 ? 148.831 101.734 164.779 1.00 134.08 522 LEU A CA 1
ATOM 3380 C C . LEU A 1 441 ? 148.414 101.401 163.364 1.00 145.31 522 LEU A C 1
ATOM 3381 O O . LEU A 1 441 ? 148.652 102.162 162.431 1.00 141.07 522 LEU A O 1
ATOM 3386 N N . TYR A 1 442 ? 147.765 100.259 163.218 1.00 81.32 523 TYR A N 1
ATOM 3387 C CA . TYR A 1 442 ? 147.370 99.772 161.914 1.00 121.72 523 TYR A CA 1
ATOM 3388 C C . TYR A 1 442 ? 146.398 100.713 161.231 1.00 159.63 523 TYR A C 1
ATOM 3389 O O . TYR A 1 442 ? 146.508 100.939 160.025 1.00 176.11 523 TYR A O 1
ATOM 3398 N N . GLY A 1 443 ? 145.460 101.282 161.985 1.00 160.21 524 GLY A N 1
ATOM 3399 C CA . GLY A 1 443 ? 144.480 102.151 161.338 1.00 176.29 524 GLY A CA 1
ATOM 3400 C C . GLY A 1 443 ? 145.175 103.332 160.674 1.00 129.67 524 GLY A C 1
ATOM 3401 O O . GLY A 1 443 ? 144.831 103.780 159.583 1.00 138.43 524 GLY A O 1
ATOM 3402 N N . PHE A 1 444 ? 146.188 103.796 161.383 1.00 191.03 525 PHE A N 1
ATOM 3403 C CA . PHE A 1 444 ? 146.959 105.012 161.209 1.00 138.57 525 PHE A CA 1
ATOM 3404 C C . PHE A 1 444 ? 148.030 104.852 160.176 1.00 108.93 525 PHE A C 1
ATOM 3405 O O . PHE A 1 444 ? 148.439 105.822 159.549 1.00 101.75 525 PHE A O 1
ATOM 3413 N N . LEU A 1 445 ? 148.521 103.637 160.009 1.00 99.34 526 LEU A N 1
ATOM 3414 C CA . LEU A 1 445 ? 149.568 103.477 159.024 1.00 101.43 526 LEU A CA 1
ATOM 3415 C C . LEU A 1 445 ? 149.111 102.808 157.748 1.00 111.68 526 LEU A C 1
ATOM 3416 O O . LEU A 1 445 ? 149.880 102.721 156.795 1.00 96.27 526 LEU A O 1
ATOM 3421 N N . ILE A 1 446 ? 147.865 102.351 157.704 1.00 106.77 527 ILE A N 1
ATOM 3422 C CA . ILE A 1 446 ? 147.389 101.697 156.492 1.00 120.93 527 ILE A CA 1
ATOM 3423 C C . ILE A 1 446 ? 145.928 101.988 156.144 1.00 137.96 527 ILE A C 1
ATOM 3424 O O . ILE A 1 446 ? 145.644 102.575 155.105 1.00 141.36 527 ILE A O 1
ATOM 3429 N N . LYS A 1 447 ? 144.998 101.575 156.993 1.00 149.63 528 LYS A N 1
ATOM 3430 C CA . LYS A 1 447 ? 143.592 101.725 156.650 1.00 156.09 528 LYS A 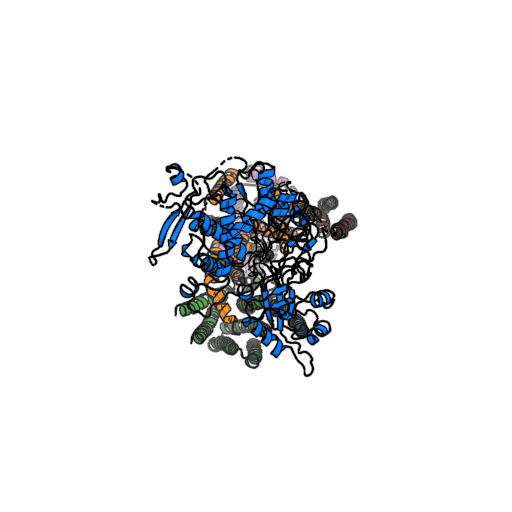CA 1
ATOM 3431 C C . LYS A 1 447 ? 142.974 102.934 157.332 1.00 140.34 528 LYS A C 1
ATOM 3432 O O . LYS A 1 447 ? 141.766 103.145 157.251 1.00 138.05 528 LYS A O 1
ATOM 3434 N N . LEU A 1 448 ? 138.406 99.199 161.051 1.00 146.59 538 LEU A N 1
ATOM 3435 C CA . LEU A 1 448 ? 137.425 99.608 162.050 1.00 135.44 538 LEU A CA 1
ATOM 3436 C C . LEU A 1 448 ? 136.600 100.801 161.612 1.00 159.88 538 LEU A C 1
ATOM 3437 O O . LEU A 1 448 ? 136.738 101.880 162.169 1.00 153.00 538 LEU A O 1
ATOM 3442 N N . ARG A 1 449 ? 135.728 100.613 160.633 1.00 165.03 539 ARG A N 1
ATOM 3443 C CA . ARG A 1 449 ? 134.770 101.657 160.277 1.00 186.39 539 ARG A CA 1
ATOM 3444 C C . ARG A 1 449 ? 133.649 101.639 161.304 1.00 190.00 539 ARG A C 1
ATOM 3445 O O . ARG A 1 449 ? 132.792 102.519 161.356 1.00 192.06 539 ARG A O 1
ATOM 3453 N N . GLN A 1 450 ? 133.699 100.609 162.132 1.00 211.73 540 GLN A N 1
ATOM 3454 C CA . GLN A 1 450 ? 132.737 100.333 163.180 1.00 201.16 540 GLN A CA 1
ATOM 3455 C C . GLN A 1 450 ? 132.756 101.400 164.250 1.00 193.74 540 GLN A C 1
ATOM 3456 O O . GLN A 1 450 ? 131.849 101.503 165.072 1.00 197.52 540 GLN A O 1
ATOM 3462 N N . ASP A 1 451 ? 133.825 102.177 164.234 1.00 194.23 541 ASP A N 1
ATOM 3463 C CA . ASP A 1 451 ? 134.150 103.087 165.309 1.00 180.50 541 ASP A CA 1
ATOM 3464 C C . ASP A 1 451 ? 133.132 104.198 165.553 1.00 182.66 541 ASP A C 1
ATOM 3465 O O . ASP A 1 451 ? 132.959 104.623 166.692 1.00 180.29 541 ASP A O 1
ATOM 3470 N N . LEU A 1 452 ? 132.447 104.656 164.506 1.00 187.04 542 LEU A N 1
ATOM 3471 C CA . LEU A 1 452 ? 131.638 105.872 164.629 1.00 188.13 542 LEU A CA 1
ATOM 3472 C C . LEU A 1 452 ? 130.592 106.137 163.537 1.00 200.23 542 LEU A C 1
ATOM 3473 O O . LEU A 1 452 ? 130.235 105.248 162.766 1.00 199.26 542 LEU A O 1
ATOM 3478 N N . ARG A 1 453 ? 130.107 107.378 163.495 1.00 200.05 543 ARG A N 1
ATOM 3479 C CA . ARG A 1 453 ? 129.092 107.801 162.527 1.00 190.90 543 ARG A CA 1
ATOM 3480 C C . ARG A 1 453 ? 129.507 109.019 161.693 1.00 176.43 543 ARG A C 1
ATOM 3481 O O . ARG A 1 453 ? 129.220 110.161 162.062 1.00 168.75 543 ARG A O 1
ATOM 3489 N N . SER A 1 454 ? 130.170 108.767 160.564 1.00 168.39 544 SER A N 1
ATOM 3490 C CA . SER A 1 454 ? 130.657 109.842 159.705 1.00 159.44 544 SER A CA 1
ATOM 3491 C C . SER A 1 454 ? 131.259 109.374 158.384 1.00 144.31 544 SER A C 1
ATOM 3492 O O . SER A 1 454 ? 130.735 108.489 157.711 1.00 125.33 544 SER A O 1
ATOM 3495 N N . TYR A 1 455 ? 132.385 109.997 158.049 1.00 142.04 545 TYR A N 1
ATOM 3496 C CA . TYR A 1 455 ? 133.111 109.801 156.799 1.00 143.85 545 TYR A CA 1
ATOM 3497 C C . TYR A 1 455 ? 134.569 110.223 156.933 1.00 143.10 545 TYR A C 1
ATOM 3498 O O . TYR A 1 455 ? 134.904 111.076 157.749 1.00 136.68 545 TYR A O 1
ATOM 3507 N N . LEU A 1 456 ? 135.430 109.627 156.117 1.00 138.18 546 LEU A N 1
ATOM 3508 C CA . LEU A 1 456 ? 136.853 109.898 156.180 1.00 151.60 546 LEU A CA 1
ATOM 3509 C C . LEU A 1 456 ? 137.222 111.177 155.429 1.00 299.77 546 LEU A C 1
ATOM 3510 O O . LEU A 1 456 ? 137.278 112.254 156.015 1.00 299.46 546 LEU A O 1
ATOM 3515 N N . GLY A 1 457 ? 137.444 111.056 154.124 1.00 243.16 547 GLY A N 1
ATOM 3516 C CA . GLY A 1 457 ? 138.018 112.139 153.344 1.00 239.86 547 GLY A CA 1
ATOM 3517 C C . GLY A 1 457 ? 139.475 111.854 153.076 1.00 251.22 547 GLY A C 1
ATOM 3518 O O . GLY A 1 457 ? 140.195 112.686 152.531 1.00 250.96 547 GLY A O 1
ATOM 3519 N N . ASP A 1 458 ? 139.897 110.661 153.483 1.00 343.11 548 ASP A N 1
ATOM 3520 C CA . ASP A 1 458 ? 141.283 110.225 153.382 1.00 359.04 548 ASP A CA 1
ATOM 3521 C C . ASP A 1 458 ? 141.463 108.735 153.714 1.00 134.01 548 ASP A C 1
ATOM 3522 O O . ASP A 1 458 ? 140.605 108.127 154.361 1.00 126.12 548 ASP A O 1
ATOM 3527 N N . GLY A 1 459 ? 142.578 108.158 153.257 1.00 139.79 549 GLY A N 1
ATOM 3528 C CA . GLY A 1 459 ? 142.847 106.726 153.372 1.00 139.36 549 GLY A CA 1
ATOM 3529 C C . GLY A 1 459 ? 143.729 106.362 154.555 1.00 138.31 549 GLY A C 1
ATOM 3530 O O . GLY A 1 459 ? 143.286 106.456 155.698 1.00 141.32 549 GLY A O 1
ATOM 3531 N N . PRO A 1 460 ? 144.968 105.905 154.297 1.00 113.42 550 PRO A N 1
ATOM 3532 C CA . PRO A 1 460 ? 145.877 105.882 155.443 1.00 106.43 550 PRO A CA 1
ATOM 3533 C C . PRO A 1 460 ? 146.022 107.305 155.925 1.00 105.99 550 PRO A C 1
ATOM 3534 O O . PRO A 1 460 ? 146.165 108.191 155.095 1.00 109.15 550 PRO A O 1
ATOM 3538 N N . LEU A 1 461 ? 146.022 107.534 157.226 1.00 107.58 551 LEU A N 1
ATOM 3539 C CA . LEU A 1 461 ? 145.883 108.901 157.700 1.00 104.05 551 LEU A CA 1
ATOM 3540 C C . LEU A 1 461 ? 147.140 109.719 157.533 1.00 116.17 551 LEU A C 1
ATOM 3541 O O . LEU A 1 461 ? 148.245 109.189 157.555 1.00 123.96 551 LEU A O 1
ATOM 3546 N N . GLN A 1 462 ? 146.949 111.019 157.349 1.00 110.42 552 GLN A N 1
ATOM 3547 C CA . GLN A 1 462 ? 148.045 111.970 157.362 1.00 117.16 552 GLN A CA 1
ATOM 3548 C C . GLN A 1 462 ? 147.631 113.196 158.140 1.00 124.52 552 GLN A C 1
ATOM 3549 O O . GLN A 1 462 ? 146.464 113.568 158.158 1.00 133.65 552 GLN A O 1
ATOM 3555 N N . HIS A 1 463 ? 148.606 113.823 158.774 1.00 132.54 553 HIS A N 1
ATOM 3556 C CA . HIS A 1 463 ? 148.333 114.633 159.944 1.00 129.51 553 HIS A CA 1
ATOM 3557 C C . HIS A 1 463 ? 148.459 116.113 159.720 1.00 131.43 553 HIS A C 1
ATOM 3558 O O . HIS A 1 463 ? 148.429 116.891 160.669 1.00 127.39 553 HIS A O 1
ATOM 3565 N N . TYR A 1 464 ? 148.611 116.504 158.468 1.00 132.97 554 TYR A N 1
ATOM 3566 C CA . TYR A 1 464 ? 148.749 117.908 158.163 1.00 121.94 554 TYR A CA 1
ATOM 3567 C C . TYR A 1 464 ? 147.483 118.626 158.593 1.00 117.52 554 TYR A C 1
ATOM 3568 O O . TYR A 1 464 ? 146.395 118.078 158.477 1.00 117.10 554 TYR A O 1
ATOM 3577 N N . ILE A 1 465 ? 147.624 119.839 159.110 1.00 103.67 555 ILE A N 1
ATOM 3578 C CA . ILE A 1 465 ? 146.511 120.515 159.772 1.00 116.49 555 ILE A CA 1
ATOM 3579 C C . ILE A 1 465 ? 145.403 120.890 158.797 1.00 151.36 555 ILE A C 1
ATOM 3580 O O . ILE A 1 465 ? 144.245 121.060 159.186 1.00 161.25 555 ILE A O 1
ATOM 3585 N N . ALA A 1 466 ? 145.770 120.995 157.526 1.00 167.35 556 ALA A N 1
ATOM 3586 C CA . ALA A 1 466 ? 144.880 121.509 156.495 1.00 160.60 556 ALA A CA 1
ATOM 3587 C C . ALA A 1 466 ? 144.338 122.829 156.982 1.00 151.89 556 ALA A C 1
ATOM 3588 O O . ALA A 1 466 ? 145.081 123.642 157.496 1.00 147.61 556 ALA A O 1
ATOM 3590 N N . VAL A 1 467 ? 143.043 123.036 156.855 1.00 141.86 557 VAL A N 1
ATOM 3591 C CA . VAL A 1 467 ? 142.467 124.267 157.342 1.00 144.82 557 VAL A CA 1
ATOM 3592 C C . VAL A 1 467 ? 141.003 124.010 157.585 1.00 166.67 557 VAL A C 1
ATOM 3593 O O . VAL A 1 467 ? 140.433 123.080 157.018 1.00 162.16 557 VAL A O 1
ATOM 3597 N N . SER A 1 468 ? 140.408 124.811 158.458 1.00 30.00 558 SER A N 1
ATOM 3598 C CA . SER A 1 468 ? 139.007 124.669 158.804 1.00 30.00 558 SER A CA 1
ATOM 3599 C C . SER A 1 468 ? 138.725 123.300 159.373 1.00 30.00 558 SER A C 1
ATOM 3600 O O . SER A 1 468 ? 139.642 122.530 159.641 1.00 30.00 558 SER A O 1
ATOM 3603 N N . SER A 1 469 ? 137.444 123.028 159.581 1.00 30.00 559 SER A N 1
ATOM 3604 C CA . SER A 1 469 ? 136.972 121.682 159.822 1.00 30.00 559 SER A CA 1
ATOM 3605 C C . SER A 1 469 ? 137.469 121.099 161.132 1.00 30.00 559 SER A C 1
ATOM 3606 O O . SER A 1 469 ? 138.387 121.628 161.752 1.00 30.00 559 SER A O 1
ATOM 3609 N N . PRO A 1 470 ? 136.828 120.018 161.578 1.00 30.00 560 PRO A N 1
ATOM 3610 C CA . PRO A 1 470 ? 137.422 119.181 162.611 1.00 30.00 560 PRO A CA 1
ATOM 3611 C C . PRO A 1 470 ? 138.759 118.645 162.136 1.00 30.00 560 PRO A C 1
ATOM 3612 O O . PRO A 1 470 ? 139.658 118.442 162.947 1.00 30.00 560 PRO A O 1
ATOM 3616 N N . THR A 1 471 ? 138.868 118.432 160.827 1.00 30.00 561 THR A N 1
ATOM 3617 C CA . THR A 1 471 ? 139.979 117.721 160.183 1.00 30.00 561 THR A CA 1
ATOM 3618 C C . THR A 1 471 ? 139.980 116.259 160.592 1.00 30.00 561 THR A C 1
ATOM 3619 O O . THR A 1 471 ? 139.752 115.931 161.754 1.00 30.00 561 THR A O 1
ATOM 3623 N N . ASN A 1 472 ? 140.266 115.379 159.639 1.00 30.00 562 ASN A N 1
ATOM 3624 C CA . ASN A 1 472 ? 139.960 113.971 159.823 1.00 30.00 562 ASN A CA 1
ATOM 3625 C C . ASN A 1 472 ? 140.641 113.358 161.024 1.00 30.00 562 ASN A C 1
ATOM 3626 O O . ASN A 1 472 ? 140.059 112.515 161.696 1.00 30.00 562 ASN A O 1
ATOM 3631 N N . THR A 1 473 ? 141.852 113.801 161.322 1.00 157.07 563 THR A N 1
ATOM 3632 C CA . THR A 1 473 ? 142.590 113.201 162.416 1.00 128.56 563 THR A CA 1
ATOM 3633 C C . THR A 1 473 ? 141.906 113.424 163.746 1.00 117.96 563 THR A C 1
ATOM 3634 O O . THR A 1 473 ? 141.696 112.486 164.512 1.00 118.98 563 THR A O 1
ATOM 3638 N N . THR A 1 474 ? 141.528 114.665 164.002 1.00 120.22 564 THR A N 1
ATOM 3639 C CA . THR A 1 474 ? 141.068 115.041 165.322 1.00 126.37 564 THR A CA 1
ATOM 3640 C C . THR A 1 474 ? 139.817 114.307 165.715 1.00 130.62 564 THR A C 1
ATOM 3641 O O . THR A 1 474 ? 139.631 113.931 166.870 1.00 124.62 564 THR A O 1
ATOM 3645 N N . TYR A 1 475 ? 138.970 114.089 164.727 1.00 129.66 565 TYR A N 1
ATOM 3646 C CA . TYR A 1 475 ? 137.658 113.527 164.946 1.00 137.15 565 TYR A CA 1
ATOM 3647 C C . TYR A 1 475 ? 137.864 112.081 165.381 1.00 139.52 565 TYR A C 1
ATOM 3648 O O . TYR A 1 475 ? 137.255 111.574 166.349 1.00 144.04 565 TYR A O 1
ATOM 3657 N N . VAL A 1 476 ? 138.801 111.448 164.685 1.00 129.29 566 VAL A N 1
ATOM 3658 C CA . VAL A 1 476 ? 139.187 110.085 164.969 1.00 135.19 566 VAL A CA 1
ATOM 3659 C C . VAL A 1 476 ? 139.774 109.986 166.348 1.00 141.06 566 VAL A C 1
ATOM 3660 O O . VAL A 1 476 ? 139.513 109.045 167.074 1.00 145.82 566 VAL A O 1
ATOM 3664 N N . VAL A 1 477 ? 140.550 110.985 166.725 1.00 104.67 567 VAL A N 1
ATOM 3665 C CA . VAL A 1 477 ? 141.140 110.957 168.040 1.00 131.43 567 VAL A CA 1
ATOM 3666 C C . VAL A 1 477 ? 140.059 111.030 169.093 1.00 111.15 567 VAL A C 1
ATOM 3667 O O . VAL A 1 477 ? 140.116 110.314 170.088 1.00 107.25 567 VAL A O 1
ATOM 3671 N N . GLN A 1 478 ? 139.047 111.856 168.854 1.00 154.54 568 GLN A N 1
ATOM 3672 C CA . GLN A 1 478 ? 137.934 111.898 169.781 1.00 143.54 568 GLN A CA 1
ATOM 3673 C C . GLN A 1 478 ? 137.357 110.530 169.952 1.00 164.23 568 GLN A C 1
ATOM 3674 O O . GLN A 1 478 ? 137.492 109.920 171.007 1.00 165.49 568 GLN A O 1
ATOM 3680 N N . TYR A 1 479 ? 136.716 110.034 168.906 1.00 148.21 569 TYR A N 1
ATOM 3681 C CA . TYR A 1 479 ? 135.940 108.822 169.106 1.00 160.95 569 TYR A CA 1
ATOM 3682 C C . TYR A 1 479 ? 136.780 107.607 169.469 1.00 184.38 569 TYR A C 1
ATOM 3683 O O . TYR A 1 479 ? 136.301 106.715 170.159 1.00 179.67 569 TYR A O 1
ATOM 3692 N N . ALA A 1 480 ? 138.029 107.567 169.031 1.00 158.74 570 ALA A N 1
ATOM 3693 C CA . ALA A 1 480 ? 138.892 106.479 169.451 1.00 196.49 570 ALA A CA 1
ATOM 3694 C C . ALA A 1 480 ? 139.158 106.595 170.931 1.00 154.23 570 ALA A C 1
ATOM 3695 O O . ALA A 1 480 ? 139.181 105.602 171.649 1.00 152.05 570 ALA A O 1
ATOM 3697 N N . LEU A 1 481 ? 139.336 107.823 171.390 1.00 174.16 571 LEU A N 1
ATOM 3698 C CA . LEU A 1 481 ? 139.499 108.042 172.807 1.00 161.57 571 LEU A CA 1
ATOM 3699 C C . LEU A 1 481 ? 138.225 107.643 173.513 1.00 180.81 571 LEU A C 1
ATOM 3700 O O . LEU A 1 481 ? 138.244 107.144 174.637 1.00 188.56 571 LEU A O 1
ATOM 3705 N N . ALA A 1 482 ? 137.110 107.850 172.829 1.00 199.26 572 ALA A N 1
ATOM 3706 C CA . ALA A 1 482 ? 135.821 107.574 173.423 1.00 209.30 572 ALA A CA 1
ATOM 3707 C C . ALA A 1 482 ? 135.640 106.084 173.653 1.00 189.48 572 ALA A C 1
ATOM 3708 O O . ALA A 1 482 ? 135.263 105.674 174.740 1.00 190.59 572 ALA A O 1
ATOM 3710 N N . ASN A 1 483 ? 135.922 105.270 172.639 1.00 211.27 573 ASN A N 1
ATOM 3711 C CA . ASN A 1 483 ? 135.830 103.825 172.802 1.00 204.79 573 ASN A CA 1
ATOM 3712 C C . ASN A 1 483 ? 136.827 103.434 173.842 1.00 199.88 573 ASN A C 1
ATOM 3713 O O . ASN A 1 483 ? 136.602 102.530 174.639 1.00 202.21 573 ASN A O 1
ATOM 3718 N N . LEU A 1 484 ? 137.931 104.157 173.845 1.00 190.82 574 LEU A N 1
ATOM 3719 C CA . LEU A 1 484 ? 138.984 103.828 174.756 1.00 184.82 574 LEU A CA 1
ATOM 3720 C C . LEU A 1 484 ? 138.459 104.066 176.153 1.00 182.17 574 LEU A C 1
ATOM 3721 O O . LEU A 1 484 ? 138.492 103.180 176.996 1.00 182.90 574 LEU A O 1
ATOM 3726 N N . THR A 1 485 ? 137.908 105.249 176.374 1.00 179.35 575 THR A N 1
ATOM 3727 C CA . THR A 1 485 ? 137.247 105.532 177.632 1.00 183.78 575 THR A CA 1
ATOM 3728 C C . THR A 1 485 ? 135.785 105.136 177.490 1.00 185.85 575 THR A C 1
ATOM 3729 O O . THR A 1 485 ? 134.895 105.982 177.466 1.00 183.07 575 THR A O 1
ATOM 3733 N N . GLY A 1 486 ? 135.545 103.836 177.370 1.00 194.42 576 GLY A N 1
ATOM 3734 C CA . GLY A 1 486 ? 134.224 103.329 177.043 1.00 214.41 576 GLY A CA 1
ATOM 3735 C C . GLY A 1 486 ? 133.397 102.933 178.246 1.00 241.16 576 GLY A C 1
ATOM 3736 O O . GLY A 1 486 ? 132.436 102.174 178.127 1.00 244.83 576 GLY A O 1
ATOM 3737 N N . THR A 1 487 ? 133.766 103.463 179.405 1.00 239.21 577 THR A N 1
ATOM 3738 C CA . THR A 1 487 ? 133.249 102.979 180.677 1.00 257.49 577 THR A CA 1
ATOM 3739 C C . THR A 1 487 ? 131.734 103.060 180.812 1.00 246.66 577 THR A C 1
ATOM 3740 O O . THR A 1 487 ? 131.115 102.211 181.451 1.00 248.55 577 THR A O 1
ATOM 3744 N N . VAL A 1 488 ? 131.135 104.075 180.206 1.00 242.35 578 VAL A N 1
ATOM 3745 C CA . VAL A 1 488 ? 129.698 104.250 180.320 1.00 215.76 578 VAL A CA 1
ATOM 3746 C C . VAL A 1 488 ? 129.024 103.881 179.008 1.00 189.22 578 VAL A C 1
ATOM 3747 O O . VAL A 1 488 ? 129.570 104.127 177.935 1.00 191.36 578 VAL A O 1
ATOM 3751 N N . VAL A 1 489 ? 127.850 103.267 179.096 1.00 174.41 579 VAL A N 1
ATOM 3752 C CA . VAL A 1 489 ? 127.067 102.955 177.911 1.00 140.96 579 VAL A CA 1
ATOM 3753 C C . VAL A 1 489 ? 125.619 103.389 178.080 1.00 128.41 579 VAL A C 1
ATOM 3754 O O . VAL A 1 489 ? 125.107 104.177 177.289 1.00 118.20 579 VAL A O 1
ATOM 3758 N N . UNK A 1 490 ? 121.695 101.486 178.423 1.00 162.96 581 UNK A N 1
ATOM 3759 C CA . UNK A 1 490 ? 120.341 101.715 177.937 1.00 165.95 581 UNK A CA 1
ATOM 3760 C C . UNK A 1 490 ? 120.234 103.084 177.283 1.00 175.22 581 UNK A C 1
ATOM 3761 O O . UNK A 1 490 ? 120.051 104.093 177.962 1.00 181.29 581 UNK A O 1
ATOM 3763 N N . UNK A 1 491 ? 120.371 103.117 175.964 1.00 178.78 582 UNK A N 1
ATOM 3764 C CA . UNK A 1 491 ? 120.311 104.371 175.231 1.00 174.02 582 UNK A CA 1
ATOM 3765 C C . UNK A 1 491 ? 118.926 104.997 175.277 1.00 176.23 582 UNK A C 1
ATOM 3766 O O . UNK A 1 491 ? 117.921 104.309 175.117 1.00 175.40 582 UNK A O 1
ATOM 3768 N N . UNK A 1 492 ? 118.876 106.306 175.484 1.00 174.29 583 UNK A N 1
ATOM 3769 C CA . UNK A 1 492 ? 117.636 107.036 175.296 1.00 179.64 583 UNK A CA 1
ATOM 3770 C C . UNK A 1 492 ? 117.443 107.285 173.814 1.00 195.88 583 UNK A C 1
ATOM 3771 O O . UNK A 1 492 ? 116.346 107.615 173.369 1.00 197.76 583 UNK A O 1
ATOM 3773 N N . UNK A 1 493 ? 118.532 107.134 173.063 1.00 187.48 584 UNK A N 1
ATOM 3774 C CA . UNK A 1 493 ? 118.561 107.412 171.630 1.00 214.48 584 UNK A CA 1
ATOM 3775 C C . UNK A 1 493 ? 118.007 108.797 171.342 1.00 249.63 584 UNK A C 1
ATOM 3776 O O . UNK A 1 493 ? 117.490 109.056 170.260 1.00 255.13 584 UNK A O 1
ATOM 3778 N N . UNK A 1 494 ? 118.125 109.683 172.322 1.00 293.67 585 UNK A N 1
ATOM 3779 C CA . UNK A 1 494 ? 117.625 111.039 172.200 1.00 293.49 585 UNK A CA 1
ATOM 3780 C C . UNK A 1 494 ? 118.523 111.831 171.267 1.00 267.37 585 UNK A C 1
ATOM 3781 O O . UNK A 1 494 ? 119.676 111.464 171.047 1.00 267.86 585 UNK A O 1
ATOM 3783 N N . UNK A 1 495 ? 117.978 112.892 170.684 1.00 236.08 586 UNK A N 1
ATOM 3784 C CA . UNK A 1 495 ? 118.757 113.769 169.816 1.00 219.89 586 UNK A CA 1
ATOM 3785 C C . UNK A 1 495 ? 118.991 115.127 170.475 1.00 266.07 586 UNK A C 1
ATOM 3786 O O . UNK A 1 495 ? 118.892 116.171 169.828 1.00 265.41 586 UNK A O 1
ATOM 3788 N N . UNK A 1 496 ? 121.481 113.858 171.822 1.00 1.00 588 UNK A N 1
ATOM 3789 C CA . UNK A 1 496 ? 121.271 113.128 173.064 1.00 1.00 588 UNK A CA 1
ATOM 3790 C C . UNK A 1 496 ? 121.306 114.053 174.272 1.00 1.00 588 UNK A C 1
ATOM 3791 O O . UNK A 1 496 ? 121.237 113.600 175.410 1.00 1.00 588 UNK A O 1
ATOM 3793 N N . UNK A 1 497 ? 121.422 115.352 174.021 1.00 1.00 589 UNK A N 1
ATOM 3794 C CA . UNK A 1 497 ? 121.378 116.338 175.093 1.00 1.00 589 UNK A CA 1
ATOM 3795 C C . UNK A 1 497 ? 120.006 116.340 175.743 1.00 1.00 589 UNK A C 1
ATOM 3796 O O . UNK A 1 497 ? 119.858 116.698 176.911 1.00 1.00 589 UNK A O 1
ATOM 3798 N N . UNK A 1 498 ? 118.995 115.955 174.971 1.00 1.00 590 UNK A N 1
ATOM 3799 C CA . UNK A 1 498 ? 117.658 115.798 175.515 1.00 1.00 590 UNK A CA 1
ATOM 3800 C C . UNK A 1 498 ? 117.664 114.673 176.537 1.00 1.00 590 UNK A C 1
ATOM 3801 O O . UNK A 1 498 ? 116.989 114.747 177.570 1.00 1.00 590 UNK A O 1
ATOM 3803 N N . UNK A 1 499 ? 118.453 113.639 176.261 1.00 1.00 591 UNK A N 1
ATOM 3804 C CA . UNK A 1 499 ? 118.623 112.566 177.224 1.00 1.00 591 UNK A CA 1
ATOM 3805 C C . UNK A 1 499 ? 119.318 113.108 178.462 1.00 1.00 591 UNK A C 1
ATOM 3806 O O . UNK A 1 499 ? 119.028 112.682 179.575 1.00 1.00 591 UNK A O 1
ATOM 3808 N N . UNK A 1 500 ? 120.224 114.063 178.262 1.00 1.00 592 UNK A N 1
ATOM 3809 C CA . UNK A 1 500 ? 120.911 114.702 179.379 1.00 1.00 592 UNK A CA 1
ATOM 3810 C C . UNK A 1 500 ? 119.922 115.484 180.230 1.00 1.00 592 UNK A C 1
ATOM 3811 O O . UNK A 1 500 ? 120.071 115.573 181.448 1.00 1.00 592 UNK A O 1
ATOM 3813 N N . UNK A 1 501 ? 118.911 116.052 179.581 1.00 1.00 593 UNK A N 1
ATOM 3814 C CA . UNK A 1 501 ? 117.821 116.679 180.307 1.00 1.00 593 UNK A CA 1
ATOM 3815 C C . UNK A 1 501 ? 117.031 115.620 181.062 1.00 1.00 593 UNK A C 1
ATOM 3816 O O . UNK A 1 501 ? 116.507 115.877 182.144 1.00 1.00 593 UNK A O 1
ATOM 3818 N N . UNK A 1 502 ? 116.951 114.425 180.485 1.00 1.00 594 UNK A N 1
ATOM 3819 C CA . UNK A 1 502 ? 116.274 113.311 181.140 1.00 1.00 594 UNK A CA 1
ATOM 3820 C C . UNK A 1 502 ? 117.212 112.525 182.049 1.00 1.00 594 UNK A C 1
ATOM 3821 O O . UNK A 1 502 ? 116.775 111.665 182.812 1.00 1.00 594 UNK A O 1
ATOM 3823 N N . UNK A 1 503 ? 118.501 112.835 181.968 1.00 30.00 595 UNK A N 1
ATOM 3824 C CA . UNK A 1 503 ? 119.530 112.021 182.605 1.00 30.00 595 UNK A CA 1
ATOM 3825 C C . UNK A 1 503 ? 119.478 112.045 184.119 1.00 30.00 595 UNK A C 1
ATOM 3826 O O . UNK A 1 503 ? 119.120 113.049 184.729 1.00 30.00 595 UNK A O 1
ATOM 3828 N N . UNK A 1 504 ? 119.841 110.918 184.716 1.00 30.00 596 UNK A N 1
ATOM 3829 C CA . UNK A 1 504 ? 120.144 110.879 186.133 1.00 30.00 596 UNK A CA 1
ATOM 3830 C C . UNK A 1 504 ? 121.395 111.711 186.383 1.00 30.00 596 UNK A C 1
ATOM 3831 O O . UNK A 1 504 ? 121.609 112.215 187.482 1.00 30.00 596 UNK A O 1
ATOM 3833 N N . UNK A 1 505 ? 122.220 111.849 185.351 1.00 30.00 597 UNK A N 1
ATOM 3834 C CA . UNK A 1 505 ? 123.437 112.644 185.438 1.00 30.00 597 UNK A CA 1
ATOM 3835 C C . UNK A 1 505 ? 123.261 113.999 184.764 1.00 30.00 597 UNK A C 1
ATOM 3836 O O . UNK A 1 505 ? 124.232 114.722 184.542 1.00 30.00 597 UNK A O 1
ATOM 3838 N N . UNK A 1 506 ? 130.606 115.062 177.152 1.00 215.88 603 UNK A N 1
ATOM 3839 C CA . UNK A 1 506 ? 130.693 114.016 178.160 1.00 199.93 603 UNK A CA 1
ATOM 3840 C C . UNK A 1 506 ? 129.670 112.925 177.893 1.00 187.63 603 UNK A C 1
ATOM 3841 O O . UNK A 1 506 ? 129.430 112.076 178.747 1.00 183.82 603 UNK A O 1
ATOM 3843 N N . UNK A 1 507 ? 129.063 112.965 176.708 1.00 193.49 604 UNK A N 1
ATOM 3844 C CA . UNK A 1 507 ? 128.116 111.940 176.270 1.00 198.14 604 UNK A CA 1
ATOM 3845 C C . UNK A 1 507 ? 127.861 112.028 174.767 1.00 217.72 604 UNK A C 1
ATOM 3846 O O . UNK A 1 507 ? 127.473 113.079 174.263 1.00 210.70 604 UNK A O 1
ATOM 3848 N N . UNK A 1 508 ? 128.064 110.922 174.058 1.00 201.28 605 UNK A N 1
ATOM 3849 C CA . UNK A 1 508 ? 127.862 110.886 172.612 1.00 245.57 605 U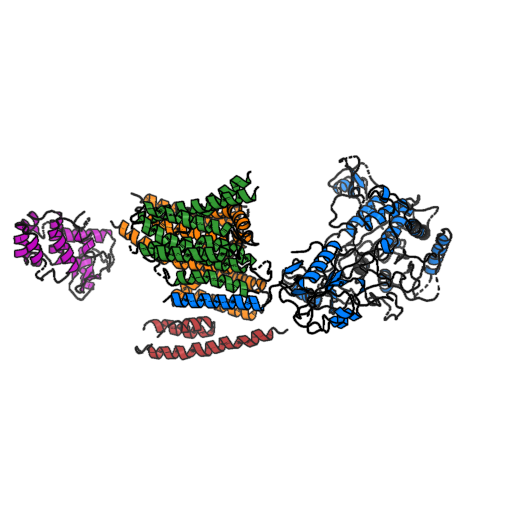NK A CA 1
ATOM 3850 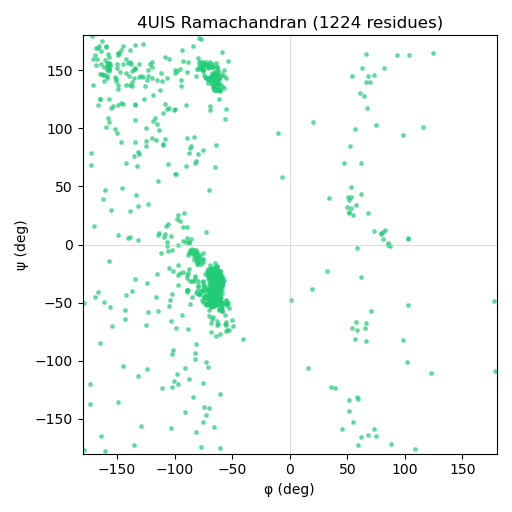C C . UNK A 1 508 ? 127.601 109.471 172.118 1.00 244.86 605 UNK A C 1
ATOM 3851 O O . UNK A 1 508 ? 128.023 108.502 172.744 1.00 241.28 605 UNK A O 1
ATOM 3853 N N . UNK A 1 509 ? 126.912 109.357 170.987 1.00 259.64 606 UNK A N 1
ATOM 3854 C CA . UNK A 1 509 ? 126.520 108.052 170.468 1.00 257.12 606 UNK A CA 1
ATOM 3855 C C . UNK A 1 509 ? 127.096 107.783 169.088 1.00 252.69 606 UNK A C 1
ATOM 3856 O O . UNK A 1 509 ? 127.196 108.684 168.261 1.00 253.25 606 UNK A O 1
ATOM 3858 N N . UNK A 1 510 ? 127.467 106.529 168.850 1.00 250.93 607 UNK A N 1
ATOM 3859 C CA . UNK A 1 510 ? 127.973 106.096 167.554 1.00 239.51 607 UNK A CA 1
ATOM 3860 C C . UNK A 1 510 ? 127.771 104.597 167.411 1.00 251.16 607 UNK A C 1
ATOM 3861 O O . UNK A 1 510 ? 128.203 103.828 168.261 1.00 255.24 607 UNK A O 1
ATOM 3863 N N . UNK A 1 511 ? 127.101 104.184 166.343 1.00 292.24 608 UNK A N 1
ATOM 3864 C CA . UNK A 1 511 ? 126.726 102.785 166.200 1.00 296.85 608 UNK A CA 1
ATOM 3865 C C . UNK A 1 511 ? 127.919 101.856 166.061 1.00 328.92 608 UNK A C 1
ATOM 3866 O O . UNK A 1 511 ? 128.824 102.107 165.271 1.00 332.87 608 UNK A O 1
ATOM 3868 N N . UNK A 1 512 ? 127.898 100.766 166.820 1.00 30.00 609 UNK A N 1
ATOM 3869 C CA . UNK A 1 512 ? 128.795 99.651 166.571 1.00 30.00 609 UNK A CA 1
ATOM 3870 C C . UNK A 1 512 ? 128.338 98.967 165.297 1.00 30.00 609 UNK A C 1
ATOM 3871 O O . UNK A 1 512 ? 127.141 98.790 165.092 1.00 30.00 609 UNK A O 1
ATOM 3873 N N . UNK A 1 513 ? 129.277 98.562 164.452 1.00 30.00 610 UNK A N 1
ATOM 3874 C CA . UNK A 1 513 ? 128.913 97.910 163.200 1.00 30.00 610 UNK A CA 1
ATOM 3875 C C . UNK A 1 513 ? 129.237 96.423 163.238 1.00 30.00 610 UNK A C 1
ATOM 3876 O O . UNK A 1 513 ? 130.341 96.009 162.885 1.00 30.00 610 UNK A O 1
ATOM 3878 N N . UNK A 1 514 ? 128.267 95.624 163.666 1.00 30.00 611 UNK A N 1
ATOM 3879 C CA . UNK A 1 514 ? 128.436 94.178 163.723 1.00 30.00 611 UNK A CA 1
ATOM 3880 C C . UNK A 1 514 ? 127.083 93.473 163.667 1.00 30.00 611 UNK A C 1
ATOM 3881 O O . UNK A 1 514 ? 126.064 94.034 164.070 1.00 30.00 611 UNK A O 1
ATOM 3883 N N . UNK A 1 515 ? 127.081 92.241 163.169 1.00 30.00 612 UNK A N 1
ATOM 3884 C CA . UNK A 1 515 ? 125.844 91.485 162.998 1.00 30.00 612 UNK A CA 1
ATOM 3885 C C . UNK A 1 515 ? 125.762 90.310 163.964 1.00 30.00 612 UNK A C 1
ATOM 3886 O O . UNK A 1 515 ? 125.061 89.332 163.704 1.00 30.00 612 UNK A O 1
ATOM 3888 N N . UNK A 1 516 ? 125.786 93.442 157.766 1.00 30.00 615 UNK A N 1
ATOM 3889 C CA . UNK A 1 516 ? 124.839 94.499 157.437 1.00 30.00 615 UNK A CA 1
ATOM 3890 C C . UNK A 1 516 ? 124.256 95.095 158.706 1.00 30.00 615 UNK A C 1
ATOM 3891 O O . UNK A 1 516 ? 124.032 96.300 158.794 1.00 30.00 615 UNK A O 1
ATOM 3893 N N . UNK A 1 517 ? 124.010 94.237 159.687 1.00 30.00 616 UNK A N 1
ATOM 3894 C CA . UNK A 1 517 ? 123.500 94.678 160.975 1.00 30.00 616 UNK A CA 1
ATOM 3895 C C . UNK A 1 517 ? 124.541 95.512 161.708 1.00 30.00 616 UNK A C 1
ATOM 3896 O O . UNK A 1 517 ? 125.740 95.268 161.588 1.00 30.00 616 UNK A O 1
ATOM 3898 N N . UNK A 1 518 ? 124.076 96.507 162.454 1.00 30.00 617 UNK A N 1
ATOM 3899 C CA . UNK A 1 518 ? 124.960 97.350 163.244 1.00 30.00 617 UNK A CA 1
ATOM 3900 C C . UNK A 1 518 ? 124.242 97.842 164.495 1.00 30.00 617 UNK A C 1
ATOM 3901 O O . UNK A 1 518 ? 123.104 98.303 164.427 1.00 30.00 617 UNK A O 1
ATOM 3903 N N . UNK A 1 519 ? 124.915 97.761 165.636 1.00 30.00 618 UNK A N 1
ATOM 3904 C CA . UNK A 1 519 ? 124.280 98.082 166.907 1.00 30.00 618 UNK A CA 1
ATOM 3905 C C . UNK A 1 519 ? 124.644 99.472 167.401 1.00 30.00 618 UNK A C 1
ATOM 3906 O O . UNK A 1 519 ? 125.801 99.745 167.709 1.00 30.00 618 UNK A O 1
ATOM 3908 N N . UNK A 1 520 ? 123.650 100.346 167.483 1.00 30.00 619 UNK A N 1
ATOM 3909 C CA . UNK A 1 520 ? 123.860 101.678 168.028 1.00 30.00 619 UNK A CA 1
ATOM 3910 C C . UNK A 1 520 ? 124.228 101.572 169.497 1.00 30.00 619 UNK A C 1
ATOM 3911 O O . UNK A 1 520 ? 123.786 100.657 170.186 1.00 30.00 619 UNK A O 1
ATOM 3913 N N . UNK A 1 521 ? 125.061 102.490 169.970 1.00 229.28 620 UNK A N 1
ATOM 3914 C CA . UNK A 1 521 ? 125.460 102.485 171.368 1.00 238.49 620 UNK A CA 1
ATOM 3915 C C . UNK A 1 521 ? 125.888 103.866 171.823 1.00 244.87 620 UNK A C 1
ATOM 3916 O O . UNK A 1 521 ? 126.843 104.433 171.302 1.00 252.22 620 UNK A O 1
ATOM 3918 N N . UNK A 1 522 ? 125.162 104.416 172.785 1.00 266.42 621 UNK A N 1
ATOM 3919 C CA . UNK A 1 522 ? 125.575 105.651 173.425 1.00 260.22 621 UNK A CA 1
ATOM 3920 C C . UNK A 1 522 ? 126.700 105.361 174.403 1.00 239.63 621 UNK A C 1
ATOM 3921 O O . UNK A 1 522 ? 126.782 104.264 174.952 1.00 244.92 621 UNK A O 1
ATOM 3923 N N . UNK A 1 523 ? 127.566 106.344 174.614 1.00 232.43 622 UNK A N 1
ATOM 3924 C CA . UNK A 1 523 ? 128.614 106.242 175.622 1.00 201.62 622 UNK A CA 1
ATOM 3925 C C . UNK A 1 523 ? 128.925 107.620 176.175 1.00 204.53 622 UNK A C 1
ATOM 3926 O O . UNK A 1 523 ? 129.030 108.581 175.420 1.00 211.72 622 UNK A O 1
ATOM 3928 N N . UNK A 1 524 ? 129.086 107.718 177.489 1.00 208.99 623 UNK A N 1
ATOM 3929 C CA . UNK A 1 524 ? 129.355 109.011 178.093 1.00 208.84 623 UNK A CA 1
ATOM 3930 C C . UNK A 1 524 ? 130.731 109.467 177.678 1.00 209.20 623 UNK A C 1
ATOM 3931 O O . UNK A 1 524 ? 130.862 110.332 176.818 1.00 204.45 623 UNK A O 1
ATOM 3933 N N . UNK A 1 525 ? 131.745 108.857 178.284 1.00 206.47 624 UNK A N 1
ATOM 3934 C CA . UNK A 1 525 ? 133.149 109.169 178.025 1.00 205.06 624 UNK A CA 1
ATOM 3935 C C . UNK A 1 525 ? 133.497 110.612 178.361 1.00 205.92 624 UNK A C 1
ATOM 3936 O O . UNK A 1 525 ? 132.822 111.555 177.952 1.00 201.88 624 UNK A O 1
ATOM 3938 N N . UNK A 1 526 ? 134.566 110.778 179.120 1.00 187.49 625 UNK A N 1
ATOM 3939 C CA . UNK A 1 526 ? 135.025 112.103 179.474 1.00 196.52 625 UNK A CA 1
ATOM 3940 C C . UNK A 1 526 ? 135.586 112.794 178.248 1.00 209.93 625 UNK A C 1
ATOM 3941 O O . UNK A 1 526 ? 135.924 112.141 177.260 1.00 215.65 625 UNK A O 1
ATOM 3943 N N . UNK A 1 527 ? 135.588 114.122 178.301 1.00 213.80 626 UNK A N 1
ATOM 3944 C CA . UNK A 1 527 ? 136.416 114.966 177.439 1.00 211.37 626 UNK A CA 1
ATOM 3945 C C . UNK A 1 527 ? 135.884 115.230 176.046 1.00 210.62 626 UNK A C 1
ATOM 3946 O O . UNK A 1 527 ? 135.176 114.419 175.460 1.00 212.61 626 UNK A O 1
ATOM 3948 N N . THR A 1 528 ? 136.284 116.378 175.519 1.00 238.09 627 THR A N 1
ATOM 3949 C CA . THR A 1 528 ? 135.735 116.893 174.288 1.00 238.72 627 THR A CA 1
ATOM 3950 C C . THR A 1 528 ? 136.646 117.933 173.665 1.00 217.60 627 THR A C 1
ATOM 3951 O O . THR A 1 528 ? 137.449 118.544 174.353 1.00 207.02 627 THR A O 1
ATOM 3955 N N . ALA A 1 529 ? 136.497 118.156 172.366 1.00 261.42 628 ALA A N 1
ATOM 3956 C CA . ALA A 1 529 ? 137.409 119.033 171.646 1.00 224.88 628 ALA A CA 1
ATOM 3957 C C . ALA A 1 529 ? 137.351 120.441 172.189 1.00 192.46 628 ALA A C 1
ATOM 3958 O O . ALA A 1 529 ? 136.331 120.879 172.707 1.00 188.61 628 ALA A O 1
ATOM 3960 N N . ARG A 1 530 ? 138.471 121.140 172.092 1.00 162.07 629 ARG A N 1
ATOM 3961 C CA . ARG A 1 530 ? 138.571 122.493 172.599 1.00 148.06 629 ARG A CA 1
ATOM 3962 C C . ARG A 1 530 ? 139.108 123.356 171.465 1.00 130.88 629 ARG A C 1
ATOM 3963 O O . ARG A 1 530 ? 139.936 122.895 170.678 1.00 124.78 629 ARG A O 1
ATOM 3971 N N . LEU A 1 531 ? 138.637 124.595 171.368 1.00 141.29 630 LEU A N 1
ATOM 3972 C CA . LEU A 1 531 ? 138.964 125.438 170.220 1.00 158.76 630 LEU A CA 1
ATOM 3973 C C . LEU A 1 531 ? 140.448 125.740 170.167 1.00 190.92 630 LEU A C 1
ATOM 3974 O O . LEU A 1 531 ? 141.094 125.851 171.202 1.00 190.29 630 LEU A O 1
ATOM 3979 N N . ALA A 1 532 ? 140.996 125.868 168.965 1.00 163.87 631 ALA A N 1
ATOM 3980 C CA . ALA A 1 532 ? 142.430 126.082 168.847 1.00 174.70 631 ALA A CA 1
ATOM 3981 C C . ALA A 1 532 ? 142.820 126.974 167.680 1.00 164.84 631 ALA A C 1
ATOM 3982 O O . ALA A 1 532 ? 143.725 126.641 166.920 1.00 159.29 631 ALA A O 1
ATOM 3984 N N . ARG A 1 533 ? 142.154 128.114 167.548 1.00 153.74 632 ARG A N 1
ATOM 3985 C CA . ARG A 1 533 ? 142.545 129.098 166.548 1.00 153.83 632 ARG A CA 1
ATOM 3986 C C . ARG A 1 533 ? 143.890 129.636 166.973 1.00 161.09 632 ARG A C 1
ATOM 3987 O O . ARG A 1 533 ? 144.165 129.705 168.165 1.00 162.91 632 ARG A O 1
ATOM 3995 N N . ALA A 1 534 ? 144.744 129.997 166.028 1.00 136.94 633 ALA A N 1
ATOM 3996 C CA . ALA A 1 534 ? 146.011 130.597 166.409 1.00 151.93 633 ALA A CA 1
ATOM 3997 C C . ALA A 1 534 ? 145.722 131.922 167.085 1.00 133.36 633 ALA A C 1
ATOM 3998 O O . ALA A 1 534 ? 144.820 132.638 166.662 1.00 137.10 633 ALA A O 1
ATOM 4000 N N . LEU A 1 535 ? 146.464 132.255 168.134 1.00 167.40 634 LEU A N 1
ATOM 4001 C CA . LEU A 1 535 ? 146.216 133.523 168.796 1.00 151.95 634 LEU A CA 1
ATOM 4002 C C . LEU A 1 535 ? 146.645 134.636 167.869 1.00 150.34 634 LEU A C 1
ATOM 4003 O O . LEU A 1 535 ? 147.825 134.774 167.566 1.00 149.48 634 LEU A O 1
ATOM 4008 N N . SER A 1 536 ? 145.685 135.444 167.440 1.00 138.93 635 SER A N 1
ATOM 4009 C CA . SER A 1 536 ? 145.972 136.558 166.549 1.00 151.67 635 SER A CA 1
ATOM 4010 C C . SER A 1 536 ? 144.814 137.551 166.439 1.00 154.66 635 SER A C 1
ATOM 4011 O O . SER A 1 536 ? 145.058 138.758 166.410 1.00 158.81 635 SER A O 1
ATOM 4014 N N . PRO A 1 537 ? 143.557 137.066 166.357 1.00 162.68 636 PRO A N 1
ATOM 4015 C CA . PRO A 1 537 ? 142.503 138.084 166.356 1.00 147.53 636 PRO A CA 1
ATOM 4016 C C . PRO A 1 537 ? 142.532 138.949 167.606 1.00 135.36 636 PRO A C 1
ATOM 4017 O O . PRO A 1 537 ? 142.249 140.143 167.530 1.00 131.48 636 PRO A O 1
ATOM 4021 N N . ALA A 1 538 ? 142.893 138.337 168.730 1.00 152.91 637 ALA A N 1
ATOM 4022 C CA . ALA A 1 538 ? 142.971 139.008 170.025 1.00 153.83 637 ALA A CA 1
ATOM 4023 C C . ALA A 1 538 ? 141.619 139.553 170.478 1.00 153.71 637 ALA A C 1
ATOM 4024 O O . ALA A 1 538 ? 140.649 139.559 169.720 1.00 151.81 637 ALA A O 1
ATOM 4026 N N . GLN A 1 539 ? 143.346 138.763 161.580 1.00 170.75 639 GLN A N 1
ATOM 4027 C CA . GLN A 1 539 ? 144.187 139.914 161.285 1.00 172.57 639 GLN A CA 1
ATOM 4028 C C . GLN A 1 539 ? 145.397 139.983 162.201 1.00 164.86 639 GLN A C 1
ATOM 4029 O O . GLN A 1 539 ? 145.314 139.659 163.384 1.00 168.69 639 GLN A O 1
ATOM 4035 N N . TRP A 1 540 ? 146.508 140.451 161.645 1.00 162.16 640 TRP A N 1
ATOM 4036 C CA . TRP A 1 540 ? 147.754 140.586 162.379 1.00 148.83 640 TRP A CA 1
ATOM 4037 C C . TRP A 1 540 ? 147.574 141.425 163.631 1.00 143.41 640 TRP A C 1
ATOM 4038 O O . TRP A 1 540 ? 146.797 142.374 163.648 1.00 152.13 640 TRP A O 1
ATOM 4049 N N . SER A 1 541 ? 148.269 141.045 164.693 1.00 133.44 641 SER A N 1
ATOM 4050 C CA . SER A 1 541 ? 148.199 141.796 165.932 1.00 122.14 641 SER A CA 1
ATOM 4051 C C . SER A 1 541 ? 149.555 141.859 166.629 1.00 137.33 641 SER A C 1
ATOM 4052 O O . SER A 1 541 ? 149.953 142.916 167.113 1.00 140.66 641 SER A O 1
ATOM 4055 N N . SER A 1 542 ? 150.268 140.734 166.676 1.00 126.96 642 SER A N 1
ATOM 4056 C CA . SER A 1 542 ? 151.547 140.671 167.390 1.00 132.53 642 SER A CA 1
ATOM 4057 C C . SER A 1 542 ? 152.467 139.552 166.897 1.00 214.14 642 SER A C 1
ATOM 4058 O O . SER A 1 542 ? 152.023 138.611 166.248 1.00 208.84 642 SER A O 1
ATOM 4061 N N . THR A 1 543 ? 153.752 139.664 167.218 1.00 190.68 643 THR A N 1
ATOM 4062 C CA . THR A 1 543 ? 154.757 138.711 166.753 1.00 193.05 643 THR A CA 1
ATOM 4063 C C . THR A 1 543 ? 154.959 137.502 167.664 1.00 180.53 643 THR A C 1
ATOM 4064 O O . THR A 1 543 ? 155.124 136.378 167.198 1.00 178.87 643 THR A O 1
ATOM 4068 N N . GLU A 1 544 ? 154.928 137.742 168.967 1.00 175.93 644 GLU A N 1
ATOM 4069 C CA . GLU A 1 544 ? 155.268 136.722 169.945 1.00 155.41 644 GLU A CA 1
ATOM 4070 C C . GLU A 1 544 ? 154.310 135.552 169.881 1.00 131.39 644 GLU A C 1
ATOM 4071 O O . GLU A 1 544 ? 154.681 134.418 170.166 1.00 128.75 644 GLU A O 1
ATOM 4077 N N . TYR A 1 545 ? 153.069 135.834 169.508 1.00 128.64 645 TYR A N 1
ATOM 4078 C CA . TYR A 1 545 ? 152.040 134.807 169.482 1.00 123.33 645 TYR A CA 1
ATOM 4079 C C . TYR A 1 545 ? 151.978 134.020 168.198 1.00 117.31 645 TYR A C 1
ATOM 4080 O O . TYR A 1 545 ? 151.198 133.078 168.091 1.00 126.99 645 TYR A O 1
ATOM 4089 N N . SER A 1 546 ? 152.789 134.414 167.227 1.00 131.58 646 SER A N 1
ATOM 4090 C CA . SER A 1 546 ? 153.100 133.563 166.083 1.00 117.64 646 SER A CA 1
ATOM 4091 C C . SER A 1 546 ? 151.933 133.305 165.131 1.00 112.18 646 SER A C 1
ATOM 4092 O O . SER A 1 546 ? 150.781 133.186 165.541 1.00 98.96 646 SER A O 1
ATOM 4095 N N . THR A 1 547 ? 152.256 133.208 163.846 1.00 122.52 647 THR A N 1
ATOM 4096 C CA . THR A 1 547 ? 151.246 133.097 162.801 1.00 129.91 647 THR A CA 1
ATOM 4097 C C . THR A 1 547 ? 151.637 132.153 161.675 1.00 127.26 647 THR A C 1
ATOM 4098 O O . THR A 1 547 ? 152.809 132.040 161.330 1.00 119.20 647 THR A O 1
ATOM 4102 N N . TRP A 1 548 ? 150.638 131.499 161.094 1.00 117.48 648 TRP A N 1
ATOM 4103 C CA . TRP A 1 548 ? 150.779 130.887 159.783 1.00 129.05 648 TRP A CA 1
ATOM 4104 C C . TRP A 1 548 ? 149.436 130.890 159.098 1.00 128.17 648 TRP A C 1
ATOM 4105 O O . TRP A 1 548 ? 148.399 130.862 159.749 1.00 128.51 648 TRP A O 1
ATOM 4116 N N . THR A 1 549 ? 149.463 130.920 157.775 1.00 110.64 649 THR A N 1
ATOM 4117 C CA . THR A 1 549 ? 148.255 131.027 156.976 1.00 124.22 649 THR A CA 1
ATOM 4118 C C . THR A 1 549 ? 148.427 130.309 155.664 1.00 106.71 649 THR A C 1
ATOM 4119 O O . THR A 1 549 ? 149.542 129.987 155.258 1.00 108.87 649 THR A O 1
ATOM 4123 N N . GLU A 1 550 ? 147.316 130.069 154.990 1.00 118.12 650 GLU A N 1
ATOM 4124 C CA . GLU A 1 550 ? 147.364 129.353 153.737 1.00 104.37 650 GLU A CA 1
ATOM 4125 C C . GLU A 1 550 ? 146.686 130.146 152.637 1.00 82.74 650 GLU A C 1
ATOM 4126 O O . GLU A 1 550 ? 145.628 130.730 152.845 1.00 78.06 650 GLU A O 1
ATOM 4132 N N . SER A 1 551 ? 147.311 130.191 151.469 1.00 85.70 651 SER A N 1
ATOM 4133 C CA . SER A 1 551 ? 146.684 130.825 150.328 1.00 78.77 651 SER A CA 1
ATOM 4134 C C . SER A 1 551 ? 145.513 129.999 149.850 1.00 82.53 651 SER A C 1
ATOM 4135 O O . SER A 1 551 ? 145.577 128.776 149.827 1.00 81.88 651 SER A O 1
ATOM 4138 N N . ARG A 1 552 ? 144.446 130.667 149.451 1.00 70.14 652 ARG A N 1
ATOM 4139 C CA . ARG A 1 552 ? 143.297 129.967 148.923 1.00 104.13 652 ARG A CA 1
ATOM 4140 C C . ARG A 1 552 ? 143.625 129.422 147.539 1.00 161.43 652 ARG A C 1
ATOM 4141 O O . ARG A 1 552 ? 144.482 129.953 146.843 1.00 167.21 652 ARG A O 1
ATOM 4149 N N . TRP A 1 553 ? 142.951 128.350 147.154 1.00 175.24 653 TRP A N 1
ATOM 4150 C CA . TRP A 1 553 ? 143.205 127.681 145.889 1.00 174.68 653 TRP A CA 1
ATOM 4151 C C . TRP A 1 553 ? 142.541 128.314 144.696 1.00 147.52 653 TRP A C 1
ATOM 4152 O O . TRP A 1 553 ? 142.119 129.464 144.734 1.00 148.69 653 TRP A O 1
ATOM 4163 N N . LYS A 1 554 ? 142.435 127.515 143.644 1.00 134.45 654 LYS A N 1
ATOM 4164 C CA . LYS A 1 554 ? 141.751 127.891 142.423 1.00 111.45 654 LYS A CA 1
ATOM 4165 C C . LYS A 1 554 ? 141.607 126.651 141.547 1.00 89.45 654 LYS A C 1
ATOM 4166 O O . LYS A 1 554 ? 141.326 126.750 140.356 1.00 87.97 654 LYS A O 1
ATOM 4172 N N . ALA A 1 555 ? 141.803 125.481 142.148 1.00 30.00 655 ALA A N 1
ATOM 4173 C CA . ALA A 1 555 ? 141.757 124.220 141.420 1.00 30.00 655 ALA A CA 1
ATOM 4174 C C . ALA A 1 555 ? 143.027 124.055 140.598 1.00 30.00 655 ALA A C 1
ATOM 4175 O O . ALA A 1 555 ? 143.173 124.668 139.545 1.00 30.00 655 ALA A O 1
ATOM 4177 N N . ILE A 1 556 ? 143.947 123.229 141.085 1.00 82.21 656 ILE A N 1
ATOM 4178 C CA . ILE A 1 556 ? 145.251 123.085 140.448 1.00 81.92 656 ILE A CA 1
ATOM 4179 C C . ILE A 1 556 ? 145.478 121.735 139.789 1.00 90.70 656 ILE A C 1
ATOM 4180 O O . ILE A 1 556 ? 145.092 120.696 140.317 1.00 93.44 656 ILE A O 1
ATOM 4185 N N . ARG A 1 557 ? 146.128 121.767 138.632 1.00 64.82 657 ARG A N 1
ATOM 4186 C CA . ARG A 1 557 ? 146.521 120.563 137.930 1.00 59.02 657 ARG A CA 1
ATOM 4187 C C . ARG A 1 557 ? 147.655 120.784 136.964 1.00 70.51 657 ARG A C 1
ATOM 4188 O O . ARG A 1 557 ? 147.962 121.911 136.586 1.00 64.84 657 ARG A O 1
ATOM 4196 N N . ALA A 1 558 ? 148.266 119.683 136.561 1.00 98.55 658 ALA A N 1
ATOM 4197 C CA . ALA A 1 558 ? 149.221 119.686 135.473 1.00 116.05 658 ALA A CA 1
ATOM 4198 C C . ALA A 1 558 ? 148.695 118.734 134.428 1.00 112.65 658 ALA A C 1
ATOM 4199 O O . ALA A 1 558 ? 147.917 117.839 134.747 1.00 112.35 658 ALA A O 1
ATOM 4201 N N . ARG A 1 559 ? 149.089 118.919 133.179 1.00 113.00 659 ARG A N 1
ATOM 4202 C CA . ARG A 1 559 ? 148.643 117.984 132.173 1.00 126.16 659 ARG A CA 1
ATOM 4203 C C . ARG A 1 559 ? 149.667 117.882 131.074 1.00 132.84 659 ARG A C 1
ATOM 4204 O O . ARG A 1 559 ? 150.308 118.864 130.706 1.00 132.43 659 ARG A O 1
ATOM 4212 N N . ILE A 1 560 ? 149.856 116.663 130.595 1.00 115.75 660 ILE A N 1
ATOM 4213 C CA . ILE A 1 560 ? 150.789 116.408 129.522 1.00 127.20 660 ILE A CA 1
ATOM 4214 C C . ILE A 1 560 ? 150.165 116.746 128.180 1.00 151.27 660 ILE A C 1
ATOM 4215 O O . ILE A 1 560 ? 148.948 116.672 128.027 1.00 156.19 660 ILE A O 1
ATOM 4220 N N . PHE A 1 561 ? 150.989 117.127 127.211 1.00 159.21 661 PHE A N 1
ATOM 4221 C CA . PHE A 1 561 ? 150.512 117.270 125.845 1.00 173.47 661 PHE A CA 1
ATOM 4222 C C . PHE A 1 561 ? 151.663 117.241 124.854 1.00 192.39 661 PHE A C 1
ATOM 4223 O O . PHE A 1 561 ? 152.769 117.710 125.149 1.00 214.36 661 PHE A O 1
ATOM 4231 N N . LEU A 1 562 ? 151.401 116.673 123.683 1.00 172.52 662 LEU A N 1
ATOM 4232 C CA . LEU A 1 562 ? 152.365 116.683 122.598 1.00 123.04 662 LEU A CA 1
ATOM 4233 C C . LEU A 1 562 ? 152.547 118.135 122.161 1.00 117.55 662 LEU A C 1
ATOM 4234 O O . LEU A 1 562 ? 151.560 118.840 121.963 1.00 119.23 662 LEU A O 1
ATOM 4239 N N . ILE A 1 563 ? 153.785 118.588 121.992 1.00 30.00 663 ILE A N 1
ATOM 4240 C CA . ILE A 1 563 ? 153.998 120.001 121.687 1.00 30.00 663 ILE A CA 1
ATOM 4241 C C . ILE A 1 563 ? 153.713 120.309 120.231 1.00 30.00 663 ILE A C 1
ATOM 4242 O O . ILE A 1 563 ? 153.804 119.436 119.371 1.00 30.00 663 ILE A O 1
ATOM 4247 N N . ALA A 1 564 ? 153.335 121.551 119.968 1.00 30.00 664 ALA A N 1
ATOM 4248 C CA . ALA A 1 564 ? 153.353 122.082 118.621 1.00 30.00 664 ALA A CA 1
ATOM 4249 C C . ALA A 1 564 ? 154.515 123.055 118.501 1.00 30.00 664 ALA A C 1
ATOM 4250 O O . ALA A 1 564 ? 154.541 124.069 119.191 1.00 30.00 664 ALA A O 1
ATOM 4252 N N . SER A 1 565 ? 155.479 122.748 117.639 1.00 30.00 665 SER A N 1
ATOM 4253 C CA . SER A 1 565 ? 156.622 123.635 117.454 1.00 30.00 665 SER A CA 1
ATOM 4254 C C . SER A 1 565 ? 156.159 124.972 116.881 1.00 30.00 665 SER A C 1
ATOM 4255 O O . SER A 1 565 ? 155.354 125.009 115.950 1.00 30.00 665 SER A O 1
ATOM 4258 N N . UNK A 1 566 ? 156.686 126.063 117.427 1.00 30.00 666 UNK A N 1
ATOM 4259 C CA . UNK A 1 566 ? 156.141 127.395 117.175 1.00 30.00 666 UNK A CA 1
ATOM 4260 C C . UNK A 1 566 ? 156.227 127.829 115.715 1.00 30.00 666 UNK A C 1
ATOM 4261 O O . UNK A 1 566 ? 155.362 128.558 115.216 1.00 30.00 666 UNK A O 1
ATOM 4263 N N . UNK A 1 567 ? 157.261 127.364 115.028 1.00 30.00 667 UNK A N 1
ATOM 4264 C CA . UNK A 1 567 ? 157.504 127.791 113.663 1.00 30.00 667 UNK A CA 1
ATOM 4265 C C . UNK A 1 567 ? 156.359 127.384 112.754 1.00 30.00 667 UNK A C 1
ATOM 4266 O O . UNK A 1 567 ? 155.829 128.202 112.001 1.00 30.00 667 UNK A O 1
ATOM 4268 N N . UNK A 1 568 ? 155.963 126.122 112.846 1.00 30.00 668 UNK A N 1
ATOM 4269 C CA . UNK A 1 568 ? 154.914 125.613 111.982 1.00 30.00 668 UNK A CA 1
ATOM 4270 C C . UNK A 1 568 ? 153.602 126.335 112.240 1.00 30.00 668 UNK A C 1
ATOM 4271 O O . UNK A 1 568 ? 152.838 126.604 111.315 1.00 30.00 668 UNK A O 1
ATOM 4273 N N . UNK A 1 569 ? 153.354 126.674 113.497 1.00 30.00 669 UNK A N 1
ATOM 4274 C CA . UNK A 1 569 ? 152.132 127.377 113.838 1.00 30.00 669 UNK A CA 1
ATOM 4275 C C . UNK A 1 569 ? 152.150 128.767 113.234 1.00 30.00 669 UNK A C 1
ATOM 4276 O O . UNK A 1 569 ? 151.136 129.257 112.726 1.00 30.00 669 UNK A O 1
ATOM 4278 N N . UNK A 1 570 ? 153.317 129.397 113.270 1.00 20.00 670 UNK A N 1
ATOM 4279 C CA . UNK A 1 570 ? 153.440 130.720 112.692 1.00 20.00 670 UNK A CA 1
ATOM 4280 C C . UNK A 1 570 ? 153.182 130.621 111.206 1.00 20.00 670 UNK A C 1
ATOM 4281 O O . UNK A 1 570 ? 152.574 131.505 110.602 1.00 20.00 670 UNK A O 1
ATOM 4283 N N . UNK A 1 571 ? 153.612 129.508 110.629 1.00 20.00 671 UNK A N 1
ATOM 4284 C CA . UNK A 1 571 ? 153.372 129.277 109.222 1.00 20.00 671 UNK A CA 1
ATOM 4285 C C . UNK A 1 571 ? 151.883 129.148 108.992 1.00 20.00 671 UNK A C 1
ATOM 4286 O O . UNK A 1 571 ? 151.366 129.560 107.955 1.00 20.00 671 UNK A O 1
ATOM 4288 N N . UNK A 1 572 ? 151.190 128.597 109.980 1.00 20.00 672 UNK A N 1
ATOM 4289 C CA . UNK A 1 572 ? 149.756 128.409 109.860 1.00 20.00 672 UNK A CA 1
ATOM 4290 C C . UNK A 1 572 ? 149.053 129.752 109.833 1.00 20.00 672 UNK A C 1
ATOM 4291 O O . UNK A 1 572 ? 148.224 130.012 108.960 1.00 20.00 672 UNK A O 1
ATOM 4293 N N . UNK A 1 573 ? 149.396 130.615 110.781 1.00 20.00 673 UNK A N 1
ATOM 4294 C CA . UNK A 1 573 ? 148.763 131.922 110.834 1.00 20.00 673 UNK A CA 1
ATOM 4295 C C . UNK A 1 573 ? 149.086 132.734 109.587 1.00 20.00 673 UNK A C 1
ATOM 4296 O O . UNK A 1 573 ? 148.241 133.477 109.076 1.00 20.00 673 UNK A O 1
ATOM 4298 N N . UNK A 1 574 ? 150.299 132.559 109.074 1.00 20.00 674 UNK A N 1
ATOM 4299 C CA . UNK A 1 574 ? 150.719 133.298 107.893 1.00 20.00 674 UNK A CA 1
ATOM 4300 C C . UNK A 1 574 ? 149.923 132.858 106.676 1.00 20.00 674 UNK A C 1
ATOM 4301 O O . UNK A 1 574 ? 149.422 133.685 105.908 1.00 20.00 674 UNK A O 1
ATOM 4303 N N . UNK A 1 575 ? 149.790 131.546 106.520 1.00 20.00 675 UNK A N 1
ATOM 4304 C CA . UNK A 1 575 ? 149.035 131.001 105.406 1.00 20.00 675 UNK A CA 1
ATOM 4305 C C . UNK A 1 575 ? 147.592 131.438 105.526 1.00 20.00 675 UNK A C 1
ATOM 4306 O O . UNK A 1 575 ? 146.900 131.639 104.529 1.00 20.00 675 UNK A O 1
ATOM 4308 N N . UNK A 1 576 ? 147.154 131.607 106.766 1.00 20.00 676 UNK A N 1
ATOM 4309 C CA . UNK A 1 576 ? 145.787 132.002 107.044 1.00 20.00 676 UNK A CA 1
ATOM 4310 C C . UNK A 1 576 ? 145.516 133.419 106.563 1.00 20.00 676 UNK A C 1
ATOM 4311 O O . UNK A 1 576 ? 144.534 133.679 105.853 1.00 20.00 676 UNK A O 1
ATOM 4313 N N . UNK A 1 577 ? 146.411 134.330 106.929 1.00 20.00 677 UNK A N 1
ATOM 4314 C CA . UNK A 1 577 ? 146.278 135.710 106.492 1.00 20.00 677 UNK A CA 1
ATOM 4315 C C . UNK A 1 577 ? 146.381 135.769 104.978 1.00 20.00 677 UNK A C 1
ATOM 4316 O O . UNK A 1 577 ? 145.734 136.594 104.331 1.00 20.00 677 UNK A O 1
ATOM 4318 N N . UNK A 1 578 ? 147.182 134.868 104.417 1.00 20.00 678 UNK A N 1
ATOM 4319 C CA . UNK A 1 578 ? 147.355 134.814 102.974 1.00 20.00 678 UNK A CA 1
ATOM 4320 C C . UNK A 1 578 ? 146.062 134.425 102.270 1.00 20.00 678 UNK A C 1
ATOM 4321 O O . UNK A 1 578 ? 145.681 135.035 101.269 1.00 20.00 678 UNK A O 1
ATOM 4323 N N . UNK A 1 579 ? 145.385 133.409 102.791 1.00 20.00 679 UNK A N 1
ATOM 4324 C CA . UNK A 1 579 ? 144.130 132.987 102.195 1.00 20.00 679 UNK A CA 1
ATOM 4325 C C . UNK A 1 579 ? 143.106 134.092 102.336 1.00 20.00 679 UNK A C 1
ATOM 4326 O O . UNK A 1 579 ? 142.288 134.321 101.440 1.00 20.00 679 UNK A O 1
ATOM 4328 N N . UNK A 1 580 ? 143.181 134.805 103.452 1.00 20.00 680 UNK A N 1
ATOM 4329 C CA . UNK A 1 580 ? 142.280 135.925 103.654 1.00 20.00 680 UNK A CA 1
ATOM 4330 C C . UNK A 1 580 ? 142.542 136.975 102.591 1.00 20.00 680 UNK A C 1
ATOM 4331 O O . UNK A 1 580 ? 141.620 137.624 102.094 1.00 20.00 680 UNK A O 1
ATOM 4333 N N . UNK A 1 581 ? 143.808 137.105 102.214 1.00 20.00 681 UNK A N 1
ATOM 4334 C CA . UNK A 1 581 ? 144.197 138.088 101.218 1.00 20.00 681 UNK A CA 1
ATOM 4335 C C . UNK A 1 581 ? 143.700 137.706 99.833 1.00 20.00 681 UNK A C 1
ATOM 4336 O O . UNK A 1 581 ? 143.146 138.539 99.122 1.00 20.00 681 UNK A O 1
ATOM 4338 N N . UNK A 1 582 ? 143.899 136.450 99.446 1.00 20.00 682 UNK A N 1
ATOM 4339 C CA . UNK A 1 582 ? 143.464 136.018 98.127 1.00 20.00 682 UNK A CA 1
ATOM 4340 C C . UNK A 1 582 ? 141.949 136.101 98.020 1.00 20.00 682 UNK A C 1
ATOM 4341 O O . UNK A 1 582 ? 141.405 136.438 96.966 1.00 20.00 682 UNK A O 1
ATOM 4343 N N . UNK A 1 583 ? 141.267 135.819 99.124 1.00 20.00 683 UNK A N 1
ATOM 4344 C CA . UNK A 1 583 ? 139.820 135.951 99.142 1.00 20.00 683 UNK A CA 1
ATOM 4345 C C . UNK A 1 583 ? 139.424 137.416 99.002 1.00 20.00 683 UNK A C 1
ATOM 4346 O O . UNK A 1 583 ? 138.440 137.756 98.331 1.00 20.00 683 UNK A O 1
ATOM 4348 N N . UNK A 1 584 ? 140.216 138.287 99.617 1.00 20.00 684 UNK A N 1
ATOM 4349 C CA . UNK A 1 584 ? 139.968 139.714 99.512 1.00 20.00 684 UNK A CA 1
ATOM 4350 C C . UNK A 1 584 ? 140.155 140.178 98.073 1.00 20.00 684 UNK A C 1
ATOM 4351 O O . UNK A 1 584 ? 139.456 141.074 97.604 1.00 20.00 684 UNK A O 1
ATOM 4353 N N . UNK A 1 585 ? 141.103 139.564 97.374 1.00 20.00 685 UNK A N 1
ATOM 4354 C CA . UNK A 1 585 ? 141.290 139.834 95.957 1.00 20.00 685 UNK A CA 1
ATOM 4355 C C . UNK A 1 585 ? 140.097 139.333 95.162 1.00 20.00 685 UNK A C 1
ATOM 4356 O O . UNK A 1 585 ? 139.711 139.923 94.154 1.00 20.00 685 UNK A O 1
ATOM 4358 N N . UNK A 1 586 ? 139.508 138.242 95.632 1.00 20.00 686 UNK A N 1
ATOM 4359 C CA . UNK A 1 586 ? 138.333 137.686 94.984 1.00 20.00 686 UNK A CA 1
ATOM 4360 C C . UNK A 1 586 ? 137.136 138.603 95.164 1.00 20.00 686 UNK A C 1
ATOM 4361 O O . UNK A 1 586 ? 136.207 138.591 94.358 1.00 20.00 686 UNK A O 1
ATOM 4363 N N . UNK A 1 587 ? 137.167 139.404 96.222 1.00 20.00 687 UNK A N 1
ATOM 4364 C CA . UNK A 1 587 ? 136.041 140.273 96.543 1.00 20.00 687 UNK A CA 1
ATOM 4365 C C . UNK A 1 587 ? 135.761 141.318 95.465 1.00 20.00 687 UNK A C 1
ATOM 4366 O O . UNK A 1 587 ? 134.638 141.805 95.347 1.00 20.00 687 UNK A O 1
ATOM 4368 N N . UNK A 1 588 ? 136.774 141.672 94.686 1.00 20.00 688 UNK A N 1
ATOM 4369 C CA . UNK A 1 588 ? 136.593 142.662 93.631 1.00 20.00 688 UNK A CA 1
ATOM 4370 C C . UNK A 1 588 ? 135.717 142.123 92.507 1.00 20.00 688 UNK A C 1
ATOM 4371 O O . UNK A 1 588 ? 134.565 142.528 92.361 1.00 20.00 688 UNK A O 1
ATOM 4373 N N . UNK B 2 1 ? 92.483 147.924 101.838 1.00 30.00 69 UNK B N 1
ATOM 4374 C CA . UNK B 2 1 ? 92.987 149.157 101.250 1.00 30.00 69 UNK B CA 1
ATOM 4375 C C . UNK B 2 1 ? 94.058 149.783 102.134 1.00 30.00 69 UNK B C 1
ATOM 4376 O O . UNK B 2 1 ? 95.250 149.572 101.924 1.00 30.00 69 UNK B O 1
ATOM 4378 N N . UNK B 2 2 ? 93.623 150.549 103.129 1.00 30.00 70 UNK B N 1
ATOM 4379 C CA . UNK B 2 2 ? 94.539 151.222 104.044 1.00 30.00 70 UNK B CA 1
ATOM 4380 C C . UNK B 2 2 ? 95.358 150.210 104.833 1.00 30.00 70 UNK B C 1
ATOM 4381 O O . UNK B 2 2 ? 96.469 150.501 105.284 1.00 30.00 70 UNK B O 1
ATOM 4383 N N . UNK B 2 3 ? 94.798 149.018 104.997 1.00 30.00 71 UNK B N 1
ATOM 4384 C CA . UNK B 2 3 ? 95.483 147.955 105.707 1.00 30.00 71 UNK B CA 1
ATOM 4385 C C . UNK B 2 3 ? 96.779 147.606 104.999 1.00 30.00 71 UNK B C 1
ATOM 4386 O O . UNK B 2 3 ? 97.739 147.186 105.634 1.00 30.00 71 UNK B O 1
ATOM 4388 N N . UNK B 2 4 ? 96.793 147.765 103.679 1.00 30.00 72 UNK B N 1
ATOM 4389 C CA . UNK B 2 4 ? 98.014 147.568 102.909 1.00 30.00 72 UNK B CA 1
ATOM 4390 C C . UNK B 2 4 ? 99.058 148.612 103.271 1.00 30.00 72 UNK B C 1
ATOM 4391 O O . UNK B 2 4 ? 100.254 148.321 103.315 1.00 30.00 72 UNK B O 1
ATOM 4393 N N . UNK B 2 5 ? 98.596 149.830 103.535 1.00 30.00 73 UNK B N 1
ATOM 4394 C CA . UNK B 2 5 ? 99.488 150.905 103.946 1.00 30.00 73 UNK B CA 1
ATOM 4395 C C . UNK B 2 5 ? 100.065 150.599 105.315 1.00 30.00 73 UNK B C 1
ATOM 4396 O O . UNK B 2 5 ? 101.246 150.836 105.579 1.00 30.00 73 UNK B O 1
ATOM 4398 N N . UNK B 2 6 ? 99.222 150.046 106.179 1.00 30.00 74 UNK B N 1
ATOM 4399 C CA . UNK B 2 6 ? 99.666 149.608 107.490 1.00 30.00 74 UNK B CA 1
ATOM 4400 C C . UNK B 2 6 ? 100.657 148.466 107.341 1.00 30.00 74 UNK B C 1
ATOM 4401 O O . UNK B 2 6 ? 101.563 148.302 108.156 1.00 30.00 74 UNK B O 1
ATOM 4403 N N . UNK B 2 7 ? 100.477 147.681 106.285 1.00 30.00 75 UNK B N 1
ATOM 4404 C CA . UNK B 2 7 ? 101.301 146.508 106.052 1.00 30.00 75 UNK B CA 1
ATOM 4405 C C . UNK B 2 7 ? 102.702 146.914 105.633 1.00 30.00 75 UNK B C 1
ATOM 4406 O O . UNK B 2 7 ? 103.693 146.463 106.214 1.00 30.00 75 UNK B O 1
ATOM 4408 N N . UNK B 2 8 ? 102.787 147.784 104.636 1.00 30.00 76 UNK B N 1
ATOM 4409 C CA . UNK B 2 8 ? 104.082 148.265 104.200 1.00 30.00 76 UNK B CA 1
ATOM 4410 C C . UNK B 2 8 ? 104.718 149.046 105.332 1.00 30.00 76 UNK B C 1
ATOM 4411 O O . UNK B 2 8 ? 105.937 149.042 105.491 1.00 30.00 76 UNK B O 1
ATOM 4413 N N . UNK B 2 9 ? 103.882 149.701 106.131 1.00 30.00 77 UNK B N 1
ATOM 4414 C CA . UNK B 2 9 ? 104.374 150.423 107.294 1.00 30.00 77 UNK B CA 1
ATOM 4415 C C . UNK B 2 9 ? 105.010 149.457 108.280 1.00 30.00 77 UNK B C 1
ATOM 4416 O O . UNK B 2 9 ? 106.004 149.777 108.934 1.00 30.00 77 UNK B O 1
ATOM 4418 N N . UNK B 2 10 ? 104.441 148.260 108.361 1.00 162.01 78 UNK B N 1
ATOM 4419 C CA . UNK B 2 10 ? 104.917 147.258 109.299 1.00 156.14 78 UNK B CA 1
ATOM 4420 C C . UNK B 2 10 ? 106.231 146.666 108.826 1.00 149.40 78 UNK B C 1
ATOM 4421 O O . UNK B 2 10 ? 107.174 146.498 109.606 1.00 139.69 78 UNK B O 1
ATOM 4423 N N . UNK B 2 11 ? 106.292 146.360 107.536 1.00 152.74 79 UNK B N 1
ATOM 4424 C CA . UNK B 2 11 ? 107.509 145.807 106.978 1.00 148.73 79 UNK B CA 1
ATOM 4425 C C . UNK B 2 11 ? 108.628 146.815 107.142 1.00 142.62 79 UNK B C 1
ATOM 4426 O O . UNK B 2 11 ? 109.685 146.489 107.661 1.00 140.83 79 UNK B O 1
ATOM 4428 N N . UNK B 2 12 ? 108.360 148.057 106.755 1.00 143.43 80 UNK B N 1
ATOM 4429 C CA . UNK B 2 12 ? 109.366 149.107 106.826 1.00 146.37 80 UNK B CA 1
ATOM 4430 C C . UNK B 2 12 ? 109.775 149.349 108.270 1.00 146.91 80 UNK B C 1
ATOM 4431 O O . UNK B 2 12 ? 110.912 149.724 108.553 1.00 151.34 80 UNK B O 1
ATOM 4433 N N . HIS B 2 13 ? 108.839 149.126 109.182 1.00 140.98 81 HIS B N 1
ATOM 4434 C CA . HIS B 2 13 ? 109.138 149.176 110.601 1.00 138.96 81 HIS B CA 1
ATOM 4435 C C . HIS B 2 13 ? 110.183 148.141 110.980 1.00 139.47 81 HIS B C 1
ATOM 4436 O O . HIS B 2 13 ? 111.241 148.463 111.533 1.00 138.77 81 HIS B O 1
ATOM 4443 N N . VAL B 2 14 ? 109.887 146.892 110.654 1.00 138.96 82 VAL B N 1
ATOM 4444 C CA . VAL B 2 14 ? 110.740 145.799 111.078 1.00 132.46 82 VAL B CA 1
ATOM 4445 C C . VAL B 2 14 ? 112.099 145.824 110.391 1.00 125.28 82 VAL B C 1
ATOM 4446 O O . VAL B 2 14 ? 113.111 145.439 110.976 1.00 131.79 82 VAL B O 1
ATOM 4450 N N . ILE B 2 15 ? 112.123 146.301 109.155 1.00 115.53 83 ILE B N 1
ATOM 4451 C CA . ILE B 2 15 ? 113.357 146.329 108.392 1.00 116.82 83 ILE B CA 1
ATOM 4452 C C . ILE B 2 15 ? 114.351 147.215 109.104 1.00 114.73 83 ILE B C 1
ATOM 4453 O O . ILE B 2 15 ? 115.518 146.866 109.264 1.00 111.32 83 ILE B O 1
ATOM 4458 N N . MET B 2 16 ? 113.861 148.364 109.547 1.00 114.67 84 MET B N 1
ATOM 4459 C CA . MET B 2 16 ? 114.664 149.269 110.339 1.00 112.27 84 MET B CA 1
ATOM 4460 C C . MET B 2 16 ? 114.994 148.601 111.654 1.00 119.92 84 MET B C 1
ATOM 4461 O O . MET B 2 16 ? 116.086 148.769 112.193 1.00 127.36 84 MET B O 1
ATOM 4466 N N . LEU B 2 17 ? 114.048 147.814 112.153 1.00 116.51 85 LEU B N 1
ATOM 4467 C CA . LEU B 2 17 ? 114.207 147.190 113.457 1.00 117.94 85 LEU B CA 1
ATOM 4468 C C . LEU B 2 17 ? 115.251 146.075 113.484 1.00 119.52 85 LEU B C 1
ATOM 4469 O O . LEU B 2 17 ? 115.849 145.803 114.523 1.00 124.65 85 LEU B O 1
ATOM 4474 N N . PHE B 2 18 ? 115.482 145.445 112.343 1.00 119.85 86 PHE B N 1
ATOM 4475 C CA . PHE B 2 18 ? 116.240 144.203 112.322 1.00 129.82 86 PHE B CA 1
ATOM 4476 C C . PHE B 2 18 ? 117.672 144.328 112.806 1.00 135.66 86 PHE B C 1
ATOM 4477 O O . PHE B 2 18 ? 118.028 143.809 113.860 1.00 140.67 86 PHE B O 1
ATOM 4485 N N . VAL B 2 19 ? 118.481 145.032 112.026 1.00 132.61 87 VAL B N 1
ATOM 4486 C CA . VAL B 2 19 ? 119.930 145.033 112.196 1.00 127.57 87 VAL B CA 1
ATOM 4487 C C . VAL B 2 19 ? 120.426 145.414 113.593 1.00 120.97 87 VAL B C 1
ATOM 4488 O O . VAL B 2 19 ? 121.272 144.708 114.155 1.00 115.80 87 VAL B O 1
ATOM 4492 N N . PRO B 2 20 ? 119.912 146.517 114.166 1.00 120.58 88 PRO B N 1
ATOM 4493 C CA . PRO B 2 20 ? 120.421 146.856 115.497 1.00 125.16 88 PRO B CA 1
ATOM 4494 C C . PRO B 2 20 ? 120.200 145.763 116.535 1.00 133.81 88 PRO B C 1
ATOM 4495 O O . PRO B 2 20 ? 121.023 145.610 117.428 1.00 144.45 88 PRO B O 1
ATOM 4499 N N . VAL B 2 21 ? 119.107 145.019 116.418 1.00 126.60 89 VAL B N 1
ATOM 4500 C CA . VAL B 2 21 ? 118.858 143.906 117.321 1.00 121.10 89 VAL B CA 1
ATOM 4501 C C . VAL B 2 21 ? 119.888 142.812 117.126 1.00 121.29 89 VAL B C 1
ATOM 4502 O O . VAL B 2 21 ? 120.330 142.173 118.078 1.00 122.77 89 VAL B O 1
ATOM 4506 N N . THR B 2 22 ? 120.294 142.629 115.880 1.00 117.93 90 THR B N 1
ATOM 4507 C CA . THR B 2 22 ? 121.298 141.636 115.558 1.00 119.30 90 THR B CA 1
ATOM 4508 C C . THR B 2 22 ? 122.592 142.000 116.242 1.00 118.36 90 THR B C 1
ATOM 4509 O O . THR B 2 22 ? 123.192 141.197 116.969 1.00 116.08 90 THR B O 1
ATOM 4513 N N . LEU B 2 23 ? 122.991 143.247 116.041 1.00 118.49 91 LEU B N 1
ATOM 4514 C CA . LEU B 2 23 ? 124.234 143.726 116.603 1.00 114.46 91 LEU B CA 1
ATOM 4515 C C . LEU B 2 23 ? 124.134 143.669 118.119 1.00 108.85 91 LEU B C 1
ATOM 4516 O O . LEU B 2 23 ? 125.126 143.453 118.820 1.00 116.95 91 LEU B O 1
ATOM 4521 N N . CYS B 2 24 ? 122.912 143.826 118.612 1.00 100.79 92 CYS B N 1
ATOM 4522 C CA . CYS B 2 24 ? 122.654 143.787 120.038 1.00 105.01 92 CYS B CA 1
ATOM 4523 C C . CYS B 2 24 ? 122.949 142.411 120.597 1.00 102.93 92 CYS B C 1
ATOM 4524 O O . CYS B 2 24 ? 123.674 142.282 121.576 1.00 100.86 92 CYS B O 1
ATOM 4527 N N . MET B 2 25 ? 122.425 141.378 119.949 1.00 102.13 93 MET B N 1
ATOM 4528 C CA . MET B 2 25 ? 122.687 140.028 120.408 1.00 105.03 93 MET B CA 1
ATOM 4529 C C . MET B 2 25 ? 124.171 139.757 120.323 1.00 107.67 93 MET B C 1
ATOM 4530 O O . MET B 2 25 ? 124.740 139.090 121.190 1.00 114.21 93 MET B O 1
ATOM 4535 N N . VAL B 2 26 ? 124.807 140.323 119.304 1.00 107.27 94 VAL B N 1
ATOM 4536 C CA . VAL B 2 26 ? 126.239 140.133 119.142 1.00 109.30 94 VAL B CA 1
ATOM 4537 C C . VAL B 2 26 ? 127.001 140.633 120.360 1.00 106.66 94 VAL B C 1
ATOM 4538 O O . VAL B 2 26 ? 127.727 139.877 121.022 1.00 108.77 94 VAL B O 1
ATOM 4542 N N . VAL B 2 27 ? 126.798 141.903 120.679 1.00 106.06 95 VAL B N 1
ATOM 4543 C CA . VAL B 2 27 ? 127.527 142.507 121.778 1.00 110.98 95 VAL B CA 1
ATOM 4544 C C . VAL B 2 27 ? 127.173 141.835 123.093 1.00 117.85 95 VAL B C 1
ATOM 4545 O O . VAL B 2 27 ? 128.030 141.647 123.957 1.00 111.41 95 VAL B O 1
ATOM 4549 N N . VAL B 2 28 ? 125.919 141.427 123.222 1.00 130.34 96 VAL B N 1
ATOM 4550 C CA . VAL B 2 28 ? 125.477 140.809 124.458 1.00 141.04 96 VAL B CA 1
ATOM 4551 C C . VAL B 2 28 ? 126.186 139.502 124.706 1.00 146.94 96 VAL B C 1
ATOM 4552 O O . VAL B 2 28 ? 126.684 139.250 125.801 1.00 147.30 96 VAL B O 1
ATOM 4556 N N . VAL B 2 29 ? 126.239 138.665 123.684 1.00 145.74 97 VAL B N 1
ATOM 4557 C CA . VAL B 2 29 ? 126.936 137.408 123.838 1.00 142.87 97 VAL B CA 1
ATOM 4558 C C . VAL B 2 29 ? 128.400 137.687 124.111 1.00 134.67 97 VAL B C 1
ATOM 4559 O O . VAL B 2 29 ? 129.041 137.004 124.916 1.00 130.00 97 VAL B O 1
ATOM 4563 N N . ALA B 2 30 ? 128.910 138.741 123.485 1.00 134.39 98 ALA B N 1
ATOM 4564 C CA . ALA B 2 30 ? 130.313 139.089 123.645 1.00 140.75 98 ALA B CA 1
ATOM 4565 C C . ALA B 2 30 ? 130.634 139.495 125.075 1.00 145.39 98 ALA B C 1
ATOM 4566 O O . ALA B 2 30 ? 131.755 139.311 125.540 1.00 150.74 98 ALA B O 1
ATOM 4568 N N . THR B 2 31 ? 129.653 140.051 125.773 1.00 30.00 99 THR B N 1
ATOM 4569 C CA . THR B 2 31 ? 129.899 140.478 127.140 1.00 30.00 99 THR B CA 1
ATOM 4570 C C . THR B 2 31 ? 129.606 139.344 128.107 1.00 30.00 99 THR B C 1
ATOM 4571 O O . THR B 2 31 ? 130.174 139.285 129.192 1.00 30.00 99 THR B O 1
ATOM 4575 N N . ILE B 2 32 ? 128.728 138.434 127.711 1.00 30.00 100 ILE B N 1
ATOM 4576 C CA . ILE B 2 32 ? 128.512 137.234 128.495 1.00 30.00 100 ILE B CA 1
ATOM 4577 C C . ILE B 2 32 ? 129.774 136.393 128.444 1.00 30.00 100 ILE B C 1
ATOM 4578 O O . ILE B 2 32 ? 130.074 135.636 129.367 1.00 30.00 100 ILE B O 1
ATOM 4583 N N . UNK B 2 33 ? 130.546 136.577 127.379 1.00 30.00 101 UNK B N 1
ATOM 4584 C CA . UNK B 2 33 ? 131.761 135.803 127.176 1.00 30.00 101 UNK B CA 1
ATOM 4585 C C . UNK B 2 33 ? 132.732 135.995 128.328 1.00 30.00 101 UNK B C 1
ATOM 4586 O O . UNK B 2 33 ? 133.550 135.122 128.607 1.00 30.00 101 UNK B O 1
ATOM 4588 N N . UNK B 2 34 ? 132.640 137.143 128.989 1.00 30.00 102 UNK B N 1
ATOM 4589 C CA . UNK B 2 34 ? 133.457 137.413 130.163 1.00 30.00 102 UNK B CA 1
ATOM 4590 C C . UNK B 2 34 ? 132.624 137.371 131.437 1.00 30.00 102 UNK B C 1
ATOM 4591 O O . UNK B 2 34 ? 133.056 137.851 132.483 1.00 30.00 102 UNK B O 1
ATOM 4593 N N . UNK B 2 35 ? 108.891 130.324 145.603 1.00 106.72 136 UNK B N 1
ATOM 4594 C CA . UNK B 2 35 ? 109.846 130.528 144.522 1.00 110.62 136 UNK B CA 1
ATOM 4595 C C . UNK B 2 35 ? 109.346 131.574 143.532 1.00 107.20 136 UNK B C 1
ATOM 4596 O O . UNK B 2 35 ? 110.138 132.217 142.842 1.00 105.04 136 UNK B O 1
ATOM 4598 N N . UNK B 2 36 ? 108.028 131.735 143.458 1.00 100.59 137 UNK B N 1
ATOM 4599 C CA . UNK B 2 36 ? 107.429 132.688 142.531 1.00 97.02 137 UNK B CA 1
ATOM 4600 C C . UNK B 2 36 ? 106.872 133.931 143.228 1.00 101.59 137 UNK B C 1
ATOM 4601 O O . UNK B 2 36 ? 106.347 134.831 142.570 1.00 114.16 137 UNK B O 1
ATOM 4603 N N . UNK B 2 37 ? 106.978 133.982 144.554 1.00 97.50 138 UNK B N 1
ATOM 4604 C CA . UNK B 2 37 ? 106.381 135.075 145.323 1.00 100.67 138 UNK B CA 1
ATOM 4605 C C . UNK B 2 37 ? 106.988 136.443 144.998 1.00 101.71 138 UNK B C 1
ATOM 4606 O O . UNK B 2 37 ? 106.284 137.458 144.995 1.00 101.69 138 UNK B O 1
ATOM 4608 N N . UNK B 2 38 ? 108.288 136.471 144.719 1.00 101.11 139 UNK B N 1
ATOM 4609 C CA . UNK B 2 38 ? 108.940 137.712 144.318 1.00 103.51 139 UNK B CA 1
ATOM 4610 C C . UNK B 2 38 ? 108.408 138.173 142.965 1.00 107.15 139 UNK B C 1
ATOM 4611 O O . UNK B 2 38 ? 108.243 139.373 142.721 1.00 106.00 139 UNK B O 1
ATOM 4613 N N . UNK B 2 39 ? 108.121 137.211 142.091 1.00 109.16 140 UNK B N 1
ATOM 4614 C CA . UNK B 2 39 ? 107.515 137.516 140.801 1.00 106.66 140 UNK B CA 1
ATOM 4615 C C . UNK B 2 39 ? 106.098 138.043 140.998 1.00 98.68 140 UNK B C 1
ATOM 4616 O O . UNK B 2 39 ? 105.621 138.884 140.234 1.00 95.63 140 UNK B O 1
ATOM 4618 N N . UNK B 2 40 ? 105.427 137.544 142.032 1.00 95.32 141 UNK B N 1
ATOM 4619 C CA . UNK B 2 40 ? 104.122 138.073 142.389 1.00 99.98 141 UNK B CA 1
ATOM 4620 C C . UNK B 2 40 ? 104.261 139.520 142.840 1.00 109.37 141 UNK B C 1
ATOM 4621 O O . UNK B 2 40 ? 103.392 140.353 142.570 1.00 114.56 141 UNK B O 1
ATOM 4623 N N . UNK B 2 41 ? 105.371 139.824 143.510 1.00 115.28 142 UNK B N 1
ATOM 4624 C CA . UNK B 2 41 ? 105.651 141.204 143.883 1.00 120.93 142 UNK B CA 1
ATOM 4625 C C . UNK B 2 41 ? 105.861 142.042 142.629 1.00 118.02 142 UNK B C 1
ATOM 4626 O O . UNK B 2 41 ? 105.488 143.217 142.581 1.00 118.40 142 UNK B O 1
ATOM 4628 N N . UNK B 2 42 ? 106.453 141.432 141.608 1.00 112.89 143 UNK B N 1
ATOM 4629 C CA . UNK B 2 42 ? 106.596 142.107 140.323 1.00 109.53 143 UNK B CA 1
ATOM 4630 C C . UNK B 2 42 ? 105.236 142.372 139.678 1.00 110.22 143 UNK B C 1
ATOM 4631 O O . UNK B 2 42 ? 105.038 143.394 139.015 1.00 110.86 143 UNK B O 1
ATOM 4633 N N . UNK B 2 43 ? 104.296 141.451 139.870 1.00 110.15 144 UNK B N 1
ATOM 4634 C CA . UNK B 2 43 ? 102.941 141.662 139.374 1.00 111.33 144 UNK B CA 1
ATOM 4635 C C . UNK B 2 43 ? 102.276 142.809 140.128 1.00 111.76 144 UNK B C 1
ATOM 4636 O O . UNK B 2 43 ? 101.487 143.576 139.564 1.00 111.40 144 UNK B O 1
ATOM 4638 N N . UNK B 2 44 ? 102.617 142.931 141.407 1.00 111.93 145 UNK B N 1
ATOM 4639 C CA . UNK B 2 44 ? 102.145 144.054 142.201 1.00 111.81 145 UNK B CA 1
ATOM 4640 C C . UNK B 2 44 ? 102.731 145.344 141.652 1.00 106.08 145 UNK B C 1
ATOM 4641 O O . UNK B 2 44 ? 102.094 146.396 141.691 1.00 97.28 145 UNK B O 1
ATOM 4643 N N . UNK B 2 45 ? 103.950 145.258 141.131 1.00 113.06 146 UNK B N 1
ATOM 4644 C CA . UNK B 2 45 ? 104.544 146.399 140.449 1.00 122.06 146 UNK B CA 1
ATOM 4645 C C . UNK B 2 45 ? 103.787 146.711 139.161 1.00 120.62 146 UNK B C 1
ATOM 4646 O O . UNK B 2 45 ? 103.683 147.874 138.764 1.00 121.51 146 UNK B O 1
ATOM 4648 N N . UNK B 2 46 ? 103.255 145.676 138.513 1.00 114.03 147 UNK B N 1
ATOM 4649 C CA . UNK B 2 46 ? 102.487 145.876 137.285 1.00 105.94 147 UNK B CA 1
ATOM 4650 C C . UNK B 2 46 ? 101.177 146.602 137.573 1.00 101.07 147 UNK B C 1
ATOM 4651 O O . UNK B 2 46 ? 100.794 147.537 136.859 1.00 98.12 147 UNK B O 1
ATOM 4653 N N . UNK B 2 47 ? 100.499 146.181 138.634 1.00 98.18 148 UNK B N 1
ATOM 4654 C CA . UNK B 2 47 ? 99.278 146.857 139.053 1.00 104.48 148 UNK B CA 1
ATOM 4655 C C . UNK B 2 47 ? 99.576 148.272 139.548 1.00 111.43 148 UNK B C 1
ATOM 4656 O O . UNK B 2 47 ? 98.751 149.176 139.407 1.00 105.71 148 UNK B O 1
ATOM 4658 N N . UNK B 2 48 ? 100.763 148.458 140.122 1.00 123.20 149 UNK B N 1
ATOM 4659 C CA . UNK B 2 48 ? 101.166 149.763 140.635 1.00 131.48 149 UNK B CA 1
ATOM 4660 C C . UNK B 2 48 ? 101.393 150.755 139.500 1.00 125.34 149 UNK B C 1
ATOM 4661 O O . UNK B 2 48 ? 100.927 151.896 139.555 1.00 119.71 149 UNK B O 1
ATOM 4663 N N . UNK B 2 49 ? 102.115 150.316 138.473 1.00 123.30 150 UNK B N 1
ATOM 4664 C CA . UNK B 2 49 ? 102.324 151.143 137.291 1.00 128.67 150 UNK B CA 1
ATOM 4665 C C . UNK B 2 49 ? 100.999 151.385 136.571 1.00 130.83 150 UNK B C 1
ATOM 4666 O O . UNK B 2 49 ? 100.783 152.451 135.984 1.00 129.20 150 UNK B O 1
ATOM 4668 N N . UNK B 2 50 ? 100.108 150.397 136.626 1.00 132.12 151 UNK B N 1
ATOM 4669 C CA . UNK B 2 50 ? 98.778 150.573 136.055 1.00 130.78 151 UNK B CA 1
ATOM 4670 C C . UNK B 2 50 ? 98.020 151.671 136.798 1.00 136.62 151 UNK B C 1
ATOM 4671 O O . UNK B 2 50 ? 97.286 152.451 136.190 1.00 144.46 151 UNK B O 1
ATOM 4673 N N . UNK B 2 51 ? 98.211 151.734 138.113 1.00 137.32 152 UNK B N 1
ATOM 4674 C CA . UNK B 2 51 ? 97.642 152.816 138.909 1.00 138.37 152 UNK B CA 1
ATOM 4675 C C . UNK B 2 51 ? 98.293 154.148 138.554 1.00 139.13 152 UNK B C 1
ATOM 4676 O O . UNK B 2 51 ? 97.646 155.194 138.593 1.00 132.31 152 UNK B O 1
ATOM 4678 N N . UNK B 2 52 ? 99.575 154.103 138.202 1.00 142.79 153 UNK B N 1
ATOM 4679 C CA . UNK B 2 52 ? 100.283 155.308 137.795 1.00 139.93 153 UNK B CA 1
ATOM 4680 C C . UNK B 2 52 ? 99.721 155.823 136.480 1.00 140.54 153 UNK B C 1
ATOM 4681 O O . UNK B 2 52 ? 99.740 157.024 136.216 1.00 145.02 153 UNK B O 1
ATOM 4683 N N . UNK B 2 53 ? 99.217 154.903 135.661 1.00 134.10 154 UNK B N 1
ATOM 4684 C CA . UNK B 2 53 ? 98.599 155.263 134.388 1.00 133.59 154 UNK B CA 1
ATOM 4685 C C . UNK B 2 53 ? 97.288 156.010 134.601 1.00 134.56 154 UNK B C 1
ATOM 4686 O O . UNK B 2 53 ? 96.831 156.743 133.724 1.00 135.44 154 UNK B O 1
ATOM 4688 N N . UNK B 2 54 ? 96.686 155.811 135.769 1.00 131.51 155 UNK B N 1
ATOM 4689 C CA . UNK B 2 54 ? 95.417 156.448 136.102 1.00 141.30 155 UNK B CA 1
ATOM 4690 C C . UNK B 2 54 ? 95.633 157.799 136.774 1.00 150.01 155 UNK B C 1
ATOM 4691 O O . UNK B 2 54 ? 94.677 158.451 137.193 1.00 159.91 155 UNK B O 1
ATOM 4693 N N . UNK B 2 55 ? 113.011 159.663 136.674 1.00 151.85 167 UNK B N 1
ATOM 4694 C CA . UNK B 2 55 ? 113.923 159.738 135.540 1.00 151.73 167 UNK B CA 1
ATOM 4695 C C . UNK B 2 55 ? 115.371 159.639 135.999 1.00 151.18 167 UNK B C 1
ATOM 4696 O O . UNK B 2 55 ? 116.170 158.919 135.403 1.00 149.60 167 UNK B O 1
ATOM 4698 N N . UNK B 2 56 ? 115.703 160.369 137.058 1.00 149.53 168 UNK B N 1
ATOM 4699 C CA . UNK B 2 56 ? 117.052 160.348 137.612 1.00 142.49 168 UNK B CA 1
ATOM 4700 C C . UNK B 2 56 ? 117.388 158.971 138.175 1.00 131.05 168 UNK B C 1
ATOM 4701 O O . UNK B 2 56 ? 118.556 158.570 138.230 1.00 125.52 168 UNK B O 1
ATOM 4703 N N . UNK B 2 57 ? 116.356 158.244 138.587 1.00 126.35 169 UNK B N 1
ATOM 4704 C CA . UNK B 2 57 ? 116.542 156.899 139.107 1.00 113.72 169 UNK B CA 1
ATOM 4705 C C . UNK B 2 57 ? 117.115 155.990 138.025 1.00 105.44 169 UNK B C 1
ATOM 4706 O O . UNK B 2 57 ? 117.862 155.052 138.314 1.00 98.77 169 UNK B O 1
ATOM 4708 N N . UNK B 2 58 ? 116.772 156.277 136.775 1.00 100.93 170 UNK B N 1
ATOM 4709 C CA . UNK B 2 58 ? 117.348 155.533 135.670 1.00 98.62 170 UNK B CA 1
ATOM 4710 C C . UNK B 2 58 ? 118.848 155.760 135.634 1.00 96.79 170 UNK B C 1
ATOM 4711 O O . UNK B 2 58 ? 119.622 154.836 135.376 1.00 94.09 170 UNK B O 1
ATOM 4713 N N . UNK B 2 59 ? 119.257 156.988 135.930 1.00 104.26 171 UNK B N 1
ATOM 4714 C CA . UNK B 2 59 ? 120.673 157.301 136.017 1.00 113.27 171 UNK B CA 1
ATOM 4715 C C . UNK B 2 59 ? 121.291 156.533 137.176 1.00 118.41 171 UNK B C 1
ATOM 4716 O O . UNK B 2 59 ? 122.439 156.080 137.106 1.00 114.48 171 UNK B O 1
ATOM 4718 N N . LEU B 2 60 ? 120.505 156.354 138.231 1.00 122.93 172 LEU B N 1
ATOM 4719 C CA . LEU B 2 60 ? 120.982 155.622 139.392 1.00 122.49 172 LEU B CA 1
ATOM 4720 C C . LEU B 2 60 ? 121.302 154.185 139.002 1.00 123.52 172 LEU B C 1
ATOM 4721 O O . LEU B 2 60 ? 122.377 153.663 139.323 1.00 123.54 172 LEU B O 1
ATOM 4726 N N . LEU B 2 61 ? 120.383 153.559 138.276 1.00 124.25 173 LEU B N 1
ATOM 4727 C CA . LEU B 2 61 ? 120.623 152.201 137.822 1.00 121.76 173 LEU B CA 1
ATOM 4728 C C . LEU B 2 61 ? 121.819 152.182 136.898 1.00 106.88 173 LEU B C 1
ATOM 4729 O O . LEU B 2 61 ? 122.616 151.238 136.908 1.00 109.15 173 LEU B O 1
ATOM 4734 N N . LEU B 2 62 ? 121.958 153.251 136.126 1.00 97.01 174 LEU B N 1
ATOM 4735 C CA . LEU B 2 62 ? 123.026 153.330 135.152 1.00 98.05 174 LEU B CA 1
ATOM 4736 C C . LEU B 2 62 ? 124.373 153.228 135.836 1.00 108.29 174 LEU B C 1
ATOM 4737 O O . LEU B 2 62 ? 125.167 152.341 135.516 1.00 114.88 174 LEU B O 1
ATOM 4742 N N . PHE B 2 63 ? 124.617 154.106 136.804 1.00 113.95 175 PHE B N 1
ATOM 4743 C CA . PHE B 2 63 ? 125.886 154.061 137.518 1.00 119.00 175 PHE B CA 1
ATOM 4744 C C . PHE B 2 63 ? 126.024 152.754 138.283 1.00 121.72 175 PHE B C 1
ATOM 4745 O O . PHE B 2 63 ? 127.127 152.232 138.458 1.00 120.85 175 PHE B O 1
ATOM 4753 N N . PHE B 2 64 ? 124.891 152.223 138.719 1.00 120.05 176 PHE B N 1
ATOM 4754 C CA . PHE B 2 64 ? 124.894 151.031 139.544 1.00 118.11 176 PHE B CA 1
ATOM 4755 C C . PHE B 2 64 ? 125.470 149.843 138.786 1.00 115.84 176 PHE B C 1
ATOM 4756 O O . PHE B 2 64 ? 126.542 149.320 139.128 1.00 114.27 176 PHE B O 1
ATOM 4764 N N . PHE B 2 65 ? 124.771 149.424 137.739 1.00 115.45 177 PHE B N 1
ATOM 4765 C CA . PHE B 2 65 ? 125.263 148.308 136.947 1.00 119.82 177 PHE B CA 1
ATOM 4766 C C . PHE B 2 65 ? 126.533 148.629 136.196 1.00 121.34 177 PHE B C 1
ATOM 4767 O O . PHE B 2 65 ? 127.305 147.726 135.909 1.00 131.03 177 PHE B O 1
ATOM 4775 N N . SER B 2 66 ? 126.757 149.892 135.856 1.00 112.23 178 SER B N 1
ATOM 4776 C CA . SER B 2 66 ? 127.999 150.210 135.174 1.00 115.34 178 SER B CA 1
ATOM 4777 C C . SER B 2 66 ? 129.146 149.840 136.099 1.00 119.01 178 SER B C 1
ATOM 4778 O O . SER B 2 66 ? 130.064 149.092 135.724 1.00 116.68 178 SER B O 1
ATOM 4781 N N . PHE B 2 67 ? 129.040 150.319 137.333 1.00 124.74 179 PHE B N 1
ATOM 4782 C CA . PHE B 2 67 ? 130.003 149.994 138.368 1.00 128.13 179 PHE B CA 1
ATOM 4783 C C . PHE B 2 67 ? 130.187 148.502 138.511 1.00 119.54 179 PHE B C 1
ATOM 4784 O O . PHE B 2 67 ? 131.298 147.983 138.385 1.00 114.47 179 PHE B O 1
ATOM 4792 N N . ILE B 2 68 ? 129.083 147.806 138.726 1.00 116.59 180 ILE B N 1
ATOM 4793 C CA . ILE B 2 68 ? 129.187 146.399 139.050 1.00 116.48 180 ILE B CA 1
ATOM 4794 C C . ILE B 2 68 ? 129.784 145.600 137.913 1.00 114.34 180 ILE B C 1
ATOM 4795 O O . ILE B 2 68 ? 130.701 144.803 138.111 1.00 115.19 180 ILE B O 1
ATOM 4800 N N . TYR B 2 69 ? 129.291 145.847 136.713 1.00 110.46 181 TYR B N 1
ATOM 4801 C CA . TYR B 2 69 ? 129.740 145.083 135.574 1.00 107.48 181 TYR B CA 1
ATOM 4802 C C . TYR B 2 69 ? 131.200 145.323 135.289 1.00 102.43 181 TYR B C 1
ATOM 4803 O O . TYR B 2 69 ? 131.959 144.386 135.018 1.00 104.01 181 TYR B O 1
ATOM 4812 N N . LEU B 2 70 ? 131.604 146.581 135.353 1.00 106.23 182 LEU B N 1
ATOM 4813 C CA . LEU B 2 70 ? 132.985 146.874 135.054 1.00 112.61 182 LEU B CA 1
ATOM 4814 C C . LEU B 2 70 ? 133.855 146.227 136.131 1.00 119.85 182 LEU B C 1
ATOM 4815 O O . LEU B 2 70 ? 134.971 145.766 135.862 1.00 121.27 182 LEU B O 1
ATOM 4820 N N . GLY B 2 71 ? 133.309 146.132 137.340 1.00 122.65 183 GLY B N 1
ATOM 4821 C CA . GLY B 2 71 ? 134.027 145.483 138.417 1.00 122.30 183 GLY B CA 1
ATOM 4822 C C . GLY B 2 71 ? 134.202 144.022 138.079 1.00 110.71 183 GLY B C 1
ATOM 4823 O O . GLY B 2 71 ? 135.255 143.438 138.336 1.00 96.96 183 GLY B O 1
ATOM 4824 N N . GLU B 2 72 ? 133.187 143.442 137.450 1.00 113.23 184 GLU B N 1
ATOM 4825 C CA . GLU B 2 72 ? 133.273 142.055 137.036 1.00 118.39 184 GLU B CA 1
ATOM 4826 C C . GLU B 2 72 ? 134.396 141.931 136.034 1.00 121.75 184 GLU B C 1
ATOM 4827 O O . GLU B 2 72 ? 135.165 140.969 136.051 1.00 128.40 184 GLU B O 1
ATOM 4833 N N . VAL B 2 73 ? 134.526 142.947 135.194 1.00 121.15 185 VAL B N 1
ATOM 4834 C CA . VAL B 2 73 ? 135.542 142.903 134.164 1.00 123.16 185 VAL B CA 1
ATOM 4835 C C . VAL B 2 73 ? 136.916 142.882 134.782 1.00 139.81 185 VAL B C 1
ATOM 4836 O O . VAL B 2 73 ? 137.746 142.042 134.440 1.00 144.52 185 VAL B O 1
ATOM 4840 N N . PHE B 2 74 ? 137.147 143.795 135.716 1.00 146.58 186 PHE B N 1
ATOM 4841 C CA . PHE B 2 74 ? 138.432 143.835 136.396 1.00 156.12 186 PHE B CA 1
ATOM 4842 C C . PHE B 2 74 ? 138.729 142.582 137.206 1.00 167.59 186 PHE B C 1
ATOM 4843 O O . PHE B 2 74 ? 139.888 142.192 137.334 1.00 168.18 186 PHE B O 1
ATOM 4851 N N . LYS B 2 75 ? 137.700 141.935 137.736 1.00 176.14 187 LYS B N 1
ATOM 4852 C CA . LYS B 2 75 ? 137.942 140.658 138.381 1.00 186.45 187 LYS B CA 1
ATOM 4853 C C . LYS B 2 75 ? 138.472 139.692 137.349 1.00 192.93 187 LYS B C 1
ATOM 4854 O O . LYS B 2 75 ? 139.519 139.082 137.540 1.00 197.60 187 LYS B O 1
ATOM 4860 N N . THR B 2 76 ? 137.772 139.606 136.226 1.00 195.42 188 THR B N 1
ATOM 4861 C CA . THR B 2 76 ? 138.027 138.545 135.265 1.00 203.23 188 THR B CA 1
ATOM 4862 C C . THR B 2 76 ? 139.420 138.574 134.670 1.00 206.00 188 THR B C 1
ATOM 4863 O O . THR B 2 76 ? 139.953 137.538 134.295 1.00 206.70 188 THR B O 1
ATOM 4867 N N . TYR B 2 77 ? 140.011 139.754 134.573 1.00 205.90 189 TYR B N 1
ATOM 4868 C CA . TYR B 2 77 ? 141.369 139.839 134.062 1.00 207.81 189 TYR B CA 1
ATOM 4869 C C . TYR B 2 77 ? 142.377 140.098 135.162 1.00 206.25 189 TYR B C 1
ATOM 4870 O O . TYR B 2 77 ? 143.569 139.840 134.992 1.00 204.65 189 TYR B O 1
ATOM 4879 N N . UNK B 2 78 ? 141.888 140.610 136.287 1.00 210.27 190 UNK B N 1
ATOM 4880 C CA . UNK B 2 78 ? 142.711 140.822 137.469 1.00 214.78 190 UNK B CA 1
ATOM 4881 C C . UNK B 2 78 ? 143.984 141.590 137.156 1.00 210.41 190 UNK B C 1
ATOM 4882 O O . UNK B 2 78 ? 145.043 141.286 137.699 1.00 217.82 190 UNK B O 1
ATOM 4884 N N . UNK B 2 79 ? 143.884 142.576 136.272 1.00 30.00 191 UNK B N 1
ATOM 4885 C CA . UNK B 2 79 ? 145.039 143.387 135.916 1.00 30.00 191 UNK B CA 1
ATOM 4886 C C . UNK B 2 79 ? 144.684 144.867 135.921 1.00 30.00 191 UNK B C 1
ATOM 4887 O O . UNK B 2 79 ? 143.899 145.318 136.753 1.00 30.00 191 UNK B O 1
ATOM 4889 N N . UNK B 2 80 ? 141.086 147.403 140.635 1.00 30.00 193 UNK B N 1
ATOM 4890 C CA . UNK B 2 80 ? 141.910 148.473 140.087 1.00 30.00 193 UNK B CA 1
ATOM 4891 C C . UNK B 2 80 ? 141.784 149.733 140.926 1.00 30.00 193 UNK B C 1
ATOM 4892 O O . UNK B 2 80 ? 141.063 149.752 141.922 1.00 30.00 193 UNK B O 1
ATOM 4894 N N . UNK B 2 81 ? 142.502 150.778 140.523 1.00 30.00 194 UNK B N 1
ATOM 4895 C CA . UNK B 2 81 ? 142.469 152.048 141.239 1.00 30.00 194 UNK B CA 1
ATOM 4896 C C . UNK B 2 81 ? 141.076 152.651 141.197 1.00 30.00 194 UNK B C 1
ATOM 4897 O O . UNK B 2 81 ? 140.457 152.722 140.137 1.00 30.00 194 UNK B O 1
ATOM 4899 N N . UNK B 2 82 ? 140.591 153.100 142.348 1.00 30.00 195 UNK B N 1
ATOM 4900 C CA . UNK B 2 82 ? 139.235 153.618 142.440 1.00 30.00 195 UNK B CA 1
ATOM 4901 C C . UNK B 2 82 ? 139.043 154.913 141.663 1.00 30.00 195 UNK B C 1
ATOM 4902 O O . UNK B 2 82 ? 137.970 155.164 141.128 1.00 30.00 195 UNK B O 1
ATOM 4904 N N . UNK B 2 83 ? 140.087 155.730 141.589 1.00 30.00 196 UNK B N 1
ATOM 4905 C CA . UNK B 2 83 ? 139.942 157.070 141.034 1.00 30.00 196 UNK B CA 1
ATOM 4906 C C . UNK B 2 83 ? 139.632 157.038 139.549 1.00 30.00 196 UNK B C 1
ATOM 4907 O O . UNK B 2 83 ? 138.667 157.654 139.089 1.00 30.00 196 UNK B O 1
ATOM 4909 N N . UNK B 2 84 ? 140.444 156.307 138.799 1.00 164.61 197 UNK B N 1
ATOM 4910 C CA . UNK B 2 84 ? 140.271 156.265 137.359 1.00 164.12 197 UNK B CA 1
ATOM 4911 C C . UNK B 2 84 ? 138.943 155.623 137.016 1.00 163.27 197 UNK B C 1
ATOM 4912 O O . UNK B 2 84 ? 138.282 156.013 136.053 1.00 162.32 197 UNK B O 1
ATOM 4914 N N . UNK B 2 85 ? 138.542 154.647 137.819 1.00 162.02 198 UNK B N 1
ATOM 4915 C CA . UNK B 2 85 ? 137.253 154.020 137.613 1.00 159.76 198 UNK B CA 1
ATOM 4916 C C . UNK B 2 85 ? 136.175 155.047 137.853 1.00 151.30 198 UNK B C 1
ATOM 4917 O O . UNK B 2 85 ? 135.167 155.088 137.153 1.00 149.16 198 UNK B O 1
ATOM 4919 N N . UNK B 2 86 ? 136.424 155.919 138.819 1.00 146.77 199 UNK B N 1
ATOM 4920 C CA . UNK B 2 86 ? 135.434 156.910 139.184 1.00 138.66 199 UNK B CA 1
ATOM 4921 C C . UNK B 2 86 ? 135.228 157.874 138.029 1.00 135.36 199 UNK B C 1
ATOM 4922 O O . UNK B 2 86 ? 134.094 158.133 137.628 1.00 139.83 199 UNK B O 1
ATOM 4924 N N . UNK B 2 87 ? 136.323 158.381 137.474 1.00 130.52 200 UNK B N 1
ATOM 4925 C CA . UNK B 2 87 ? 136.214 159.322 136.371 1.00 126.17 200 UNK B CA 1
ATOM 4926 C C . UNK B 2 87 ? 135.604 158.641 135.166 1.00 122.67 200 UNK B C 1
ATOM 4927 O O . UNK B 2 87 ? 134.863 159.252 134.398 1.00 122.38 200 UNK B O 1
ATOM 4929 N N . LEU B 2 88 ? 135.900 157.359 135.021 1.00 121.68 201 LEU B N 1
ATOM 4930 C CA . LEU B 2 88 ? 135.445 156.625 133.858 1.00 126.16 201 LEU B CA 1
ATOM 4931 C C . LEU B 2 88 ? 133.937 156.440 133.866 1.00 127.96 201 LEU B C 1
ATOM 4932 O O . LEU B 2 88 ? 133.252 156.789 132.903 1.00 124.46 201 LEU B O 1
ATOM 4937 N N . ILE B 2 89 ? 133.418 155.908 134.964 1.00 129.39 202 ILE B N 1
ATOM 4938 C CA . ILE B 2 89 ? 131.980 155.749 135.098 1.00 129.84 202 ILE B CA 1
ATOM 4939 C C . ILE B 2 89 ? 131.277 157.102 135.118 1.00 126.49 202 ILE B C 1
ATOM 4940 O O . ILE B 2 89 ? 130.163 157.244 134.600 1.00 129.72 202 ILE B O 1
ATOM 4945 N N . TRP B 2 90 ? 131.944 158.105 135.673 1.00 117.99 203 TRP B N 1
ATOM 4946 C CA . TRP B 2 90 ? 131.391 159.449 135.670 1.00 117.46 203 TRP B CA 1
ATOM 4947 C C . TRP B 2 90 ? 131.158 159.921 134.254 1.00 117.57 203 TRP B C 1
ATOM 4948 O O . TRP B 2 90 ? 130.094 160.443 133.914 1.00 118.40 203 TRP B O 1
ATOM 4959 N N . ASN B 2 91 ? 132.165 159.701 133.422 1.00 119.37 204 ASN B N 1
ATOM 4960 C CA . ASN B 2 91 ? 132.152 160.231 132.080 1.00 118.92 204 ASN B CA 1
ATOM 4961 C C . ASN B 2 91 ? 131.154 159.473 131.229 1.00 128.32 204 ASN B C 1
ATOM 4962 O O . ASN B 2 91 ? 130.348 160.077 130.510 1.00 132.09 204 ASN B O 1
ATOM 4967 N N . PHE B 2 92 ? 131.184 158.150 131.329 1.00 131.16 205 PHE B N 1
ATOM 4968 C CA . PHE B 2 92 ? 130.264 157.359 130.535 1.00 131.48 205 PHE B CA 1
ATOM 4969 C C . PHE B 2 92 ? 128.834 157.654 130.909 1.00 128.63 205 PHE B C 1
ATOM 4970 O O . PHE B 2 92 ? 127.973 157.791 130.041 1.00 129.09 205 PHE B O 1
ATOM 4978 N N . GLY B 2 93 ? 128.581 157.770 132.204 1.00 125.17 206 GLY B N 1
ATOM 4979 C CA . GLY B 2 93 ? 127.226 157.997 132.647 1.00 122.03 206 GLY B CA 1
ATOM 4980 C C . GLY B 2 93 ? 126.728 159.369 132.265 1.00 120.54 206 GLY B C 1
ATOM 4981 O O . GLY B 2 93 ? 125.573 159.539 131.865 1.00 126.38 206 GLY B O 1
ATOM 4982 N N . UNK B 2 94 ? 127.612 160.354 132.356 1.00 116.14 207 UNK B N 1
ATOM 4983 C CA . UNK B 2 94 ? 127.227 161.700 131.987 1.00 119.31 207 UNK B CA 1
ATOM 4984 C C . UNK B 2 94 ? 126.897 161.730 130.506 1.00 128.80 207 UNK B C 1
ATOM 4985 O O . UNK B 2 94 ? 125.952 162.393 130.075 1.00 132.37 207 UNK B O 1
ATOM 4987 N N . UNK B 2 95 ? 127.650 160.960 129.734 1.00 131.67 208 UNK B N 1
ATOM 4988 C CA . UNK B 2 95 ? 127.463 160.956 128.296 1.00 135.57 208 UNK B CA 1
ATOM 4989 C C . UNK B 2 95 ? 126.144 160.299 127.926 1.00 142.15 208 UNK B C 1
ATOM 4990 O O . UNK B 2 95 ? 125.376 160.824 127.108 1.00 148.04 208 UNK B O 1
ATOM 4992 N N . UNK B 2 96 ? 125.870 159.158 128.543 1.00 30.00 209 UNK B N 1
ATOM 4993 C CA . UNK B 2 96 ? 124.628 158.465 128.261 1.00 30.00 209 UNK B CA 1
ATOM 4994 C C . UNK B 2 96 ? 123.466 159.351 128.654 1.00 30.00 209 UNK B C 1
ATOM 4995 O O . UNK B 2 96 ? 122.449 159.414 127.961 1.00 30.00 209 UNK B O 1
ATOM 4997 N N . UNK B 2 97 ? 123.645 160.075 129.752 1.00 133.92 210 UNK B N 1
ATOM 4998 C CA . UNK B 2 97 ? 122.594 160.942 130.249 1.00 131.85 210 UNK B CA 1
ATOM 4999 C C . UNK B 2 97 ? 122.329 162.050 129.250 1.00 129.10 210 UNK B C 1
ATOM 5000 O O . UNK B 2 97 ? 121.182 162.431 129.011 1.00 124.09 210 UNK B O 1
ATOM 5002 N N . UNK B 2 98 ? 123.398 162.543 128.638 1.00 128.71 211 UNK B N 1
ATOM 5003 C CA . UNK B 2 98 ? 123.242 163.581 127.640 1.00 129.77 211 UNK B CA 1
ATOM 5004 C C . UNK B 2 98 ? 122.478 163.020 126.461 1.00 127.23 211 UNK B C 1
ATOM 5005 O O . UNK B 2 98 ? 121.662 163.712 125.852 1.00 123.80 211 UNK B O 1
ATOM 5007 N N . UNK B 2 99 ? 122.717 161.750 126.155 1.00 129.53 212 UNK B N 1
ATOM 5008 C CA . UNK B 2 99 ? 121.960 161.115 125.091 1.00 137.49 212 UNK B CA 1
ATOM 5009 C C . UNK B 2 99 ? 120.498 161.029 125.492 1.00 146.64 212 UNK B C 1
ATOM 5010 O O . UNK B 2 99 ? 119.609 161.077 124.647 1.00 144.16 212 UNK B O 1
ATOM 5012 N N . UNK B 2 100 ? 120.254 160.913 126.792 1.00 149.21 213 UNK B N 1
ATOM 5013 C CA . UNK B 2 100 ? 118.892 160.813 127.292 1.00 143.84 213 UNK B CA 1
ATOM 5014 C C . UNK B 2 100 ? 118.142 162.144 127.231 1.00 129.93 213 UNK B C 1
ATOM 5015 O O . UNK B 2 100 ? 116.938 162.172 126.973 1.00 125.35 213 UNK B O 1
ATOM 5017 N N . UNK B 2 101 ? 118.847 163.247 127.462 1.00 122.94 214 UNK B N 1
ATOM 5018 C CA . UNK B 2 101 ? 118.169 164.534 127.592 1.00 113.45 214 UNK B CA 1
ATOM 5019 C C . UNK B 2 101 ? 118.434 165.533 126.469 1.00 111.23 214 UNK B C 1
ATOM 5020 O O . UNK B 2 101 ? 117.798 166.582 126.421 1.00 116.40 214 UNK B O 1
ATOM 5022 N N . UNK B 2 102 ? 119.353 165.225 125.562 1.00 111.54 215 UNK B N 1
ATOM 5023 C CA . UNK B 2 102 ? 119.731 166.217 124.559 1.00 120.26 215 UNK B CA 1
ATOM 5024 C C . UNK B 2 102 ? 119.913 165.631 123.167 1.00 133.78 215 UNK B C 1
ATOM 5025 O O . UNK B 2 102 ? 120.353 166.327 122.253 1.00 135.82 215 UNK B O 1
ATOM 5027 N N . UNK B 2 103 ? 119.584 164.352 123.018 1.00 30.00 216 UNK B N 1
ATOM 5028 C CA . UNK B 2 103 ? 119.597 163.681 121.720 1.00 30.00 216 UNK B CA 1
ATOM 5029 C C . UNK B 2 103 ? 120.967 163.705 121.036 1.00 30.00 216 UNK B C 1
ATOM 5030 O O . UNK B 2 103 ? 121.644 162.681 120.976 1.00 30.00 216 UNK B O 1
ATOM 5032 N N . UNK B 2 104 ? 121.360 164.869 120.521 1.00 141.26 217 UNK B N 1
ATOM 5033 C CA . UNK B 2 104 ? 122.588 165.012 119.733 1.00 135.73 217 UNK B CA 1
ATOM 5034 C C . UNK B 2 104 ? 122.603 164.032 118.561 1.00 146.39 217 UNK B C 1
ATOM 5035 O O . UNK B 2 104 ? 121.546 163.630 118.082 1.00 149.02 217 UNK B O 1
ATOM 5037 N N . UNK B 2 105 ? 123.792 163.642 118.106 1.00 30.00 218 UNK B N 1
ATOM 5038 C CA . UNK B 2 105 ? 123.896 162.716 116.982 1.00 30.00 218 UNK B CA 1
ATOM 5039 C C . UNK B 2 105 ? 123.178 161.422 117.333 1.00 30.00 218 UNK B C 1
ATOM 5040 O O . UNK B 2 105 ? 123.296 160.926 118.446 1.00 30.00 218 UNK B O 1
ATOM 5042 N N . UNK B 2 106 ? 122.414 160.890 116.388 1.00 183.45 219 UNK B N 1
ATOM 5043 C CA . UNK B 2 106 ? 121.488 159.807 116.702 1.00 187.47 219 UNK B CA 1
ATOM 5044 C C . UNK B 2 106 ? 122.160 158.446 116.819 1.00 180.69 219 UNK B C 1
ATOM 5045 O O . UNK B 2 106 ? 121.849 157.673 117.727 1.00 181.68 219 UNK B O 1
ATOM 5047 N N . ARG B 2 107 ? 123.082 158.164 115.906 1.00 174.79 220 ARG B N 1
ATOM 5048 C CA . ARG B 2 107 ? 123.620 156.819 115.765 1.00 170.48 220 ARG B CA 1
ATOM 5049 C C . ARG B 2 107 ? 124.236 156.363 117.065 1.00 158.45 220 ARG B C 1
ATOM 5050 O O . ARG B 2 107 ? 123.928 155.293 117.607 1.00 150.60 220 ARG B O 1
ATOM 5058 N N . LEU B 2 108 ? 125.077 157.240 117.581 1.00 157.50 221 LEU B N 1
ATOM 5059 C CA . LEU B 2 108 ? 125.798 157.011 118.808 1.00 152.10 221 LEU B CA 1
ATOM 5060 C C . LEU B 2 108 ? 124.809 156.877 119.954 1.00 147.77 221 LEU B C 1
ATOM 5061 O O . LEU B 2 108 ? 125.057 156.182 120.945 1.00 148.07 221 LEU B O 1
ATOM 5066 N N . GLN B 2 109 ? 123.670 157.538 119.808 1.00 141.22 222 GLN B N 1
ATOM 5067 C CA . GLN B 2 109 ? 122.660 157.448 120.834 1.00 129.62 222 GLN B CA 1
ATOM 5068 C C . GLN B 2 109 ? 122.061 156.046 120.825 1.00 124.28 222 GLN B C 1
ATOM 5069 O O . GLN B 2 109 ? 121.915 155.441 121.886 1.00 121.50 222 GLN B O 1
ATOM 5075 N N . GLN B 2 110 ? 121.775 155.491 119.647 1.00 123.49 223 GLN B N 1
ATOM 5076 C CA . GLN B 2 110 ? 121.311 154.105 119.619 1.00 128.92 223 GLN B CA 1
ATOM 5077 C C . GLN B 2 110 ? 122.383 153.176 120.163 1.00 128.21 223 GLN B C 1
ATOM 5078 O O . GLN B 2 110 ? 122.072 152.124 120.733 1.00 127.35 223 GLN B O 1
ATOM 5084 N N . ALA B 2 111 ? 123.644 153.556 119.990 1.00 129.40 224 ALA B N 1
ATOM 5085 C CA . ALA B 2 111 ? 124.712 152.762 120.577 1.00 131.86 224 ALA B CA 1
ATOM 5086 C C . ALA B 2 111 ? 124.567 152.763 122.092 1.00 134.42 224 ALA B C 1
ATOM 5087 O O . ALA B 2 111 ? 124.715 151.724 122.741 1.00 143.56 224 ALA B O 1
ATOM 5089 N N . TYR B 2 112 ? 124.225 153.912 122.662 1.00 131.19 225 TYR B N 1
ATOM 5090 C CA . TYR B 2 112 ? 123.938 153.908 124.085 1.00 131.14 225 TYR B CA 1
ATOM 5091 C C . TYR B 2 112 ? 122.746 153.049 124.411 1.00 117.53 225 TYR B C 1
ATOM 5092 O O . TYR B 2 112 ? 122.733 152.382 125.443 1.00 104.06 225 TYR B O 1
ATOM 5101 N N . LEU B 2 113 ? 121.766 153.019 123.519 1.00 125.35 226 LEU B N 1
ATOM 5102 C CA . LEU B 2 113 ? 120.608 152.177 123.762 1.00 123.97 226 LEU B CA 1
ATOM 5103 C C . LEU B 2 113 ? 121.018 150.723 123.917 1.00 124.12 226 LEU B C 1
ATOM 5104 O O . LEU B 2 113 ? 120.722 150.091 124.932 1.00 128.10 226 LEU B O 1
ATOM 5109 N N . ILE B 2 114 ? 121.726 150.199 122.924 1.00 118.60 227 ILE B N 1
ATOM 5110 C CA . ILE B 2 114 ? 122.090 148.794 122.968 1.00 116.73 227 ILE B CA 1
ATOM 5111 C C . ILE B 2 114 ? 123.044 148.492 124.117 1.00 121.86 227 ILE B C 1
ATOM 5112 O O . ILE B 2 114 ? 122.971 147.417 124.712 1.00 124.89 227 ILE B O 1
ATOM 5117 N N . MET B 2 115 ? 123.911 149.439 124.460 1.00 123.08 228 MET B N 1
ATOM 5118 C CA . MET B 2 115 ? 124.784 149.209 125.599 1.00 121.54 228 MET B CA 1
ATOM 5119 C C . MET B 2 115 ? 123.925 149.032 126.834 1.00 114.73 228 MET B C 1
ATOM 5120 O O . MET B 2 115 ? 124.169 148.149 127.673 1.00 114.18 228 MET B O 1
ATOM 5125 N N . ILE B 2 116 ? 122.879 149.844 126.914 1.00 105.94 229 ILE B N 1
ATOM 5126 C CA . ILE B 2 116 ? 121.957 149.725 128.020 1.00 101.12 229 ILE B CA 1
ATOM 5127 C C . ILE B 2 116 ? 121.282 148.380 127.990 1.00 104.67 229 ILE B C 1
ATOM 5128 O O . ILE B 2 116 ? 121.042 147.779 129.032 1.00 108.05 229 ILE B O 1
ATOM 5133 N N . SER B 2 117 ? 121.022 147.878 126.792 1.00 107.51 230 SER B N 1
ATOM 5134 C CA . SER B 2 117 ? 120.374 146.586 126.688 1.00 114.10 230 SER B CA 1
ATOM 5135 C C . SER B 2 117 ? 121.290 145.520 127.255 1.00 112.39 230 SER B C 1
ATOM 5136 O O . SER B 2 117 ? 120.842 144.569 127.899 1.00 113.69 230 SER B O 1
ATOM 5139 N N . ALA B 2 118 ? 122.586 145.708 127.053 1.00 111.09 231 ALA B N 1
ATOM 5140 C CA . ALA B 2 118 ? 123.544 144.741 127.549 1.00 111.16 231 ALA B CA 1
ATOM 5141 C C . ALA B 2 118 ? 123.578 144.752 129.063 1.00 110.50 231 ALA B C 1
ATOM 5142 O O . ALA B 2 118 ? 123.477 143.705 129.706 1.00 111.84 231 ALA B O 1
ATOM 5144 N N . LEU B 2 119 ? 123.699 145.939 129.643 1.00 104.47 232 LEU B N 1
ATOM 5145 C CA . LEU B 2 119 ? 123.795 145.993 131.093 1.00 101.16 232 LEU B CA 1
ATOM 5146 C C . LEU B 2 119 ? 122.511 145.505 131.752 1.00 102.51 232 LEU B C 1
ATOM 5147 O O . LEU B 2 119 ? 122.544 144.809 132.772 1.00 104.61 232 LEU B O 1
ATOM 5152 N N . MET B 2 120 ? 121.383 145.820 131.131 1.00 100.93 233 MET B N 1
ATOM 5153 C CA . MET B 2 120 ? 120.102 145.334 131.614 1.00 101.10 233 MET B CA 1
ATOM 5154 C C . MET B 2 120 ? 120.044 143.824 131.521 1.00 103.75 233 MET B C 1
ATOM 5155 O O . MET B 2 120 ? 119.368 143.168 132.308 1.00 106.73 233 MET B O 1
ATOM 5160 N N . UNK B 2 121 ? 120.742 143.272 130.539 1.00 99.17 234 UNK B N 1
ATOM 5161 C CA . UNK B 2 121 ? 120.807 141.826 130.424 1.00 95.29 234 UNK B CA 1
ATOM 5162 C C . UNK B 2 121 ? 121.620 141.235 131.569 1.00 100.92 234 UNK B C 1
ATOM 5163 O O . UNK B 2 121 ? 121.234 140.225 132.164 1.00 93.79 234 UNK B O 1
ATOM 5165 N N . UNK B 2 122 ? 122.727 141.888 131.903 1.00 109.32 235 UNK B N 1
ATOM 5166 C CA . UNK B 2 122 ? 123.555 141.404 132.996 1.00 115.61 235 UNK B CA 1
ATOM 5167 C C . UNK B 2 122 ? 122.753 141.449 134.280 1.00 114.79 235 UNK B C 1
ATOM 5168 O O . UNK B 2 122 ? 122.933 140.618 135.171 1.00 122.81 235 UNK B O 1
ATOM 5170 N N . UNK B 2 123 ? 121.844 142.416 134.346 1.00 105.91 236 UNK B N 1
ATOM 5171 C CA . UNK B 2 123 ? 120.970 142.567 135.498 1.00 100.28 236 UNK B CA 1
ATOM 5172 C C . UNK B 2 123 ? 120.247 141.274 135.817 1.00 100.07 236 UNK B C 1
ATOM 5173 O O . UNK B 2 123 ? 120.576 140.591 136.785 1.00 97.19 236 UNK B O 1
ATOM 5175 N N . UNK B 2 124 ? 119.271 140.937 134.984 1.00 104.18 237 UNK B N 1
ATOM 5176 C CA . UNK B 2 124 ? 118.450 139.763 135.224 1.00 107.98 237 UNK B CA 1
ATOM 5177 C C . UNK B 2 124 ? 119.287 138.497 135.187 1.00 105.33 237 UNK B C 1
ATOM 5178 O O . UNK B 2 124 ? 118.960 137.514 135.845 1.00 106.81 237 UNK B O 1
ATOM 5180 N N . UNK B 2 125 ? 120.369 138.518 134.419 1.00 100.91 238 UNK B N 1
ATOM 5181 C CA . UNK B 2 125 ? 121.230 137.351 134.357 1.00 102.67 238 UNK B CA 1
ATOM 5182 C C . UNK B 2 125 ? 121.859 137.056 135.707 1.00 103.11 238 UNK B C 1
ATOM 5183 O O . UNK B 2 125 ? 122.045 135.897 136.065 1.00 99.23 238 UNK B O 1
ATOM 5185 N N . UNK B 2 126 ? 122.175 138.099 136.466 1.00 30.00 239 UNK B N 1
ATOM 5186 C CA . UNK B 2 126 ? 122.874 137.897 137.730 1.00 30.00 239 UNK B CA 1
ATOM 5187 C C . UNK B 2 126 ? 121.941 137.874 138.929 1.00 30.00 239 UNK B C 1
ATOM 5188 O O . UNK B 2 126 ? 122.252 137.263 139.947 1.00 30.00 239 UNK B O 1
ATOM 5190 N N . UNK B 2 127 ? 120.799 138.539 138.815 1.00 30.00 240 UNK B N 1
ATOM 5191 C CA . UNK B 2 127 ? 119.916 138.700 139.961 1.00 30.00 240 UNK B CA 1
ATOM 5192 C C . UNK B 2 127 ? 119.209 137.411 140.374 1.00 30.00 240 UNK B C 1
ATOM 5193 O O . UNK B 2 127 ? 119.194 137.064 141.552 1.00 30.00 240 UNK B O 1
ATOM 5195 N N . UNK B 2 128 ? 118.640 136.693 139.411 1.00 30.00 241 UNK B N 1
ATOM 5196 C CA . UNK B 2 128 ? 117.842 135.509 139.722 1.00 30.00 241 UNK B CA 1
ATOM 5197 C C . UNK B 2 128 ? 117.755 134.557 138.537 1.00 30.00 241 UNK B C 1
ATOM 5198 O O . UNK B 2 128 ? 117.199 133.466 138.645 1.00 30.00 241 UNK B O 1
ATOM 5200 N N . UNK B 2 129 ? 116.577 125.975 138.359 1.00 100.67 245 UNK B N 1
ATOM 5201 C CA . UNK B 2 129 ? 115.156 126.138 138.640 1.00 104.32 245 UNK B CA 1
ATOM 5202 C C . UNK B 2 129 ? 114.778 127.612 138.763 1.00 112.86 245 UNK B C 1
ATOM 5203 O O . UNK B 2 129 ? 113.795 128.059 138.176 1.00 112.71 245 UNK B O 1
ATOM 5205 N N . UNK B 2 130 ? 115.565 128.361 139.529 1.00 109.53 246 UNK B N 1
ATOM 5206 C CA . UNK B 2 130 ? 115.274 129.766 139.786 1.00 103.18 246 UNK B CA 1
ATOM 5207 C C . UNK B 2 130 ? 115.357 130.598 138.515 1.00 106.51 246 UNK B C 1
ATOM 5208 O O . UNK B 2 130 ? 114.735 131.653 138.411 1.00 116.37 246 UNK B O 1
ATOM 5210 N N . UNK B 2 131 ? 116.138 130.119 137.553 1.00 103.96 247 UNK B N 1
ATOM 5211 C CA . UNK B 2 131 ? 116.334 130.832 136.297 1.00 108.95 247 UNK B CA 1
ATOM 5212 C C . UNK B 2 131 ? 115.049 130.934 135.483 1.00 111.09 247 UNK B C 1
ATOM 5213 O O . UNK B 2 131 ? 114.842 131.907 134.757 1.00 114.54 247 UNK B O 1
ATOM 5215 N N . UNK B 2 132 ? 114.184 129.935 135.613 1.00 109.65 248 UNK B N 1
ATOM 5216 C CA . UNK B 2 132 ? 112.937 129.923 134.864 1.00 112.76 248 UNK B CA 1
ATOM 5217 C C . UNK B 2 132 ? 112.050 131.078 135.305 1.00 115.34 248 UNK B C 1
ATOM 5218 O O . UNK B 2 132 ? 111.214 131.553 134.535 1.00 120.26 248 UNK B O 1
ATOM 5220 N N . UNK B 2 133 ? 112.239 131.532 136.543 1.00 109.14 249 UNK B N 1
ATOM 5221 C CA . UNK B 2 133 ? 111.517 132.698 137.031 1.00 102.53 249 UNK B CA 1
ATOM 5222 C C . UNK B 2 133 ? 111.869 133.899 136.169 1.00 90.85 249 UNK B C 1
ATOM 5223 O O . UNK B 2 133 ? 110.998 134.681 135.789 1.00 92.96 249 UNK B O 1
ATOM 5225 N N . UNK B 2 134 ? 113.144 134.015 135.818 1.00 82.72 250 UNK B N 1
ATOM 5226 C CA . UNK B 2 134 ? 113.554 135.061 134.902 1.00 97.15 250 UNK B CA 1
ATOM 5227 C C . UNK B 2 134 ? 112.919 134.813 133.547 1.00 107.14 250 UNK B C 1
ATOM 5228 O O . UNK B 2 134 ? 112.475 135.745 132.882 1.00 121.37 250 UNK B O 1
ATOM 5230 N N . UNK B 2 135 ? 112.846 133.546 133.155 1.00 101.72 251 UNK B N 1
ATOM 5231 C CA . UNK B 2 135 ? 112.161 133.200 131.922 1.00 106.54 251 UNK B CA 1
ATOM 5232 C C . UNK B 2 135 ? 110.690 133.536 132.083 1.00 111.74 251 UNK B C 1
ATOM 5233 O O . UNK B 2 135 ? 110.032 133.976 131.140 1.00 112.90 251 UNK B O 1
ATOM 5235 N N . UNK B 2 136 ? 110.181 133.352 133.295 1.00 108.41 252 UNK B N 1
ATOM 5236 C CA . UNK B 2 136 ? 108.805 133.714 133.567 1.00 107.32 252 UNK B CA 1
ATOM 5237 C C . UNK B 2 136 ? 108.664 135.220 133.473 1.00 113.29 252 UNK B C 1
ATOM 5238 O O . UNK B 2 136 ? 107.635 135.733 133.038 1.00 115.44 252 UNK B O 1
ATOM 5240 N N . UNK B 2 137 ? 109.722 135.927 133.853 1.00 111.51 253 UNK B N 1
ATOM 5241 C CA . UNK B 2 137 ? 109.719 137.375 133.759 1.00 105.07 253 UNK B CA 1
ATOM 5242 C C . UNK B 2 137 ? 109.642 137.758 132.297 1.00 106.68 253 UNK B C 1
ATOM 5243 O O . UNK B 2 137 ? 109.154 138.827 131.943 1.00 110.87 253 UNK B O 1
ATOM 5245 N N . UNK B 2 138 ? 110.139 136.871 131.448 1.00 108.63 254 UNK B N 1
ATOM 5246 C CA . UNK B 2 138 ? 110.017 137.059 130.017 1.00 121.29 254 UNK B CA 1
ATOM 5247 C C . UNK B 2 138 ? 108.677 136.542 129.534 1.00 131.88 254 UNK B C 1
ATOM 5248 O O . UNK B 2 138 ? 108.105 137.069 128.584 1.00 141.21 254 UNK B O 1
ATOM 5250 N N . UNK B 2 139 ? 108.174 135.509 130.199 1.00 127.75 255 UNK B N 1
ATOM 5251 C CA . UNK B 2 139 ? 106.983 134.834 129.712 1.00 124.92 255 UNK B CA 1
ATOM 5252 C C . UNK B 2 139 ? 105.786 135.772 129.698 1.00 121.80 255 UNK B C 1
ATOM 5253 O O . UNK B 2 139 ? 104.983 135.749 128.765 1.00 123.74 255 UNK B O 1
ATOM 5255 N N . UNK B 2 140 ? 105.699 136.636 130.704 1.00 116.66 256 UNK B N 1
ATOM 5256 C CA . UNK B 2 140 ? 104.594 137.580 130.779 1.00 114.65 256 UNK B CA 1
ATOM 5257 C C . UNK B 2 140 ? 104.648 138.512 129.587 1.00 108.56 256 UNK B C 1
ATOM 5258 O O . UNK B 2 140 ? 103.620 138.899 129.034 1.00 116.74 256 UNK B O 1
ATOM 5260 N N . ASP B 2 141 ? 105.869 138.864 129.196 1.00 99.02 257 ASP B N 1
ATOM 5261 C CA . ASP B 2 141 ? 106.094 139.727 128.047 1.00 100.67 257 ASP B CA 1
ATOM 5262 C C . ASP B 2 141 ? 105.540 139.087 126.782 1.00 104.51 257 ASP B C 1
ATOM 5263 O O . ASP B 2 141 ? 105.075 139.784 125.880 1.00 112.72 257 ASP B O 1
ATOM 5268 N N . UNK B 2 142 ? 105.586 137.759 126.715 1.00 100.52 258 UNK B N 1
ATOM 5269 C CA . UNK B 2 142 ? 105.059 137.068 125.555 1.00 105.83 258 UNK B CA 1
ATOM 5270 C C . UNK B 2 142 ? 103.554 137.245 125.517 1.00 113.77 258 UNK B C 1
ATOM 5271 O O . UNK B 2 142 ? 102.965 137.403 124.448 1.00 114.59 258 UNK B O 1
ATOM 5273 N N . UNK B 2 143 ? 102.938 137.266 126.694 1.00 116.37 259 UNK B N 1
ATOM 5274 C CA . UNK B 2 143 ? 101.503 137.482 126.766 1.00 122.37 259 UNK B CA 1
ATOM 5275 C C . UNK B 2 143 ? 101.181 138.879 126.266 1.00 123.30 259 UNK B C 1
ATOM 5276 O O . UNK B 2 143 ? 100.153 139.101 125.631 1.00 125.85 259 UNK B O 1
ATOM 5278 N N . UNK B 2 144 ? 102.079 139.818 126.549 1.00 124.03 260 UNK B N 1
ATOM 5279 C CA . UNK B 2 144 ? 101.918 141.176 126.058 1.00 131.50 260 UNK B CA 1
ATOM 5280 C C . UNK B 2 144 ? 102.053 141.199 124.546 1.00 137.72 260 UNK B C 1
ATOM 5281 O O . UNK B 2 144 ? 101.431 142.014 123.873 1.00 148.73 260 UNK B O 1
ATOM 5283 N N . UNK B 2 145 ? 102.873 140.298 124.012 1.00 129.73 261 UNK B N 1
ATOM 5284 C CA . UNK B 2 145 ? 102.999 140.170 122.568 1.00 129.90 261 UNK B CA 1
ATOM 5285 C C . UNK B 2 145 ? 101.845 139.343 122.039 1.00 128.32 261 UNK B C 1
ATOM 5286 O O . UNK B 2 145 ? 101.565 139.328 120.843 1.00 131.96 261 UNK B O 1
ATOM 5288 N N . UNK B 2 146 ? 101.169 138.662 122.953 1.00 125.36 262 UNK B N 1
ATOM 5289 C CA . UNK B 2 146 ? 100.033 137.841 122.590 1.00 125.41 262 UNK B CA 1
ATOM 5290 C C . UNK B 2 146 ? 98.748 138.640 122.732 1.00 131.57 262 UNK B C 1
ATOM 5291 O O . UNK B 2 146 ? 98.032 138.861 121.754 1.00 135.60 262 UNK B O 1
ATOM 5293 N N . UNK B 2 147 ? 98.472 139.090 123.952 1.00 133.54 263 UNK B N 1
ATOM 5294 C CA . UNK B 2 147 ? 97.197 139.727 124.253 1.00 135.93 263 UNK B CA 1
ATOM 5295 C C . UNK B 2 147 ? 96.988 141.006 123.453 1.00 132.17 263 UNK B C 1
ATOM 5296 O O . UNK B 2 147 ? 95.880 141.282 122.997 1.00 134.09 263 UNK B O 1
ATOM 5298 N N . UNK B 2 148 ? 98.052 141.776 123.259 1.00 126.41 264 UNK B N 1
ATOM 5299 C CA . UNK B 2 148 ? 97.938 142.983 122.456 1.00 127.11 264 UNK B CA 1
ATOM 5300 C C . UNK B 2 148 ? 97.625 142.617 121.017 1.00 123.32 264 UNK B C 1
ATOM 5301 O O . UNK B 2 148 ? 96.863 143.308 120.344 1.00 125.22 264 UNK B O 1
ATOM 5303 N N . UNK B 2 149 ? 98.191 141.511 120.552 1.00 111.05 265 UNK B N 1
ATOM 5304 C CA . UNK B 2 149 ? 97.865 141.036 119.222 1.00 112.95 265 UNK B CA 1
ATOM 5305 C C . UNK B 2 149 ? 96.399 140.642 119.194 1.00 116.95 265 UNK B C 1
ATOM 5306 O O . UNK B 2 149 ? 95.711 140.830 118.193 1.00 120.64 265 UNK B O 1
ATOM 5308 N N . UNK B 2 150 ? 95.917 140.116 120.314 1.00 118.22 266 UNK B N 1
ATOM 5309 C CA . UNK B 2 150 ? 94.510 139.770 120.429 1.00 127.07 266 UNK B CA 1
ATOM 5310 C C . UNK B 2 150 ? 93.653 141.028 120.452 1.00 133.15 266 UNK B C 1
ATOM 5311 O O . UNK B 2 150 ? 92.478 140.989 120.096 1.00 128.70 266 UNK B O 1
ATOM 5313 N N . UNK B 2 151 ? 94.226 142.142 120.899 1.00 133.27 267 UNK B N 1
ATOM 5314 C CA . UNK B 2 151 ? 93.508 143.403 120.800 1.00 139.73 267 UNK B CA 1
ATOM 5315 C C . UNK B 2 151 ? 93.326 143.741 119.329 1.00 142.23 267 UNK B C 1
ATOM 5316 O O . UNK B 2 151 ? 92.298 144.282 118.928 1.00 146.78 267 UNK B O 1
ATOM 5318 N N . UNK B 2 152 ? 94.319 143.388 118.519 1.00 138.97 268 UNK B N 1
ATOM 5319 C CA . UNK B 2 152 ? 94.187 143.549 117.080 1.00 139.40 268 UNK B CA 1
ATOM 5320 C C . UNK B 2 152 ? 93.117 142.590 116.579 1.00 144.08 268 UNK B C 1
ATOM 5321 O O . UNK B 2 152 ? 92.429 142.869 115.597 1.00 144.27 268 UNK B O 1
ATOM 5323 N N . UNK B 2 153 ? 92.970 141.462 117.269 1.00 151.03 269 UNK B N 1
ATOM 5324 C CA . UNK B 2 153 ? 91.917 140.510 116.944 1.00 157.18 269 UNK B CA 1
ATOM 5325 C C . UNK B 2 153 ? 90.552 141.104 117.272 1.00 153.44 269 UNK B C 1
ATOM 5326 O O . UNK B 2 153 ? 89.541 140.699 116.701 1.00 142.46 269 UNK B O 1
ATOM 5328 N N . UNK B 2 154 ? 90.520 142.060 118.198 1.00 147.24 270 UNK B N 1
ATOM 5329 C CA . UNK B 2 154 ? 89.280 142.773 118.474 1.00 148.36 270 UNK B CA 1
ATOM 5330 C C . UNK B 2 154 ? 88.901 143.612 117.262 1.00 151.51 270 UNK B C 1
ATOM 5331 O O . UNK B 2 154 ? 87.730 143.911 117.040 1.00 152.91 270 UNK B O 1
ATOM 5333 N N . UNK B 2 155 ? 89.906 143.984 116.478 1.00 151.01 271 UNK B N 1
ATOM 5334 C CA . UNK B 2 155 ? 89.693 144.770 115.271 1.00 158.96 271 UNK B CA 1
ATOM 5335 C C . UNK B 2 155 ? 89.846 143.917 114.014 1.00 161.37 271 UNK B C 1
ATOM 5336 O O . UNK B 2 155 ? 90.025 144.446 112.919 1.00 156.18 271 UNK B O 1
ATOM 5338 N N . UNK B 2 156 ? 89.777 142.599 114.176 1.00 159.69 272 UNK B N 1
ATOM 5339 C CA . UNK B 2 156 ? 90.037 141.671 113.075 1.00 167.02 272 UNK B CA 1
ATOM 5340 C C . UNK B 2 156 ? 89.047 141.810 111.918 1.00 174.16 272 UNK B C 1
ATOM 5341 O O . UNK B 2 156 ? 89.374 141.496 110.774 1.00 180.87 272 UNK B O 1
ATOM 5343 N N . UNK B 2 157 ? 87.838 142.271 112.215 1.00 163.08 273 UNK B N 1
ATOM 5344 C CA . UNK B 2 157 ? 86.831 142.461 111.179 1.00 168.41 273 UNK B CA 1
ATOM 5345 C C . UNK B 2 157 ? 85.813 143.514 111.599 1.00 167.06 273 UNK B C 1
ATOM 5346 O O . UNK B 2 157 ? 86.108 144.385 112.418 1.00 171.70 273 UNK B O 1
ATOM 5348 N N . UNK B 2 158 ? 113.588 148.657 123.914 1.00 138.76 381 UNK B N 1
ATOM 5349 C CA . UNK B 2 158 ? 112.232 148.139 124.046 1.00 142.34 381 UNK B CA 1
ATOM 5350 C C . UNK B 2 158 ? 112.196 146.628 123.828 1.00 130.12 381 UNK B C 1
ATOM 5351 O O . UNK B 2 158 ? 112.207 145.852 124.783 1.00 119.31 381 UNK B O 1
ATOM 5353 N N . UNK B 2 159 ? 112.158 146.217 122.565 1.00 129.17 382 UNK B N 1
ATOM 5354 C CA . UNK B 2 159 ? 112.180 144.802 122.213 1.00 130.01 382 UNK B CA 1
ATOM 5355 C C . UNK B 2 159 ? 113.509 144.187 122.626 1.00 122.63 382 UNK B C 1
ATOM 5356 O O . UNK B 2 159 ? 113.629 142.970 122.831 1.00 125.46 382 UNK B O 1
ATOM 5358 N N . UNK B 2 160 ? 114.504 145.054 122.765 1.00 112.93 383 UNK B N 1
ATOM 5359 C CA . UNK B 2 160 ? 115.844 144.638 123.129 1.00 110.92 383 UNK B CA 1
ATOM 5360 C C . UNK B 2 160 ? 115.815 143.966 124.491 1.00 111.36 383 UNK B C 1
ATOM 5361 O O . UNK B 2 160 ? 116.706 143.197 124.827 1.00 108.02 383 UNK B O 1
ATOM 5363 N N . UNK B 2 161 ? 114.796 144.275 125.281 1.00 114.63 384 UNK B N 1
ATOM 5364 C CA . UNK B 2 161 ? 114.584 143.562 126.523 1.00 117.59 384 UNK B CA 1
ATOM 5365 C C . UNK B 2 161 ? 114.274 142.101 126.243 1.00 112.00 384 UNK B C 1
ATOM 5366 O O . UNK B 2 161 ? 114.797 141.212 126.907 1.00 111.58 384 UNK B O 1
ATOM 5368 N N . ASP B 2 162 ? 113.427 141.846 125.254 1.00 106.37 385 ASP B N 1
ATOM 5369 C CA . ASP B 2 162 ? 113.120 140.470 124.902 1.00 105.21 385 ASP B CA 1
ATOM 5370 C C . ASP B 2 162 ? 114.373 139.808 124.374 1.00 106.53 385 ASP B C 1
ATOM 5371 O O . ASP B 2 162 ? 114.636 138.628 124.632 1.00 107.23 385 ASP B O 1
ATOM 5376 N N . UNK B 2 163 ? 115.175 140.598 123.674 1.00 105.15 386 UNK B N 1
ATOM 5377 C CA . UNK B 2 163 ? 116.452 140.110 123.186 1.00 100.74 386 UNK B CA 1
ATOM 5378 C C . UNK B 2 163 ? 117.365 139.790 124.362 1.00 110.64 386 UNK B C 1
ATOM 5379 O O . UNK B 2 163 ? 118.285 138.987 124.252 1.00 111.43 386 UNK B O 1
ATOM 5381 N N . UNK B 2 164 ? 117.113 140.444 125.489 1.00 119.15 387 UNK B N 1
ATOM 5382 C CA . UNK B 2 164 ? 117.899 140.218 126.689 1.00 121.91 387 UNK B CA 1
ATOM 5383 C C . UNK B 2 164 ? 117.415 138.990 127.439 1.00 114.97 387 UNK B C 1
ATOM 5384 O O . UNK B 2 164 ? 118.172 138.375 128.175 1.00 103.96 387 UNK B O 1
ATOM 5386 N N . UNK B 2 165 ? 116.142 138.654 127.296 1.00 123.10 388 UNK B N 1
ATOM 5387 C CA . UNK B 2 165 ? 115.687 137.374 127.806 1.00 129.26 388 UNK B CA 1
ATOM 5388 C C . UNK B 2 165 ? 116.352 136.298 126.977 1.00 132.67 388 UNK B C 1
ATOM 5389 O O . UNK B 2 165 ? 116.741 135.238 127.478 1.00 132.20 388 UNK B O 1
ATOM 5391 N N . UNK B 2 166 ? 116.518 136.605 125.697 1.00 132.41 389 UNK B N 1
ATOM 5392 C CA . UNK B 2 166 ? 117.267 135.733 124.818 1.00 127.66 389 UNK B CA 1
ATOM 5393 C C . UNK B 2 166 ? 118.703 135.665 125.290 1.00 119.70 389 UNK B C 1
ATOM 5394 O O . UNK B 2 166 ? 119.383 134.653 125.135 1.00 120.50 389 UNK B O 1
ATOM 5396 N N . UNK B 2 167 ? 119.162 136.762 125.867 1.00 114.81 390 UNK B N 1
ATOM 5397 C CA . UNK B 2 167 ? 120.497 136.807 126.417 1.00 113.40 390 UNK B CA 1
ATOM 5398 C C . UNK B 2 167 ? 120.626 135.914 127.644 1.00 114.42 390 UNK B C 1
ATOM 5399 O O . UNK B 2 167 ? 121.644 135.261 127.830 1.00 117.15 390 UNK B O 1
ATOM 5401 N N . UNK B 2 168 ? 119.604 135.909 128.494 1.00 111.28 391 UNK B N 1
ATOM 5402 C CA . UNK B 2 168 ? 119.627 135.076 129.688 1.00 109.93 391 UNK B CA 1
ATOM 5403 C C . UNK B 2 168 ? 119.586 133.616 129.302 1.00 118.02 391 UNK B C 1
ATOM 5404 O O . UNK B 2 168 ? 120.186 132.776 129.960 1.00 122.31 391 UNK B O 1
ATOM 5406 N N . UNK B 2 169 ? 118.871 133.320 128.223 1.00 116.57 392 UNK B N 1
ATOM 5407 C CA . UNK B 2 169 ? 118.899 131.980 127.665 1.00 112.22 392 UNK B CA 1
ATOM 5408 C C . UNK B 2 169 ? 120.280 131.685 127.106 1.00 111.00 392 UNK B C 1
ATOM 5409 O O . UNK B 2 169 ? 120.736 130.544 127.109 1.00 116.64 392 UNK B O 1
ATOM 5411 N N . UNK B 2 170 ? 120.945 132.729 126.628 1.00 106.16 393 UNK B N 1
ATOM 5412 C CA . UNK B 2 170 ? 122.248 132.568 126.012 1.00 103.97 393 UNK B CA 1
ATOM 5413 C C . UNK B 2 170 ? 123.286 132.202 127.057 1.00 98.89 393 UNK B C 1
ATOM 5414 O O . UNK B 2 170 ? 124.043 131.251 126.891 1.00 107.99 393 UNK B O 1
ATOM 5416 N N . UNK B 2 171 ? 123.311 132.970 128.137 1.00 1.00 394 UNK B N 1
ATOM 5417 C CA . UNK B 2 171 ? 124.223 132.714 129.235 1.00 1.00 394 UNK B CA 1
ATOM 5418 C C . UNK B 2 171 ? 123.860 131.415 129.925 1.00 1.00 394 UNK B C 1
ATOM 5419 O O . UNK B 2 171 ? 124.727 130.697 130.421 1.00 1.00 394 UNK B O 1
ATOM 5421 N N . UNK B 2 172 ? 122.568 131.115 129.952 1.00 1.00 395 UNK B N 1
ATOM 5422 C CA . UNK B 2 172 ? 122.116 129.873 130.545 1.00 1.00 395 UNK B CA 1
ATOM 5423 C C . UNK B 2 172 ? 122.655 128.730 129.719 1.00 1.00 395 UNK B C 1
ATOM 5424 O O . UNK B 2 172 ? 122.962 127.660 130.241 1.00 1.00 395 UNK B O 1
ATOM 5426 N N . UNK B 2 173 ? 122.777 128.967 128.419 1.00 1.00 396 UNK B N 1
ATOM 5427 C CA . UNK B 2 173 ? 123.396 127.988 127.552 1.00 1.00 396 UNK B CA 1
ATOM 5428 C C . UNK B 2 173 ? 124.871 127.893 127.902 1.00 1.00 396 UNK B C 1
ATOM 5429 O O . UNK B 2 173 ? 125.419 126.803 128.049 1.00 1.00 396 UNK B O 1
ATOM 5431 N N . UNK B 2 174 ? 125.493 129.053 128.083 1.00 1.00 397 UNK B N 1
ATOM 5432 C CA . UNK B 2 174 ? 126.919 129.124 128.358 1.00 1.00 397 UNK B CA 1
ATOM 5433 C C . UNK B 2 174 ? 127.249 128.502 129.709 1.00 1.00 397 UNK B C 1
ATOM 5434 O O . UNK B 2 174 ? 128.365 128.039 129.931 1.00 1.00 397 UNK B O 1
ATOM 5436 N N . UNK B 2 175 ? 126.218 128.437 130.547 1.00 1.00 398 UNK B N 1
ATOM 5437 C CA . UNK B 2 175 ? 126.312 127.962 131.916 1.00 1.00 398 UNK B CA 1
ATOM 5438 C C . UNK B 2 175 ? 126.788 126.525 131.916 1.00 1.00 398 UNK B C 1
ATOM 5439 O O . UNK B 2 175 ? 127.564 126.122 132.779 1.00 1.00 398 UNK B O 1
ATOM 5441 N N . UNK B 2 176 ? 126.333 125.744 130.944 1.00 30.00 399 UNK B N 1
ATOM 5442 C CA . UNK B 2 176 ? 126.807 124.378 130.847 1.00 30.00 399 UNK B CA 1
ATOM 5443 C C . UNK B 2 176 ? 128.309 124.475 130.642 1.00 30.00 399 UNK B C 1
ATOM 5444 O O . UNK B 2 176 ? 129.079 123.749 131.266 1.00 30.00 399 UNK B O 1
ATOM 5446 N N . UNK B 2 177 ? 128.719 125.399 129.781 1.00 30.00 400 UNK B N 1
ATOM 5447 C CA . UNK B 2 177 ? 130.122 125.758 129.650 1.00 30.00 400 UNK B CA 1
ATOM 5448 C C . UNK B 2 177 ? 130.909 124.601 129.059 1.00 30.00 400 UNK B C 1
ATOM 5449 O O . UNK B 2 177 ? 130.333 123.670 128.499 1.00 30.00 400 UNK B O 1
ATOM 5451 N N . UNK B 2 178 ? 132.230 124.661 129.189 1.00 30.00 401 UNK B N 1
ATOM 5452 C CA . UNK B 2 178 ? 133.074 123.526 128.848 1.00 30.00 401 UNK B CA 1
ATOM 5453 C C . UNK B 2 178 ? 132.748 123.075 127.438 1.00 30.00 401 UNK B C 1
ATOM 5454 O O . UNK B 2 178 ? 132.714 121.873 127.173 1.00 30.00 401 UNK B O 1
ATOM 5456 N N . UNK B 2 179 ? 132.542 124.064 126.563 1.00 30.00 402 UNK B N 1
ATOM 5457 C CA . UNK B 2 179 ? 131.969 123.959 125.210 1.00 30.00 402 UNK B CA 1
ATOM 5458 C C . UNK B 2 179 ? 130.736 124.859 125.097 1.00 30.00 402 UNK B C 1
ATOM 5459 O O . UNK B 2 179 ? 130.861 126.081 125.082 1.00 30.00 402 UNK B O 1
ATOM 5461 N N . UNK B 2 180 ? 129.551 124.266 125.000 1.00 103.63 403 UNK B N 1
ATOM 5462 C CA . UNK B 2 180 ? 128.350 125.050 124.780 1.00 112.35 403 UNK B CA 1
ATOM 5463 C C . UNK B 2 180 ? 128.577 125.809 123.481 1.00 121.06 403 UNK B C 1
ATOM 5464 O O . UNK B 2 180 ? 128.970 125.206 122.487 1.00 119.85 403 UNK B O 1
ATOM 5466 N N . TRP B 2 181 ? 128.327 127.115 123.468 1.00 119.60 404 TRP B N 1
ATOM 5467 C CA . TRP B 2 181 ? 128.603 127.896 122.275 1.00 111.88 404 TRP B CA 1
ATOM 5468 C C . TRP B 2 181 ? 127.568 127.467 121.254 1.00 108.47 404 TRP B C 1
ATOM 5469 O O . TRP B 2 181 ? 126.796 128.274 120.734 1.00 115.50 404 TRP B O 1
ATOM 5480 N N . ASN B 2 182 ? 127.564 126.166 120.985 1.00 104.56 405 ASN B N 1
ATOM 5481 C CA . ASN B 2 182 ? 126.662 125.571 120.008 1.00 103.65 405 ASN B CA 1
ATOM 5482 C C . ASN B 2 182 ? 125.226 125.911 120.327 1.00 119.93 405 ASN B C 1
ATOM 5483 O O . ASN B 2 182 ? 124.460 126.381 119.475 1.00 108.34 405 ASN B O 1
ATOM 5488 N N . THR B 2 183 ? 124.884 125.718 121.588 1.00 131.18 406 THR B N 1
ATOM 5489 C CA . THR B 2 183 ? 123.532 125.948 122.029 1.00 134.46 406 THR B CA 1
ATOM 5490 C C . THR B 2 183 ? 123.142 127.412 121.921 1.00 133.90 406 THR B C 1
ATOM 5491 O O . THR B 2 183 ? 122.053 127.735 121.436 1.00 137.98 406 THR B O 1
ATOM 5495 N N . THR B 2 184 ? 124.029 128.305 122.344 1.00 129.31 407 THR B N 1
ATOM 5496 C CA . THR B 2 184 ? 123.677 129.714 122.319 1.00 123.81 407 THR B CA 1
ATOM 5497 C C . THR B 2 184 ? 123.489 130.190 120.877 1.00 124.60 407 THR B C 1
ATOM 5498 O O . THR B 2 184 ? 122.626 131.027 120.597 1.00 123.70 407 THR B O 1
ATOM 5502 N N . ILE B 2 185 ? 124.255 129.615 119.958 1.00 128.38 408 ILE B N 1
ATOM 5503 C CA . ILE B 2 185 ? 124.106 129.940 118.551 1.00 129.70 408 ILE B CA 1
ATOM 5504 C C . ILE B 2 185 ? 122.757 129.471 118.069 1.00 132.55 408 ILE B C 1
ATOM 5505 O O . ILE B 2 185 ? 122.053 130.173 117.327 1.00 131.75 408 ILE B O 1
ATOM 5510 N N . ALA B 2 186 ? 122.381 128.292 118.544 1.00 134.89 409 ALA B N 1
ATOM 5511 C CA . ALA B 2 186 ? 121.113 127.726 118.148 1.00 135.42 409 ALA B CA 1
ATOM 5512 C C . ALA B 2 186 ? 119.986 128.651 118.563 1.00 135.11 409 ALA B C 1
ATOM 5513 O O . ALA B 2 186 ? 119.161 129.032 117.734 1.00 135.62 409 ALA B O 1
ATOM 5515 N N . CYS B 2 187 ? 119.978 129.055 119.828 1.00 132.59 410 CYS B N 1
ATOM 5516 C CA . CYS B 2 187 ? 118.890 129.892 120.320 1.00 124.99 410 CYS B CA 1
ATOM 5517 C C . CYS B 2 187 ? 118.884 131.217 119.581 1.00 127.62 410 CYS B C 1
ATOM 5518 O O . CYS B 2 187 ? 117.828 131.787 119.268 1.00 135.29 410 CYS B O 1
ATOM 5521 N N . PHE B 2 188 ? 120.086 131.668 119.263 1.00 123.74 411 PHE B N 1
ATOM 5522 C CA . PHE B 2 188 ? 120.279 132.894 118.520 1.00 123.91 411 PHE B CA 1
ATOM 5523 C C . PHE B 2 188 ? 119.537 132.897 117.191 1.00 124.46 411 PHE B C 1
ATOM 5524 O O . PHE B 2 188 ? 118.539 133.627 117.007 1.00 131.23 411 PHE B O 1
ATOM 5532 N N . VAL B 2 189 ? 119.992 132.052 116.274 1.00 120.45 412 VAL B N 1
ATOM 5533 C CA . VAL B 2 189 ? 119.375 132.035 114.960 1.00 126.25 412 VAL B CA 1
ATOM 5534 C C . VAL B 2 189 ? 117.917 131.654 115.081 1.00 129.84 412 VAL B C 1
ATOM 5535 O O . VAL B 2 189 ? 117.101 132.074 114.272 1.00 136.10 412 VAL B O 1
ATOM 5539 N N . ALA B 2 190 ? 117.586 130.880 116.107 1.00 124.77 413 ALA B N 1
ATOM 5540 C CA . ALA B 2 190 ? 116.210 130.463 116.286 1.00 122.41 413 ALA B CA 1
ATOM 5541 C C . ALA B 2 190 ? 115.313 131.670 116.452 1.00 114.45 413 ALA B C 1
ATOM 5542 O O . ALA B 2 190 ? 114.349 131.846 115.706 1.00 111.77 413 ALA B O 1
ATOM 5544 N N . ILE B 2 191 ? 115.647 132.522 117.410 1.00 107.93 414 ILE B N 1
ATOM 5545 C CA . ILE B 2 191 ? 114.791 133.667 117.671 1.00 105.95 414 ILE B CA 1
ATOM 5546 C C . ILE B 2 191 ? 114.793 134.648 116.509 1.00 109.43 414 ILE B C 1
ATOM 5547 O O . ILE B 2 191 ? 113.727 135.145 116.088 1.00 117.80 414 ILE B O 1
ATOM 5552 N N . LEU B 2 192 ? 115.976 134.890 115.952 1.00 106.98 415 LEU B N 1
ATOM 5553 C CA . LEU B 2 192 ? 116.046 135.867 114.876 1.00 116.52 415 LEU B CA 1
ATOM 5554 C C . LEU B 2 192 ? 115.204 135.415 113.694 1.00 120.30 415 LEU B C 1
ATOM 5555 O O . LEU B 2 192 ? 114.533 136.220 113.047 1.00 127.07 415 LEU B O 1
ATOM 5560 N N . ILE B 2 193 ? 115.207 134.113 113.442 1.00 117.34 416 ILE B N 1
ATOM 5561 C CA . ILE B 2 193 ? 114.368 133.551 112.398 1.00 120.97 416 ILE B CA 1
ATOM 5562 C C . ILE B 2 193 ? 112.897 133.588 112.798 1.00 130.78 416 ILE B C 1
ATOM 5563 O O . ILE B 2 193 ? 112.022 133.680 111.940 1.00 135.49 416 ILE B O 1
ATOM 5568 N N . GLY B 2 194 ? 112.615 133.564 114.095 1.00 134.37 417 GLY B N 1
ATOM 5569 C CA . GLY B 2 194 ? 111.234 133.672 114.523 1.00 133.45 417 GLY B CA 1
ATOM 5570 C C . GLY B 2 194 ? 110.702 135.006 114.040 1.00 129.73 417 GLY B C 1
ATOM 5571 O O . GLY B 2 194 ? 109.653 135.095 113.380 1.00 124.97 417 GLY B O 1
ATOM 5572 N N . LEU B 2 195 ? 111.469 136.052 114.304 1.00 128.39 418 LEU B N 1
ATOM 5573 C CA . LEU B 2 195 ? 111.055 137.367 113.848 1.00 122.63 418 LEU B CA 1
ATOM 5574 C C . LEU B 2 195 ? 111.017 137.457 112.318 1.00 127.91 418 LEU B C 1
ATOM 5575 O O . LEU B 2 195 ? 110.025 137.888 111.729 1.00 135.79 418 LEU B O 1
ATOM 5580 N N . CYS B 2 196 ? 112.079 137.020 111.657 1.00 125.33 419 CYS B N 1
ATOM 5581 C CA . CYS B 2 196 ? 112.130 137.207 110.214 1.00 125.82 419 CYS B CA 1
ATOM 5582 C C . CYS B 2 196 ? 110.979 136.489 109.529 1.00 126.84 419 CYS B C 1
ATOM 5583 O O . CYS B 2 196 ? 110.457 136.949 108.517 1.00 130.59 419 CYS B O 1
ATOM 5586 N N . LEU B 2 197 ? 110.570 135.363 110.090 1.00 123.86 420 LEU B N 1
ATOM 5587 C CA . LEU B 2 197 ? 109.395 134.692 109.574 1.00 125.80 420 LEU B CA 1
ATOM 5588 C C . LEU B 2 197 ? 108.121 135.431 109.950 1.00 133.45 420 LEU B C 1
ATOM 5589 O O . LEU B 2 197 ? 107.123 135.306 109.244 1.00 137.43 420 LEU B O 1
ATOM 5594 N N . THR B 2 198 ? 108.126 136.209 111.035 1.00 132.73 421 THR B N 1
ATOM 5595 C CA . THR B 2 198 ? 106.920 137.004 111.279 1.00 129.73 421 THR B CA 1
ATOM 5596 C C . THR B 2 198 ? 106.855 138.048 110.181 1.00 134.12 421 THR B C 1
ATOM 5597 O O . THR B 2 198 ? 105.793 138.607 109.917 1.00 141.74 421 THR B O 1
ATOM 5601 N N . LEU B 2 199 ? 107.990 138.325 109.545 1.00 133.59 422 LEU B N 1
ATOM 5602 C CA . LEU B 2 199 ? 107.930 139.091 108.302 1.00 137.27 422 LEU B CA 1
ATOM 5603 C C . LEU B 2 199 ? 107.460 138.282 107.104 1.00 141.33 422 LEU B C 1
ATOM 5604 O O . LEU B 2 199 ? 106.617 138.732 106.338 1.00 141.37 422 LEU B O 1
ATOM 5609 N N . LEU B 2 200 ? 108.029 137.104 106.908 1.00 145.62 423 LEU B N 1
ATOM 5610 C CA . LEU B 2 200 ? 107.676 136.341 105.721 1.00 154.68 423 LEU B CA 1
ATOM 5611 C C . LEU B 2 200 ? 106.246 135.827 105.775 1.00 152.39 423 LEU B C 1
ATOM 5612 O O . LEU B 2 200 ? 105.600 135.657 104.746 1.00 153.51 423 LEU B O 1
ATOM 5617 N N . UNK B 2 201 ? 105.750 135.577 106.977 1.00 150.48 424 UNK B N 1
ATOM 5618 C CA . UNK B 2 201 ? 104.340 135.274 107.128 1.00 151.46 424 UNK B CA 1
ATOM 5619 C C . UNK B 2 201 ? 103.546 136.517 106.783 1.00 147.34 424 UNK B C 1
ATOM 5620 O O . UNK B 2 201 ? 102.415 136.438 106.309 1.00 145.27 424 UNK B O 1
ATOM 5622 N N . UNK B 2 202 ? 104.152 137.672 107.028 1.00 146.05 425 UNK B N 1
ATOM 5623 C CA . UNK B 2 202 ? 103.523 138.935 106.690 1.00 147.75 425 UNK B CA 1
ATOM 5624 C C . UNK B 2 202 ? 103.628 139.195 105.195 1.00 152.36 425 UNK B C 1
ATOM 5625 O O . UNK B 2 202 ? 102.921 140.048 104.664 1.00 153.60 425 UNK B O 1
ATOM 5627 N N . UNK B 2 203 ? 104.516 138.477 104.515 1.00 158.60 426 UNK B N 1
ATOM 5628 C CA . UNK B 2 203 ? 104.540 138.533 103.058 1.00 169.74 426 UNK B CA 1
ATOM 5629 C C . UNK B 2 203 ? 103.236 137.951 102.525 1.00 170.93 426 UNK B C 1
ATOM 5630 O O . UNK B 2 203 ? 102.720 138.386 101.498 1.00 170.30 426 UNK B O 1
ATOM 5632 N N . UNK B 2 204 ? 102.715 136.957 103.238 1.00 171.96 427 UNK B N 1
ATOM 5633 C CA . UNK B 2 204 ? 101.335 136.523 103.077 1.00 176.23 427 UNK B CA 1
ATOM 5634 C C . UNK B 2 204 ? 100.436 137.529 103.782 1.00 178.84 427 UNK B C 1
ATOM 5635 O O . UNK B 2 204 ? 100.884 138.243 104.673 1.00 174.57 427 UNK B O 1
ATOM 5637 N N . UNK B 2 205 ? 99.174 137.596 103.380 1.00 185.39 428 UNK B N 1
ATOM 5638 C CA . UNK B 2 205 ? 98.244 138.565 103.952 1.00 188.06 428 UNK B CA 1
ATOM 5639 C C . UNK B 2 205 ? 98.036 138.394 105.458 1.00 183.50 428 UNK B C 1
ATOM 5640 O O . UNK B 2 205 ? 98.686 137.569 106.102 1.00 182.35 428 UNK B O 1
ATOM 5642 N N . UNK B 2 206 ? 97.121 139.195 105.999 1.00 182.06 429 UNK B N 1
ATOM 5643 C CA . UNK B 2 206 ? 96.790 139.189 107.421 1.00 180.20 429 UNK B CA 1
ATOM 5644 C C . UNK B 2 206 ? 98.010 139.495 108.277 1.00 166.40 429 UNK B C 1
ATOM 5645 O O . UNK B 2 206 ? 99.011 140.005 107.780 1.00 159.26 429 UNK B O 1
ATOM 5647 N N . UNK B 2 207 ? 99.733 138.717 110.773 1.00 30.00 431 UNK B N 1
ATOM 5648 C CA . UNK B 2 207 ? 100.939 139.476 111.071 1.00 30.00 431 UNK B CA 1
ATOM 5649 C C . UNK B 2 207 ? 100.675 140.526 112.142 1.00 30.00 431 UNK B C 1
ATOM 5650 O O . UNK B 2 207 ? 100.240 141.637 111.842 1.00 30.00 431 UNK B O 1
ATOM 5652 N N . UNK B 2 208 ? 100.942 140.162 113.392 1.00 30.00 432 UNK B N 1
ATOM 5653 C CA . UNK B 2 208 ? 100.788 141.075 114.518 1.00 30.00 432 UNK B CA 1
ATOM 5654 C C . UNK B 2 208 ? 101.719 140.666 115.653 1.00 30.00 432 UNK B C 1
ATOM 5655 O O . UNK B 2 208 ? 102.695 141.353 115.950 1.00 30.00 432 UNK B O 1
ATOM 5657 N N . UNK B 2 209 ? 101.410 139.538 116.281 1.00 164.92 433 UNK B N 1
ATOM 5658 C CA . UNK B 2 209 ? 102.262 138.978 117.322 1.00 154.34 433 UNK B CA 1
ATOM 5659 C C . UNK B 2 209 ? 103.577 138.524 116.713 1.00 146.61 433 UNK B C 1
ATOM 5660 O O . UNK B 2 209 ? 103.635 138.203 115.529 1.00 141.57 433 UNK B O 1
ATOM 5662 N N . UNK B 2 210 ? 104.637 138.512 117.511 1.00 146.00 434 UNK B N 1
ATOM 5663 C CA . UNK B 2 210 ? 105.937 138.111 116.993 1.00 137.06 434 UNK B CA 1
ATOM 5664 C C . UNK B 2 210 ? 106.757 137.312 117.997 1.00 128.07 434 UNK B C 1
ATOM 5665 O O . UNK B 2 210 ? 107.169 136.187 117.717 1.00 122.23 434 UNK B O 1
ATOM 5667 N N . UNK B 2 211 ? 106.984 137.898 119.166 1.00 126.34 435 UNK B N 1
ATOM 5668 C CA . UNK B 2 211 ? 107.903 137.330 120.140 1.00 131.63 435 UNK B CA 1
ATOM 5669 C C . UNK B 2 211 ? 107.465 135.951 120.600 1.00 136.23 435 UNK B C 1
ATOM 5670 O O . UNK B 2 211 ? 108.295 135.104 120.927 1.00 137.71 435 UNK B O 1
ATOM 5672 N N . UNK B 2 212 ? 106.158 135.727 120.612 1.00 132.74 436 UNK B N 1
ATOM 5673 C CA . UNK B 2 212 ? 105.616 134.468 121.101 1.00 123.79 436 UNK B CA 1
ATOM 5674 C C . UNK B 2 212 ? 106.067 133.276 120.259 1.00 126.09 436 UNK B C 1
ATOM 5675 O O . UNK B 2 212 ? 106.255 132.180 120.784 1.00 125.79 436 UNK B O 1
ATOM 5677 N N . UNK B 2 213 ? 106.250 133.488 118.959 1.00 131.29 437 UNK B N 1
ATOM 5678 C CA . UNK B 2 213 ? 106.681 132.409 118.081 1.00 134.43 437 UNK B CA 1
ATOM 5679 C C . UNK B 2 213 ? 108.129 132.038 118.360 1.00 130.00 437 UNK B C 1
ATOM 5680 O O . UNK B 2 213 ? 108.464 130.868 118.589 1.00 127.56 437 UNK B O 1
ATOM 5682 N N . UNK B 2 214 ? 108.978 133.059 118.371 1.00 129.19 438 UNK B N 1
ATOM 5683 C CA . UNK B 2 214 ? 110.405 132.862 118.549 1.00 130.85 438 UNK B CA 1
ATOM 5684 C C . UNK B 2 214 ? 110.698 132.298 119.923 1.00 130.19 438 UNK B C 1
ATOM 5685 O O . UNK B 2 214 ? 111.656 131.557 120.102 1.00 131.14 438 UNK B O 1
ATOM 5687 N N . UNK B 2 215 ? 109.867 132.650 120.895 1.00 125.25 439 UNK B N 1
ATOM 5688 C CA . UNK B 2 215 ? 110.042 132.109 122.228 1.00 115.74 439 UNK B CA 1
ATOM 5689 C C . UNK B 2 215 ? 109.665 130.641 122.231 1.00 100.99 439 UNK B C 1
ATOM 5690 O O . UNK B 2 215 ? 110.408 129.791 122.739 1.00 99.08 439 UNK B O 1
ATOM 5692 N N . UNK B 2 216 ? 108.520 130.350 121.626 1.00 92.83 440 UNK B N 1
ATOM 5693 C CA . UNK B 2 216 ? 107.967 129.008 121.659 1.00 97.84 440 UNK B CA 1
ATOM 5694 C C . UNK B 2 216 ? 108.899 128.032 120.973 1.00 105.22 440 UNK B C 1
ATOM 5695 O O . UNK B 2 216 ? 109.012 126.878 121.377 1.00 114.77 440 UNK B O 1
ATOM 5697 N N . UNK B 2 217 ? 109.584 128.496 119.940 1.00 105.45 441 UNK B N 1
ATOM 5698 C CA . UNK B 2 217 ? 110.602 127.660 119.341 1.00 108.01 441 UNK B CA 1
ATOM 5699 C C . UNK B 2 217 ? 111.829 127.642 120.241 1.00 108.62 441 UNK B C 1
ATOM 5700 O O . UNK B 2 217 ? 112.448 126.597 120.466 1.00 108.18 441 UNK B O 1
ATOM 5702 N N . GLY B 2 218 ? 112.145 128.806 120.795 1.00 111.70 442 GLY B N 1
ATOM 5703 C CA . GLY B 2 218 ? 113.435 129.023 121.416 1.00 116.96 442 GLY B CA 1
ATOM 5704 C C . GLY B 2 218 ? 113.687 128.202 122.657 1.00 115.58 442 GLY B C 1
ATOM 5705 O O . GLY B 2 218 ? 114.801 127.716 122.865 1.00 111.29 442 GLY B O 1
ATOM 5706 N N . LEU B 2 219 ? 112.658 128.017 123.473 1.00 119.77 443 LEU B N 1
ATOM 5707 C CA . LEU B 2 219 ? 112.826 127.178 124.647 1.00 126.02 443 LEU B CA 1
ATOM 5708 C C . LEU B 2 219 ? 113.131 125.758 124.203 1.00 128.53 443 LEU B C 1
ATOM 5709 O O . LEU B 2 219 ? 113.962 125.052 124.796 1.00 133.98 443 LEU B O 1
ATOM 5714 N N . VAL B 2 220 ? 112.473 125.364 123.119 1.00 122.25 444 VAL B N 1
ATOM 5715 C CA . VAL B 2 220 ? 112.610 124.019 122.605 1.00 125.27 444 VAL B CA 1
ATOM 5716 C C . VAL B 2 220 ? 114.028 123.810 122.131 1.00 135.69 444 VAL B C 1
ATOM 5717 O O . VAL B 2 220 ? 114.632 122.771 122.398 1.00 141.72 444 VAL B O 1
ATOM 5721 N N . PHE B 2 221 ? 114.577 124.815 121.457 1.00 137.32 445 PHE B N 1
ATOM 5722 C CA . PHE B 2 221 ? 115.972 124.730 121.063 1.00 138.00 445 PHE B CA 1
ATOM 5723 C C . PHE B 2 221 ? 116.884 124.665 122.260 1.00 134.76 445 PHE B C 1
ATOM 5724 O O . PHE B 2 221 ? 117.874 123.948 122.245 1.00 132.91 445 PHE B O 1
ATOM 5732 N N . TYR B 2 222 ? 116.535 125.393 123.309 1.00 133.23 446 TYR B N 1
ATOM 5733 C CA . TYR B 2 222 ? 117.395 125.435 124.474 1.00 132.59 446 TYR B CA 1
ATOM 5734 C C . TYR B 2 222 ? 117.529 124.031 125.046 1.00 126.45 446 TYR B C 1
ATOM 5735 O O . TYR B 2 222 ? 118.634 123.459 125.115 1.00 122.43 446 TYR B O 1
ATOM 5744 N N . PHE B 2 223 ? 116.387 123.437 125.361 1.00 123.34 447 PHE B N 1
ATOM 5745 C CA 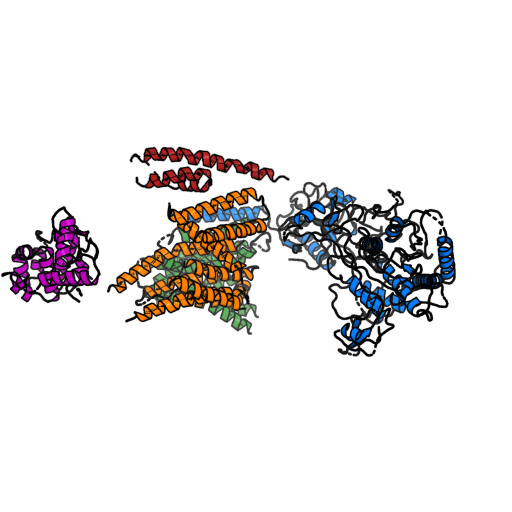. PHE B 2 223 ? 116.393 122.121 125.975 1.00 120.89 447 PHE B CA 1
ATOM 5746 C C . PHE B 2 223 ? 116.951 121.046 125.054 1.00 124.95 447 PHE B C 1
ATOM 5747 O O . PHE B 2 223 ? 117.867 120.301 125.428 1.00 132.62 447 PHE B O 1
ATOM 5755 N N . ALA B 2 224 ? 116.412 120.970 123.844 1.00 122.76 448 ALA B N 1
ATOM 5756 C CA . ALA B 2 224 ? 116.793 119.891 122.947 1.00 121.44 448 ALA B CA 1
ATOM 5757 C C . ALA B 2 224 ? 118.266 119.964 122.594 1.00 126.74 448 ALA B C 1
ATOM 5758 O O . ALA B 2 224 ? 118.943 118.942 122.526 1.00 134.97 448 ALA B O 1
ATOM 5760 N N . THR B 2 225 ? 118.770 121.175 122.393 1.00 121.64 449 THR B N 1
ATOM 5761 C CA . THR B 2 225 ? 120.174 121.323 122.062 1.00 124.63 449 THR B CA 1
ATOM 5762 C C . THR B 2 225 ? 121.012 120.918 123.256 1.00 134.60 449 THR B C 1
ATOM 5763 O O . THR B 2 225 ? 122.107 120.377 123.100 1.00 143.28 449 THR B O 1
ATOM 5767 N N . ASP B 2 226 ? 120.492 121.161 124.456 1.00 132.89 450 ASP B N 1
ATOM 5768 C CA . ASP B 2 226 ? 121.213 120.693 125.632 1.00 129.57 450 ASP B CA 1
ATOM 5769 C C . ASP B 2 226 ? 121.340 119.170 125.599 1.00 119.22 450 ASP B C 1
ATOM 5770 O O . ASP B 2 226 ? 122.449 118.639 125.628 1.00 103.71 450 ASP B O 1
ATOM 5775 N N . TYR B 2 227 ? 120.215 118.468 125.492 1.00 125.19 451 TYR B N 1
ATOM 5776 C CA . TYR B 2 227 ? 120.268 117.009 125.561 1.00 128.72 451 TYR B CA 1
ATOM 5777 C C . TYR B 2 227 ? 120.911 116.366 124.348 1.00 141.23 451 TYR B C 1
ATOM 5778 O O . TYR B 2 227 ? 121.775 115.505 124.476 1.00 143.27 451 TYR B O 1
ATOM 5787 N N . LEU B 2 228 ? 120.501 116.808 123.170 1.00 155.56 452 LEU B N 1
ATOM 5788 C CA . LEU B 2 228 ? 120.579 115.956 121.995 1.00 174.94 452 LEU B CA 1
ATOM 5789 C C . LEU B 2 228 ? 121.774 116.204 121.099 1.00 193.36 452 LEU B C 1
ATOM 5790 O O . LEU B 2 228 ? 122.703 115.401 121.033 1.00 193.88 452 LEU B O 1
ATOM 5795 N N . VAL B 2 229 ? 121.723 117.326 120.400 1.00 1.00 453 VAL B N 1
ATOM 5796 C CA . VAL B 2 229 ? 122.631 117.583 119.305 1.00 1.00 453 VAL B CA 1
ATOM 5797 C C . VAL B 2 229 ? 124.079 117.602 119.723 1.00 1.00 453 VAL B C 1
ATOM 5798 O O . VAL B 2 229 ? 124.923 117.003 119.074 1.00 1.00 453 VAL B O 1
ATOM 5802 N N . GLN B 2 230 ? 124.356 118.284 120.821 1.00 1.00 454 GLN B N 1
ATOM 5803 C CA . GLN B 2 230 ? 125.728 118.574 121.181 1.00 1.00 454 GLN B CA 1
ATOM 5804 C C . GLN B 2 230 ? 126.586 117.313 121.359 1.00 1.00 454 GLN B C 1
ATOM 5805 O O . GLN B 2 230 ? 127.629 117.204 120.725 1.00 1.00 454 GLN B O 1
ATOM 5811 N N . PRO B 2 231 ? 126.145 116.341 122.182 1.00 1.00 455 PRO B N 1
ATOM 5812 C CA . PRO B 2 231 ? 126.954 115.121 122.289 1.00 1.00 455 PRO B CA 1
ATOM 5813 C C . PRO B 2 231 ? 127.143 114.400 120.962 1.00 1.00 455 PRO B C 1
ATOM 5814 O O . PRO B 2 231 ? 128.195 113.822 120.682 1.00 1.00 455 PRO B O 1
ATOM 5818 N N . PHE B 2 232 ? 126.107 114.450 120.142 1.00 1.00 456 PHE B N 1
ATOM 5819 C CA . PHE B 2 232 ? 126.123 113.763 118.868 1.00 1.00 456 PHE B CA 1
ATOM 5820 C C . PHE B 2 232 ? 127.126 114.359 117.899 1.00 1.00 456 PHE B C 1
ATOM 5821 O O . PHE B 2 232 ? 127.954 113.654 117.326 1.00 1.00 456 PHE B O 1
ATOM 5829 N N . ALA B 2 233 ? 127.053 115.670 117.736 1.00 1.00 457 ALA B N 1
ATOM 5830 C CA . ALA B 2 233 ? 127.964 116.380 116.869 1.00 1.00 457 ALA B CA 1
ATOM 5831 C C . ALA B 2 233 ? 129.366 116.276 117.422 1.00 1.00 457 ALA B C 1
ATOM 5832 O O . ALA B 2 233 ? 130.337 116.312 116.676 1.00 1.00 457 ALA B O 1
ATOM 5834 N N . ASP B 2 234 ? 129.471 116.148 118.740 1.00 1.00 458 ASP B N 1
ATOM 5835 C CA . ASP B 2 234 ? 130.773 115.971 119.359 1.00 1.00 458 ASP B CA 1
ATOM 5836 C C . ASP B 2 234 ? 131.386 114.659 118.932 1.00 1.00 458 ASP B C 1
ATOM 5837 O O . ASP B 2 234 ? 132.544 114.610 118.515 1.00 1.00 458 ASP B O 1
ATOM 5842 N N . GLN B 2 235 ? 130.603 113.592 119.028 1.00 1.00 459 GLN B N 1
ATOM 5843 C CA . GLN B 2 235 ? 131.121 112.284 118.679 1.00 1.00 459 GLN B CA 1
ATOM 5844 C C . GLN B 2 235 ? 131.411 112.241 117.189 1.00 1.00 459 GLN B C 1
ATOM 5845 O O . GLN B 2 235 ? 132.318 111.542 116.736 1.00 1.00 459 GLN B O 1
ATOM 5851 N N . LEU B 2 236 ? 130.643 113.021 116.437 1.00 1.00 460 LEU B N 1
ATOM 5852 C CA . LEU B 2 236 ? 130.931 113.249 115.034 1.00 1.00 460 LEU B CA 1
ATOM 5853 C C . LEU B 2 236 ? 132.339 113.769 114.866 1.00 1.00 460 LEU B C 1
ATOM 5854 O O . LEU B 2 236 ? 133.212 113.076 114.359 1.00 1.00 460 LEU B O 1
ATOM 5859 N N . ALA B 2 237 ? 132.559 114.977 115.369 1.00 1.00 461 ALA B N 1
ATOM 5860 C CA . ALA B 2 237 ? 133.783 115.716 115.117 1.00 1.00 461 ALA B CA 1
ATOM 5861 C C . ALA B 2 237 ? 134.966 114.979 115.682 1.00 1.00 461 ALA B C 1
ATOM 5862 O O . ALA B 2 237 ? 136.097 115.195 115.259 1.00 1.00 461 ALA B O 1
ATOM 5864 N N . PHE B 2 238 ? 134.703 114.096 116.633 1.00 1.00 462 PHE B N 1
ATOM 5865 C CA . PHE B 2 238 ? 135.771 113.319 117.221 1.00 1.00 462 PHE B CA 1
ATOM 5866 C C . PHE B 2 238 ? 136.451 112.524 116.124 1.00 1.00 462 PHE B C 1
ATOM 5867 O O . PHE B 2 238 ? 137.637 112.211 116.208 1.00 1.00 462 PHE B O 1
ATOM 5875 N N . HIS B 2 239 ? 135.684 112.195 115.095 1.00 1.00 463 HIS B N 1
ATOM 5876 C CA . HIS B 2 239 ? 136.254 111.703 113.857 1.00 1.00 463 HIS B CA 1
ATOM 5877 C C . HIS B 2 239 ? 136.102 112.798 112.814 1.00 1.00 463 HIS B C 1
ATOM 5878 O O . HIS B 2 239 ? 135.301 113.707 112.980 1.00 1.00 463 HIS B O 1
ATOM 5885 N N . UNK B 2 240 ? 136.878 112.725 111.744 1.00 1.00 464 UNK B N 1
ATOM 5886 C CA . UNK B 2 240 ? 136.919 113.821 110.788 1.00 1.00 464 UNK B CA 1
ATOM 5887 C C . UNK B 2 240 ? 135.583 114.021 110.079 1.00 1.00 464 UNK B C 1
ATOM 5888 O O . UNK B 2 240 ? 135.320 115.095 109.544 1.00 1.00 464 UNK B O 1
ATOM 5890 N N . UNK B 2 241 ? 134.755 112.982 110.079 1.00 30.00 465 UNK B N 1
ATOM 5891 C CA . UNK B 2 241 ? 133.484 112.983 109.359 1.00 30.00 465 UNK B CA 1
ATOM 5892 C C . UNK B 2 241 ? 132.651 114.237 109.600 1.00 30.00 465 UNK B C 1
ATOM 5893 O O . UNK B 2 241 ? 132.156 114.850 108.655 1.00 30.00 465 UNK B O 1
ATOM 5895 N N . UNK C 3 1 ? 149.302 130.953 122.292 1.00 30.00 1 UNK C N 1
ATOM 5896 C CA . UNK C 3 1 ? 149.084 129.956 121.252 1.00 30.00 1 UNK C CA 1
ATOM 5897 C C . UNK C 3 1 ? 147.759 130.196 120.548 1.00 30.00 1 UNK C C 1
ATOM 5898 O O . UNK C 3 1 ? 147.066 129.256 120.170 1.00 30.00 1 UNK C O 1
ATOM 5899 N N . UNK C 3 2 ? 147.404 131.464 120.392 1.00 30.00 2 UNK C N 1
ATOM 5900 C CA . UNK C 3 2 ? 146.162 131.830 119.730 1.00 30.00 2 UNK C CA 1
ATOM 5901 C C . UNK C 3 2 ? 146.304 131.842 118.213 1.00 30.00 2 UNK C C 1
ATOM 5902 O O . UNK C 3 2 ? 145.309 131.924 117.490 1.00 30.00 2 UNK C O 1
ATOM 5904 N N . UNK C 3 3 ? 147.540 131.751 117.734 1.00 30.00 3 UNK C N 1
ATOM 5905 C CA . UNK C 3 3 ? 147.813 131.900 116.310 1.00 30.00 3 UNK C CA 1
ATOM 5906 C C . UNK C 3 3 ? 147.138 130.821 115.475 1.00 30.00 3 UNK C C 1
ATOM 5907 O O . UNK C 3 3 ? 146.689 131.079 114.359 1.00 30.00 3 UNK C O 1
ATOM 5909 N N . UNK C 3 4 ? 147.048 129.616 116.017 1.00 20.00 4 UNK C N 1
ATOM 5910 C CA . UNK C 3 4 ? 146.345 128.564 115.316 1.00 20.00 4 UNK C CA 1
ATOM 5911 C C . UNK C 3 4 ? 144.876 128.923 115.264 1.00 20.00 4 UNK C C 1
ATOM 5912 O O . UNK C 3 4 ? 144.228 128.814 114.218 1.00 20.00 4 UNK C O 1
ATOM 5914 N N . UNK C 3 5 ? 144.362 129.383 116.398 1.00 20.00 5 UNK C N 1
ATOM 5915 C CA . UNK C 3 5 ? 142.958 129.739 116.495 1.00 20.00 5 UNK C CA 1
ATOM 5916 C C . UNK C 3 5 ? 142.667 130.915 115.589 1.00 20.00 5 UNK C C 1
ATOM 5917 O O . UNK C 3 5 ? 141.604 130.993 114.968 1.00 20.00 5 UNK C O 1
ATOM 5919 N N . UNK C 3 6 ? 143.637 131.814 115.485 1.00 20.00 6 UNK C N 1
ATOM 5920 C CA . UNK C 3 6 ? 143.512 132.926 114.566 1.00 20.00 6 UNK C CA 1
ATOM 5921 C C . UNK C 3 6 ? 143.481 132.397 113.143 1.00 20.00 6 UNK C C 1
ATOM 5922 O O . UNK C 3 6 ? 142.834 132.971 112.273 1.00 20.00 6 UNK C O 1
ATOM 5924 N N . UNK C 3 7 ? 144.164 131.283 112.915 1.00 20.00 7 UNK C N 1
ATOM 5925 C CA . UNK C 3 7 ? 144.224 130.711 111.579 1.00 20.00 7 UNK C CA 1
ATOM 5926 C C . UNK C 3 7 ? 142.886 130.121 111.159 1.00 20.00 7 UNK C C 1
ATOM 5927 O O . UNK C 3 7 ? 142.358 130.428 110.080 1.00 20.00 7 UNK C O 1
ATOM 5928 N N . UNK C 3 8 ? 142.322 129.286 112.022 1.00 20.00 8 UNK C N 1
ATOM 5929 C CA . UNK C 3 8 ? 141.046 128.674 111.694 1.00 20.00 8 UNK C CA 1
ATOM 5930 C C . UNK C 3 8 ? 140.008 129.773 111.564 1.00 20.00 8 UNK C C 1
ATOM 5931 O O . UNK C 3 8 ? 139.101 129.720 110.714 1.00 20.00 8 UNK C O 1
ATOM 5933 N N . UNK C 3 9 ? 140.183 130.804 112.382 1.00 20.00 9 UNK C N 1
ATOM 5934 C CA . UNK C 3 9 ? 139.311 131.955 112.302 1.00 20.00 9 UNK C CA 1
ATOM 5935 C C . UNK C 3 9 ? 139.467 132.610 110.944 1.00 20.00 9 UNK C C 1
ATOM 5936 O O . UNK C 3 9 ? 138.514 133.158 110.411 1.00 20.00 9 UNK C O 1
ATOM 5938 N N . UNK C 3 10 ? 140.671 132.555 110.385 1.00 20.00 10 UNK C N 1
ATOM 5939 C CA . UNK C 3 10 ? 140.887 133.091 109.049 1.00 20.00 10 UNK C CA 1
ATOM 5940 C C . UNK C 3 10 ? 140.225 132.222 107.997 1.00 20.00 10 UNK C C 1
ATOM 5941 O O . UNK C 3 10 ? 139.930 132.695 106.905 1.00 20.00 10 UNK C O 1
ATOM 5943 N N . UNK C 3 11 ? 140.005 130.949 108.301 1.00 20.00 11 UNK C N 1
ATOM 5944 C CA . UNK C 3 11 ? 139.256 130.118 107.361 1.00 20.00 11 UNK C CA 1
ATOM 5945 C C . UNK C 3 11 ? 137.775 130.501 107.361 1.00 20.00 11 UNK C C 1
ATOM 5946 O O . UNK C 3 11 ? 137.164 130.777 106.304 1.00 20.00 11 UNK C O 1
ATOM 5948 N N . UNK C 3 12 ? 137.202 130.554 108.558 1.00 20.00 12 UNK C N 1
ATOM 5949 C CA . UNK C 3 12 ? 135.791 130.894 108.666 1.00 20.00 12 UNK C CA 1
ATOM 5950 C C . UNK C 3 12 ? 135.567 132.298 108.123 1.00 20.00 12 UNK C C 1
ATOM 5951 O O . UNK C 3 12 ? 134.527 132.601 107.538 1.00 20.00 12 UNK C O 1
ATOM 5953 N N . UNK C 3 13 ? 136.566 133.150 108.308 1.00 20.00 13 UNK C N 1
ATOM 5954 C CA . UNK C 3 13 ? 136.548 134.484 107.732 1.00 20.00 13 UNK C CA 1
ATOM 5955 C C . UNK C 3 13 ? 136.724 134.407 106.228 1.00 20.00 13 UNK C C 1
ATOM 5956 O O . UNK C 3 13 ? 136.298 135.298 105.498 1.00 20.00 13 UNK C O 1
ATOM 5958 N N . UNK C 3 14 ? 137.352 133.331 105.769 1.00 20.00 14 UNK C N 1
ATOM 5959 C CA . UNK C 3 14 ? 137.502 133.095 104.344 1.00 20.00 14 UNK C CA 1
ATOM 5960 C C . UNK C 3 14 ? 136.104 132.933 103.790 1.00 20.00 14 UNK C C 1
ATOM 5961 O O . UNK C 3 14 ? 135.849 133.241 102.630 1.00 20.00 14 UNK C O 1
ATOM 5962 N N . UNK C 3 15 ? 135.195 132.444 104.628 1.00 20.00 15 UNK C N 1
ATOM 5963 C CA . UNK C 3 15 ? 133.770 132.502 104.268 1.00 20.00 15 UNK C CA 1
ATOM 5964 C C . UNK C 3 15 ? 133.132 133.884 104.521 1.00 20.00 15 UNK C C 1
ATOM 5965 O O . UNK C 3 15 ? 132.249 134.340 103.768 1.00 20.00 15 UNK C O 1
ATOM 5967 N N . UNK C 3 16 ? 133.585 134.555 105.576 1.00 20.00 16 UNK C N 1
ATOM 5968 C CA . UNK C 3 16 ? 133.005 135.841 105.950 1.00 20.00 16 UNK C CA 1
ATOM 5969 C C . UNK C 3 16 ? 133.215 136.886 104.864 1.00 20.00 16 UNK C C 1
ATOM 5970 O O . UNK C 3 16 ? 132.477 137.861 104.791 1.00 20.00 16 UNK C O 1
ATOM 5972 N N . UNK C 3 17 ? 134.233 136.689 104.034 1.00 20.00 17 UNK C N 1
ATOM 5973 C CA . UNK C 3 17 ? 134.477 137.594 102.922 1.00 20.00 17 UNK C CA 1
ATOM 5974 C C . UNK C 3 17 ? 133.300 137.542 101.974 1.00 20.00 17 UNK C C 1
ATOM 5975 O O . UNK C 3 17 ? 132.758 138.574 101.566 1.00 20.00 17 UNK C O 1
ATOM 5977 N N . UNK C 3 18 ? 132.883 136.326 101.657 1.00 20.00 18 UNK C N 1
ATOM 5978 C CA . UNK C 3 18 ? 131.719 136.146 100.822 1.00 20.00 18 UNK C CA 1
ATOM 5979 C C . UNK C 3 18 ? 130.514 136.717 101.544 1.00 20.00 18 UNK C C 1
ATOM 5980 O O . UNK C 3 18 ? 129.597 137.234 100.912 1.00 20.00 18 UNK C O 1
ATOM 5982 N N . UNK C 3 19 ? 130.524 136.645 102.872 1.00 20.00 19 UNK C N 1
ATOM 5983 C CA . UNK C 3 19 ? 129.429 137.235 103.637 1.00 20.00 19 UNK C CA 1
ATOM 5984 C C . UNK C 3 19 ? 129.385 138.750 103.476 1.00 20.00 19 UNK C C 1
ATOM 5985 O O . UNK C 3 19 ? 128.321 139.361 103.554 1.00 20.00 19 UNK C O 1
ATOM 5987 N N . UNK C 3 20 ? 130.548 139.349 103.257 1.00 20.00 20 UNK C N 1
ATOM 5988 C CA . UNK C 3 20 ? 130.654 140.799 103.193 1.00 20.00 20 UNK C CA 1
ATOM 5989 C C . UNK C 3 20 ? 130.340 141.341 101.814 1.00 20.00 20 UNK C C 1
ATOM 5990 O O . UNK C 3 20 ? 129.609 142.317 101.675 1.00 20.00 20 UNK C O 1
ATOM 5992 N N . UNK C 3 21 ? 130.889 140.703 100.790 1.00 20.00 21 UNK C N 1
ATOM 5993 C CA . UNK C 3 21 ? 130.762 141.237 99.440 1.00 20.00 21 UNK C CA 1
ATOM 5994 C C . UNK C 3 21 ? 129.412 140.911 98.815 1.00 20.00 21 UNK C C 1
ATOM 5995 O O . UNK C 3 21 ? 129.058 141.452 97.771 1.00 20.00 21 UNK C O 1
ATOM 5997 N N . UNK C 3 22 ? 128.655 140.025 99.447 1.00 20.00 22 UNK C N 1
ATOM 5998 C CA . UNK C 3 22 ? 127.368 139.637 98.897 1.00 20.00 22 UNK C CA 1
ATOM 5999 C C . UNK C 3 22 ? 126.265 140.525 99.437 1.00 20.00 22 UNK C C 1
ATOM 6000 O O . UNK C 3 22 ? 126.153 141.687 99.057 1.00 20.00 22 UNK C O 1
ATOM 6002 N N . UNK C 3 23 ? 125.461 139.971 100.337 1.00 20.00 23 UNK C N 1
ATOM 6003 C CA . UNK C 3 23 ? 124.326 140.687 100.902 1.00 20.00 23 UNK C CA 1
ATOM 6004 C C . UNK C 3 23 ? 124.776 141.909 101.687 1.00 20.00 23 UNK C C 1
ATOM 6005 O O . UNK C 3 23 ? 124.052 142.900 101.780 1.00 20.00 23 UNK C O 1
ATOM 6007 N N . UNK C 3 24 ? 125.977 141.841 102.245 1.00 30.00 24 UNK C N 1
ATOM 6008 C CA . UNK C 3 24 ? 126.496 142.951 103.023 1.00 30.00 24 UNK C CA 1
ATOM 6009 C C . UNK C 3 24 ? 127.070 144.014 102.100 1.00 30.00 24 UNK C C 1
ATOM 6010 O O . UNK C 3 24 ? 126.450 144.377 101.102 1.00 30.00 24 UNK C O 1
ATOM 6012 N N . UNK C 3 25 ? 121.884 144.618 101.228 1.00 30.00 25 UNK C N 1
ATOM 6013 C CA . UNK C 3 25 ? 120.481 144.973 101.391 1.00 30.00 25 UNK C CA 1
ATOM 6014 C C . UNK C 3 25 ? 119.883 144.228 102.569 1.00 30.00 25 UNK C C 1
ATOM 6015 O O . UNK C 3 25 ? 120.147 143.044 102.764 1.00 30.00 25 UNK C O 1
ATOM 6017 N N . UNK C 3 26 ? 119.064 144.923 103.347 1.00 1.00 26 UNK C N 1
ATOM 6018 C CA . UNK C 3 26 ? 118.464 144.316 104.522 1.00 1.00 26 UNK C CA 1
ATOM 6019 C C . UNK C 3 26 ? 117.544 143.182 104.124 1.00 1.00 26 UNK C C 1
ATOM 6020 O O . UNK C 3 26 ? 117.421 142.193 104.843 1.00 1.00 26 UNK C O 1
ATOM 6022 N N . UNK C 3 27 ? 116.903 143.319 102.970 1.00 1.00 27 UNK C N 1
ATOM 6023 C CA . UNK C 3 27 ? 116.025 142.266 102.493 1.00 1.00 27 UNK C CA 1
ATOM 6024 C C . UNK C 3 27 ? 116.836 141.007 102.248 1.00 1.00 27 UNK C C 1
ATOM 6025 O O . UNK C 3 27 ? 116.399 139.896 102.551 1.00 1.00 27 UNK C O 1
ATOM 6027 N N . UNK C 3 28 ? 118.039 141.189 101.722 1.00 1.00 28 UNK C N 1
ATOM 6028 C CA . UNK C 3 28 ? 118.930 140.066 101.534 1.00 1.00 28 UNK C CA 1
ATOM 6029 C C . UNK C 3 28 ? 119.316 139.496 102.886 1.00 1.00 28 UNK C C 1
ATOM 6030 O O . UNK C 3 28 ? 119.468 138.286 103.039 1.00 1.00 28 UNK C O 1
ATOM 6032 N N . UNK C 3 29 ? 119.451 140.370 103.876 1.00 1.00 29 UNK C N 1
ATOM 6033 C CA . UNK C 3 29 ? 119.858 139.923 105.196 1.00 1.00 29 UNK C CA 1
ATOM 6034 C C . UNK C 3 29 ? 118.789 139.026 105.775 1.00 1.00 29 UNK C C 1
ATOM 6035 O O . UNK C 3 29 ? 119.086 138.031 106.426 1.00 1.00 29 UNK C O 1
ATOM 6037 N N . UNK C 3 30 ? 117.537 139.373 105.516 1.00 1.00 30 UNK C N 1
ATOM 6038 C CA . UNK C 3 30 ? 116.443 138.511 105.913 1.00 1.00 30 UNK C CA 1
ATOM 6039 C C . UNK C 3 30 ? 116.501 137.234 105.106 1.00 1.00 30 UNK C C 1
ATOM 6040 O O . UNK C 3 30 ? 116.170 136.162 105.593 1.00 1.00 30 UNK C O 1
ATOM 6042 N N . UNK C 3 31 ? 116.950 137.360 103.865 1.00 1.00 31 UNK C N 1
ATOM 6043 C CA . UNK C 3 31 ? 116.976 136.227 102.956 1.00 1.00 31 UNK C CA 1
ATOM 6044 C C . UNK C 3 31 ? 117.969 135.160 103.389 1.00 1.00 31 UNK C C 1
ATOM 6045 O O . UNK C 3 31 ? 117.769 133.977 103.128 1.00 1.00 31 UNK C O 1
ATOM 6047 N N . UNK C 3 32 ? 119.038 135.580 104.055 1.00 1.00 32 UNK C N 1
ATOM 6048 C CA . UNK C 3 32 ? 120.098 134.648 104.425 1.00 1.00 32 UNK C CA 1
ATOM 6049 C C . UNK C 3 32 ? 120.032 134.256 105.888 1.00 1.00 32 UNK C C 1
ATOM 6050 O O . UNK C 3 32 ? 120.208 133.090 106.232 1.00 1.00 32 UNK C O 1
ATOM 6052 N N . UNK C 3 33 ? 119.789 135.230 106.753 1.00 1.00 33 UNK C N 1
ATOM 6053 C CA . UNK C 3 33 ? 119.705 134.953 108.176 1.00 1.00 33 UNK C CA 1
ATOM 6054 C C . UNK C 3 33 ? 118.505 134.081 108.479 1.00 1.00 33 UNK C C 1
ATOM 6055 O O . UNK C 3 33 ? 118.479 133.380 109.483 1.00 1.00 33 UNK C O 1
ATOM 6057 N N . UNK C 3 34 ? 117.502 134.133 107.613 1.00 1.00 34 UNK C N 1
ATOM 6058 C CA . UNK C 3 34 ? 116.327 133.297 107.789 1.00 1.00 34 UNK C CA 1
ATOM 6059 C C . UNK C 3 34 ? 116.324 132.157 106.785 1.00 1.00 34 UNK C C 1
ATOM 6060 O O . UNK C 3 34 ? 115.518 132.124 105.859 1.00 1.00 34 UNK C O 1
ATOM 6062 N N . UNK C 3 35 ? 117.245 131.225 106.971 1.00 1.00 36 UNK C N 1
ATOM 6063 C CA . UNK C 3 35 ? 117.298 130.038 106.143 1.00 1.00 36 UNK C CA 1
ATOM 6064 C C . UNK C 3 35 ? 118.015 128.964 106.924 1.00 1.00 36 UNK C C 1
ATOM 6065 O O . UNK C 3 35 ? 117.971 127.783 106.586 1.00 1.00 36 UNK C O 1
ATOM 6067 N N . UNK C 3 36 ? 118.669 129.393 107.991 1.00 1.00 37 UNK C N 1
ATOM 6068 C CA . UNK C 3 36 ? 119.352 128.476 108.873 1.00 1.00 37 UNK C CA 1
ATOM 6069 C C . UNK C 3 36 ? 118.362 127.529 109.525 1.00 1.00 37 UNK C C 1
ATOM 6070 O O . UNK C 3 36 ? 118.715 126.409 109.870 1.00 1.00 37 UNK C O 1
ATOM 6072 N N . UNK C 3 37 ? 117.119 127.975 109.670 1.00 1.00 38 UNK C N 1
ATOM 6073 C CA . UNK C 3 37 ? 116.127 127.224 110.428 1.00 1.00 38 UNK C CA 1
ATOM 6074 C C . UNK C 3 37 ? 115.934 125.850 109.830 1.00 1.00 38 UNK C C 1
ATOM 6075 O O . UNK C 3 37 ? 115.646 124.887 110.540 1.00 1.00 38 UNK C O 1
ATOM 6077 N N . UNK C 3 38 ? 116.109 125.757 108.522 1.00 30.00 39 UNK C N 1
ATOM 6078 C CA . UNK C 3 38 ? 116.043 124.471 107.874 1.00 30.00 39 UNK C CA 1
ATOM 6079 C C . UNK C 3 38 ? 117.160 123.583 108.403 1.00 30.00 39 UNK C C 1
ATOM 6080 O O . UNK C 3 38 ? 116.923 122.436 108.781 1.00 30.00 39 UNK C O 1
ATOM 6082 N N . UNK C 3 39 ? 118.371 124.125 108.468 1.00 20.00 40 UNK C N 1
ATOM 6083 C CA . UNK C 3 39 ? 119.497 123.353 108.970 1.00 20.00 40 UNK C CA 1
ATOM 6084 C C . UNK C 3 39 ? 119.272 122.986 110.425 1.00 20.00 40 UNK C C 1
ATOM 6085 O O . UNK C 3 39 ? 119.688 121.924 110.876 1.00 20.00 40 UNK C O 1
ATOM 6087 N N . UNK C 3 40 ? 118.595 123.865 111.153 1.00 20.00 41 UNK C N 1
ATOM 6088 C CA . UNK C 3 40 ? 118.310 123.621 112.554 1.00 20.00 41 UNK C CA 1
ATOM 6089 C C . UNK C 3 40 ? 117.386 122.429 112.689 1.00 20.00 41 UNK C C 1
ATOM 6090 O O . UNK C 3 40 ? 117.605 121.545 113.515 1.00 20.00 41 UNK C O 1
ATOM 6092 N N . UNK C 3 41 ? 116.360 122.396 111.852 1.00 20.00 42 UNK C N 1
ATOM 6093 C CA . UNK C 3 41 ? 115.446 121.275 111.860 1.00 20.00 42 UNK C CA 1
ATOM 6094 C C . UNK C 3 41 ? 116.191 120.014 111.473 1.00 20.00 42 UNK C C 1
ATOM 6095 O O . UNK C 3 41 ? 115.917 118.933 111.992 1.00 20.00 42 UNK C O 1
ATOM 6097 N N . UNK C 3 42 ? 117.158 120.167 110.578 1.00 20.00 43 UNK C N 1
ATOM 6098 C CA . UNK C 3 42 ? 117.893 119.022 110.074 1.00 20.00 43 UNK C CA 1
ATOM 6099 C C . UNK C 3 42 ? 118.684 118.392 111.197 1.00 20.00 43 UNK C C 1
ATOM 6100 O O . UNK C 3 42 ? 118.584 117.188 111.447 1.00 20.00 43 UNK C O 1
ATOM 6102 N N . UNK C 3 43 ? 119.437 119.225 111.903 1.00 20.00 44 UNK C N 1
ATOM 6103 C CA . UNK C 3 43 ? 120.239 118.760 113.017 1.00 20.00 44 UNK C CA 1
ATOM 6104 C C . UNK C 3 43 ? 119.336 118.203 114.100 1.00 20.00 44 UNK C C 1
ATOM 6105 O O . UNK C 3 43 ? 119.705 117.271 114.812 1.00 20.00 44 UNK C O 1
ATOM 6107 N N . UNK C 3 44 ? 118.134 118.759 114.200 1.00 20.00 45 UNK C N 1
ATOM 6108 C CA . UNK C 3 44 ? 117.194 118.316 115.216 1.00 20.00 45 UNK C CA 1
ATOM 6109 C C . UNK C 3 44 ? 116.732 116.891 114.958 1.00 20.00 45 UNK C C 1
ATOM 6110 O O . UNK C 3 44 ? 116.978 115.995 115.766 1.00 20.00 45 UNK C O 1
ATOM 6112 N N . UNK C 3 45 ? 116.076 116.678 113.824 1.00 20.00 46 UNK C N 1
ATOM 6113 C CA . UNK C 3 45 ? 115.522 115.367 113.537 1.00 20.00 46 UNK C CA 1
ATOM 6114 C C . UNK C 3 45 ? 116.633 114.340 113.436 1.00 20.00 46 UNK C C 1
ATOM 6115 O O . UNK C 3 45 ? 116.478 113.191 113.862 1.00 20.00 46 UNK C O 1
ATOM 6117 N N . UNK C 3 46 ? 117.774 114.765 112.910 1.00 20.00 47 UNK C N 1
ATOM 6118 C CA . UNK C 3 46 ? 118.884 113.843 112.764 1.00 20.00 47 UNK C CA 1
ATOM 6119 C C . UNK C 3 46 ? 119.396 113.403 114.126 1.00 20.00 47 UNK C C 1
ATOM 6120 O O . UNK C 3 46 ? 119.636 112.213 114.358 1.00 20.00 47 UNK C O 1
ATOM 6122 N N . UNK C 3 47 ? 119.542 114.357 115.038 1.00 20.00 48 UNK C N 1
ATOM 6123 C CA . UNK C 3 47 ? 120.016 114.022 116.370 1.00 20.00 48 UNK C CA 1
ATOM 6124 C C . UNK C 3 47 ? 119.000 113.138 117.069 1.00 20.00 48 UNK C C 1
ATOM 6125 O O . UNK C 3 47 ? 119.363 112.253 117.842 1.00 20.00 48 UNK C O 1
ATOM 6127 N N . UNK C 3 48 ? 117.724 113.364 116.782 1.00 30.00 49 UNK C N 1
ATOM 6128 C CA . UNK C 3 48 ? 116.696 112.529 117.371 1.00 30.00 49 UNK C CA 1
ATOM 6129 C C . UNK C 3 48 ? 116.873 111.112 116.872 1.00 30.00 49 UNK C C 1
ATOM 6130 O O . UNK C 3 48 ? 116.641 110.156 117.606 1.00 30.00 49 UNK C O 1
ATOM 6132 N N . UNK C 3 49 ? 117.318 110.980 115.628 1.00 20.00 50 UNK C N 1
ATOM 6133 C CA . UNK C 3 49 ? 117.528 109.657 115.062 1.00 20.00 50 UNK C CA 1
ATOM 6134 C C . UNK C 3 49 ? 118.711 108.964 115.713 1.00 20.00 50 UNK C C 1
ATOM 6135 O O . UNK C 3 49 ? 118.617 107.799 116.106 1.00 20.00 50 UNK C O 1
ATOM 6137 N N . UNK C 3 50 ? 119.822 109.681 115.840 1.00 20.00 51 UNK C N 1
ATOM 6138 C CA . UNK C 3 50 ? 121.004 109.083 116.439 1.00 20.00 51 UNK C CA 1
ATOM 6139 C C . UNK C 3 50 ? 120.726 108.704 117.887 1.00 20.00 51 UNK C C 1
ATOM 6140 O O . UNK C 3 50 ? 121.258 107.720 118.395 1.00 20.00 51 UNK C O 1
ATOM 6142 N N . UNK C 3 51 ? 119.885 109.491 118.548 1.00 20.00 52 UNK C N 1
ATOM 6143 C CA . UNK C 3 51 ? 119.454 109.166 119.899 1.00 20.00 52 UNK C CA 1
ATOM 6144 C C . UNK C 3 51 ? 118.553 107.939 119.909 1.00 20.00 52 UNK C C 1
ATOM 6145 O O . UNK C 3 51 ? 118.585 107.135 120.842 1.00 20.00 52 UNK C O 1
ATOM 6147 N N . UNK C 3 52 ? 117.744 107.795 118.864 1.00 20.00 53 UNK C N 1
ATOM 6148 C CA . UNK C 3 52 ? 116.860 106.645 118.770 1.00 20.00 53 UNK C CA 1
ATOM 6149 C C . UNK C 3 52 ? 117.699 105.393 118.641 1.00 20.00 53 UNK C C 1
ATOM 6150 O O . UNK C 3 52 ? 117.358 104.343 119.178 1.00 20.00 53 UNK C O 1
ATOM 6152 N N . UNK C 3 53 ? 118.811 105.516 117.928 1.00 30.00 54 UNK C N 1
ATOM 6153 C CA . UNK C 3 53 ? 119.797 104.450 117.895 1.00 30.00 54 UNK C CA 1
ATOM 6154 C C . UNK C 3 53 ? 120.458 104.287 119.260 1.00 30.00 54 UNK C C 1
ATOM 6155 O O . UNK C 3 53 ? 120.844 103.185 119.644 1.00 30.00 54 UNK C O 1
ATOM 6157 N N . UNK C 3 54 ? 120.582 105.388 119.995 1.00 30.00 55 UNK C N 1
ATOM 6158 C CA . UNK C 3 54 ? 121.214 105.338 121.308 1.00 30.00 55 UNK C CA 1
ATOM 6159 C C . UNK C 3 54 ? 120.358 104.537 122.266 1.00 30.00 55 UNK C C 1
ATOM 6160 O O . UNK C 3 54 ? 120.857 103.979 123.238 1.00 30.00 55 UNK C O 1
ATOM 6162 N N . UNK C 3 55 ? 119.063 104.487 121.988 1.00 30.00 56 UNK C N 1
ATOM 6163 C CA . UNK C 3 55 ? 118.172 103.631 122.754 1.00 30.00 56 UNK C CA 1
ATOM 6164 C C . UNK C 3 55 ? 118.573 102.175 122.567 1.00 30.00 56 UNK C C 1
ATOM 6165 O O . UNK C 3 55 ? 118.370 101.344 123.449 1.00 30.00 56 UNK C O 1
ATOM 6167 N N . UNK C 3 56 ? 119.152 101.877 121.409 1.00 30.00 57 UNK C N 1
ATOM 6168 C CA . UNK C 3 56 ? 119.606 100.527 121.103 1.00 30.00 57 UNK C CA 1
ATOM 6169 C C . UNK C 3 56 ? 121.099 100.374 121.382 1.00 30.00 57 UNK C C 1
ATOM 6170 O O . UNK C 3 56 ? 121.628 99.262 121.399 1.00 30.00 57 UNK C O 1
ATOM 6172 N N . UNK C 3 57 ? 130.568 97.560 114.761 1.00 30.00 72 UNK C N 1
ATOM 6173 C CA . UNK C 3 57 ? 129.360 97.524 115.573 1.00 30.00 72 UNK C CA 1
ATOM 6174 C C . UNK C 3 57 ? 128.713 98.900 115.662 1.00 30.00 72 UNK C C 1
ATOM 6175 O O . UNK C 3 57 ? 128.108 99.372 114.703 1.00 30.00 72 UNK C O 1
ATOM 6177 N N . UNK C 3 58 ? 128.841 99.537 116.819 1.00 30.00 73 UNK C N 1
ATOM 6178 C CA . UNK C 3 58 ? 128.186 100.816 117.062 1.00 30.00 73 UNK C CA 1
ATOM 6179 C C . UNK C 3 58 ? 128.705 101.940 116.166 1.00 30.00 73 UNK C C 1
ATOM 6180 O O . UNK C 3 58 ? 127.959 102.861 115.818 1.00 30.00 73 UNK C O 1
ATOM 6182 N N . UNK C 3 59 ? 129.978 101.871 115.793 1.00 30.00 74 UNK C N 1
ATOM 6183 C CA . UNK C 3 59 ? 1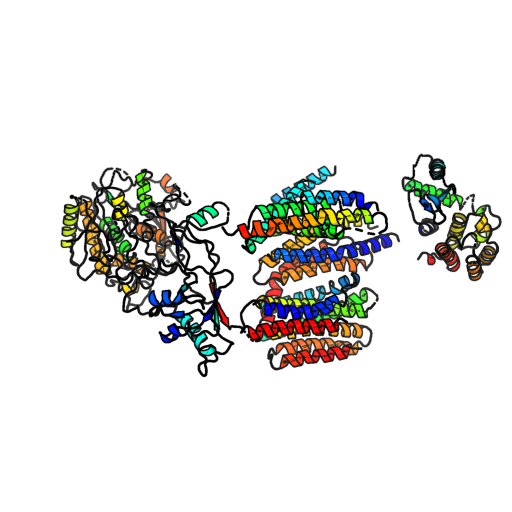30.559 102.915 114.959 1.00 30.00 74 UNK C CA 1
ATOM 6184 C C . UNK C 3 59 ? 129.848 102.938 113.624 1.00 30.00 74 UNK C C 1
ATOM 6185 O O . UNK C 3 59 ? 129.628 103.995 113.031 1.00 30.00 74 UNK C O 1
ATOM 6187 N N . UNK C 3 60 ? 129.462 101.755 113.169 1.00 30.00 75 UNK C N 1
ATOM 6188 C CA . UNK C 3 60 ? 128.687 101.646 111.953 1.00 30.00 75 UNK C CA 1
ATOM 6189 C C . UNK C 3 60 ? 127.326 102.283 112.163 1.00 30.00 75 UNK C C 1
ATOM 6190 O O . UNK C 3 60 ? 126.758 102.855 111.240 1.00 30.00 75 UNK C O 1
ATOM 6191 N N . UNK C 3 61 ? 126.807 102.192 113.383 1.00 30.00 76 UNK C N 1
ATOM 6192 C CA . UNK C 3 61 ? 125.493 102.748 113.664 1.00 30.00 76 UNK C CA 1
ATOM 6193 C C . UNK C 3 61 ? 125.551 104.253 113.546 1.00 30.00 76 UNK C C 1
ATOM 6194 O O . UNK C 3 61 ? 124.681 104.877 112.933 1.00 30.00 76 UNK C O 1
ATOM 6196 N N . UNK C 3 62 ? 126.606 104.834 114.106 1.00 20.00 77 UNK C N 1
ATOM 6197 C CA . UNK C 3 62 ? 126.789 106.272 114.007 1.00 20.00 77 UNK C CA 1
ATOM 6198 C C . UNK C 3 62 ? 127.012 106.653 112.554 1.00 20.00 77 UNK C C 1
ATOM 6199 O O . UNK C 3 62 ? 126.608 107.727 112.114 1.00 20.00 77 UNK C O 1
ATOM 6201 N N . UNK C 3 63 ? 127.638 105.752 111.805 1.00 20.00 78 UNK C N 1
ATOM 6202 C CA . UNK C 3 63 ? 127.931 106.019 110.407 1.00 20.00 78 UNK C CA 1
ATOM 6203 C C . UNK C 3 63 ? 126.648 106.116 109.602 1.00 20.00 78 UNK C C 1
ATOM 6204 O O . UNK C 3 63 ? 126.440 107.064 108.844 1.00 20.00 78 UNK C O 1
ATOM 6206 N N . UNK C 3 64 ? 125.782 105.131 109.786 1.00 20.00 79 UNK C N 1
ATOM 6207 C CA . UNK C 3 64 ? 124.524 105.095 109.070 1.00 20.00 79 UNK C CA 1
ATOM 6208 C C . UNK C 3 64 ? 123.672 106.265 109.494 1.00 20.00 79 UNK C C 1
ATOM 6209 O O . UNK C 3 64 ? 122.947 106.840 108.683 1.00 20.00 79 UNK C O 1
ATOM 6211 N N . UNK C 3 65 ? 123.779 106.631 110.766 1.00 30.00 80 UNK C N 1
ATOM 6212 C CA . UNK C 3 65 ? 123.023 107.766 111.267 1.00 30.00 80 UNK C CA 1
ATOM 6213 C C . UNK C 3 65 ? 123.506 109.018 110.558 1.00 30.00 80 UNK C C 1
ATOM 6214 O O . UNK C 3 65 ? 122.722 109.915 110.240 1.00 30.00 80 UNK C O 1
ATOM 6215 N N . UNK C 3 66 ? 124.802 109.048 110.273 1.00 20.00 81 UNK C N 1
ATOM 6216 C CA . UNK C 3 66 ? 125.396 110.200 109.623 1.00 20.00 81 UNK C CA 1
ATOM 6217 C C . UNK C 3 66 ? 124.909 110.308 108.194 1.00 20.00 81 UNK C C 1
ATOM 6218 O O . UNK C 3 66 ? 124.464 111.367 107.755 1.00 20.00 81 UNK C O 1
ATOM 6220 N N . UNK C 3 67 ? 124.978 109.197 107.473 1.00 20.00 82 UNK C N 1
ATOM 6221 C CA . UNK C 3 67 ? 124.584 109.209 106.080 1.00 20.00 82 UNK C CA 1
ATOM 6222 C C . UNK C 3 67 ? 123.114 109.552 105.952 1.00 20.00 82 UNK C C 1
ATOM 6223 O O . UNK C 3 67 ? 122.714 110.284 105.051 1.00 20.00 82 UNK C O 1
ATOM 6225 N N . UNK C 3 68 ? 122.313 109.038 106.874 1.00 20.00 83 UNK C N 1
ATOM 6226 C CA . UNK C 3 68 ? 120.890 109.327 106.863 1.00 20.00 83 UNK C CA 1
ATOM 6227 C C . UNK C 3 68 ? 120.644 110.789 107.165 1.00 20.00 83 UNK C C 1
ATOM 6228 O O . UNK C 3 68 ? 119.707 111.394 106.650 1.00 20.00 83 UNK C O 1
ATOM 6230 N N . UNK C 3 69 ? 121.506 111.357 107.997 1.00 20.00 84 UNK C N 1
ATOM 6231 C CA . UNK C 3 69 ? 121.273 112.699 108.491 1.00 20.00 84 UNK C CA 1
ATOM 6232 C C . UNK C 3 69 ? 121.327 113.747 107.391 1.00 20.00 84 UNK C C 1
ATOM 6233 O O . UNK C 3 69 ? 120.409 114.554 107.251 1.00 20.00 84 UNK C O 1
ATOM 6235 N N . UNK C 3 70 ? 122.391 113.720 106.599 1.00 20.00 85 UNK C N 1
ATOM 6236 C CA . UNK C 3 70 ? 122.623 114.770 105.616 1.00 20.00 85 UNK C CA 1
ATOM 6237 C C . UNK C 3 70 ? 121.519 114.805 104.575 1.00 20.00 85 UNK C C 1
ATOM 6238 O O . UNK C 3 70 ? 121.153 115.869 104.073 1.00 20.00 85 UNK C O 1
ATOM 6240 N N . UNK C 3 71 ? 120.980 113.633 104.270 1.00 20.00 86 UNK C N 1
ATOM 6241 C CA . UNK C 3 71 ? 119.943 113.535 103.266 1.00 20.00 86 UNK C CA 1
ATOM 6242 C C . UNK C 3 71 ? 118.726 114.313 103.716 1.00 20.00 86 UNK C C 1
ATOM 6243 O O . UNK C 3 71 ? 118.061 114.967 102.911 1.00 20.00 86 UNK C O 1
ATOM 6245 N N . UNK C 3 72 ? 118.459 114.272 105.015 1.00 20.00 87 UNK C N 1
ATOM 6246 C CA . UNK C 3 72 ? 117.311 114.980 105.547 1.00 20.00 87 UNK C CA 1
ATOM 6247 C C . UNK C 3 72 ? 117.521 116.464 105.356 1.00 20.00 87 UNK C C 1
ATOM 6248 O O . UNK C 3 72 ? 116.590 117.200 105.026 1.00 20.00 87 UNK C O 1
ATOM 6250 N N . UNK C 3 73 ? 118.765 116.892 105.527 1.00 30.00 88 UNK C N 1
ATOM 6251 C CA . UNK C 3 73 ? 119.101 118.291 105.347 1.00 30.00 88 UNK C CA 1
ATOM 6252 C C . UNK C 3 73 ? 118.916 118.671 103.894 1.00 30.00 88 UNK C C 1
ATOM 6253 O O . UNK C 3 73 ? 118.531 119.794 103.579 1.00 30.00 88 UNK C O 1
ATOM 6255 N N . UNK C 3 74 ? 119.174 117.718 103.009 1.00 30.00 89 UNK C N 1
ATOM 6256 C CA . UNK C 3 74 ? 119.048 117.981 101.590 1.00 30.00 89 UNK C CA 1
ATOM 6257 C C . UNK C 3 74 ? 117.591 118.173 101.208 1.00 30.00 89 UNK C C 1
ATOM 6258 O O . UNK C 3 74 ? 117.236 119.142 100.536 1.00 30.00 89 UNK C O 1
ATOM 6260 N N . UNK C 3 75 ? 116.744 117.251 101.649 1.00 20.00 90 UNK C N 1
ATOM 6261 C CA . UNK C 3 75 ? 115.335 117.326 101.307 1.00 20.00 90 UNK C CA 1
ATOM 6262 C C . UNK C 3 75 ? 114.711 118.564 101.923 1.00 20.00 90 UNK C C 1
ATOM 6263 O O . UNK C 3 75 ? 113.873 119.225 101.306 1.00 20.00 90 UNK C O 1
ATOM 6265 N N . UNK C 3 76 ? 115.150 118.892 103.134 1.00 20.00 91 UNK C N 1
ATOM 6266 C CA . UNK C 3 76 ? 114.668 120.089 103.803 1.00 20.00 91 UNK C CA 1
ATOM 6267 C C . UNK C 3 76 ? 115.148 121.320 103.058 1.00 20.00 91 UNK C C 1
ATOM 6268 O O . UNK C 3 76 ? 114.494 122.358 103.064 1.00 20.00 91 UNK C O 1
ATOM 6270 N N . UNK C 3 77 ? 116.298 121.193 102.410 1.00 20.00 92 UNK C N 1
ATOM 6271 C CA . UNK C 3 77 ? 116.843 122.294 101.641 1.00 20.00 92 UNK C CA 1
ATOM 6272 C C . UNK C 3 77 ? 115.999 122.528 100.402 1.00 20.00 92 UNK C C 1
ATOM 6273 O O . UNK C 3 77 ? 115.658 123.664 100.074 1.00 20.00 92 UNK C O 1
ATOM 6275 N N . UNK C 3 78 ? 115.646 121.444 99.723 1.00 20.00 93 UNK C N 1
ATOM 6276 C CA . UNK C 3 78 ? 114.814 121.559 98.538 1.00 20.00 93 UNK C CA 1
ATOM 6277 C C . UNK C 3 78 ? 113.469 122.132 98.936 1.00 20.00 93 UNK C C 1
ATOM 6278 O O . UNK C 3 78 ? 112.860 122.908 98.197 1.00 20.00 93 UNK C O 1
ATOM 6280 N N . UNK C 3 79 ? 113.017 121.760 100.126 1.00 20.00 94 UNK C N 1
ATOM 6281 C CA . UNK C 3 79 ? 111.784 122.318 100.644 1.00 20.00 94 UNK C CA 1
ATOM 6282 C C . UNK C 3 79 ? 111.944 123.808 100.884 1.00 20.00 94 UNK C C 1
ATOM 6283 O O . UNK C 3 79 ? 111.014 124.585 100.670 1.00 20.00 94 UNK C O 1
ATOM 6285 N N . UNK C 3 80 ? 113.137 124.208 101.309 1.00 20.00 95 UNK C N 1
ATOM 6286 C CA . UNK C 3 80 ? 113.403 125.617 101.524 1.00 20.00 95 UNK C CA 1
ATOM 6287 C C . UNK C 3 80 ? 113.327 126.336 100.197 1.00 20.00 95 UNK C C 1
ATOM 6288 O O . UNK C 3 80 ? 112.907 127.486 100.124 1.00 20.00 95 UNK C O 1
ATOM 6290 N N . UNK C 3 81 ? 113.730 125.641 99.140 1.00 20.00 96 UNK C N 1
ATOM 6291 C CA . UNK C 3 81 ? 113.626 126.201 97.806 1.00 20.00 96 UNK C CA 1
ATOM 6292 C C . UNK C 3 81 ? 112.168 126.355 97.417 1.00 20.00 96 UNK C C 1
ATOM 6293 O O . UNK C 3 81 ? 111.793 127.331 96.774 1.00 20.00 96 UNK C O 1
ATOM 6295 N N . UNK C 3 82 ? 111.346 125.389 97.811 1.00 20.00 97 UNK C N 1
ATOM 6296 C CA . UNK C 3 82 ? 109.924 125.468 97.515 1.00 20.00 97 UNK C CA 1
ATOM 6297 C C . UNK C 3 82 ? 109.294 126.642 98.244 1.00 20.00 97 UNK C C 1
ATOM 6298 O O . UNK C 3 82 ? 108.399 127.305 97.722 1.00 20.00 97 UNK C O 1
ATOM 6300 N N . UNK C 3 83 ? 109.786 126.912 99.446 1.00 20.00 98 UNK C N 1
ATOM 6301 C CA . UNK C 3 83 ? 109.230 127.982 100.253 1.00 20.00 98 UNK C CA 1
ATOM 6302 C C . UNK C 3 83 ? 109.654 129.325 99.701 1.00 20.00 98 UNK C C 1
ATOM 6303 O O . UNK C 3 83 ? 108.856 130.255 99.613 1.00 20.00 98 UNK C O 1
ATOM 6305 N N . UNK C 3 84 ? 110.923 129.424 99.335 1.00 30.00 99 UNK C N 1
ATOM 6306 C CA . UNK C 3 84 ? 111.438 130.659 98.784 1.00 30.00 99 UNK C CA 1
ATOM 6307 C C . UNK C 3 84 ? 110.756 130.944 97.460 1.00 30.00 99 UNK C C 1
ATOM 6308 O O . UNK C 3 84 ? 110.500 132.094 97.117 1.00 30.00 99 UNK C O 1
ATOM 6310 N N . UNK C 3 85 ? 110.457 129.887 96.716 1.00 30.00 100 UNK C N 1
ATOM 6311 C CA . UNK C 3 85 ? 109.709 130.037 95.480 1.00 30.00 100 UNK C CA 1
ATOM 6312 C C . UNK C 3 85 ? 108.297 130.493 95.793 1.00 30.00 100 UNK C C 1
ATOM 6313 O O . UNK C 3 85 ? 107.689 131.244 95.033 1.00 30.00 100 UNK C O 1
ATOM 6315 N N . UNK C 3 86 ? 107.785 130.041 96.932 1.00 30.00 101 UNK C N 1
ATOM 6316 C CA . UNK C 3 86 ? 106.455 130.429 97.367 1.00 30.00 101 UNK C CA 1
ATOM 6317 C C . UNK C 3 86 ? 106.436 131.892 97.775 1.00 30.00 101 UNK C C 1
ATOM 6318 O O . UNK C 3 86 ? 105.390 132.535 97.765 1.00 30.00 101 UNK C O 1
ATOM 6320 N N . UNK C 3 87 ? 107.604 132.416 98.128 1.00 30.00 102 UNK C N 1
ATOM 6321 C CA . UNK C 3 87 ? 107.709 133.790 98.595 1.00 30.00 102 UNK C CA 1
ATOM 6322 C C . UNK C 3 87 ? 107.333 134.770 97.497 1.00 30.00 102 UNK C C 1
ATOM 6323 O O . UNK C 3 87 ? 106.922 135.894 97.775 1.00 30.00 102 UNK C O 1
ATOM 6325 N N . UNK C 3 88 ? 107.482 134.336 96.251 1.00 30.00 103 UNK C N 1
ATOM 6326 C CA . UNK C 3 88 ? 107.164 135.170 95.099 1.00 30.00 103 UNK C CA 1
ATOM 6327 C C . UNK C 3 88 ? 105.692 135.571 95.080 1.00 30.00 103 UNK C C 1
ATOM 6328 O O . UNK C 3 88 ? 105.365 136.757 95.045 1.00 30.00 103 UNK C O 1
ATOM 6330 N N . UNK C 3 89 ? 117.486 139.579 92.642 1.00 20.00 109 UNK C N 1
ATOM 6331 C CA . UNK C 3 89 ? 117.334 138.499 91.675 1.00 20.00 109 UNK C CA 1
ATOM 6332 C C . UNK C 3 89 ? 116.991 137.199 92.376 1.00 20.00 109 UNK C C 1
ATOM 6333 O O . UNK C 3 89 ? 117.386 136.980 93.519 1.00 20.00 109 UNK C O 1
ATOM 6335 N N . UNK C 3 90 ? 116.250 136.337 91.692 1.00 20.00 110 UNK C N 1
ATOM 6336 C CA . UNK C 3 90 ? 115.990 135.014 92.224 1.00 20.00 110 UNK C CA 1
ATOM 6337 C C . UNK C 3 90 ? 117.321 134.302 92.336 1.00 20.00 110 UNK C C 1
ATOM 6338 O O . UNK C 3 90 ? 117.542 133.499 93.241 1.00 20.00 110 UNK C O 1
ATOM 6340 N N . UNK C 3 91 ? 118.217 134.617 91.408 1.00 20.00 111 UNK C N 1
ATOM 6341 C CA . UNK C 3 91 ? 119.568 134.095 91.465 1.00 20.00 111 UNK C CA 1
ATOM 6342 C C . UNK C 3 91 ? 120.269 134.617 92.703 1.00 20.00 111 UNK C C 1
ATOM 6343 O O . UNK C 3 91 ? 121.014 133.893 93.366 1.00 20.00 111 UNK C O 1
ATOM 6345 N N . UNK C 3 92 ? 120.007 135.876 93.028 1.00 20.00 112 UNK C N 1
ATOM 6346 C CA . UNK C 3 92 ? 120.592 136.460 94.218 1.00 20.00 112 UNK C CA 1
ATOM 6347 C C . UNK C 3 92 ? 120.047 135.741 95.437 1.00 20.00 112 UNK C C 1
ATOM 6348 O O . UNK C 3 92 ? 120.758 135.527 96.418 1.00 20.00 112 UNK C O 1
ATOM 6350 N N . UNK C 3 93 ? 118.785 135.339 95.355 1.00 20.00 113 UNK C N 1
ATOM 6351 C CA . UNK C 3 93 ? 118.180 134.583 96.435 1.00 20.00 113 UNK C CA 1
ATOM 6352 C C . UNK C 3 93 ? 118.875 133.238 96.564 1.00 20.00 113 UNK C C 1
ATOM 6353 O O . UNK C 3 93 ? 119.064 132.721 97.668 1.00 20.00 113 UNK C O 1
ATOM 6355 N N . UNK C 3 94 ? 119.287 132.690 95.429 1.00 20.00 114 UNK C N 1
ATOM 6356 C CA . UNK C 3 94 ? 119.975 131.414 95.438 1.00 20.00 114 UNK C CA 1
ATOM 6357 C C . UNK C 3 94 ? 121.322 131.554 96.117 1.00 20.00 114 UNK C C 1
ATOM 6358 O O . UNK C 3 94 ? 121.710 130.706 96.917 1.00 20.00 114 UNK C O 1
ATOM 6360 N N . UNK C 3 95 ? 122.022 132.641 95.816 1.00 20.00 115 UNK C N 1
ATOM 6361 C CA . UNK C 3 95 ? 123.313 132.879 96.441 1.00 20.00 115 UNK C CA 1
ATOM 6362 C C . UNK C 3 95 ? 123.114 133.086 97.925 1.00 20.00 115 UNK C C 1
ATOM 6363 O O . UNK C 3 95 ? 123.967 132.727 98.734 1.00 20.00 115 UNK C O 1
ATOM 6365 N N . UNK C 3 96 ? 121.964 133.642 98.283 1.00 20.00 116 UNK C N 1
ATOM 6366 C CA . UNK C 3 96 ? 121.686 133.937 99.676 1.00 20.00 116 UNK C CA 1
ATOM 6367 C C . UNK C 3 96 ? 121.473 132.667 100.479 1.00 20.00 116 UNK C C 1
ATOM 6368 O O . UNK C 3 96 ? 122.168 132.419 101.468 1.00 20.00 116 UNK C O 1
ATOM 6370 N N . UNK C 3 97 ? 120.520 131.852 100.047 1.00 30.00 117 UNK C N 1
ATOM 6371 C CA . UNK C 3 97 ? 120.225 130.637 100.783 1.00 30.00 117 UNK C CA 1
ATOM 6372 C C . UNK C 3 97 ? 121.417 129.699 100.740 1.00 30.00 117 UNK C C 1
ATOM 6373 O O . UNK C 3 97 ? 121.728 129.023 101.724 1.00 30.00 117 UNK C O 1
ATOM 6375 N N . UNK C 3 98 ? 122.107 129.697 99.607 1.00 20.00 118 UNK C N 1
ATOM 6376 C CA . UNK C 3 98 ? 123.258 128.830 99.440 1.00 20.00 118 UNK C CA 1
ATOM 6377 C C . UNK C 3 98 ? 124.348 129.246 100.410 1.00 20.00 118 UNK C C 1
ATOM 6378 O O . UNK C 3 98 ? 125.044 128.405 100.973 1.00 20.00 118 UNK C O 1
ATOM 6379 N N . UNK C 3 99 ? 124.489 130.548 100.617 1.00 20.00 119 UNK C N 1
ATOM 6380 C CA . UNK C 3 99 ? 125.424 131.020 101.620 1.00 20.00 119 UNK C CA 1
ATOM 6381 C C . UNK C 3 99 ? 124.960 130.630 103.012 1.00 20.00 119 UNK C C 1
ATOM 6382 O O . UNK C 3 99 ? 125.775 130.361 103.885 1.00 20.00 119 UNK C O 1
ATOM 6384 N N . UNK C 3 100 ? 123.648 130.586 103.218 1.00 20.00 120 UNK C N 1
ATOM 6385 C CA . UNK C 3 100 ? 123.126 130.304 104.550 1.00 20.00 120 UNK C CA 1
ATOM 6386 C C . UNK C 3 100 ? 123.433 128.874 104.965 1.00 20.00 120 UNK C C 1
ATOM 6387 O O . UNK C 3 100 ? 124.021 128.627 106.025 1.00 20.00 120 UNK C O 1
ATOM 6389 N N . UNK C 3 101 ? 123.064 127.933 104.106 1.00 20.00 121 UNK C N 1
ATOM 6390 C CA . UNK C 3 101 ? 123.373 126.534 104.354 1.00 20.00 121 UNK C CA 1
ATOM 6391 C C . UNK C 3 101 ? 124.875 126.349 104.275 1.00 20.00 121 UNK C C 1
ATOM 6392 O O . UNK C 3 101 ? 125.423 125.381 104.789 1.00 20.00 121 UNK C O 1
ATOM 6394 N N . UNK C 3 102 ? 125.531 127.290 103.610 1.00 20.00 122 UNK C N 1
ATOM 6395 C CA . UNK C 3 102 ? 126.977 127.273 103.482 1.00 20.00 122 UNK C CA 1
ATOM 6396 C C . UNK C 3 102 ? 127.646 127.830 104.729 1.00 20.00 122 UNK C C 1
ATOM 6397 O O . UNK C 3 102 ? 128.870 127.800 104.854 1.00 20.00 122 UNK C O 1
ATOM 6398 N N . UNK C 3 103 ? 126.847 128.351 105.649 1.00 20.00 123 UNK C N 1
ATOM 6399 C CA . UNK C 3 103 ? 127.410 129.000 106.818 1.00 20.00 123 UNK C CA 1
ATOM 6400 C C . UNK C 3 103 ? 127.079 128.250 108.084 1.00 20.00 123 UNK C C 1
ATOM 6401 O O . UNK C 3 103 ? 127.972 127.839 108.812 1.00 20.00 123 UNK C O 1
ATOM 6403 N N . UNK C 3 104 ? 125.789 128.063 108.329 1.00 20.00 124 UNK C N 1
ATOM 6404 C CA . UNK C 3 104 ? 125.319 127.649 109.644 1.00 20.00 124 UNK C CA 1
ATOM 6405 C C . UNK C 3 104 ? 125.974 126.377 110.172 1.00 20.00 124 UNK C C 1
ATOM 6406 O O . UNK C 3 104 ? 126.814 126.434 111.077 1.00 20.00 124 UNK C O 1
ATOM 6408 N N . UNK C 3 105 ? 125.598 125.233 109.611 1.00 20.00 125 UNK C N 1
ATOM 6409 C CA . UNK C 3 105 ? 125.994 123.956 110.190 1.00 20.00 125 UNK C CA 1
ATOM 6410 C C . UNK C 3 105 ? 127.506 123.781 110.172 1.00 20.00 125 UNK C C 1
ATOM 6411 O O . UNK C 3 105 ? 128.104 123.246 111.122 1.00 20.00 125 UNK C O 1
ATOM 6413 N N . UNK C 3 106 ? 128.132 124.280 109.117 1.00 20.00 126 UNK C N 1
ATOM 6414 C CA . UNK C 3 106 ? 129.573 124.189 109.024 1.00 20.00 126 UNK C CA 1
ATOM 6415 C C . UNK C 3 106 ? 130.186 124.980 110.166 1.00 20.00 126 UNK C C 1
ATOM 6416 O O . UNK C 3 106 ? 131.164 124.551 110.773 1.00 20.00 126 UNK C O 1
ATOM 6417 N N . UNK C 3 107 ? 129.583 126.120 110.482 1.00 30.00 127 UNK C N 1
ATOM 6418 C CA . UNK C 3 107 ? 130.076 126.943 111.573 1.00 30.00 127 UNK C CA 1
ATOM 6419 C C . UNK C 3 107 ? 129.886 126.220 112.883 1.00 30.00 127 UNK C C 1
ATOM 6420 O O . UNK C 3 107 ? 130.682 126.378 113.802 1.00 30.00 127 UNK C O 1
ATOM 6422 N N . UNK C 3 108 ? 128.836 125.413 112.964 1.00 20.00 128 UNK C N 1
ATOM 6423 C CA . UNK C 3 108 ? 128.606 124.656 114.179 1.00 20.00 128 UNK C CA 1
ATOM 6424 C C . UNK C 3 108 ? 129.755 123.683 114.382 1.00 20.00 128 UNK C C 1
ATOM 6425 O O . UNK C 3 108 ? 130.355 123.621 115.462 1.00 20.00 128 UNK C O 1
ATOM 6427 N N . UNK C 3 109 ? 130.099 122.956 113.327 1.00 20.00 129 UNK C N 1
ATOM 6428 C CA . UNK C 3 109 ? 131.167 121.974 113.446 1.00 20.00 129 UNK C CA 1
ATOM 6429 C C . UNK C 3 109 ? 132.509 122.637 113.742 1.00 20.00 129 UNK C C 1
ATOM 6430 O O . UNK C 3 109 ? 133.234 122.247 114.671 1.00 20.00 129 UNK C O 1
ATOM 6432 N N . UNK C 3 110 ? 132.824 123.659 112.959 1.00 30.00 130 UNK C N 1
ATOM 6433 C CA . UNK C 3 110 ? 134.114 124.319 113.063 1.00 30.00 130 UNK C CA 1
ATOM 6434 C C . UNK C 3 110 ? 134.277 124.983 114.414 1.00 30.00 130 UNK C C 1
ATOM 6435 O O . UNK C 3 110 ? 135.378 125.060 114.936 1.00 30.00 130 UNK C O 1
ATOM 6437 N N . UNK C 3 111 ? 133.179 125.468 114.978 1.00 30.00 131 UNK C N 1
ATOM 6438 C CA . UNK C 3 111 ? 133.232 125.995 116.328 1.00 30.00 131 UNK C CA 1
ATOM 6439 C C . UNK C 3 111 ? 133.510 124.858 117.281 1.00 30.00 131 UNK C C 1
ATOM 6440 O O . UNK C 3 111 ? 134.310 124.987 118.212 1.00 30.00 131 UNK C O 1
ATOM 6442 N N . UNK C 3 112 ? 132.878 123.722 117.008 1.00 30.00 132 UNK C N 1
ATOM 6443 C CA . UNK C 3 112 ? 132.982 122.588 117.905 1.00 30.00 132 UNK C CA 1
ATOM 6444 C C . UNK C 3 112 ? 134.414 122.086 118.000 1.00 30.00 132 UNK C C 1
ATOM 6445 O O . UNK C 3 112 ? 134.821 121.579 119.040 1.00 30.00 132 UNK C O 1
ATOM 6447 N N . UNK C 3 113 ? 135.185 122.224 116.928 1.00 30.00 133 UNK C N 1
ATOM 6448 C CA . UNK C 3 113 ? 136.593 121.831 116.999 1.00 30.00 133 UNK C CA 1
ATOM 6449 C C . UNK C 3 113 ? 137.501 122.972 117.455 1.00 30.00 133 UNK C C 1
ATOM 6450 O O . UNK C 3 113 ? 138.449 122.773 118.227 1.00 30.00 133 UNK C O 1
ATOM 6452 N N . UNK C 3 114 ? 137.203 124.173 116.976 1.00 30.00 134 UNK C N 1
ATOM 6453 C CA . UNK C 3 114 ? 138.059 125.320 117.231 1.00 30.00 134 UNK C CA 1
ATOM 6454 C C . UNK C 3 114 ? 138.072 125.646 118.705 1.00 30.00 134 UNK C C 1
ATOM 6455 O O . UNK C 3 114 ? 139.037 126.208 119.214 1.00 30.00 134 UNK C O 1
ATOM 6457 N N . UNK C 3 115 ? 136.994 125.299 119.395 1.00 30.00 135 UNK C N 1
ATOM 6458 C CA . UNK C 3 115 ? 136.964 125.505 120.830 1.00 30.00 135 UNK C CA 1
ATOM 6459 C C . UNK C 3 115 ? 138.048 124.657 121.474 1.00 30.00 135 UNK C C 1
ATOM 6460 O O . UNK C 3 115 ? 138.647 125.046 122.474 1.00 30.00 135 UNK C O 1
ATOM 6462 N N . UNK C 3 116 ? 138.307 123.500 120.880 1.00 30.00 136 UNK C N 1
ATOM 6463 C CA . UNK C 3 116 ? 139.354 122.620 121.367 1.00 30.00 136 UNK C CA 1
ATOM 6464 C C . UNK C 3 116 ? 140.694 122.991 120.752 1.00 30.00 136 UNK C C 1
ATOM 6465 O O . UNK C 3 116 ? 141.728 122.452 121.134 1.00 30.00 136 UNK C O 1
ATOM 6467 N N . UNK C 3 117 ? 140.679 123.929 119.813 1.00 30.00 137 UNK C N 1
ATOM 6468 C CA . UNK C 3 117 ? 141.902 124.291 119.101 1.00 30.00 137 UNK C CA 1
ATOM 6469 C C . UNK C 3 117 ? 142.841 125.134 119.954 1.00 30.00 137 UNK C C 1
ATOM 6470 O O . UNK C 3 117 ? 143.964 125.416 119.551 1.00 30.00 137 UNK C O 1
ATOM 6472 N N . UNK C 3 118 ? 142.378 125.537 121.127 1.00 30.00 138 UNK C N 1
ATOM 6473 C CA . UNK C 3 118 ? 143.166 126.391 121.999 1.00 30.00 138 UNK C CA 1
ATOM 6474 C C . UNK C 3 118 ? 144.443 125.687 122.440 1.00 30.00 138 UNK C C 1
ATOM 6475 O O . UNK C 3 118 ? 144.496 124.463 122.497 1.00 30.00 138 UNK C O 1
ATOM 6477 N N . UNK C 3 119 ? 145.466 126.481 122.739 1.00 30.00 139 UNK C N 1
ATOM 6478 C CA . UNK C 3 119 ? 146.827 126.001 122.980 1.00 30.00 139 UNK C CA 1
ATOM 6479 C C . UNK C 3 119 ? 146.926 124.962 124.101 1.00 30.00 139 UNK C C 1
ATOM 6480 O O . UNK C 3 119 ? 146.193 125.038 125.083 1.00 30.00 139 UNK C O 1
ATOM 6482 N N . UNK C 3 120 ? 147.828 123.992 123.953 1.00 30.00 140 UNK C N 1
ATOM 6483 C CA . UNK C 3 120 ? 148.773 123.949 122.841 1.00 30.00 140 UNK C CA 1
ATOM 6484 C C . UNK C 3 120 ? 148.961 122.546 122.277 1.00 30.00 140 UNK C C 1
ATOM 6485 O O . UNK C 3 120 ? 150.019 122.227 121.742 1.00 30.00 140 UNK C O 1
ATOM 6487 N N . UNK C 3 121 ? 147.933 121.713 122.383 1.00 30.00 141 UNK C N 1
ATOM 6488 C CA . UNK C 3 121 ? 148.026 120.327 121.934 1.00 30.00 141 UNK C CA 1
ATOM 6489 C C . UNK C 3 121 ? 148.273 120.230 120.436 1.00 30.00 141 UNK C C 1
ATOM 6490 O O . UNK C 3 121 ? 147.765 121.034 119.664 1.00 30.00 141 UNK C O 1
ATOM 6492 N N . UNK C 3 122 ? 149.073 119.254 120.028 1.00 30.00 142 UNK C N 1
ATOM 6493 C CA . UNK C 3 122 ? 149.320 119.035 118.612 1.00 30.00 142 UNK C CA 1
ATOM 6494 C C . UNK C 3 122 ? 148.764 117.702 118.145 1.00 30.00 142 UNK C C 1
ATOM 6495 O O . UNK C 3 122 ? 149.012 117.288 117.017 1.00 30.00 142 UNK C O 1
ATOM 6497 N N . UNK C 3 123 ? 148.017 117.042 119.022 1.00 30.00 143 UNK C N 1
ATOM 6498 C CA . UNK C 3 123 ? 147.478 115.714 118.756 1.00 30.00 143 UNK C CA 1
ATOM 6499 C C . UNK C 3 123 ? 148.579 114.737 118.358 1.00 30.00 143 UNK C C 1
ATOM 6500 O O . UNK C 3 123 ? 148.744 113.687 118.975 1.00 30.00 143 UNK C O 1
ATOM 6502 N N . UNK C 3 124 ? 148.544 118.762 112.135 1.00 20.00 150 UNK C N 1
ATOM 6503 C CA . UNK C 3 124 ? 147.736 117.568 111.937 1.00 20.00 150 UNK C CA 1
ATOM 6504 C C . UNK C 3 124 ? 146.245 117.886 112.026 1.00 20.00 150 UNK C C 1
ATOM 6505 O O . UNK C 3 124 ? 145.482 117.543 111.129 1.00 20.00 150 UNK C O 1
ATOM 6507 N N . UNK C 3 125 ? 145.828 118.549 113.097 1.00 20.00 151 UNK C N 1
ATOM 6508 C CA . UNK C 3 125 ? 144.420 118.887 113.267 1.00 20.00 151 UNK C CA 1
ATOM 6509 C C . UNK C 3 125 ? 144.034 120.034 112.353 1.00 20.00 151 UNK C C 1
ATOM 6510 O O . UNK C 3 125 ? 142.856 120.319 112.163 1.00 20.00 151 UNK C O 1
ATOM 6512 N N . UNK C 3 126 ? 145.038 120.682 111.779 1.00 20.00 152 UNK C N 1
ATOM 6513 C CA . UNK C 3 126 ? 144.834 121.876 110.970 1.00 20.00 152 UNK C CA 1
ATOM 6514 C C . UNK C 3 126 ? 143.960 121.616 109.752 1.00 20.00 152 UNK C C 1
ATOM 6515 O O . UNK C 3 126 ? 143.313 122.525 109.234 1.00 20.00 152 UNK C O 1
ATOM 6517 N N . UNK C 3 127 ? 143.937 120.368 109.308 1.00 20.00 153 UNK C N 1
ATOM 6518 C CA . UNK C 3 127 ? 143.251 120.008 108.079 1.00 20.00 153 UNK C CA 1
ATOM 6519 C C . UNK C 3 127 ? 141.772 120.320 108.169 1.00 20.00 153 UNK C C 1
ATOM 6520 O O . UNK C 3 127 ? 141.113 120.581 107.158 1.00 20.00 153 UNK C O 1
ATOM 6522 N N . UNK C 3 128 ? 141.260 120.316 109.391 1.00 20.00 154 UNK C N 1
ATOM 6523 C CA . UNK C 3 128 ? 139.842 120.503 109.602 1.00 20.00 154 UNK C CA 1
ATOM 6524 C C . UNK C 3 128 ? 139.391 121.833 109.032 1.00 20.00 154 UNK C C 1
ATOM 6525 O O . UNK C 3 128 ? 138.261 121.964 108.575 1.00 20.00 154 UNK C O 1
ATOM 6527 N N . UNK C 3 129 ? 140.281 122.815 109.042 1.00 20.00 155 UNK C N 1
ATOM 6528 C CA . UNK C 3 129 ? 139.943 124.124 108.506 1.00 20.00 155 UNK C CA 1
ATOM 6529 C C . UNK C 3 129 ? 139.732 124.067 107.003 1.00 20.00 155 UNK C C 1
ATOM 6530 O O . UNK C 3 129 ? 138.686 124.485 106.487 1.00 20.00 155 UNK C O 1
ATOM 6532 N N . UNK C 3 130 ? 140.723 123.519 106.308 1.00 20.00 156 UNK C N 1
ATOM 6533 C CA . UNK C 3 130 ? 140.683 123.476 104.860 1.00 20.00 156 UNK C CA 1
ATOM 6534 C C . UNK C 3 130 ? 139.482 122.665 104.433 1.00 20.00 156 UNK C C 1
ATOM 6535 O O . UNK C 3 130 ? 138.837 122.973 103.437 1.00 20.00 156 UNK C O 1
ATOM 6537 N N . UNK C 3 131 ? 139.163 121.640 105.210 1.00 20.00 157 UNK C N 1
ATOM 6538 C CA . UNK C 3 131 ? 137.955 120.893 104.937 1.00 20.00 157 UNK C CA 1
ATOM 6539 C C . UNK C 3 131 ? 136.738 121.768 105.172 1.00 20.00 157 UNK C C 1
ATOM 6540 O O . UNK C 3 131 ? 135.751 121.688 104.439 1.00 20.00 157 UNK C O 1
ATOM 6542 N N . UNK C 3 132 ? 136.825 122.639 106.168 1.00 20.00 158 UNK C N 1
ATOM 6543 C CA . UNK C 3 132 ? 135.644 123.361 106.617 1.00 20.00 158 UNK C CA 1
ATOM 6544 C C . UNK C 3 132 ? 135.207 124.382 105.588 1.00 20.00 158 UNK C C 1
ATOM 6545 O O . UNK C 3 132 ? 134.038 124.416 105.175 1.00 20.00 158 UNK C O 1
ATOM 6547 N N . UNK C 3 133 ? 136.153 125.202 105.150 1.00 20.00 159 UNK C N 1
ATOM 6548 C CA . UNK C 3 133 ? 135.816 126.249 104.200 1.00 20.00 159 UNK C CA 1
ATOM 6549 C C . UNK C 3 133 ? 135.324 125.619 102.910 1.00 20.00 159 UNK C C 1
ATOM 6550 O O . UNK C 3 133 ? 134.430 126.143 102.237 1.00 20.00 159 UNK C O 1
ATOM 6552 N N . UNK C 3 134 ? 135.894 124.467 102.588 1.00 20.00 160 UNK C N 1
ATOM 6553 C CA . UNK C 3 134 ? 135.469 123.747 101.412 1.00 20.00 160 UNK C CA 1
ATOM 6554 C C . UNK C 3 134 ? 134.034 123.292 101.580 1.00 20.00 160 UNK C C 1
ATOM 6555 O O . UNK C 3 134 ? 133.272 123.282 100.621 1.00 20.00 160 UNK C O 1
ATOM 6557 N N . UNK C 3 135 ? 133.655 122.939 102.804 1.00 20.00 161 UNK C N 1
ATOM 6558 C CA . UNK C 3 135 ? 132.267 122.587 103.054 1.00 20.00 161 UNK C CA 1
ATOM 6559 C C . UNK C 3 135 ? 131.384 123.800 102.840 1.00 20.00 161 UNK C C 1
ATOM 6560 O O . UNK C 3 135 ? 130.257 123.680 102.350 1.00 20.00 161 UNK C O 1
ATOM 6562 N N . UNK C 3 136 ? 131.907 124.974 103.176 1.00 20.00 162 UNK C N 1
ATOM 6563 C CA . UNK C 3 136 ? 131.126 126.192 103.007 1.00 20.00 162 UNK C CA 1
ATOM 6564 C C . UNK C 3 136 ? 130.851 126.450 101.536 1.00 20.00 162 UNK C C 1
ATOM 6565 O O . UNK C 3 136 ? 129.701 126.618 101.119 1.00 20.00 162 UNK C O 1
ATOM 6567 N N . UNK C 3 137 ? 131.913 126.443 100.742 1.00 20.00 163 UNK C N 1
ATOM 6568 C CA . UNK C 3 137 ? 131.770 126.700 99.318 1.00 20.00 163 UNK C CA 1
ATOM 6569 C C . UNK C 3 137 ? 130.921 125.630 98.660 1.00 20.00 163 UNK C C 1
ATOM 6570 O O . UNK C 3 137 ? 130.155 125.911 97.743 1.00 20.00 163 UNK C O 1
ATOM 6572 N N . UNK C 3 138 ? 131.049 124.403 99.141 1.00 20.00 164 UNK C N 1
ATOM 6573 C CA . UNK C 3 138 ? 130.333 123.302 98.532 1.00 20.00 164 UNK C CA 1
ATOM 6574 C C . UNK C 3 138 ? 128.852 123.460 98.766 1.00 20.00 164 UNK C C 1
ATOM 6575 O O . UNK C 3 138 ? 128.065 123.377 97.826 1.00 20.00 164 UNK C O 1
ATOM 6577 N N . UNK C 3 139 ? 128.468 123.716 100.011 1.00 20.00 165 UNK C N 1
ATOM 6578 C CA . UNK C 3 139 ? 127.055 123.873 100.306 1.00 20.00 165 UNK C CA 1
ATOM 6579 C C . UNK C 3 139 ? 126.530 125.076 99.548 1.00 20.00 165 UNK C C 1
ATOM 6580 O O . UNK C 3 139 ? 125.387 125.087 99.082 1.00 20.00 165 UNK C O 1
ATOM 6582 N N . UNK C 3 140 ? 127.393 126.070 99.379 1.00 30.00 166 UNK C N 1
ATOM 6583 C CA . UNK C 3 140 ? 127.001 127.278 98.678 1.00 30.00 166 UNK C CA 1
ATOM 6584 C C . UNK C 3 140 ? 126.643 126.973 97.230 1.00 30.00 166 UNK C C 1
ATOM 6585 O O . UNK C 3 140 ? 125.473 127.035 96.834 1.00 30.00 166 UNK C O 1
ATOM 6587 N N . UNK C 3 141 ? 127.655 126.612 96.452 1.00 20.00 167 UNK C N 1
ATOM 6588 C CA . UNK C 3 141 ? 127.469 126.436 95.025 1.00 20.00 167 UNK C CA 1
ATOM 6589 C C . UNK C 3 141 ? 126.454 125.344 94.744 1.00 20.00 167 UNK C C 1
ATOM 6590 O O . UNK C 3 141 ? 125.675 125.456 93.798 1.00 20.00 167 UNK C O 1
ATOM 6592 N N . UNK C 3 142 ? 126.433 124.307 95.576 1.00 20.00 168 UNK C N 1
ATOM 6593 C CA . UNK C 3 142 ? 125.451 123.252 95.382 1.00 20.00 168 UNK C CA 1
ATOM 6594 C C . UNK C 3 142 ? 124.064 123.818 95.586 1.00 20.00 168 UNK C C 1
ATOM 6595 O O . UNK C 3 142 ? 123.128 123.465 94.866 1.00 20.00 168 UNK C O 1
ATOM 6597 N N . UNK C 3 143 ? 123.942 124.731 96.543 1.00 20.00 169 UNK C N 1
ATOM 6598 C CA . UNK C 3 143 ? 122.649 125.342 96.807 1.00 20.00 169 UNK C CA 1
ATOM 6599 C C . UNK C 3 143 ? 122.213 126.168 95.605 1.00 20.00 169 UNK C C 1
ATOM 6600 O O . UNK C 3 143 ? 121.042 126.144 95.201 1.00 20.00 169 UNK C O 1
ATOM 6601 N N . UNK C 3 144 ? 123.171 126.862 95.004 1.00 20.00 170 UNK C N 1
ATOM 6602 C CA . UNK C 3 144 ? 122.849 127.728 93.885 1.00 20.00 170 UNK C CA 1
ATOM 6603 C C . UNK C 3 144 ? 122.380 126.901 92.707 1.00 20.00 170 UNK C C 1
ATOM 6604 O O . UNK C 3 144 ? 121.293 127.118 92.172 1.00 20.00 170 UNK C O 1
ATOM 6606 N N . UNK C 3 145 ? 123.189 125.919 92.339 1.00 20.00 171 UNK C N 1
ATOM 6607 C CA . UNK C 3 145 ? 122.893 125.117 91.171 1.00 20.00 171 UNK C CA 1
ATOM 6608 C C . UNK C 3 145 ? 121.599 124.356 91.359 1.00 20.00 171 UNK C C 1
ATOM 6609 O O . UNK C 3 145 ? 120.855 124.155 90.407 1.00 20.00 171 UNK C O 1
ATOM 6611 N N . UNK C 3 146 ? 121.321 123.939 92.587 1.00 20.00 172 UNK C N 1
ATOM 6612 C CA . UNK C 3 146 ? 120.071 123.244 92.837 1.00 20.00 172 UNK C CA 1
ATOM 6613 C C . UNK C 3 146 ? 118.911 124.196 92.645 1.00 20.00 172 UNK C C 1
ATOM 6614 O O . UNK C 3 146 ? 117.880 123.839 92.066 1.00 20.00 172 UNK C O 1
ATOM 6616 N N . UNK C 3 147 ? 119.094 125.426 93.108 1.00 30.00 173 UNK C N 1
ATOM 6617 C CA . UNK C 3 147 ? 118.030 126.407 92.994 1.00 30.00 173 UNK C CA 1
ATOM 6618 C C . UNK C 3 147 ? 117.727 126.692 91.532 1.00 30.00 173 UNK C C 1
ATOM 6619 O O . UNK C 3 147 ? 116.569 126.819 91.140 1.00 30.00 173 UNK C O 1
ATOM 6621 N N . UNK C 3 148 ? 118.777 126.771 90.723 1.00 30.00 174 UNK C N 1
ATOM 6622 C CA . UNK C 3 148 ? 118.600 126.971 89.294 1.00 30.00 174 UNK C CA 1
ATOM 6623 C C . UNK C 3 148 ? 117.955 125.755 88.651 1.00 30.00 174 UNK C C 1
ATOM 6624 O O . UNK C 3 148 ? 117.173 125.872 87.712 1.00 30.00 174 UNK C O 1
ATOM 6626 N N . UNK C 3 149 ? 118.289 124.583 89.172 1.00 30.00 175 UNK C N 1
ATOM 6627 C CA . UNK C 3 149 ? 117.770 123.341 88.630 1.00 30.00 175 UNK C CA 1
ATOM 6628 C C . UNK C 3 149 ? 116.280 123.261 88.871 1.00 30.00 175 UNK C C 1
ATOM 6629 O O . UNK C 3 149 ? 115.544 122.640 88.105 1.00 30.00 175 UNK C O 1
ATOM 6631 N N . UNK C 3 150 ? 115.838 123.899 89.945 1.00 30.00 176 UNK C N 1
ATOM 6632 C CA . UNK C 3 150 ? 114.424 123.913 90.264 1.00 30.00 176 UNK C CA 1
ATOM 6633 C C . UNK C 3 150 ? 113.632 124.620 89.174 1.00 30.00 176 UNK C C 1
ATOM 6634 O O . UNK C 3 150 ? 112.466 124.311 88.940 1.00 30.00 176 UNK C O 1
ATOM 6636 N N . UNK C 3 151 ? 114.280 125.568 88.507 1.00 30.00 177 UNK C N 1
ATOM 6637 C CA . UNK C 3 151 ? 113.618 126.392 87.503 1.00 30.00 177 UNK C CA 1
ATOM 6638 C C . UNK C 3 151 ? 113.189 125.616 86.262 1.00 30.00 177 UNK C C 1
ATOM 6639 O O . UNK C 3 151 ? 112.212 125.980 85.613 1.00 30.00 177 UNK C O 1
ATOM 6641 N N . UNK C 3 152 ? 113.904 124.548 85.930 1.00 30.00 178 UNK C N 1
ATOM 6642 C CA . UNK C 3 152 ? 113.643 123.856 84.674 1.00 30.00 178 UNK C CA 1
ATOM 6643 C C . UNK C 3 152 ? 113.836 122.350 84.769 1.00 30.00 178 UNK C C 1
ATOM 6644 O O . UNK C 3 152 ? 113.007 121.644 85.341 1.00 30.00 178 UNK C O 1
ATOM 6646 N N . UNK C 3 153 ? 114.945 121.870 84.216 1.00 20.00 179 UNK C N 1
ATOM 6647 C CA . UNK C 3 153 ? 115.165 120.440 84.031 1.00 20.00 179 UNK C CA 1
ATOM 6648 C C . UNK C 3 153 ? 115.247 119.706 85.355 1.00 20.00 179 UNK C C 1
ATOM 6649 O O . UNK C 3 153 ? 116.329 119.475 85.888 1.00 20.00 179 UNK C O 1
ATOM 6651 N N . UNK C 3 154 ? 114.083 119.328 85.866 1.00 20.00 180 UNK C N 1
ATOM 6652 C CA . UNK C 3 154 ? 113.979 118.671 87.158 1.00 20.00 180 UNK C CA 1
ATOM 6653 C C . UNK C 3 154 ? 114.667 117.307 87.189 1.00 20.00 180 UNK C C 1
ATOM 6654 O O . UNK C 3 154 ? 115.132 116.868 88.240 1.00 20.00 180 UNK C O 1
ATOM 6656 N N . UNK C 3 155 ? 114.729 116.632 86.046 1.00 20.00 181 UNK C N 1
ATOM 6657 C CA . UNK C 3 155 ? 115.254 115.272 86.018 1.00 20.00 181 UNK C CA 1
ATOM 6658 C C . UNK C 3 155 ? 116.730 115.211 86.388 1.00 20.00 181 UNK C C 1
ATOM 6659 O O . UNK C 3 155 ? 117.174 114.262 87.032 1.00 20.00 181 UNK C O 1
ATOM 6661 N N . UNK C 3 156 ? 117.482 116.232 85.996 1.00 20.00 182 UNK C N 1
ATOM 6662 C CA . UNK C 3 156 ? 118.915 116.261 86.265 1.00 20.00 182 UNK C CA 1
ATOM 6663 C C . UNK C 3 156 ? 119.227 116.770 87.671 1.00 20.00 182 UNK C C 1
ATOM 6664 O O . UNK C 3 156 ? 120.347 116.630 88.161 1.00 20.00 182 UNK C O 1
ATOM 6666 N N . UNK C 3 157 ? 118.223 117.349 88.319 1.00 20.00 183 UNK C N 1
ATOM 6667 C CA . UNK C 3 157 ? 118.417 118.044 89.589 1.00 20.00 183 UNK C CA 1
ATOM 6668 C C . UNK C 3 157 ? 118.811 117.127 90.745 1.00 20.00 183 UNK C C 1
ATOM 6669 O O . UNK C 3 157 ? 119.480 117.558 91.683 1.00 20.00 183 UNK C O 1
ATOM 6671 N N . UNK C 3 158 ? 118.402 115.866 90.675 1.00 20.00 184 UNK C N 1
ATOM 6672 C CA . UNK C 3 158 ? 118.582 114.946 91.792 1.00 20.00 184 UNK C CA 1
ATOM 6673 C C . UNK C 3 158 ? 120.052 114.683 92.074 1.00 20.00 184 UNK C C 1
ATOM 6674 O O . UNK C 3 158 ? 120.423 114.304 93.182 1.00 20.00 184 UNK C O 1
ATOM 6676 N N . UNK C 3 159 ? 120.881 114.892 91.060 1.00 20.00 185 UNK C N 1
ATOM 6677 C CA . UNK C 3 159 ? 122.285 114.520 91.125 1.00 20.00 185 UNK C CA 1
ATOM 6678 C C . UNK C 3 159 ? 123.062 115.259 92.210 1.00 20.00 185 UNK C C 1
ATOM 6679 O O . UNK C 3 159 ? 124.011 114.718 92.772 1.00 20.00 185 UNK C O 1
ATOM 6681 N N . UNK C 3 160 ? 122.664 116.489 92.508 1.00 20.00 186 UNK C N 1
ATOM 6682 C CA . UNK C 3 160 ? 123.412 117.295 93.461 1.00 20.00 186 UNK C CA 1
ATOM 6683 C C . UNK C 3 160 ? 123.387 116.693 94.854 1.00 20.00 186 UNK C C 1
ATOM 6684 O O . UNK C 3 160 ? 124.361 116.784 95.591 1.00 20.00 186 UNK C O 1
ATOM 6686 N N . UNK C 3 161 ? 122.269 116.078 95.216 1.00 20.00 187 UNK C N 1
ATOM 6687 C CA . UNK C 3 161 ? 122.174 115.427 96.514 1.00 20.00 187 UNK C CA 1
ATOM 6688 C C . UNK C 3 161 ? 123.111 114.241 96.540 1.00 20.00 187 UNK C C 1
ATOM 6689 O O . UNK C 3 161 ? 123.730 113.940 97.561 1.00 20.00 187 UNK C O 1
ATOM 6691 N N . UNK C 3 162 ? 123.230 113.587 95.391 1.00 20.00 188 UNK C N 1
ATOM 6692 C CA . UNK C 3 162 ? 124.151 112.478 95.247 1.00 20.00 188 UNK C CA 1
ATOM 6693 C C . UNK C 3 162 ? 125.556 113.023 95.407 1.00 20.00 188 UNK C C 1
ATOM 6694 O O . UNK C 3 162 ? 126.455 112.324 95.861 1.00 20.00 188 UNK C O 1
ATOM 6695 N N . UNK C 3 163 ? 125.733 114.287 95.043 1.00 20.00 189 UNK C N 1
ATOM 6696 C CA . UNK C 3 163 ? 127.044 114.904 95.102 1.00 20.00 189 UNK C CA 1
ATOM 6697 C C . UNK C 3 163 ? 127.433 115.239 96.530 1.00 20.00 189 UNK C C 1
ATOM 6698 O O . UNK C 3 163 ? 128.530 114.918 96.962 1.00 20.00 189 UNK C O 1
ATOM 6700 N N . UNK C 3 164 ? 126.535 115.891 97.259 1.00 20.00 190 UNK C N 1
ATOM 6701 C CA . UNK C 3 164 ? 126.819 116.244 98.640 1.00 20.00 190 UNK C CA 1
ATOM 6702 C C . UNK C 3 164 ? 126.966 114.986 99.487 1.00 20.00 190 UNK C C 1
ATOM 6703 O O . UNK C 3 164 ? 127.805 114.919 100.390 1.00 20.00 190 UNK C O 1
ATOM 6705 N N . UNK C 3 165 ? 126.157 113.978 99.181 1.00 20.00 191 UNK C N 1
ATOM 6706 C CA . UNK C 3 165 ? 126.270 112.705 99.874 1.00 20.00 191 UNK C CA 1
ATOM 6707 C C . UNK C 3 165 ? 127.587 112.050 99.516 1.00 20.00 191 UNK C C 1
ATOM 6708 O O . UNK C 3 165 ? 128.207 111.377 100.339 1.00 20.00 191 UNK C O 1
ATOM 6710 N N . UNK C 3 166 ? 128.020 112.267 98.282 1.00 20.00 192 UNK C N 1
ATOM 6711 C CA . UNK C 3 166 ? 129.311 111.776 97.851 1.00 20.00 192 UNK C CA 1
ATOM 6712 C C . UNK C 3 166 ? 130.388 112.483 98.646 1.00 20.00 192 UNK C C 1
ATOM 6713 O O . UNK C 3 166 ? 131.445 111.922 98.929 1.00 20.00 192 UNK C O 1
ATOM 6715 N N . UNK C 3 167 ? 130.101 113.723 99.021 1.00 20.00 193 UNK C N 1
ATOM 6716 C CA . UNK C 3 167 ? 131.076 114.539 99.715 1.00 20.00 193 UNK C CA 1
ATOM 6717 C C . UNK C 3 167 ? 131.252 114.053 101.134 1.00 20.00 193 UNK C C 1
ATOM 6718 O O . UNK C 3 167 ? 132.369 113.812 101.574 1.00 20.00 193 UNK C O 1
ATOM 6720 N N . UNK C 3 168 ? 130.146 113.893 101.847 1.00 20.00 194 UNK C N 1
ATOM 6721 C CA . UNK C 3 168 ? 130.238 113.421 103.218 1.00 20.00 194 UNK C CA 1
ATOM 6722 C C . UNK C 3 168 ? 130.782 112.002 103.244 1.00 20.00 194 UNK C C 1
ATOM 6723 O O . UNK C 3 168 ? 131.524 111.622 104.156 1.00 20.00 194 UNK C O 1
ATOM 6725 N N . UNK C 3 169 ? 130.433 111.225 102.224 1.00 20.00 195 UNK C N 1
ATOM 6726 C CA . UNK C 3 169 ? 130.932 109.865 102.135 1.00 20.00 195 UNK C CA 1
ATOM 6727 C C . UNK C 3 169 ? 132.438 109.909 101.949 1.00 20.00 195 UNK C C 1
ATOM 6728 O O . UNK C 3 169 ? 133.161 109.061 102.466 1.00 20.00 195 UNK C O 1
ATOM 6729 N N . UNK C 3 170 ? 132.907 110.914 101.220 1.00 20.00 196 UNK C N 1
ATOM 6730 C CA . UNK C 3 170 ? 134.337 111.105 101.046 1.00 20.00 196 UNK C CA 1
ATOM 6731 C C . UNK C 3 170 ? 134.981 111.517 102.361 1.00 20.00 196 UNK C C 1
ATOM 6732 O O . UNK C 3 170 ? 136.109 111.133 102.663 1.00 20.00 196 UNK C O 1
ATOM 6734 N N . UNK C 3 171 ? 134.245 112.294 103.145 1.00 20.00 197 UNK C N 1
ATOM 6735 C CA . UNK C 3 171 ? 134.737 112.784 104.421 1.00 20.00 197 UNK C CA 1
ATOM 6736 C C . UNK C 3 171 ? 134.864 111.649 105.412 1.00 20.00 197 UNK C C 1
ATOM 6737 O O . UNK C 3 171 ? 135.667 111.709 106.338 1.00 20.00 197 UNK C O 1
ATOM 6739 N N . UNK C 3 172 ? 134.080 110.602 105.192 1.00 30.00 198 UNK C N 1
ATOM 6740 C CA . UNK C 3 172 ? 134.019 109.493 106.126 1.00 30.00 198 UNK C CA 1
ATOM 6741 C C . UNK C 3 172 ? 135.374 108.821 106.279 1.00 30.00 198 UNK C C 1
ATOM 6742 O O . UNK C 3 172 ? 135.668 108.236 107.315 1.00 30.00 198 UNK C O 1
ATOM 6744 N N . UNK C 3 173 ? 136.198 108.907 105.243 1.00 30.00 199 UNK C N 1
ATOM 6745 C CA . UNK C 3 173 ? 137.467 108.191 105.228 1.00 30.00 199 UNK C CA 1
ATOM 6746 C C . UNK C 3 173 ? 138.451 108.663 106.299 1.00 30.00 199 UNK C C 1
ATOM 6747 O O . UNK C 3 173 ? 139.137 107.847 106.911 1.00 30.00 199 UNK C O 1
ATOM 6749 N N . UNK C 3 174 ? 138.512 109.973 106.522 1.00 20.00 200 UNK C N 1
ATOM 6750 C CA . UNK C 3 174 ? 139.428 110.567 107.499 1.00 20.00 200 UNK C CA 1
ATOM 6751 C C . UNK C 3 174 ? 140.870 110.101 107.323 1.00 20.00 200 UNK C C 1
ATOM 6752 O O . UNK C 3 174 ? 141.632 110.057 108.285 1.00 20.00 200 UNK C O 1
ATOM 6754 N N . UNK C 3 175 ? 141.238 109.748 106.097 1.00 30.00 201 UNK C N 1
ATOM 6755 C CA . UNK C 3 175 ? 142.591 109.294 105.815 1.00 30.00 201 UNK C CA 1
ATOM 6756 C C . UNK C 3 175 ? 143.513 110.486 105.651 1.00 30.00 201 UNK C C 1
ATOM 6757 O O . UNK C 3 175 ? 144.730 110.334 105.554 1.00 30.00 201 UNK C O 1
ATOM 6759 N N . UNK C 3 176 ? 142.912 111.671 105.601 1.00 20.00 202 UNK C N 1
ATOM 6760 C CA . UNK C 3 176 ? 143.639 112.930 105.499 1.00 20.00 202 UNK C CA 1
ATOM 6761 C C . UNK C 3 176 ? 144.538 112.973 104.273 1.00 20.00 202 UNK C C 1
ATOM 6762 O O . UNK C 3 176 ? 144.299 113.740 103.344 1.00 20.00 202 UNK C O 1
ATOM 6764 N N . UNK C 3 177 ? 145.563 112.129 104.275 1.00 20.00 203 UNK C N 1
ATOM 6765 C CA . UNK C 3 177 ? 146.586 112.144 103.239 1.00 20.00 203 UNK C CA 1
ATOM 6766 C C . UNK C 3 177 ? 146.021 111.829 101.862 1.00 20.00 203 UNK C C 1
ATOM 6767 O O . UNK C 3 177 ? 146.564 112.256 100.847 1.00 20.00 203 UNK C O 1
ATOM 6769 N N . UNK C 3 178 ? 144.928 111.081 101.825 1.00 20.00 204 UNK C N 1
ATOM 6770 C CA . UNK C 3 178 ? 144.347 110.685 100.555 1.00 20.00 204 UNK C CA 1
ATOM 6771 C C . UNK C 3 178 ? 143.108 111.498 100.208 1.00 20.00 204 UNK C C 1
ATOM 6772 O O . UNK C 3 178 ? 143.103 112.261 99.243 1.00 20.00 204 UNK C O 1
ATOM 6774 N N . UNK C 3 179 ? 142.062 111.323 101.006 1.00 20.00 205 UNK C N 1
ATOM 6775 C CA . UNK C 3 179 ? 140.729 111.816 100.671 1.00 20.00 205 UNK C CA 1
ATOM 6776 C C . UNK C 3 179 ? 140.589 113.338 100.591 1.00 20.00 205 UNK C C 1
ATOM 6777 O O . UNK C 3 179 ? 139.781 113.842 99.810 1.00 20.00 205 UNK C O 1
ATOM 6779 N N . UNK C 3 180 ? 141.371 114.064 101.382 1.00 20.00 206 UNK C N 1
ATOM 6780 C CA . UNK C 3 180 ? 141.155 115.500 101.542 1.00 20.00 206 UNK C CA 1
ATOM 6781 C C . UNK C 3 180 ? 141.266 116.263 100.229 1.00 20.00 206 UNK C C 1
ATOM 6782 O O . UNK C 3 180 ? 140.387 117.055 99.881 1.00 20.00 206 UNK C O 1
ATOM 6784 N N . UNK C 3 181 ? 142.339 116.006 99.490 1.00 20.00 207 UNK C N 1
ATOM 6785 C CA . UNK C 3 181 ? 142.582 116.729 98.252 1.00 20.00 207 UNK C CA 1
ATOM 6786 C C . UNK C 3 181 ? 141.513 116.427 97.220 1.00 20.00 207 UNK C C 1
ATOM 6787 O O . UNK C 3 181 ? 141.124 117.298 96.448 1.00 20.00 207 UNK C O 1
ATOM 6789 N N . UNK C 3 182 ? 141.029 115.192 97.216 1.00 20.00 208 UNK C N 1
ATOM 6790 C CA . UNK C 3 182 ? 139.963 114.828 96.303 1.00 20.00 208 UNK C CA 1
ATOM 6791 C C . UNK C 3 182 ? 138.699 115.570 96.686 1.00 20.00 208 UNK C C 1
ATOM 6792 O O . UNK C 3 182 ? 137.948 116.051 95.830 1.00 20.00 208 UNK C O 1
ATOM 6794 N N . UNK C 3 183 ? 138.488 115.685 97.992 1.00 30.00 209 UNK C N 1
ATOM 6795 C CA . UNK C 3 183 ? 137.298 116.332 98.506 1.00 30.00 209 UNK C CA 1
ATOM 6796 C C . UNK C 3 183 ? 137.297 117.788 98.096 1.00 30.00 209 UNK C C 1
ATOM 6797 O O . UNK C 3 183 ? 136.263 118.335 97.721 1.00 30.00 209 UNK C O 1
ATOM 6799 N N . UNK C 3 184 ? 138.469 118.410 98.142 1.00 20.00 210 UNK C N 1
ATOM 6800 C CA . UNK C 3 184 ? 138.593 119.777 97.670 1.00 20.00 210 UNK C CA 1
ATOM 6801 C C . UNK C 3 184 ? 138.375 119.824 96.168 1.00 20.00 210 UNK C C 1
ATOM 6802 O O . UNK C 3 184 ? 137.799 120.772 95.638 1.00 20.00 210 UNK C O 1
ATOM 6804 N N . UNK C 3 185 ? 138.828 118.777 95.490 1.00 20.00 211 UNK C N 1
ATOM 6805 C CA . UNK C 3 185 ? 138.800 118.747 94.038 1.00 20.00 211 UNK C CA 1
ATOM 6806 C C . UNK C 3 185 ? 137.389 118.703 93.492 1.00 20.00 211 UNK C C 1
ATOM 6807 O O . UNK C 3 185 ? 137.108 119.272 92.441 1.00 20.00 211 UNK C O 1
ATOM 6809 N N . UNK C 3 186 ? 136.496 118.034 94.208 1.00 20.00 212 UNK C N 1
ATOM 6810 C CA . UNK C 3 186 ? 135.127 117.909 93.733 1.00 20.00 212 UNK C CA 1
ATOM 6811 C C . UNK C 3 186 ? 134.454 119.273 93.689 1.00 20.00 212 UNK C C 1
ATOM 6812 O O . UNK C 3 186 ? 133.591 119.543 92.841 1.00 20.00 212 UNK C O 1
ATOM 6814 N N . UNK C 3 187 ? 134.871 120.140 94.604 1.00 20.00 213 UNK C N 1
ATOM 6815 C CA . UNK C 3 187 ? 134.266 121.453 94.734 1.00 20.00 213 UNK C CA 1
ATOM 6816 C C . UNK C 3 187 ? 134.469 122.278 93.478 1.00 20.00 213 UNK C C 1
ATOM 6817 O O . UNK C 3 187 ? 133.597 123.052 93.088 1.00 20.00 213 UNK C O 1
ATOM 6819 N N . UNK C 3 188 ? 135.618 122.107 92.838 1.00 20.00 214 UNK C N 1
ATOM 6820 C CA . UNK C 3 188 ? 135.870 122.799 91.587 1.00 20.00 214 UNK C CA 1
ATOM 6821 C C . UNK C 3 188 ? 134.912 122.300 90.521 1.00 20.00 214 UNK C C 1
ATOM 6822 O O . UNK C 3 188 ? 134.459 123.066 89.673 1.00 20.00 214 UNK C O 1
ATOM 6824 N N . UNK C 3 189 ? 134.593 121.011 90.584 1.00 20.00 215 UNK C N 1
ATOM 6825 C CA . UNK C 3 189 ? 133.682 120.419 89.618 1.00 20.00 215 UNK C CA 1
ATOM 6826 C C . UNK C 3 189 ? 132.291 120.993 89.804 1.00 20.00 215 UNK C C 1
ATOM 6827 O O . UNK C 3 189 ? 131.568 121.240 88.833 1.00 20.00 215 UNK C O 1
ATOM 6829 N N . UNK C 3 190 ? 131.924 121.221 91.060 1.00 20.00 216 UNK C N 1
ATOM 6830 C CA . UNK C 3 190 ? 130.650 121.864 91.340 1.00 20.00 216 UNK C CA 1
ATOM 6831 C C . UNK C 3 190 ? 130.658 123.308 90.856 1.00 20.00 216 UNK C C 1
ATOM 6832 O O . UNK C 3 190 ? 129.664 123.802 90.320 1.00 20.00 216 UNK C O 1
ATOM 6834 N N . UNK C 3 191 ? 131.795 123.973 91.030 1.00 20.00 217 UNK C N 1
ATOM 6835 C CA . UNK C 3 191 ? 131.921 125.371 90.649 1.00 20.00 217 UNK C CA 1
ATOM 6836 C C . UNK C 3 191 ? 131.778 125.517 89.147 1.00 20.00 217 UNK C C 1
ATOM 6837 O O . UNK C 3 191 ? 131.217 126.493 88.651 1.00 20.00 217 UNK C O 1
ATOM 6839 N N . UNK C 3 192 ? 132.278 124.525 88.425 1.00 20.00 218 UNK C N 1
ATOM 6840 C CA . UNK C 3 192 ? 132.106 124.504 86.990 1.00 20.00 218 UNK C CA 1
ATOM 6841 C C . UNK C 3 192 ? 130.651 124.231 86.667 1.00 20.00 218 UNK C C 1
ATOM 6842 O O . UNK C 3 192 ? 130.067 124.873 85.796 1.00 20.00 218 UNK C O 1
ATOM 6844 N N . UNK C 3 193 ? 130.061 123.297 87.404 1.00 20.00 219 UNK C N 1
ATOM 6845 C CA . UNK C 3 193 ? 128.704 122.860 87.120 1.00 20.00 219 UNK C CA 1
ATOM 6846 C C . UNK C 3 193 ? 127.719 124.005 87.294 1.00 20.00 219 UNK C C 1
ATOM 6847 O O . UNK C 3 193 ? 126.682 124.047 86.636 1.00 20.00 219 UNK C O 1
ATOM 6849 N N . UNK C 3 194 ? 128.050 124.938 88.178 1.00 20.00 220 UNK C N 1
ATOM 6850 C CA . UNK C 3 194 ? 127.177 126.074 88.431 1.00 20.00 220 UNK C CA 1
ATOM 6851 C C . UNK C 3 194 ? 127.744 127.381 87.895 1.00 20.00 220 UNK C C 1
ATOM 6852 O O . UNK C 3 194 ? 127.176 128.445 88.130 1.00 20.00 220 UNK C O 1
ATOM 6854 N N . UNK C 3 195 ? 128.857 127.307 87.176 1.00 20.00 221 UNK C N 1
ATOM 6855 C CA . UNK C 3 195 ? 129.495 128.516 86.672 1.00 20.00 221 UNK C CA 1
ATOM 6856 C C . UNK C 3 195 ? 128.573 129.253 85.711 1.00 20.00 221 UNK C C 1
ATOM 6857 O O . UNK C 3 195 ? 128.631 130.475 85.592 1.00 20.00 221 UNK C O 1
ATOM 6859 N N . UNK C 3 196 ? 127.712 128.502 85.036 1.00 30.00 222 UNK C N 1
ATOM 6860 C CA . UNK C 3 196 ? 126.760 129.088 84.109 1.00 30.00 222 UNK C CA 1
ATOM 6861 C C . UNK C 3 196 ? 125.453 129.422 84.815 1.00 30.00 222 UNK C C 1
ATOM 6862 O O . UNK C 3 196 ? 125.370 130.401 85.555 1.00 30.00 222 UNK C O 1
ATOM 6864 N N . UNK D 4 1 ? 121.855 176.401 110.332 1.00 124.23 5 UNK D N 1
ATOM 6865 C CA . UNK D 4 1 ? 122.879 176.916 111.232 1.00 121.55 5 UNK D CA 1
ATOM 6866 C C . UNK D 4 1 ? 122.338 177.040 112.648 1.00 120.45 5 UNK D C 1
ATOM 6867 O O . UNK D 4 1 ? 122.931 177.707 113.493 1.00 117.90 5 UNK D O 1
ATOM 6869 N N . UNK D 4 2 ? 121.202 176.401 112.898 1.00 80.50 6 UNK D N 1
ATOM 6870 C CA . UNK D 4 2 ? 120.591 176.398 114.220 1.00 79.78 6 UNK D CA 1
ATOM 6871 C C . UNK D 4 2 ? 121.420 175.594 115.219 1.00 78.68 6 UNK D C 1
ATOM 6872 O O . UNK D 4 2 ? 121.300 175.769 116.430 1.00 76.69 6 UNK D O 1
ATOM 6874 N N . UNK D 4 3 ? 122.256 174.708 114.694 1.00 80.04 7 UNK D N 1
ATOM 6875 C CA . UNK D 4 3 ? 122.957 173.725 115.510 1.00 79.25 7 UNK D CA 1
ATOM 6876 C C . UNK D 4 3 ? 123.918 174.317 116.532 1.00 76.25 7 UNK D C 1
ATOM 6877 O O . UNK D 4 3 ? 124.104 173.748 117.606 1.00 74.57 7 UNK D O 1
ATOM 6879 N N . UNK D 4 4 ? 124.517 175.457 116.208 1.00 101.16 8 UNK D N 1
ATOM 6880 C CA . UNK D 4 4 ? 125.619 175.978 117.011 1.00 98.40 8 UNK D CA 1
ATOM 6881 C C . UNK D 4 4 ? 125.177 176.306 118.427 1.00 96.13 8 UNK D C 1
ATOM 6882 O O . UNK D 4 4 ? 125.952 176.170 119.375 1.00 93.86 8 UNK D O 1
ATOM 6884 N N . UNK D 4 5 ? 123.913 176.691 118.564 1.00 169.09 9 UNK D N 1
ATOM 6885 C CA . UNK D 4 5 ? 123.360 177.045 119.860 1.00 167.23 9 UNK D CA 1
ATOM 6886 C C . UNK D 4 5 ? 123.462 175.864 120.808 1.00 166.67 9 UNK D C 1
ATOM 6887 O O . UNK D 4 5 ? 123.650 176.036 122.011 1.00 164.35 9 UNK D O 1
ATOM 6889 N N . UNK D 4 6 ? 123.346 174.662 120.252 1.00 71.06 10 UNK D N 1
ATOM 6890 C CA . UNK D 4 6 ? 123.550 173.443 121.020 1.00 70.83 10 UNK D CA 1
ATOM 6891 C C . UNK D 4 6 ? 125.032 173.131 121.150 1.00 68.96 10 UNK D C 1
ATOM 6892 O O . UNK D 4 6 ? 125.504 172.751 122.220 1.00 67.25 10 UNK D O 1
ATOM 6894 N N . UNK D 4 7 ? 125.767 173.310 120.058 1.00 81.79 11 UNK D N 1
ATOM 6895 C CA . UNK D 4 7 ? 127.170 172.933 120.036 1.00 80.16 11 UNK D CA 1
ATOM 6896 C C . UNK D 4 7 ? 127.965 173.780 121.009 1.00 77.16 11 UNK D C 1
ATOM 6897 O O . UNK D 4 7 ? 128.945 173.320 121.590 1.00 75.37 11 UNK D O 1
ATOM 6899 N N . UNK D 4 8 ? 127.523 175.017 121.202 1.00 64.23 12 UNK D N 1
ATOM 6900 C CA . UNK D 4 8 ? 128.192 175.908 122.131 1.00 61.52 12 UNK D CA 1
ATOM 6901 C C . UNK D 4 8 ? 128.108 175.341 123.538 1.00 60.17 12 UNK D C 1
ATOM 6902 O O . UNK D 4 8 ? 129.025 175.511 124.340 1.00 57.85 12 UNK D O 1
ATOM 6904 N N . UNK D 4 9 ? 127.005 174.657 123.829 1.00 402.02 13 UNK D N 1
ATOM 6905 C CA . UNK D 4 9 ? 126.843 174.010 125.121 1.00 401.09 13 UNK D CA 1
ATOM 6906 C C . UNK D 4 9 ? 127.833 172.870 125.280 1.00 400.38 13 UNK D C 1
ATOM 6907 O O . UNK D 4 9 ? 128.303 172.595 126.379 1.00 398.38 13 UNK D O 1
ATOM 6909 N N . UNK D 4 10 ? 128.152 172.212 124.171 1.00 106.47 14 UNK D N 1
ATOM 6910 C CA . UNK D 4 10 ? 129.085 171.095 124.208 1.00 106.03 14 UNK D CA 1
ATOM 6911 C C . UNK D 4 10 ? 130.475 171.586 124.572 1.00 103.52 14 UNK D C 1
ATOM 6912 O O . UNK D 4 10 ? 131.272 170.850 125.147 1.00 101.99 14 UNK D O 1
ATOM 6914 N N . UNK D 4 11 ? 130.766 172.832 124.221 1.00 99.65 15 UNK D N 1
ATOM 6915 C CA . UNK D 4 11 ? 132.028 173.438 124.606 1.00 97.33 15 UNK D CA 1
ATOM 6916 C C . UNK D 4 11 ? 132.091 173.582 126.117 1.00 94.89 15 UNK D C 1
ATOM 6917 O O . UNK D 4 11 ? 133.165 173.529 126.708 1.00 92.94 15 UNK D O 1
ATOM 6919 N N . UNK D 4 12 ? 130.932 173.779 126.737 1.00 424.23 16 UNK D N 1
ATOM 6920 C CA . UNK D 4 12 ? 130.844 173.800 128.191 1.00 422.21 16 UNK D CA 1
ATOM 6921 C C . UNK D 4 12 ? 131.044 172.401 128.759 1.00 421.56 16 UNK D C 1
ATOM 6922 O O . UNK D 4 12 ? 131.448 172.235 129.911 1.00 419.35 16 UNK D O 1
ATOM 6924 N N . UNK D 4 13 ? 130.770 171.397 127.932 1.00 53.20 17 UNK D N 1
ATOM 6925 C CA . UNK D 4 13 ? 130.840 170.000 128.346 1.00 52.89 17 UNK D CA 1
ATOM 6926 C C . UNK D 4 13 ? 132.260 169.543 128.659 1.00 51.72 17 UNK D C 1
ATOM 6927 O O . UNK D 4 13 ? 132.461 168.558 129.369 1.00 50.50 17 UNK D O 1
ATOM 6928 N N . UNK D 4 14 ? 133.242 170.262 128.128 1.00 118.37 18 UNK D N 1
ATOM 6929 C CA . UNK D 4 14 ? 134.646 169.929 128.335 1.00 117.45 18 UNK D CA 1
ATOM 6930 C C . UNK D 4 14 ? 135.049 170.074 129.799 1.00 114.61 18 UNK D C 1
ATOM 6931 O O . UNK D 4 14 ? 136.066 169.535 130.225 1.00 113.18 18 UNK D O 1
ATOM 6932 N N . UNK D 4 15 ? 134.255 170.818 130.559 1.00 201.56 19 UNK D N 1
ATOM 6933 C CA . UNK D 4 15 ? 134.567 171.097 131.955 1.00 198.93 19 UNK D CA 1
ATOM 6934 C C . UNK D 4 15 ? 134.561 169.857 132.855 1.00 197.71 19 UNK D C 1
ATOM 6935 O O . UNK D 4 15 ? 135.293 169.813 133.843 1.00 195.59 19 UNK D O 1
ATOM 6937 N N . UNK D 4 16 ? 133.757 168.850 132.515 1.00 136.00 20 UNK D N 1
ATOM 6938 C CA . UNK D 4 16 ? 133.558 167.709 133.415 1.00 135.63 20 UNK D CA 1
ATOM 6939 C C . UNK D 4 16 ? 133.882 166.338 132.808 1.00 133.52 20 UNK D C 1
ATOM 6940 O O . UNK D 4 16 ? 134.326 165.437 133.518 1.00 131.93 20 UNK D O 1
ATOM 6942 N N . UNK D 4 17 ? 133.656 166.175 131.508 1.00 154.21 21 UNK D N 1
ATOM 6943 C CA . UNK D 4 17 ? 133.859 164.877 130.872 1.00 156.22 21 UNK D CA 1
ATOM 6944 C C . UNK D 4 17 ? 134.387 164.993 129.448 1.00 158.42 21 UNK D C 1
ATOM 6945 O O . UNK D 4 17 ? 133.743 165.590 128.589 1.00 160.36 21 UNK D O 1
ATOM 6947 N N . UNK D 4 18 ? 135.553 164.402 129.203 1.00 36.05 22 UNK D N 1
ATOM 6948 C CA . UNK D 4 18 ? 136.229 164.503 127.908 1.00 37.95 22 UNK D CA 1
ATOM 6949 C C . UNK D 4 18 ? 135.470 163.849 126.755 1.00 38.19 22 UNK D C 1
ATOM 6950 O O . UNK D 4 18 ? 135.562 164.291 125.602 1.00 40.12 22 UNK D O 1
ATOM 6952 N N . UNK D 4 19 ? 134.724 162.794 127.059 1.00 198.55 23 UNK D N 1
ATOM 6953 C CA . UNK D 4 19 ? 134.004 162.078 126.018 1.00 198.61 23 UNK D CA 1
ATOM 6954 C C . UNK D 4 19 ? 132.937 162.967 125.397 1.00 199.66 23 UNK D C 1
ATOM 6955 O O . UNK D 4 19 ? 132.614 162.817 124.226 1.00 201.10 23 UNK D O 1
ATOM 6957 N N . UNK D 4 20 ? 132.387 163.888 126.181 1.00 36.63 24 UNK D N 1
ATOM 6958 C CA . UNK D 4 20 ? 131.414 164.823 125.642 1.00 37.71 24 UNK D CA 1
ATOM 6959 C C . UNK D 4 20 ? 132.081 165.715 124.614 1.00 40.36 24 UNK D C 1
ATOM 6960 O O . UNK D 4 20 ? 131.497 166.041 123.580 1.00 41.85 24 UNK D O 1
ATOM 6962 N N . UNK D 4 21 ? 133.321 166.093 124.894 1.00 40.95 25 UNK D N 1
ATOM 6963 C CA . UNK D 4 21 ? 134.084 166.873 123.941 1.00 43.41 25 UNK D CA 1
ATOM 6964 C C . UNK D 4 21 ? 134.338 166.046 122.691 1.00 44.69 25 UNK D C 1
ATOM 6965 O O . UNK D 4 21 ? 134.341 166.570 121.575 1.00 46.51 25 UNK D O 1
ATOM 6967 N N . UNK D 4 22 ? 134.531 164.745 122.877 1.00 43.77 26 UNK D N 1
ATOM 6968 C CA . UNK D 4 22 ? 134.706 163.865 121.731 1.00 44.80 26 UNK D CA 1
ATOM 6969 C C . UNK D 4 22 ? 133.430 163.824 120.905 1.00 45.14 26 UNK D C 1
ATOM 6970 O O . UNK D 4 22 ? 133.466 163.763 119.672 1.00 46.86 26 UNK D O 1
ATOM 6972 N N . UNK D 4 23 ? 132.300 163.885 121.596 1.00 43.51 27 UNK D N 1
ATOM 6973 C CA . UNK D 4 23 ? 131.008 163.889 120.938 1.00 43.66 27 UNK D CA 1
ATOM 6974 C C . UNK D 4 23 ? 130.858 165.169 120.146 1.00 45.83 27 UNK D C 1
ATOM 6975 O O . UNK D 4 23 ? 130.224 165.192 119.092 1.00 47.13 27 UNK D O 1
ATOM 6977 N N . UNK D 4 24 ? 131.448 166.239 120.664 1.00 120.13 28 UNK D N 1
ATOM 6978 C CA . UNK D 4 24 ? 131.471 167.489 119.931 1.00 122.29 28 UNK D CA 1
ATOM 6979 C C . UNK D 4 24 ? 132.318 167.330 118.682 1.00 124.71 28 UNK D C 1
ATOM 6980 O O . UNK D 4 24 ? 131.983 167.856 117.623 1.00 126.77 28 UNK D O 1
ATOM 6982 N N . UNK D 4 25 ? 133.402 166.571 118.799 1.00 75.24 29 UNK D N 1
ATOM 6983 C CA . UNK D 4 25 ? 134.270 166.349 117.654 1.00 77.40 29 UNK D CA 1
ATOM 6984 C C . UNK D 4 25 ? 133.523 165.577 116.588 1.00 78.88 29 UNK D C 1
ATOM 6985 O O . UNK D 4 25 ? 133.742 165.773 115.397 1.00 81.11 29 UNK D O 1
ATOM 6987 N N . UNK D 4 26 ? 132.618 164.712 117.026 1.00 260.10 30 UNK D N 1
ATOM 6988 C CA . UNK D 4 26 ? 131.862 163.892 116.094 1.00 261.38 30 UNK D CA 1
ATOM 6989 C C . UNK D 4 26 ? 130.779 164.694 115.375 1.00 263.43 30 UNK D C 1
ATOM 6990 O O . UNK D 4 26 ? 130.237 164.242 114.369 1.00 265.72 30 UNK D O 1
ATOM 6992 N N . UNK D 4 27 ? 130.463 165.879 115.885 1.00 55.50 31 UNK D N 1
ATOM 6993 C CA . UNK D 4 27 ? 129.458 166.721 115.245 1.00 57.26 31 UNK D CA 1
ATOM 6994 C C . UNK D 4 27 ? 130.111 167.876 114.498 1.00 59.25 31 UNK D C 1
ATOM 6995 O O . UNK D 4 27 ? 130.797 167.671 113.496 1.00 61.58 31 UNK D O 1
ATOM 6997 N N . UNK D 4 28 ? 131.851 178.133 105.661 1.00 30.00 41 UNK D N 1
ATOM 6998 C CA . UNK D 4 28 ? 131.162 178.872 104.609 1.00 30.00 41 UNK D CA 1
ATOM 6999 C C . UNK D 4 28 ? 129.994 179.666 105.177 1.00 30.00 41 UNK D C 1
ATOM 7000 O O . UNK D 4 28 ? 130.013 180.896 105.188 1.00 30.00 41 UNK D O 1
ATOM 7002 N N . UNK D 4 29 ? 128.977 178.955 105.648 1.00 30.00 42 UNK D N 1
ATOM 7003 C CA . UNK D 4 29 ? 127.802 179.594 106.223 1.00 30.00 42 UNK D CA 1
ATOM 7004 C C . UNK D 4 29 ? 128.099 180.140 107.615 1.00 30.00 42 UNK D C 1
ATOM 7005 O O . UNK D 4 29 ? 127.779 179.506 108.620 1.00 30.00 42 UNK D O 1
ATOM 7007 N N . UNK D 4 30 ? 128.713 181.318 107.669 1.00 30.00 43 UNK D N 1
ATOM 7008 C CA . UNK D 4 30 ? 129.019 181.954 108.949 1.00 30.00 43 UNK D CA 1
ATOM 7009 C C . UNK D 4 30 ? 129.303 180.904 110.013 1.00 30.00 43 UNK D C 1
ATOM 7010 O O . UNK D 4 30 ? 129.991 181.162 111.003 1.00 30.00 43 UNK D O 1
ATOM 7012 N N . UNK D 4 31 ? 128.781 179.707 109.780 1.00 30.00 44 UNK D N 1
ATOM 7013 C CA . UNK D 4 31 ? 128.978 178.591 110.684 1.00 30.00 44 UNK D CA 1
ATOM 7014 C C . UNK D 4 31 ? 130.458 178.254 110.806 1.00 30.00 44 UNK D C 1
ATOM 7015 O O . UNK D 4 31 ? 130.883 177.656 111.793 1.00 30.00 44 UNK D O 1
ATOM 7017 N N . UNK D 4 32 ? 131.240 178.635 109.802 1.00 30.00 45 UNK D N 1
ATOM 7018 C CA . UNK D 4 32 ? 132.675 178.395 109.839 1.00 30.00 45 UNK D CA 1
ATOM 7019 C C . UNK D 4 32 ? 133.321 179.116 111.021 1.00 30.00 45 UNK D C 1
ATOM 7020 O O . UNK D 4 32 ? 134.368 178.693 111.509 1.00 30.00 45 UNK D O 1
ATOM 7022 N N . UNK D 4 33 ? 132.714 180.209 111.474 1.00 30.00 46 UNK D N 1
ATOM 7023 C CA . UNK D 4 33 ? 133.213 180.886 112.667 1.00 30.00 46 UNK D CA 1
ATOM 7024 C C . UNK D 4 33 ? 133.068 179.997 113.900 1.00 30.00 46 UNK D C 1
ATOM 7025 O O . UNK D 4 33 ? 133.953 179.951 114.761 1.00 30.00 46 UNK D O 1
ATOM 7027 N N . UNK D 4 34 ? 131.968 179.252 113.947 1.00 30.00 47 UNK D N 1
ATOM 7028 C CA . UNK D 4 34 ? 131.686 178.359 115.062 1.00 30.00 47 UNK D CA 1
ATOM 7029 C C . UNK D 4 34 ? 132.717 177.247 115.122 1.00 30.00 47 UNK D C 1
ATOM 7030 O O . UNK D 4 34 ? 132.989 176.695 116.185 1.00 30.00 47 UNK D O 1
ATOM 7032 N N . UNK D 4 35 ? 133.306 176.943 113.972 1.00 20.00 48 UNK D N 1
ATOM 7033 C CA . UNK D 4 35 ? 134.319 175.906 113.881 1.00 20.00 48 UNK D CA 1
ATOM 7034 C C . UNK D 4 35 ? 135.534 176.287 114.712 1.00 20.00 48 UNK D C 1
ATOM 7035 O O . UNK D 4 35 ? 136.346 175.431 115.059 1.00 20.00 48 UNK D O 1
ATOM 7037 N N . UNK D 4 36 ? 135.662 177.573 115.031 1.00 20.00 49 UNK D N 1
ATOM 7038 C CA . UNK D 4 36 ? 136.757 178.018 115.882 1.00 20.00 49 UNK D CA 1
ATOM 7039 C C . UNK D 4 36 ? 136.665 177.342 117.247 1.00 20.00 49 UNK D C 1
ATOM 7040 O O . UNK D 4 36 ? 137.682 177.055 117.878 1.00 20.00 49 UNK D O 1
ATOM 7041 N N . UNK D 4 37 ? 135.441 177.076 117.691 1.00 20.00 50 UNK D N 1
ATOM 7042 C CA . UNK D 4 37 ? 135.224 176.374 118.949 1.00 20.00 50 UNK D CA 1
ATOM 7043 C C . UNK D 4 37 ? 135.751 174.945 118.879 1.00 20.00 50 UNK D C 1
ATOM 7044 O O . UNK D 4 37 ? 136.180 174.383 119.887 1.00 20.00 50 UNK D O 1
ATOM 7046 N N . UNK D 4 38 ? 135.708 174.357 117.687 1.00 20.00 51 UNK D N 1
ATOM 7047 C CA . UNK D 4 38 ? 136.183 172.990 117.499 1.00 20.00 51 UNK D CA 1
ATOM 7048 C C . UNK D 4 38 ? 137.686 172.894 117.713 1.00 20.00 51 UNK D C 1
ATOM 7049 O O . UNK D 4 38 ? 138.192 171.885 118.199 1.00 20.00 51 UNK D O 1
ATOM 7051 N N . UNK D 4 39 ? 138.395 173.958 117.357 1.00 30.00 52 UNK D N 1
ATOM 7052 C CA . UNK D 4 39 ? 139.824 174.021 117.605 1.00 30.00 52 UNK D CA 1
ATOM 7053 C C . UNK D 4 39 ? 140.062 174.425 119.049 1.00 30.00 52 UNK D C 1
ATOM 7054 O O . UNK D 4 39 ? 141.171 174.307 119.565 1.00 30.00 52 UNK D O 1
ATOM 7056 N N . UNK D 4 40 ? 139.003 174.892 119.701 1.00 20.00 53 UNK D N 1
ATOM 7057 C CA . UNK D 4 40 ? 139.118 175.394 121.059 1.00 20.00 53 UNK D CA 1
ATOM 7058 C C . UNK D 4 40 ? 139.087 174.268 122.078 1.00 20.00 53 UNK D C 1
ATOM 7059 O O . UNK D 4 40 ? 140.116 173.666 122.381 1.00 20.00 53 UNK D O 1
ATOM 7061 N N . UNK D 4 41 ? 137.898 173.977 122.590 1.00 30.00 54 UNK D N 1
ATOM 7062 C CA . UNK D 4 41 ? 137.759 173.124 123.765 1.00 30.00 54 UNK D CA 1
ATOM 7063 C C . UNK D 4 41 ? 138.261 171.693 123.571 1.00 30.00 54 UNK D C 1
ATOM 7064 O O . UNK D 4 41 ? 138.816 171.099 124.495 1.00 30.00 54 UNK D O 1
ATOM 7066 N N . UNK D 4 42 ? 138.088 171.151 122.371 1.00 20.00 55 UNK D N 1
ATOM 7067 C CA . UNK D 4 42 ? 138.377 169.740 122.132 1.00 20.00 55 UNK D CA 1
ATOM 7068 C C . UNK D 4 42 ? 139.853 169.396 122.295 1.00 20.00 55 UNK D C 1
ATOM 7069 O O . UNK D 4 42 ? 140.198 168.315 122.776 1.00 20.00 55 UNK D O 1
ATOM 7071 N N . UNK D 4 43 ? 140.721 170.325 121.915 1.00 30.00 56 UNK D N 1
ATOM 7072 C CA . UNK D 4 43 ? 142.152 170.066 121.949 1.00 30.00 56 UNK D CA 1
ATOM 7073 C C . UNK D 4 43 ? 142.669 170.027 123.378 1.00 30.00 56 UNK D C 1
ATOM 7074 O O . UNK D 4 43 ? 143.336 169.072 123.790 1.00 30.00 56 UNK D O 1
ATOM 7076 N N . UNK D 4 44 ? 142.336 171.061 124.140 1.00 20.00 57 UNK D N 1
ATOM 7077 C CA . UNK D 4 44 ? 142.759 171.134 125.529 1.00 20.00 57 UNK D CA 1
ATOM 7078 C C . UNK D 4 44 ? 142.118 169.999 126.312 1.00 20.00 57 UNK D C 1
ATOM 7079 O O . UNK D 4 44 ? 142.710 169.466 127.250 1.00 20.00 57 UNK D O 1
ATOM 7080 N N . UNK D 4 45 ? 140.906 169.627 125.915 1.00 20.00 58 UNK D N 1
ATOM 7081 C CA . UNK D 4 45 ? 140.239 168.509 126.556 1.00 20.00 58 UNK D CA 1
ATOM 7082 C C . UNK D 4 45 ? 141.015 167.237 126.280 1.00 20.00 58 UNK D C 1
ATOM 7083 O O . UNK D 4 45 ? 141.137 166.372 127.147 1.00 20.00 58 UNK D O 1
ATOM 7085 N N . UNK D 4 46 ? 141.560 167.135 125.072 1.00 20.00 59 UNK D N 1
ATOM 7086 C CA . UNK D 4 46 ? 142.367 165.978 124.726 1.00 20.00 59 UNK D CA 1
ATOM 7087 C C . UNK D 4 46 ? 143.613 165.965 125.587 1.00 20.00 59 UNK D C 1
ATOM 7088 O O . UNK D 4 46 ? 144.081 164.904 126.013 1.00 20.00 59 UNK D O 1
ATOM 7090 N N . UNK D 4 47 ? 144.125 167.154 125.876 1.00 20.00 60 UNK D N 1
ATOM 7091 C CA . UNK D 4 47 ? 145.274 167.250 126.754 1.00 20.00 60 UNK D CA 1
ATOM 7092 C C . UNK D 4 47 ? 144.892 166.775 128.145 1.00 20.00 60 UNK D C 1
ATOM 7093 O O . UNK D 4 47 ? 145.693 166.155 128.839 1.00 20.00 60 UNK D O 1
ATOM 7095 N N . UNK D 4 48 ? 143.655 167.057 128.538 1.00 20.00 61 UNK D N 1
ATOM 7096 C CA . UNK D 4 48 ? 143.143 166.620 129.830 1.00 20.00 61 UNK D CA 1
ATOM 7097 C C . UNK D 4 48 ? 143.015 165.113 129.875 1.00 20.00 61 UNK D C 1
ATOM 7098 O O . UNK D 4 48 ? 143.162 164.494 130.925 1.00 20.00 61 UNK D O 1
ATOM 7100 N N . UNK D 4 49 ? 142.737 164.528 128.718 1.00 20.00 62 UNK D N 1
ATOM 7101 C CA . UNK D 4 49 ? 142.550 163.092 128.625 1.00 20.00 62 UNK D CA 1
ATOM 7102 C C . UNK D 4 49 ? 143.881 162.375 128.714 1.00 20.00 62 UNK D C 1
ATOM 7103 O O . UNK D 4 49 ? 144.021 161.393 129.438 1.00 20.00 62 UNK D O 1
ATOM 7105 N N . UNK D 4 50 ? 144.867 162.883 127.988 1.00 20.00 63 UNK D N 1
ATOM 7106 C CA . UNK D 4 50 ? 146.184 162.274 128.007 1.00 20.00 63 UNK D CA 1
ATOM 7107 C C . UNK D 4 50 ? 146.901 162.630 129.299 1.00 20.00 63 UNK D C 1
ATOM 7108 O O . UNK D 4 50 ? 147.927 162.042 129.634 1.00 20.00 63 UNK D O 1
ATOM 7110 N N . UNK D 4 51 ? 146.351 163.600 130.019 1.00 20.00 64 UNK D N 1
ATOM 7111 C CA . UNK D 4 51 ? 146.943 164.064 131.263 1.00 20.00 64 UNK D CA 1
ATOM 7112 C C . UNK D 4 51 ? 147.039 162.956 132.303 1.00 20.00 64 UNK D C 1
ATOM 7113 O O . UNK D 4 51 ? 148.106 162.382 132.515 1.00 20.00 64 UNK D O 1
ATOM 7115 N N . UNK D 4 52 ? 145.907 162.640 132.922 1.00 20.00 65 UNK D N 1
ATOM 7116 C CA . UNK D 4 52 ? 145.881 161.784 134.103 1.00 20.00 65 UNK D CA 1
ATOM 7117 C C . UNK D 4 52 ? 146.385 160.386 133.807 1.00 20.00 65 UNK D C 1
ATOM 7118 O O . UNK D 4 52 ? 146.812 159.672 134.716 1.00 20.00 65 UNK D O 1
ATOM 7120 N N . UNK D 4 53 ? 146.318 160.016 132.532 1.00 20.00 66 UNK D N 1
ATOM 7121 C CA . UNK D 4 53 ? 146.642 158.677 132.058 1.00 20.00 66 UNK D CA 1
ATOM 7122 C C . UNK D 4 53 ? 147.867 158.066 132.721 1.00 20.00 66 UNK D C 1
ATOM 7123 O O . UNK D 4 53 ? 147.751 157.291 133.673 1.00 20.00 66 UNK D O 1
ATOM 7125 N N . UNK D 4 54 ? 149.040 158.442 132.227 1.00 20.00 67 UNK D N 1
ATOM 7126 C CA . UNK D 4 54 ? 150.280 157.783 132.614 1.00 20.00 67 UNK D CA 1
ATOM 7127 C C . UNK D 4 54 ? 150.589 157.931 134.099 1.00 20.00 67 UNK D C 1
ATOM 7128 O O . UNK D 4 54 ? 151.234 157.070 134.694 1.00 20.00 67 UNK D O 1
ATOM 7130 N N . UNK D 4 55 ? 150.129 159.025 134.693 1.00 20.00 68 UNK D N 1
ATOM 7131 C CA . UNK D 4 55 ? 150.384 159.277 136.105 1.00 20.00 68 UNK D CA 1
ATOM 7132 C C . UNK D 4 55 ? 149.608 158.306 136.974 1.00 20.00 68 UNK D C 1
ATOM 7133 O O . UNK D 4 55 ? 150.193 157.509 137.708 1.00 20.00 68 UNK D O 1
ATOM 7135 N N . UNK D 4 56 ? 148.285 158.361 136.861 1.00 20.00 69 UNK D N 1
ATOM 7136 C CA . UNK D 4 56 ? 147.425 157.506 137.654 1.00 20.00 69 UNK D CA 1
ATOM 7137 C C . UNK D 4 56 ? 147.718 156.048 137.341 1.00 20.00 69 UNK D C 1
ATOM 7138 O O . UNK D 4 56 ? 147.539 155.175 138.186 1.00 20.00 69 UNK D O 1
ATOM 7140 N N . UNK D 4 57 ? 148.189 155.788 136.128 1.00 20.00 70 UNK D N 1
ATOM 7141 C CA . UNK D 4 57 ? 148.577 154.439 135.755 1.00 20.00 70 UNK D CA 1
ATOM 7142 C C . UNK D 4 57 ? 149.825 153.991 136.510 1.00 20.00 70 UNK D C 1
ATOM 7143 O O . UNK D 4 57 ? 149.768 153.103 137.364 1.00 20.00 70 UNK D O 1
ATOM 7145 N N . UNK D 4 58 ? 150.945 154.634 136.200 1.00 30.00 71 UNK D N 1
ATOM 7146 C CA . UNK D 4 58 ? 152.254 154.212 136.682 1.00 30.00 71 UNK D CA 1
ATOM 7147 C C . UNK D 4 58 ? 152.351 154.291 138.195 1.00 30.00 71 UNK D C 1
ATOM 7148 O O . UNK D 4 58 ? 153.130 153.566 138.821 1.00 30.00 71 UNK D O 1
ATOM 7150 N N . UNK D 4 59 ? 151.528 155.153 138.780 1.00 20.00 72 UNK D N 1
ATOM 7151 C CA . UNK D 4 59 ? 151.550 155.383 140.216 1.00 20.00 72 UNK D CA 1
ATOM 7152 C C . UNK D 4 59 ? 151.184 154.109 140.958 1.00 20.00 72 UNK D C 1
ATOM 7153 O O . UNK D 4 59 ? 151.473 153.959 142.144 1.00 20.00 72 UNK D O 1
ATOM 7155 N N . UNK D 4 60 ? 150.563 153.180 140.243 1.00 20.00 73 UNK D N 1
ATOM 7156 C CA . UNK D 4 60 ? 150.079 151.952 140.841 1.00 20.00 73 UNK D CA 1
ATOM 7157 C C . UNK D 4 60 ? 151.231 151.005 141.180 1.00 20.00 73 UNK D C 1
ATOM 7158 O O . UNK D 4 60 ? 151.011 149.842 141.516 1.00 20.00 73 UNK D O 1
ATOM 7160 N N . UNK D 4 61 ? 152.456 151.517 141.098 1.00 30.00 74 UNK D N 1
ATOM 7161 C CA . UNK D 4 61 ? 153.653 150.726 141.349 1.00 30.00 74 UNK D CA 1
ATOM 7162 C C . UNK D 4 61 ? 153.697 150.116 142.756 1.00 30.00 74 UNK D C 1
ATOM 7163 O O . UNK D 4 61 ? 154.234 149.027 142.947 1.00 30.00 74 UNK D O 1
ATOM 7165 N N . UNK D 4 62 ? 153.124 150.801 143.736 1.00 30.00 75 UNK D N 1
ATOM 7166 C CA . UNK D 4 62 ? 153.105 150.274 145.095 1.00 30.00 75 UNK D CA 1
ATOM 7167 C C . UNK D 4 62 ? 151.766 150.538 145.762 1.00 30.00 75 UNK D C 1
ATOM 7168 O O . UNK D 4 62 ? 151.674 150.580 146.986 1.00 30.00 75 UNK D O 1
ATOM 7170 N N . MET E 5 1 ? 82.992 151.717 96.384 1.00 24.69 1 MET G N 1
ATOM 7171 C CA . MET E 5 1 ? 84.276 152.355 96.137 1.00 18.08 1 MET G CA 1
ATOM 7172 C C . MET E 5 1 ? 84.109 153.439 95.076 1.00 19.41 1 MET G C 1
ATOM 7173 O O . MET E 5 1 ? 83.924 153.135 93.897 1.00 20.23 1 MET G O 1
ATOM 7178 N N . ASN E 5 2 ? 84.167 154.700 95.497 1.00 18.42 2 ASN G N 1
ATOM 7179 C CA . ASN E 5 2 ? 83.890 155.810 94.589 1.00 17.48 2 ASN G CA 1
ATOM 7180 C C . ASN E 5 2 ? 84.649 157.113 94.884 1.00 15.61 2 ASN G C 1
ATOM 7181 O O . ASN E 5 2 ? 85.853 157.097 95.134 1.00 15.02 2 ASN G O 1
ATOM 7186 N N . ILE E 5 3 ? 83.935 158.236 94.832 1.00 14.37 3 ILE G N 1
ATOM 7187 C CA . ILE E 5 3 ? 84.551 159.565 94.843 1.00 14.77 3 ILE G CA 1
ATOM 7188 C C . ILE E 5 3 ? 85.305 159.954 96.120 1.00 14.41 3 ILE G C 1
ATOM 7189 O O . ILE E 5 3 ? 86.290 160.696 96.054 1.00 13.87 3 ILE G O 1
ATOM 7194 N N . PHE E 5 4 ? 84.890 159.424 97.265 1.00 15.00 4 PHE G N 1
ATOM 7195 C CA . PHE E 5 4 ? 85.409 159.908 98.541 1.00 14.69 4 PHE G CA 1
ATOM 7196 C C . PHE E 5 4 ? 86.867 159.511 98.754 1.00 14.82 4 PHE G C 1
ATOM 7197 O O . PHE E 5 4 ? 87.779 160.286 98.457 1.00 14.30 4 PHE G O 1
ATOM 7205 N N A GLU E 5 5 ? 83.332 155.689 99.782 0.32 15.47 5 GLU G N 1
ATOM 7206 N N B GLU E 5 5 ? 83.478 155.754 99.924 0.68 15.37 5 GLU G N 1
ATOM 7207 C CA A GLU E 5 5 ? 84.768 155.854 99.588 0.32 15.94 5 GLU G CA 1
ATOM 7208 C CA B GLU E 5 5 ? 84.868 155.624 99.503 0.68 15.94 5 GLU G CA 1
ATOM 7209 C C A GLU E 5 5 ? 85.097 156.268 98.157 0.32 14.80 5 GLU G C 1
ATOM 7210 C C B GLU E 5 5 ? 85.112 156.302 98.160 0.68 14.78 5 GLU G C 1
ATOM 7211 O O A GLU E 5 5 ? 86.224 156.094 97.694 0.32 14.62 5 GLU G O 1
ATOM 7212 O O B GLU E 5 5 ? 86.252 156.605 97.807 0.68 14.52 5 GLU G O 1
ATOM 7223 N N . MET E 5 6 ? 88.021 158.835 95.747 1.00 14.00 6 MET G N 1
ATOM 7224 C CA . MET E 5 6 ? 88.860 159.256 94.635 1.00 13.11 6 MET G CA 1
ATOM 7225 C C . MET E 5 6 ? 89.699 160.465 95.028 1.00 12.74 6 MET G C 1
ATOM 7226 O O . MET E 5 6 ? 90.926 160.453 94.902 1.00 12.76 6 MET G O 1
ATOM 7231 N N . LEU E 5 7 ? 89.029 161.510 95.503 1.00 12.38 7 LEU G N 1
ATOM 7232 C CA . LEU E 5 7 ? 89.721 162.733 95.895 1.00 12.16 7 LEU G CA 1
ATOM 7233 C C . LEU E 5 7 ? 90.687 162.508 97.050 1.00 12.87 7 LEU G C 1
ATOM 7234 O O . LEU E 5 7 ? 91.738 163.151 97.124 1.00 12.54 7 LEU G O 1
ATOM 7239 N N . ARG E 5 8 ? 90.333 161.588 97.945 1.00 13.92 8 ARG G N 1
ATOM 7240 C CA . ARG E 5 8 ? 91.169 161.321 99.107 1.00 15.01 8 ARG G CA 1
ATOM 7241 C C . ARG E 5 8 ? 92.484 160.703 98.653 1.00 14.92 8 ARG G C 1
ATOM 7242 O O . ARG E 5 8 ? 93.523 160.876 99.288 1.00 14.50 8 ARG G O 1
ATOM 7250 N N . ILE E 5 9 ? 92.426 159.974 97.544 1.00 14.90 9 ILE G N 1
ATOM 7251 C CA . ILE E 5 9 ? 93.628 159.541 96.851 1.00 15.06 9 ILE G CA 1
ATOM 7252 C C . ILE E 5 9 ? 94.316 160.730 96.187 1.00 14.38 9 ILE G C 1
ATOM 7253 O O . ILE E 5 9 ? 95.544 160.849 96.191 1.00 14.06 9 ILE G O 1
ATOM 7258 N N . ASP E 5 10 ? 93.497 161.617 95.631 1.00 14.17 10 ASP G N 1
ATOM 7259 C CA . ASP E 5 10 ? 93.992 162.708 94.799 1.00 14.20 10 ASP G CA 1
ATOM 7260 C C . ASP E 5 10 ? 94.823 163.747 95.539 1.00 14.71 10 ASP G C 1
ATOM 7261 O O . ASP E 5 10 ? 95.740 164.332 94.965 1.00 15.93 10 ASP G O 1
ATOM 7266 N N . GLU E 5 11 ? 94.519 163.967 96.813 1.00 14.94 11 GLU G N 1
ATOM 7267 C CA . GLU E 5 11 ? 95.097 165.110 97.517 1.00 14.52 11 GLU G CA 1
ATOM 7268 C C . GLU E 5 11 ? 95.697 164.806 98.888 1.00 14.19 11 GLU G C 1
ATOM 7269 O O . GLU E 5 11 ? 96.150 165.722 99.571 1.00 14.94 11 GLU G O 1
ATOM 7275 N N . GLY E 5 12 ? 95.718 163.541 99.294 1.00 14.29 12 GLY G N 1
ATOM 7276 C CA . GLY E 5 12 ? 96.155 163.214 100.642 1.00 14.13 12 GLY G CA 1
ATOM 7277 C C . GLY E 5 12 ? 95.103 163.614 101.663 1.00 15.66 12 GLY G C 1
ATOM 7278 O O . GLY E 5 12 ? 93.932 163.755 101.316 1.00 13.65 12 GLY G O 1
ATOM 7279 N N . LEU E 5 13 ? 95.509 163.787 102.919 1.00 13.98 13 LEU G N 1
ATOM 7280 C CA . LEU E 5 13 ? 94.562 164.108 103.987 1.00 15.87 13 LEU G CA 1
ATOM 7281 C C . LEU E 5 13 ? 95.201 164.736 105.230 1.00 16.94 13 LEU G C 1
ATOM 7282 O O . LEU E 5 13 ? 95.793 164.037 106.051 1.00 16.82 13 LEU G O 1
ATOM 7287 N N . ARG E 5 14 ? 95.086 166.056 105.361 1.00 16.35 14 ARG G N 1
ATOM 7288 C CA . ARG E 5 14 ? 95.481 166.738 106.593 1.00 17.24 14 ARG G CA 1
ATOM 7289 C C . ARG E 5 14 ? 94.334 167.469 107.275 1.00 15.76 14 ARG G C 1
ATOM 7290 O O . ARG E 5 14 ? 93.625 168.256 106.648 1.00 14.98 14 ARG G O 1
ATOM 7298 N N . LEU E 5 15 ? 94.165 167.209 108.567 1.00 15.90 15 LEU G N 1
ATOM 7299 C CA . LEU E 5 15 ? 93.216 167.958 109.377 1.00 16.36 15 LEU G CA 1
ATOM 7300 C C . LEU E 5 15 ? 93.648 169.419 109.480 1.00 14.79 15 LEU G C 1
ATOM 7301 O O . LEU E 5 15 ? 92.819 170.319 109.595 1.00 14.31 15 LEU G O 1
ATOM 7306 N N . LYS E 5 16 ? 94.959 169.641 109.445 1.00 16.40 16 LYS G N 1
ATOM 7307 C CA . LYS E 5 16 ? 95.528 170.983 109.501 1.00 15.72 16 LYS G CA 1
ATOM 7308 C C . LYS E 5 16 ? 95.373 171.741 108.186 1.00 13.75 16 LYS G C 1
ATOM 7309 O O . LYS E 5 16 ? 95.328 171.139 107.114 1.00 12.45 16 LYS G O 1
ATOM 7315 N N . ILE E 5 17 ? 95.291 173.064 108.280 1.00 12.82 17 ILE G N 1
ATOM 7316 C CA . ILE E 5 17 ? 95.345 173.918 107.102 1.00 12.99 17 ILE G CA 1
ATOM 7317 C C . ILE E 5 17 ? 96.728 173.774 106.468 1.00 14.57 17 ILE G C 1
ATOM 7318 O O . ILE E 5 17 ? 97.719 173.633 107.186 1.00 15.21 17 ILE G O 1
ATOM 7323 N N . TYR E 5 18 ? 96.806 173.790 105.139 1.00 14.92 18 TYR G N 1
ATOM 7324 C CA . TYR E 5 18 ? 98.105 173.698 104.477 1.00 14.60 18 TYR G CA 1
ATOM 7325 C C . TYR E 5 18 ? 98.110 174.256 103.053 1.00 13.82 18 TYR G C 1
ATOM 7326 O O . TYR E 5 18 ? 97.073 174.329 102.397 1.00 12.21 18 TYR G O 1
ATOM 7335 N N . LYS E 5 19 ? 99.293 174.649 102.588 1.00 13.80 19 LYS G N 1
ATOM 7336 C CA . LYS E 5 19 ? 99.484 175.105 101.215 1.00 15.24 19 LYS G CA 1
ATOM 7337 C C . LYS E 5 19 ? 99.230 173.981 100.215 1.00 16.47 19 LYS G C 1
ATOM 7338 O O . LYS E 5 19 ? 99.653 172.847 100.434 1.00 15.42 19 LYS G O 1
ATOM 7344 N N . ASP E 5 20 ? 98.565 174.296 99.108 1.00 14.95 20 ASP G N 1
ATOM 7345 C CA . ASP E 5 20 ? 98.446 173.340 98.014 1.00 18.34 20 ASP G CA 1
ATOM 7346 C C . ASP E 5 20 ? 99.704 173.450 97.160 1.00 19.00 20 ASP G C 1
ATOM 7347 O O . ASP E 5 20 ? 100.520 174.347 97.371 1.00 18.36 20 ASP G O 1
ATOM 7352 N N . THR E 5 21 ? 99.871 172.532 96.217 1.00 18.33 21 THR G N 1
ATOM 7353 C CA . THR E 5 21 ? 101.053 172.525 95.364 1.00 22.33 21 THR G CA 1
ATOM 7354 C C . THR E 5 21 ? 101.171 173.802 94.527 1.00 24.33 21 THR G C 1
ATOM 7355 O O . THR E 5 21 ? 102.272 174.202 94.148 1.00 30.75 21 THR G O 1
ATOM 7359 N N . GLU E 5 22 ? 100.038 174.436 94.238 1.00 23.02 22 GLU G N 1
ATOM 7360 C CA . GLU E 5 22 ? 100.028 175.740 93.574 1.00 22.26 22 GLU G CA 1
ATOM 7361 C C . GLU E 5 22 ? 100.238 176.892 94.561 1.00 21.80 22 GLU G C 1
ATOM 7362 O O . GLU E 5 22 ? 100.341 178.052 94.161 1.00 22.72 22 GLU G O 1
ATOM 7368 N N . GLY E 5 23 ? 100.290 176.567 95.848 1.00 18.94 23 GLY G N 1
ATOM 7369 C CA . GLY E 5 23 ? 100.589 177.546 96.878 1.00 18.45 23 GLY G CA 1
ATOM 7370 C C . GLY E 5 23 ? 99.392 178.309 97.413 1.00 17.61 23 GLY G C 1
ATOM 7371 O O . GLY E 5 23 ? 99.536 179.155 98.294 1.00 17.35 23 GLY G O 1
ATOM 7372 N N . TYR E 5 24 ? 98.209 178.026 96.882 1.00 18.44 24 TYR G N 1
ATOM 7373 C CA . TYR E 5 24 ? 96.986 178.529 97.491 1.00 16.27 24 TYR G CA 1
ATOM 7374 C C . TYR E 5 24 ? 96.748 177.855 98.841 1.00 13.89 24 TYR G C 1
ATOM 7375 O O . TYR E 5 24 ? 96.947 176.650 98.982 1.00 13.47 24 TYR G O 1
ATOM 7384 N N . TYR E 5 25 ? 96.315 178.630 99.831 1.00 12.86 25 TYR G N 1
ATOM 7385 C CA . TYR E 5 25 ? 96.042 178.087 101.162 1.00 12.43 25 TYR G CA 1
ATOM 7386 C C . TYR E 5 25 ? 94.832 177.153 101.171 1.00 11.25 25 TYR G C 1
ATOM 7387 O O . TYR E 5 25 ? 93.849 177.390 100.472 1.00 10.38 25 TYR G O 1
ATOM 7396 N N . THR E 5 26 ? 94.913 176.092 101.973 1.00 11.00 26 THR G N 1
ATOM 7397 C CA . THR E 5 26 ? 93.941 175.002 101.912 1.00 11.77 26 THR G CA 1
ATOM 7398 C C . THR E 5 26 ? 93.880 174.206 103.224 1.00 11.36 26 THR G C 1
ATOM 7399 O O . THR E 5 26 ? 94.864 174.119 103.953 1.00 11.55 26 THR G O 1
ATOM 7403 N N . ILE E 5 27 ? 92.715 173.633 103.518 1.00 11.22 27 ILE G N 1
ATOM 7404 C CA . ILE E 5 27 ? 92.568 172.673 104.605 1.00 12.53 27 ILE G CA 1
ATOM 7405 C C . ILE E 5 27 ? 91.755 171.499 104.071 1.00 11.12 27 ILE G C 1
ATOM 7406 O O . ILE E 5 27 ? 90.968 171.667 103.147 1.00 10.49 27 ILE G O 1
ATOM 7411 N N . GLY E 5 28 ? 91.960 170.309 104.621 1.00 10.84 28 GLY G N 1
ATOM 7412 C CA . GLY E 5 28 ? 91.179 169.156 104.212 1.00 11.71 28 GLY G CA 1
ATOM 7413 C C . GLY E 5 28 ? 91.620 168.636 102.858 1.00 12.16 28 GLY G C 1
ATOM 7414 O O . GLY E 5 28 ? 92.688 169.000 102.367 1.00 13.04 28 GLY G O 1
ATOM 7415 N N . ILE E 5 29 ? 90.793 167.791 102.249 1.00 11.41 29 ILE G N 1
ATOM 7416 C CA . ILE E 5 29 ? 91.128 167.184 100.963 1.00 11.15 29 ILE G CA 1
ATOM 7417 C C . ILE E 5 29 ? 90.663 168.050 99.787 1.00 10.55 29 ILE G C 1
ATOM 7418 O O . ILE E 5 29 ? 89.519 167.944 99.339 1.00 9.91 29 ILE G O 1
ATOM 7423 N N . GLY E 5 30 ? 91.542 168.926 99.308 1.00 10.54 30 GLY G N 1
ATOM 7424 C CA . GLY E 5 30 ? 91.270 169.699 98.107 1.00 10.84 30 GLY G CA 1
ATOM 7425 C C . GLY E 5 30 ? 90.395 170.908 98.364 1.00 10.16 30 GLY G C 1
ATOM 7426 O O . GLY E 5 30 ? 90.001 171.611 97.434 1.00 10.48 30 GLY G O 1
ATOM 7427 N N . HIS E 5 31 ? 90.094 171.149 99.635 1.00 9.95 31 HIS G N 1
ATOM 7428 C CA . HIS E 5 31 ? 89.210 172.239 100.035 1.00 9.86 31 HIS G CA 1
ATOM 7429 C C . HIS E 5 31 ? 89.921 173.579 100.129 1.00 10.01 31 HIS G C 1
ATOM 7430 O O . HIS E 5 31 ? 90.468 173.933 101.175 1.00 9.18 31 HIS G O 1
ATOM 7437 N N . LEU E 5 32 ? 89.897 174.325 99.031 1.00 10.79 32 LEU G N 1
ATOM 7438 C CA . LEU E 5 32 ? 90.466 175.661 99.016 1.00 10.41 32 LEU G CA 1
ATOM 7439 C C . LEU E 5 32 ? 89.704 176.547 99.995 1.00 10.09 32 LEU G C 1
ATOM 7440 O O . LEU E 5 32 ? 88.476 176.486 100.074 1.00 9.42 32 LEU G O 1
ATOM 7445 N N . LEU E 5 33 ? 90.441 177.367 100.737 1.00 9.61 33 LEU G N 1
ATOM 7446 C CA . LEU E 5 33 ? 89.848 178.319 101.672 1.00 9.93 33 LEU G CA 1
ATOM 7447 C C . LEU E 5 33 ? 89.931 179.724 101.089 1.00 9.52 33 LEU G C 1
ATOM 7448 O O . LEU E 5 33 ? 88.928 180.435 101.003 1.00 9.65 33 LEU G O 1
ATOM 7453 N N . THR E 5 34 ? 91.140 180.112 100.691 1.00 9.34 34 THR G N 1
ATOM 7454 C CA . THR E 5 34 ? 91.360 181.366 99.982 1.00 8.84 34 THR G CA 1
ATOM 7455 C C . THR E 5 34 ? 92.656 181.319 99.175 1.00 9.21 34 THR G C 1
ATOM 7456 O O . THR E 5 34 ? 93.601 180.611 99.528 1.00 9.88 34 THR G O 1
ATOM 7460 N N . LYS E 5 35 ? 92.684 182.070 98.081 1.00 8.68 35 LYS G N 1
ATOM 7461 C CA . LYS E 5 35 ? 93.901 182.248 97.305 1.00 9.88 35 LYS G CA 1
ATOM 7462 C C . LYS E 5 35 ? 94.752 183.347 97.930 1.00 9.28 35 LYS G C 1
ATOM 7463 O O . LYS E 5 35 ? 95.894 183.572 97.529 1.00 10.30 35 LYS G O 1
ATOM 7469 N N . SER E 5 36 ? 94.177 184.025 98.921 1.00 8.42 36 SER G N 1
ATOM 7470 C CA . SER E 5 36 ? 94.807 185.180 99.552 1.00 9.35 36 SER G CA 1
ATOM 7471 C C . SER E 5 36 ? 96.059 184.786 100.326 1.00 10.05 36 SER G C 1
ATOM 7472 O O . SER E 5 36 ? 96.087 183.738 100.967 1.00 8.60 36 SER G O 1
ATOM 7475 N N . PRO E 5 37 ? 97.093 185.639 100.277 1.00 11.10 37 PRO G N 1
ATOM 7476 C CA . PRO E 5 37 ? 98.350 185.407 100.995 1.00 11.68 37 PRO G CA 1
ATOM 7477 C C . PRO E 5 37 ? 98.131 185.287 102.497 1.00 12.53 37 PRO G C 1
ATOM 7478 O O . PRO E 5 37 ? 98.857 184.550 103.163 1.00 16.21 37 PRO G O 1
ATOM 7482 N N . SER E 5 38 ? 97.151 186.014 103.020 1.00 11.25 38 SER G N 1
ATOM 7483 C CA . SER E 5 38 ? 96.832 185.933 104.435 1.00 12.01 38 SER G CA 1
ATOM 7484 C C . SER E 5 38 ? 96.224 184.579 104.773 1.00 12.04 38 SER G C 1
ATOM 7485 O O . SER E 5 38 ? 95.170 184.211 104.254 1.00 10.71 38 SER G O 1
ATOM 7488 N N . LEU E 5 39 ? 96.899 183.841 105.647 1.00 13.57 39 LEU G N 1
ATOM 7489 C CA . LEU E 5 39 ? 96.377 182.577 106.145 1.00 13.95 39 LEU G CA 1
ATOM 7490 C C . LEU E 5 39 ? 95.138 182.797 107.003 1.00 11.95 39 LEU G C 1
ATOM 7491 O O . LEU E 5 39 ? 94.261 181.936 107.080 1.00 11.43 39 LEU G O 1
ATOM 7496 N N . ASN E 5 40 ? 95.066 183.961 107.639 1.00 12.26 40 ASN G N 1
ATOM 7497 C CA . ASN E 5 40 ? 93.949 184.266 108.522 1.00 11.70 40 ASN G CA 1
ATOM 7498 C C . ASN E 5 40 ? 92.629 184.314 107.767 1.00 11.67 40 ASN G C 1
ATOM 7499 O O . ASN E 5 40 ? 91.578 184.047 108.342 1.00 11.25 40 ASN G O 1
ATOM 7504 N N . ALA E 5 41 ? 92.676 184.678 106.488 1.00 11.27 41 ALA G N 1
ATOM 7505 C CA . ALA E 5 41 ? 91.481 184.608 105.655 1.00 11.04 41 ALA G CA 1
ATOM 7506 C C . ALA E 5 41 ? 91.037 183.162 105.490 1.00 10.95 41 ALA G C 1
ATOM 7507 O O . ALA E 5 41 ? 89.841 182.865 105.450 1.00 10.99 41 ALA G O 1
ATOM 7509 N N . ALA E 5 42 ? 92.015 182.263 105.424 1.00 10.51 42 ALA G N 1
ATOM 7510 C CA . ALA E 5 42 ? 91.725 180.844 105.307 1.00 9.98 42 ALA G CA 1
ATOM 7511 C C . ALA E 5 42 ? 91.124 180.313 106.602 1.00 10.29 42 ALA G C 1
ATOM 7512 O O . ALA E 5 42 ? 90.154 179.552 106.583 1.00 9.92 42 ALA G O 1
ATOM 7514 N N . LYS E 5 43 ? 91.687 180.745 107.729 1.00 10.28 43 LYS G N 1
ATOM 7515 C CA . LYS E 5 43 ? 91.144 180.379 109.032 1.00 10.77 43 LYS G CA 1
ATOM 7516 C C . LYS E 5 43 ? 89.756 180.949 109.272 1.00 10.61 43 LYS G C 1
ATOM 7517 O O . LYS E 5 43 ? 88.974 180.354 109.993 1.00 9.83 43 LYS G O 1
ATOM 7523 N N . SER E 5 44 ? 89.469 182.114 108.694 1.00 11.13 44 SER G N 1
ATOM 7524 C CA . SER E 5 44 ? 88.179 182.776 108.882 1.00 11.89 44 SER G CA 1
ATOM 7525 C C . SER E 5 44 ? 87.084 182.168 108.015 1.00 13.28 44 SER G C 1
ATOM 7526 O O . SER E 5 44 ? 85.952 181.953 108.469 1.00 12.23 44 SER G O 1
ATOM 7529 N N . GLU E 5 45 ? 87.426 181.889 106.762 1.00 13.52 45 GLU G N 1
ATOM 7530 C CA . GLU E 5 45 ? 86.498 181.191 105.892 1.00 14.07 45 GLU G CA 1
ATOM 7531 C C . GLU E 5 45 ? 86.260 179.802 106.453 1.00 12.86 45 GLU G C 1
ATOM 7532 O O . GLU E 5 45 ? 85.169 179.246 106.328 1.00 13.11 45 GLU G O 1
ATOM 7538 N N . LEU E 5 46 ? 87.295 179.247 107.076 1.00 10.91 46 LEU G N 1
ATOM 7539 C CA . LEU E 5 46 ? 87.145 178.015 107.833 1.00 10.92 46 LEU G CA 1
ATOM 7540 C C . LEU E 5 46 ? 86.231 178.221 109.043 1.00 12.08 46 LEU G C 1
ATOM 7541 O O . LEU E 5 46 ? 85.493 177.317 109.434 1.00 12.82 46 LEU G O 1
ATOM 7546 N N . ASP E 5 47 ? 86.286 179.416 109.631 1.00 11.69 47 ASP G N 1
ATOM 7547 C CA . ASP E 5 47 ? 85.461 179.740 110.792 1.00 12.31 47 ASP G CA 1
ATOM 7548 C C . ASP E 5 47 ? 83.992 179.788 110.419 1.00 13.33 47 ASP G C 1
ATOM 7549 O O . ASP E 5 47 ? 83.130 179.443 111.225 1.00 12.27 47 ASP G O 1
ATOM 7554 N N . LYS E 5 48 ? 83.706 180.211 109.194 1.00 13.80 48 LYS G N 1
ATOM 7555 C CA . LYS E 5 48 ? 82.323 180.207 108.743 1.00 15.51 48 LYS G CA 1
ATOM 7556 C C . LYS E 5 48 ? 81.905 178.815 108.286 1.00 14.60 48 LYS G C 1
ATOM 7557 O O . LYS E 5 48 ? 80.788 178.375 108.557 1.00 15.78 48 LYS G O 1
ATOM 7563 N N . ALA E 5 49 ? 82.811 178.124 107.596 1.00 15.59 49 ALA G N 1
ATOM 7564 C CA . ALA E 5 49 ? 82.517 176.795 107.067 1.00 14.17 49 ALA G CA 1
ATOM 7565 C C . ALA E 5 49 ? 82.278 175.762 108.167 1.00 14.00 49 ALA G C 1
ATOM 7566 O O . ALA E 5 49 ? 81.500 174.825 107.988 1.00 15.05 49 ALA G O 1
ATOM 7568 N N . ILE E 5 50 ? 82.951 175.932 109.301 1.00 14.42 50 ILE G N 1
ATOM 7569 C CA . ILE E 5 50 ? 82.812 175.000 110.417 1.00 14.10 50 ILE G CA 1
ATOM 7570 C C . ILE E 5 50 ? 81.885 175.549 111.505 1.00 14.29 50 ILE G C 1
ATOM 7571 O O . ILE E 5 50 ? 81.282 174.793 112.271 1.00 13.31 50 ILE G O 1
ATOM 7576 N N . GLY E 5 51 ? 81.741 176.868 111.548 1.00 14.47 51 GLY G N 1
ATOM 7577 C CA . GLY E 5 51 ? 80.947 177.496 112.585 1.00 16.00 51 GLY G CA 1
ATOM 7578 C C . GLY E 5 51 ? 81.680 177.667 113.903 1.00 15.49 51 GLY G C 1
ATOM 7579 O O . GLY E 5 51 ? 81.062 177.994 114.915 1.00 14.70 51 GLY G O 1
ATOM 7580 N N . ARG E 5 52 ? 82.992 177.442 113.903 1.00 13.81 52 ARG G N 1
ATOM 7581 C CA . ARG E 5 52 ? 83.794 177.674 115.103 1.00 14.75 52 ARG G CA 1
ATOM 7582 C C . ARG E 5 52 ? 85.224 178.098 114.774 1.00 14.26 52 ARG G C 1
ATOM 7583 O O . ARG E 5 52 ? 85.702 177.915 113.655 1.00 13.89 52 ARG G O 1
ATOM 7591 N N . ASN E 5 53 ? 85.899 178.660 115.773 1.00 12.80 53 ASN G N 1
ATOM 7592 C CA . ASN E 5 53 ? 87.238 179.212 115.603 1.00 12.67 53 ASN G CA 1
ATOM 7593 C C . ASN E 5 53 ? 88.284 178.110 115.630 1.00 12.00 53 ASN G C 1
ATOM 7594 O O . ASN E 5 53 ? 88.965 177.907 116.634 1.00 11.53 53 ASN G O 1
ATOM 7599 N N . CYS E 5 54 ? 88.403 177.406 114.510 1.00 11.37 54 CYS G N 1
ATOM 7600 C CA . CYS E 5 54 ? 89.179 176.174 114.430 1.00 11.75 54 CYS G CA 1
ATOM 7601 C C . CYS E 5 54 ? 90.676 176.359 114.668 1.00 11.58 54 CYS G C 1
ATOM 7602 O O . CYS E 5 54 ? 91.344 175.458 115.177 1.00 10.47 54 CYS G O 1
ATOM 7605 N N . ASN E 5 55 ? 91.188 177.530 114.297 1.00 12.37 55 ASN G N 1
ATOM 7606 C CA . ASN E 5 55 ? 92.603 177.871 114.449 1.00 11.88 55 ASN G CA 1
ATOM 7607 C C . ASN E 5 55 ? 93.530 176.801 113.867 1.00 12.20 55 ASN G C 1
ATOM 7608 O O . ASN E 5 55 ? 94.553 176.456 114.455 1.00 11.81 55 ASN G O 1
ATOM 7613 N N . GLY E 5 56 ? 93.151 176.269 112.710 1.00 12.12 56 GLY G N 1
ATOM 7614 C CA . GLY E 5 56 ? 93.989 175.331 111.984 1.00 12.56 56 GLY G CA 1
ATOM 7615 C C . GLY E 5 56 ? 93.891 173.868 112.382 1.00 12.35 56 GLY G C 1
ATOM 7616 O O . GLY E 5 56 ? 94.587 173.029 111.810 1.00 11.97 56 GLY G O 1
ATOM 7617 N N . VAL E 5 57 ? 93.033 173.550 113.350 1.00 12.26 57 VAL G N 1
ATOM 7618 C CA . VAL E 5 57 ? 92.816 172.158 113.752 1.00 13.04 57 VAL G CA 1
ATOM 7619 C C . VAL E 5 57 ? 91.326 171.891 113.961 1.00 12.77 57 VAL G C 1
ATOM 7620 O O . VAL E 5 57 ? 90.606 172.721 114.520 1.00 12.25 57 VAL G O 1
ATOM 7624 N N . ILE E 5 58 ? 90.872 170.723 113.517 1.00 13.41 58 ILE G N 1
ATOM 7625 C CA . ILE E 5 58 ? 89.472 170.341 113.641 1.00 13.02 58 ILE G CA 1
ATOM 7626 C C . ILE E 5 58 ? 89.342 168.868 113.992 1.00 13.74 58 ILE G C 1
ATOM 7627 O O . ILE E 5 58 ? 90.248 168.075 113.733 1.00 14.01 58 ILE G O 1
ATOM 7632 N N . THR E 5 59 ? 88.216 168.512 114.602 1.00 12.94 59 THR G N 1
ATOM 7633 C CA . THR E 5 59 ? 87.892 167.114 114.842 1.00 15.14 59 THR G CA 1
ATOM 7634 C C . THR E 5 59 ? 87.702 166.435 113.491 1.00 14.62 59 THR G C 1
ATOM 7635 O O . THR E 5 59 ? 87.171 167.036 112.556 1.00 12.99 59 THR G O 1
ATOM 7639 N N . LYS E 5 60 ? 88.142 165.186 113.394 1.00 16.45 60 LYS G N 1
ATOM 7640 C CA . LYS E 5 60 ? 88.222 164.503 112.110 1.00 17.54 60 LYS G CA 1
ATOM 7641 C C . LYS E 5 60 ? 86.842 164.390 111.477 1.00 15.77 60 LYS G C 1
ATOM 7642 O O . LYS E 5 60 ? 86.696 164.396 110.250 1.00 15.66 60 LYS G O 1
ATOM 7648 N N . ASP E 5 61 ? 85.826 164.307 112.327 1.00 17.12 61 ASP G N 1
ATOM 7649 C CA . ASP E 5 61 ? 84.460 164.247 111.849 1.00 17.74 61 ASP G CA 1
ATOM 7650 C C . ASP E 5 61 ? 84.069 165.535 111.135 1.00 16.15 61 ASP G C 1
ATOM 7651 O O . ASP E 5 61 ? 83.284 165.508 110.190 1.00 14.32 61 ASP G O 1
ATOM 7656 N N . GLU E 5 62 ? 84.608 166.665 111.588 1.00 14.17 62 GLU G N 1
ATOM 7657 C CA . GLU E 5 62 ? 84.418 167.915 110.859 1.00 13.54 62 GLU G CA 1
ATOM 7658 C C . GLU E 5 62 ? 85.154 167.921 109.530 1.00 12.72 62 GLU G C 1
ATOM 7659 O O . GLU E 5 62 ? 84.731 168.592 108.592 1.00 12.88 62 GLU G O 1
ATOM 7665 N N . ALA E 5 63 ? 86.265 167.194 109.450 1.00 13.67 63 ALA G N 1
ATOM 7666 C CA . ALA E 5 63 ? 86.986 167.111 108.187 1.00 12.49 63 ALA G CA 1
ATOM 7667 C C . ALA E 5 63 ? 86.164 166.320 107.196 1.00 13.02 63 ALA G C 1
ATOM 7668 O O . ALA E 5 63 ? 86.036 166.701 106.032 1.00 12.34 63 ALA G O 1
ATOM 7670 N N . GLU E 5 64 ? 85.589 165.224 107.678 1.00 14.27 64 GLU G N 1
ATOM 7671 C CA . GLU E 5 64 ? 84.720 164.408 106.851 1.00 15.81 64 GLU G CA 1
ATOM 7672 C C . GLU E 5 64 ? 83.463 165.175 106.462 1.00 14.53 64 GLU G C 1
ATOM 7673 O O . GLU E 5 64 ? 82.936 165.015 105.358 1.00 14.76 64 GLU G O 1
ATOM 7679 N N . LYS E 5 65 ? 83.008 166.043 107.360 1.00 14.10 65 LYS G N 1
ATOM 7680 C CA . LYS E 5 65 ? 81.777 166.775 107.117 1.00 15.03 65 LYS G CA 1
ATOM 7681 C C . LYS E 5 65 ? 81.985 167.866 106.092 1.00 14.73 65 LYS G C 1
ATOM 7682 O O . LYS E 5 65 ? 81.165 168.043 105.205 1.00 14.91 65 LYS G O 1
ATOM 7688 N N . LEU E 5 66 ? 83.073 168.611 106.233 1.00 13.91 66 LEU G N 1
ATOM 7689 C CA . LEU E 5 66 ? 83.409 169.652 105.277 1.00 13.50 66 LEU G CA 1
ATOM 7690 C C . LEU E 5 66 ? 83.757 169.046 103.922 1.00 13.21 66 LEU G C 1
ATOM 7691 O O . LEU E 5 66 ? 83.467 169.624 102.865 1.00 12.02 66 LEU G O 1
ATOM 7696 N N . PHE E 5 67 ? 84.352 167.857 103.962 1.00 13.21 67 PHE G N 1
ATOM 7697 C CA . PHE E 5 67 ? 84.691 167.133 102.747 1.00 12.43 67 PHE G CA 1
ATOM 7698 C C . PHE E 5 67 ? 83.400 166.766 102.028 1.00 13.07 67 PHE G C 1
ATOM 7699 O O . PHE E 5 67 ? 83.280 166.923 100.805 1.00 12.64 67 PHE G O 1
ATOM 7707 N N . ASN E 5 68 ? 82.411 166.330 102.803 1.00 13.90 68 ASN G N 1
ATOM 7708 C CA . ASN E 5 68 ? 81.090 166.074 102.248 1.00 15.59 68 ASN G CA 1
ATOM 7709 C C . ASN E 5 68 ? 80.372 167.331 101.764 1.00 14.52 68 ASN G C 1
ATOM 7710 O O . ASN E 5 68 ? 79.607 167.270 100.813 1.00 14.34 68 ASN G O 1
ATOM 7715 N N . GLN E 5 69 ? 80.602 168.462 102.426 1.00 14.05 69 GLN G N 1
ATOM 7716 C CA . GLN E 5 69 ? 80.005 169.727 102.005 1.00 14.14 69 GLN G CA 1
ATOM 7717 C C . GLN E 5 69 ? 80.567 170.191 100.672 1.00 12.95 69 GLN G C 1
ATOM 7718 O O . GLN E 5 69 ? 79.865 170.801 99.858 1.00 12.37 69 GLN G O 1
ATOM 7724 N N . ASP E 5 70 ? 81.838 169.875 100.446 1.00 12.17 70 ASP G N 1
ATOM 7725 C CA . ASP E 5 70 ? 82.490 170.258 99.205 1.00 11.23 70 ASP G CA 1
ATOM 7726 C C . ASP E 5 70 ? 82.099 169.315 98.078 1.00 10.97 70 ASP G C 1
ATOM 7727 O O . ASP E 5 70 ? 81.831 169.755 96.956 1.00 10.89 70 ASP G O 1
ATOM 7732 N N . VAL E 5 71 ? 82.062 168.018 98.374 1.00 10.67 71 VAL G N 1
ATOM 7733 C CA . VAL E 5 71 ? 81.631 167.063 97.363 1.00 11.12 71 VAL G CA 1
ATOM 7734 C C . VAL E 5 71 ? 80.164 167.282 96.992 1.00 11.74 71 VAL G C 1
ATOM 7735 O O . VAL E 5 71 ? 79.779 167.123 95.834 1.00 10.83 71 VAL G O 1
ATOM 7739 N N . ASP E 5 72 ? 79.351 167.665 97.972 1.00 12.70 72 ASP G N 1
ATOM 7740 C CA . ASP E 5 72 ? 77.973 168.065 97.711 1.00 13.15 72 ASP G CA 1
ATOM 7741 C C . ASP E 5 72 ? 77.888 169.386 96.962 1.00 12.86 72 ASP G C 1
ATOM 7742 O O . ASP E 5 72 ? 76.940 169.618 96.213 1.00 13.29 72 ASP G O 1
ATOM 7747 N N . ALA E 5 73 ? 78.871 170.259 97.172 1.00 11.65 73 ALA G N 1
ATOM 7748 C CA . ALA E 5 73 ? 78.956 171.466 96.363 1.00 12.64 73 ALA G CA 1
ATOM 7749 C C . ALA E 5 73 ? 79.234 171.087 94.911 1.00 11.24 73 ALA G C 1
ATOM 7750 O O . ALA E 5 73 ? 78.783 171.763 93.984 1.00 11.35 73 ALA G O 1
ATOM 7752 N N . ALA E 5 74 ? 79.976 169.997 94.718 1.00 10.63 74 ALA G N 1
ATOM 7753 C CA . ALA E 5 74 ? 80.222 169.475 93.375 1.00 10.67 74 ALA G CA 1
ATOM 7754 C C . ALA E 5 74 ? 78.979 168.825 92.764 1.00 10.92 74 ALA G C 1
ATOM 7755 O O . ALA E 5 74 ? 78.701 168.994 91.577 1.00 10.62 74 ALA G O 1
ATOM 7757 N N . VAL E 5 75 ? 78.231 168.094 93.586 1.00 10.93 75 VAL G N 1
ATOM 7758 C CA . VAL E 5 75 ? 77.002 167.441 93.141 1.00 11.54 75 VAL G CA 1
ATOM 7759 C C . VAL E 5 75 ? 75.807 168.384 93.177 1.00 12.12 75 VAL G C 1
ATOM 7760 O O . VAL E 5 75 ? 75.140 168.595 92.167 1.00 11.85 75 VAL G O 1
ATOM 7764 N N A ARG E 5 76 ? 73.326 170.526 93.330 0.57 12.79 76 ARG G N 1
ATOM 7765 N N B ARG E 5 76 ? 73.895 171.188 93.793 0.43 12.35 76 ARG G N 1
ATOM 7766 C CA A ARG E 5 76 ? 72.143 171.370 93.211 0.57 13.50 76 ARG G CA 1
ATOM 7767 C CA B ARG E 5 76 ? 72.520 171.415 93.364 0.43 13.53 76 ARG G CA 1
ATOM 7768 C C A ARG E 5 76 ? 72.163 172.184 91.922 0.57 13.87 76 ARG G C 1
ATOM 7769 C C B ARG E 5 76 ? 72.459 172.167 92.040 0.43 13.83 76 ARG G C 1
ATOM 7770 O O A ARG E 5 76 ? 71.244 172.098 91.109 0.57 14.00 76 ARG G O 1
ATOM 7771 O O B ARG E 5 76 ? 71.421 172.190 91.377 0.43 14.01 76 ARG G O 1
ATOM 7786 N N . GLY E 5 77 ? 76.976 170.978 91.849 1.00 12.46 77 GLY G N 1
ATOM 7787 C CA . GLY E 5 77 ? 77.338 172.104 91.008 1.00 13.55 77 GLY G CA 1
ATOM 7788 C C . GLY E 5 77 ? 77.460 171.743 89.540 1.00 12.22 77 GLY G C 1
ATOM 7789 O O . GLY E 5 77 ? 77.281 172.591 88.667 1.00 12.80 77 GLY G O 1
ATOM 7790 N N . ILE E 5 78 ? 77.790 170.485 89.268 1.00 11.32 78 ILE G N 1
ATOM 7791 C CA . ILE E 5 78 ? 77.935 170.002 87.900 1.00 11.96 78 ILE G CA 1
ATOM 7792 C C . ILE E 5 78 ? 76.612 170.091 87.142 1.00 12.84 78 ILE G C 1
ATOM 7793 O O . ILE E 5 78 ? 76.581 170.356 85.938 1.00 12.77 78 ILE G O 1
ATOM 7798 N N . LEU E 5 79 ? 75.518 169.890 87.870 1.00 12.86 79 LEU G N 1
ATOM 7799 C CA . LEU E 5 79 ? 74.193 169.819 87.269 1.00 14.10 79 LEU G CA 1
ATOM 7800 C C . LEU E 5 79 ? 73.730 171.127 86.624 1.00 15.13 79 LEU G C 1
ATOM 7801 O O . LEU E 5 79 ? 73.006 171.098 85.629 1.00 16.95 79 LEU G O 1
ATOM 7806 N N . ARG E 5 80 ? 74.132 172.271 87.179 1.00 14.46 80 ARG G N 1
ATOM 7807 C CA . ARG E 5 80 ? 73.681 173.547 86.625 1.00 15.04 80 ARG G CA 1
ATOM 7808 C C . ARG E 5 80 ? 74.239 173.811 85.228 1.00 15.13 80 ARG G C 1
ATOM 7809 O O . ARG E 5 80 ? 73.598 174.484 84.420 1.00 14.60 80 ARG G O 1
ATOM 7817 N N . ASN E 5 81 ? 75.430 173.285 84.947 1.00 15.01 81 ASN G N 1
ATOM 7818 C CA . ASN E 5 81 ? 76.115 173.586 83.691 1.00 14.88 81 ASN G CA 1
ATOM 7819 C C . ASN E 5 81 ? 75.366 173.005 82.498 1.00 15.95 81 ASN G C 1
ATOM 7820 O O . ASN E 5 81 ? 74.860 171.884 82.554 1.00 15.30 81 ASN G O 1
ATOM 7825 N N . ALA E 5 82 ? 75.290 173.780 81.422 1.00 16.66 82 ALA G N 1
ATOM 7826 C CA . ALA E 5 82 ? 74.635 173.315 80.209 1.00 15.96 82 ALA G CA 1
ATOM 7827 C C . ALA E 5 82 ? 75.383 172.164 79.539 1.00 15.29 82 ALA G C 1
ATOM 7828 O O . ALA E 5 82 ? 74.765 171.285 78.936 1.00 15.69 82 ALA G O 1
ATOM 7830 N N . LYS E 5 83 ? 76.708 172.164 79.646 1.00 15.79 83 LYS G N 1
ATOM 7831 C CA . LYS E 5 83 ? 77.513 171.157 78.960 1.00 15.03 83 LYS G CA 1
ATOM 7832 C C . LYS E 5 83 ? 77.764 169.886 79.756 1.00 14.04 83 LYS G C 1
ATOM 7833 O O . LYS E 5 83 ? 77.756 168.789 79.202 1.00 14.96 83 LYS G O 1
ATOM 7839 N N . LEU E 5 84 ? 78.033 170.042 81.046 1.00 13.39 84 LEU G N 1
ATOM 7840 C CA . LEU E 5 84 ? 78.454 168.908 81.854 1.00 12.86 84 LEU G CA 1
ATOM 7841 C C . LEU E 5 84 ? 77.402 167.830 82.068 1.00 11.81 84 LEU G C 1
ATOM 7842 O O . LEU E 5 84 ? 77.738 166.651 82.161 1.00 11.29 84 LEU G O 1
ATOM 7847 N N . LYS E 5 85 ? 76.137 168.225 82.147 1.00 12.31 85 LYS G N 1
ATOM 7848 C CA . LYS E 5 85 ? 75.086 167.274 82.507 1.00 12.77 85 LYS G CA 1
ATOM 7849 C C . LYS E 5 85 ? 74.937 166.081 81.540 1.00 12.61 85 LYS G C 1
ATOM 7850 O O . LYS E 5 85 ? 74.923 164.928 81.991 1.00 12.19 85 LYS G O 1
ATOM 7856 N N . PRO E 5 86 ? 74.835 166.338 80.215 1.00 12.79 86 PRO G N 1
ATOM 7857 C CA . PRO E 5 86 ? 74.820 165.178 79.314 1.00 13.34 86 PRO G CA 1
ATOM 7858 C C . PRO E 5 86 ? 76.075 164.305 79.388 1.00 11.78 86 PRO G C 1
ATOM 7859 O O . PRO E 5 86 ? 75.984 163.086 79.237 1.00 11.62 86 PRO G O 1
ATOM 7863 N N . VAL E 5 87 ? 77.225 164.925 79.633 1.00 11.86 87 VAL G N 1
ATOM 7864 C CA . VAL E 5 87 ? 78.481 164.192 79.762 1.00 11.24 87 VAL G CA 1
ATOM 7865 C C . VAL E 5 87 ? 78.511 163.371 81.046 1.00 10.68 87 VAL G C 1
ATOM 7866 O O . VAL E 5 87 ? 79.011 162.246 81.073 1.00 10.52 87 VAL G O 1
ATOM 7870 N N . TYR E 5 88 ? 77.939 163.944 82.101 1.00 11.15 88 TYR G N 1
ATOM 7871 C CA . TYR E 5 88 ? 77.808 163.274 83.387 1.00 10.99 88 TYR G CA 1
ATOM 7872 C C . TYR E 5 88 ? 76.865 162.091 83.233 1.00 11.34 88 TYR G C 1
ATOM 7873 O O . TYR E 5 88 ? 76.962 161.102 83.959 1.00 11.43 88 TYR G O 1
ATOM 7882 N N . ASP E 5 89 ? 75.944 162.210 82.281 1.00 11.77 89 ASP G N 1
ATOM 7883 C CA . ASP E 5 89 ? 75.053 161.110 81.936 1.00 12.33 89 ASP G CA 1
ATOM 7884 C C . ASP E 5 89 ? 75.784 160.009 81.165 1.00 11.73 89 ASP G C 1
ATOM 7885 O O . ASP E 5 89 ? 75.599 158.822 81.436 1.00 11.33 89 ASP G O 1
ATOM 7890 N N . SER E 5 90 ? 76.602 160.415 80.194 1.00 11.28 90 SER G N 1
ATOM 7891 C CA . SER E 5 90 ? 77.321 159.474 79.330 1.00 11.86 90 SER G CA 1
ATOM 7892 C C . SER E 5 90 ? 78.380 158.647 80.051 1.00 12.42 90 SER G C 1
ATOM 7893 O O . SER E 5 90 ? 78.654 157.508 79.674 1.00 13.03 90 SER G O 1
ATOM 7896 N N . LEU E 5 91 ? 78.978 159.230 81.083 1.00 12.01 91 LEU G N 1
ATOM 7897 C CA . LEU E 5 91 ? 80.005 158.546 81.854 1.00 12.54 91 LEU G CA 1
ATOM 7898 C C . LEU E 5 91 ? 79.418 157.390 82.647 1.00 13.26 91 LEU G C 1
ATOM 7899 O O . LEU E 5 91 ? 78.282 157.464 83.110 1.00 12.25 91 LEU G O 1
ATOM 7904 N N . ASP E 5 92 ? 80.188 156.317 82.797 1.00 13.71 92 ASP G N 1
ATOM 7905 C CA . ASP E 5 92 ? 79.858 155.303 83.789 1.00 14.11 92 ASP G CA 1
ATOM 7906 C C . ASP E 5 92 ? 80.142 155.969 85.132 1.00 13.74 92 ASP G C 1
ATOM 7907 O O . ASP E 5 92 ? 80.932 156.912 85.186 1.00 12.02 92 ASP G O 1
ATOM 7912 N N . ALA E 5 93 ? 79.489 155.522 86.202 1.00 13.24 93 ALA G N 1
ATOM 7913 C CA . ALA E 5 93 ? 79.584 156.222 87.483 1.00 14.33 93 ALA G CA 1
ATOM 7914 C C . ALA E 5 93 ? 81.028 156.280 87.956 1.00 13.55 93 ALA G C 1
ATOM 7915 O O . ALA E 5 93 ? 81.449 157.234 88.630 1.00 13.55 93 ALA G O 1
ATOM 7917 N N . VAL E 5 94 ? 81.788 155.268 87.559 1.00 13.54 94 VAL G N 1
ATOM 7918 C CA . VAL E 5 94 ? 83.209 155.224 87.839 1.00 13.10 94 VAL G CA 1
ATOM 7919 C C . VAL E 5 94 ? 83.948 156.381 87.153 1.00 11.71 94 VAL G C 1
ATOM 7920 O O . VAL E 5 94 ? 84.952 156.874 87.669 1.00 10.31 94 VAL G O 1
ATOM 7924 N N . ARG E 5 95 ? 83.446 156.824 86.002 1.00 11.40 95 ARG G N 1
ATOM 7925 C CA . ARG E 5 95 ? 83.964 158.040 85.378 1.00 11.66 95 ARG G CA 1
ATOM 7926 C C . ARG E 5 95 ? 83.242 159.291 85.863 1.00 10.36 95 ARG G C 1
ATOM 7927 O O . ARG E 5 95 ? 83.775 160.396 85.775 1.00 9.46 95 ARG G O 1
ATOM 7935 N N . ARG E 5 96 ? 82.006 159.124 86.324 1.00 11.37 96 ARG G N 1
ATOM 7936 C CA . ARG E 5 96 ? 81.231 160.259 86.814 1.00 11.57 96 ARG G CA 1
ATOM 7937 C C . ARG E 5 96 ? 81.873 160.853 88.058 1.00 10.13 96 ARG G C 1
ATOM 7938 O O . ARG E 5 96 ? 81.858 162.077 88.265 1.00 9.71 96 ARG G O 1
ATOM 7946 N N . CYS E 5 97 ? 82.461 159.982 88.874 1.00 10.19 97 CYS G N 1
ATOM 7947 C CA . CYS E 5 97 ? 83.238 160.450 90.011 1.00 10.42 97 CYS G CA 1
ATOM 7948 C C . CYS E 5 97 ? 84.493 161.171 89.526 1.00 9.37 97 CYS G C 1
ATOM 7949 O O . CYS E 5 97 ? 85.007 162.057 90.200 1.00 8.83 97 CYS G O 1
ATOM 7952 N N . ALA E 5 98 ? 84.996 160.782 88.359 1.00 8.94 98 ALA G N 1
ATOM 7953 C CA . ALA E 5 98 ? 86.125 161.490 87.773 1.00 8.77 98 ALA G CA 1
ATOM 7954 C C . ALA E 5 98 ? 85.738 162.892 87.317 1.00 8.48 98 ALA G C 1
ATOM 7955 O O . ALA E 5 98 ? 86.505 163.842 87.484 1.00 8.04 98 ALA G O 1
ATOM 7957 N N . LEU E 5 99 ? 84.547 163.023 86.741 1.00 8.40 99 LEU G N 1
ATOM 7958 C CA . LEU E 5 99 ? 84.056 164.340 86.362 1.00 8.50 99 LEU G CA 1
ATOM 7959 C C . LEU E 5 99 ? 83.844 165.184 87.609 1.00 8.51 99 LEU G C 1
ATOM 7960 O O . LEU E 5 99 ? 84.086 166.399 87.609 1.00 8.03 99 LEU G O 1
ATOM 7965 N N . ILE E 5 100 ? 83.415 164.526 88.686 1.00 8.57 100 ILE G N 1
ATOM 7966 C CA . ILE E 5 100 ? 83.276 165.216 89.962 1.00 8.76 100 ILE G CA 1
ATOM 7967 C C . ILE E 5 100 ? 84.643 165.673 90.467 1.00 8.51 100 ILE G C 1
ATOM 7968 O O . ILE E 5 100 ? 84.769 166.748 91.055 1.00 8.02 100 ILE G O 1
ATOM 7973 N N . ASN E 5 101 ? 85.670 164.870 90.196 1.00 8.38 101 ASN G N 1
ATOM 7974 C CA . ASN E 5 101 ? 87.033 165.241 90.542 1.00 8.44 101 ASN G CA 1
ATOM 7975 C C . ASN E 5 101 ? 87.460 166.454 89.737 1.00 7.87 101 ASN G C 1
ATOM 7976 O O . ASN E 5 101 ? 88.168 167.329 90.233 1.00 7.40 101 ASN G O 1
ATOM 7981 N N . MET E 5 102 ? 86.984 166.526 88.501 1.00 8.34 102 MET G N 1
ATOM 7982 C CA . MET E 5 102 ? 87.386 167.613 87.626 1.00 8.07 102 MET G CA 1
ATOM 7983 C C . MET E 5 102 ? 86.769 168.923 88.085 1.00 8.30 102 MET G C 1
ATOM 7984 O O . MET E 5 102 ? 87.471 169.930 88.272 1.00 8.52 102 MET G O 1
ATOM 7989 N N . VAL E 5 103 ? 85.454 168.893 88.285 1.00 8.33 103 VAL G N 1
ATOM 7990 C CA . VAL E 5 103 ? 84.732 170.090 88.688 1.00 8.72 103 VAL G CA 1
ATOM 7991 C C . VAL E 5 103 ? 85.144 170.533 90.088 1.00 8.14 103 VAL G C 1
ATOM 7992 O O . VAL E 5 103 ? 85.187 171.729 90.384 1.00 9.35 103 VAL G O 1
ATOM 7996 N N . PHE E 5 104 ? 85.471 169.567 90.940 1.00 7.73 104 PHE G N 1
ATOM 7997 C CA . PHE E 5 104 ? 86.034 169.877 92.249 1.00 8.46 104 PHE G CA 1
ATOM 7998 C C . PHE E 5 104 ? 87.435 170.472 92.165 1.00 9.32 104 PHE G C 1
ATOM 7999 O O . PHE E 5 104 ? 87.835 171.256 93.026 1.00 9.66 104 PHE G O 1
ATOM 8007 N N . GLN E 5 105 ? 88.176 170.105 91.123 1.00 8.50 105 GLN G N 1
ATOM 8008 C CA . GLN E 5 105 ? 89.573 170.511 91.022 1.00 9.07 105 GLN G CA 1
ATOM 8009 C C . GLN E 5 105 ? 89.736 171.855 90.332 1.00 10.31 105 GLN G C 1
ATOM 8010 O O . GLN E 5 105 ? 90.035 172.858 90.981 1.00 10.38 105 GLN G O 1
ATOM 8016 N N . MET E 5 106 ? 89.532 171.877 89.018 1.00 10.80 106 MET G N 1
ATOM 8017 C CA . MET E 5 106 ? 89.825 173.076 88.235 1.00 13.43 106 MET G CA 1
ATOM 8018 C C . MET E 5 106 ? 88.699 174.092 88.377 1.00 12.38 106 MET G C 1
ATOM 8019 O O . MET E 5 106 ? 88.816 175.234 87.934 1.00 12.94 106 MET G O 1
ATOM 8024 N N . GLY E 5 107 ? 87.606 173.657 88.994 1.00 12.02 107 GLY G N 1
ATOM 8025 C CA . GLY E 5 107 ? 86.393 174.448 89.084 1.00 12.60 107 GLY G CA 1
ATOM 8026 C C . GLY E 5 107 ? 85.477 174.096 87.930 1.00 11.58 107 GLY G C 1
ATOM 8027 O O . GLY E 5 107 ? 85.917 173.505 86.946 1.00 9.94 107 GLY G O 1
ATOM 8028 N N . GLU E 5 108 ? 84.203 174.453 88.045 1.00 11.40 108 GLU G N 1
ATOM 8029 C CA . GLU E 5 108 ? 83.227 174.095 87.022 1.00 11.57 108 GLU G CA 1
ATOM 8030 C C . GLU E 5 108 ? 83.498 174.758 85.666 1.00 11.24 108 GLU G C 1
ATOM 8031 O O . GLU E 5 108 ? 83.236 174.169 84.611 1.00 10.52 108 GLU G O 1
ATOM 8037 N N . THR E 5 109 ? 84.038 175.974 85.697 1.00 12.12 109 THR G N 1
ATOM 8038 C CA . THR E 5 109 ? 84.296 176.731 84.474 1.00 13.06 109 THR G CA 1
ATOM 8039 C C . THR E 5 109 ? 85.376 176.104 83.593 1.00 12.48 109 THR G C 1
ATOM 8040 O O . THR E 5 109 ? 85.276 176.110 82.362 1.00 12.33 109 THR G O 1
ATOM 8044 N N . GLY E 5 110 ? 86.395 175.534 84.226 1.00 12.55 110 GLY G N 1
ATOM 8045 C CA . GLY E 5 110 ? 87.467 174.913 83.475 1.00 12.86 110 GLY G CA 1
ATOM 8046 C C . GLY E 5 110 ? 87.047 173.582 82.894 1.00 11.05 110 GLY G C 1
ATOM 8047 O O . GLY E 5 110 ? 87.478 173.206 81.804 1.00 10.45 110 GLY G O 1
ATOM 8048 N N . VAL E 5 111 ? 86.207 172.860 83.631 1.00 9.99 111 VAL G N 1
ATOM 8049 C CA . VAL E 5 111 ? 85.669 171.601 83.145 1.00 10.39 111 VAL G CA 1
ATOM 8050 C C . VAL E 5 111 ? 84.755 171.915 81.973 1.00 9.62 111 VAL G C 1
ATOM 8051 O O . VAL E 5 111 ? 84.650 171.148 81.016 1.00 9.20 111 VAL G O 1
ATOM 8055 N N . ALA E 5 112 ? 84.112 173.077 82.054 1.00 10.09 112 ALA G N 1
ATOM 8056 C CA . ALA E 5 112 ? 83.338 173.601 80.940 1.00 10.48 112 ALA G CA 1
ATOM 8057 C C . ALA E 5 112 ? 84.259 173.998 79.791 1.00 10.25 112 ALA G C 1
ATOM 8058 O O . ALA E 5 112 ? 83.840 174.046 78.637 1.00 10.06 112 ALA G O 1
ATOM 8060 N N . GLY E 5 113 ? 85.520 174.274 80.112 1.00 9.99 113 GLY G N 1
ATOM 8061 C CA . GLY E 5 113 ? 86.454 174.767 79.118 1.00 11.15 113 GLY G CA 1
ATOM 8062 C C . GLY E 5 113 ? 87.036 173.712 78.194 1.00 9.43 113 GLY G C 1
ATOM 8063 O O . GLY E 5 113 ? 87.641 174.045 77.176 1.00 9.47 113 GLY G O 1
ATOM 8064 N N . PHE E 5 114 ? 86.855 172.441 78.538 1.00 9.33 114 PHE G N 1
ATOM 8065 C CA . PHE E 5 114 ? 87.289 171.345 77.673 1.00 8.66 114 PHE G CA 1
ATOM 8066 C C . PHE E 5 114 ? 86.125 170.771 76.872 1.00 8.51 114 PHE G C 1
ATOM 8067 O O . PHE E 5 114 ? 85.808 169.588 76.991 1.00 8.42 114 PHE G O 1
ATOM 8075 N N . THR E 5 115 ? 85.497 171.610 76.053 1.00 9.39 115 THR G N 1
ATOM 8076 C CA . THR E 5 115 ? 84.268 171.221 75.368 1.00 9.16 115 THR G CA 1
ATOM 8077 C C . THR E 5 115 ? 84.438 170.060 74.391 1.00 9.27 115 THR G C 1
ATOM 8078 O O . THR E 5 115 ? 83.541 169.224 74.248 1.00 8.43 115 THR G O 1
ATOM 8082 N N . ASN E 5 116 ? 85.588 169.997 73.731 1.00 8.64 116 ASN G N 1
ATOM 8083 C CA . ASN E 5 116 ? 85.824 168.939 72.759 1.00 9.43 116 ASN G CA 1
ATOM 8084 C C . ASN E 5 116 ? 86.025 167.583 73.415 1.00 9.68 116 ASN G C 1
ATOM 8085 O O . ASN E 5 116 ? 85.534 166.564 72.922 1.00 9.18 116 ASN G O 1
ATOM 8090 N N . SER E 5 117 ? 86.735 167.580 74.539 1.00 9.18 117 SER G N 1
ATOM 8091 C CA . SER E 5 117 ? 87.003 166.345 75.251 1.00 9.18 117 SER G CA 1
ATOM 8092 C C . SER E 5 117 ? 85.702 165.770 75.765 1.00 9.42 117 SER G C 1
ATOM 8093 O O . SER E 5 117 ? 85.468 164.565 75.688 1.00 9.15 117 SER G O 1
ATOM 8096 N N . LEU E 5 118 ? 84.851 166.656 76.275 1.00 9.42 118 LEU G N 1
ATOM 8097 C CA . LEU E 5 118 ? 83.540 166.269 76.771 1.00 9.63 118 LEU G CA 1
ATOM 8098 C C . LEU E 5 118 ? 82.640 165.786 75.645 1.00 10.54 118 LEU G C 1
ATOM 8099 O O . LEU E 5 118 ? 81.857 164.848 75.820 1.00 10.02 118 LEU G O 1
ATOM 8104 N N . ARG E 5 119 ? 82.758 166.432 74.487 1.00 11.01 119 ARG G N 1
ATOM 8105 C CA . ARG E 5 119 ? 81.960 166.037 73.337 1.00 12.33 119 ARG G CA 1
ATOM 8106 C C . ARG E 5 119 ? 82.353 164.643 72.889 1.00 11.92 119 ARG G C 1
ATOM 8107 O O . ARG E 5 119 ? 81.514 163.848 72.475 1.00 11.84 119 ARG G O 1
ATOM 8115 N N . MET E 5 120 ? 83.645 164.354 72.989 1.00 11.46 120 MET G N 1
ATOM 8116 C CA . MET E 5 120 ? 84.152 163.018 72.725 1.00 11.74 120 MET G CA 1
ATOM 8117 C C . MET E 5 120 ? 83.763 162.012 73.806 1.00 11.36 120 MET G C 1
ATOM 8118 O O . MET E 5 120 ? 83.669 160.816 73.539 1.00 11.50 120 MET G O 1
ATOM 8123 N N . LEU E 5 121 ? 83.544 162.496 75.027 1.00 9.84 121 LEU G N 1
ATOM 8124 C CA . LEU E 5 121 ? 83.121 161.620 76.117 1.00 11.11 121 LEU G CA 1
ATOM 8125 C C . LEU E 5 121 ? 81.666 161.190 75.971 1.00 11.59 121 LEU G C 1
ATOM 8126 O O . LEU E 5 121 ? 81.339 160.019 76.163 1.00 10.99 121 LEU G O 1
ATOM 8131 N N . GLN E 5 122 ? 80.791 162.140 75.647 1.00 12.07 122 GLN G N 1
ATOM 8132 C CA . GLN E 5 122 ? 79.385 161.810 75.429 1.00 14.18 122 GLN G CA 1
ATOM 8133 C C . GLN E 5 122 ? 79.210 160.938 74.193 1.00 14.03 122 GLN G C 1
ATOM 8134 O O . GLN E 5 122 ? 78.320 160.090 74.135 1.00 14.11 122 GLN G O 1
ATOM 8140 N N . GLN E 5 123 ? 80.079 161.151 73.211 1.00 12.30 123 GLN G N 1
ATOM 8141 C CA . GLN E 5 123 ? 80.126 160.320 72.015 1.00 12.69 123 GLN G CA 1
ATOM 8142 C C . GLN E 5 123 ? 80.944 159.069 72.290 1.00 12.62 123 GLN G C 1
ATOM 8143 O O . GLN E 5 123 ? 81.019 158.161 71.462 1.00 11.42 123 GLN G O 1
ATOM 8149 N N . LYS E 5 124 ? 81.558 159.048 73.467 1.00 11.86 124 LYS G N 1
ATOM 8150 C CA . LYS E 5 124 ? 82.343 157.915 73.932 1.00 11.68 124 LYS G CA 1
ATOM 8151 C C . LYS E 5 124 ? 83.480 157.544 72.984 1.00 12.04 124 LYS G C 1
ATOM 8152 O O . LYS E 5 124 ? 83.827 156.371 72.843 1.00 10.84 124 LYS G O 1
ATOM 8158 N N . ARG E 5 125 ? 84.063 158.553 72.343 1.00 12.06 125 ARG G N 1
ATOM 8159 C CA . ARG E 5 125 ? 85.368 158.392 71.717 1.00 12.26 125 ARG G CA 1
ATOM 8160 C C . ARG E 5 125 ? 86.400 158.557 72.814 1.00 11.79 125 ARG G C 1
ATOM 8161 O O . ARG E 5 125 ? 87.120 159.554 72.853 1.00 10.89 125 ARG G O 1
ATOM 8169 N N . TRP E 5 126 ? 86.464 157.571 73.702 1.00 11.86 126 TRP G N 1
ATOM 8170 C CA . TRP E 5 126 ? 87.152 157.738 74.968 1.00 11.89 126 TRP G CA 1
ATOM 8171 C C . TRP E 5 126 ? 88.634 157.999 74.752 1.00 12.21 126 TRP G C 1
ATOM 8172 O O . TRP E 5 126 ? 89.272 158.684 75.548 1.00 10.62 126 TRP G O 1
ATOM 8183 N N . ASP E 5 127 ? 89.179 157.441 73.675 1.00 13.12 127 ASP G N 1
ATOM 8184 C CA . ASP E 5 127 ? 90.609 157.547 73.417 1.00 13.81 127 ASP G CA 1
ATOM 8185 C C . ASP E 5 127 ? 91.033 158.969 73.068 1.00 11.50 127 ASP G C 1
ATOM 8186 O O . ASP E 5 127 ? 91.940 159.522 73.692 1.00 10.84 127 ASP G O 1
ATOM 8191 N N . GLU E 5 128 ? 90.378 159.563 72.074 1.00 10.42 128 GLU G N 1
ATOM 8192 C CA . GLU E 5 128 ? 90.637 160.960 71.742 1.00 10.27 128 GLU G CA 1
ATOM 8193 C C . GLU E 5 128 ? 90.100 161.914 72.800 1.00 9.48 128 GLU G C 1
ATOM 8194 O O . GLU E 5 128 ? 90.589 163.035 72.931 1.00 8.88 128 GLU G O 1
ATOM 8200 N N . ALA E 5 129 ? 89.087 161.483 73.546 1.00 9.35 129 ALA G N 1
ATOM 8201 C CA . ALA E 5 129 ? 88.607 162.285 74.661 1.00 9.29 129 ALA G CA 1
ATOM 8202 C C . ALA E 5 129 ? 89.705 162.386 75.705 1.00 8.64 129 ALA G C 1
ATOM 8203 O O . ALA E 5 129 ? 89.877 163.417 76.356 1.00 7.53 129 ALA G O 1
ATOM 8205 N N . ALA E 5 130 ? 90.469 161.304 75.821 1.00 9.41 130 ALA G N 1
ATOM 8206 C CA . ALA E 5 130 ? 91.592 161.225 76.742 1.00 8.90 130 ALA G CA 1
ATOM 8207 C C . ALA E 5 130 ? 92.796 162.003 76.227 1.00 8.85 130 ALA G C 1
ATOM 8208 O O . ALA E 5 130 ? 93.502 162.655 76.997 1.00 7.67 130 ALA G O 1
ATOM 8210 N N . VAL E 5 131 ? 93.030 161.919 74.920 1.00 8.90 131 VAL G N 1
ATOM 8211 C CA . VAL E 5 131 ? 94.111 162.661 74.284 1.00 8.87 131 VAL G CA 1
ATOM 8212 C C . VAL E 5 131 ? 93.862 164.168 74.378 1.00 8.95 131 VAL G C 1
ATOM 8213 O O . VAL E 5 131 ? 94.799 164.963 74.467 1.00 8.28 131 VAL G O 1
ATOM 8217 N N . ASN E 5 132 ? 92.589 164.553 74.382 1.00 8.37 132 ASN G N 1
ATOM 8218 C CA . ASN E 5 132 ? 92.217 165.962 74.466 1.00 8.74 132 ASN G CA 1
ATOM 8219 C C . ASN E 5 132 ? 92.109 166.483 75.901 1.00 8.68 132 ASN G C 1
ATOM 8220 O O . ASN E 5 132 ? 92.368 167.659 76.158 1.00 9.13 132 ASN G O 1
ATOM 8225 N N . LEU E 5 133 ? 91.722 165.618 76.834 1.00 7.58 133 LEU G N 1
ATOM 8226 C CA . LEU E 5 133 ? 91.835 165.954 78.250 1.00 7.82 133 LEU G CA 1
ATOM 8227 C C . LEU E 5 133 ? 93.301 166.074 78.648 1.00 8.41 133 LEU G C 1
ATOM 8228 O O . LEU E 5 133 ? 93.645 166.773 79.602 1.00 7.06 133 LEU G O 1
ATOM 8233 N N . ALA E 5 134 ? 94.159 165.379 77.906 1.00 7.72 134 ALA G N 1
ATOM 8234 C CA . ALA E 5 134 ? 95.594 165.366 78.169 1.00 8.89 134 ALA G CA 1
ATOM 8235 C C . ALA E 5 134 ? 96.231 166.735 77.964 1.00 8.75 134 ALA G C 1
ATOM 8236 O O . ALA E 5 134 ? 97.254 166.854 77.288 1.00 8.93 134 ALA G O 1
ATOM 8238 N N A LYS E 5 135 ? 94.825 168.628 75.976 0.29 8.70 135 LYS G N 1
ATOM 8239 N N B LYS E 5 135 ? 94.826 168.651 75.936 0.71 8.67 135 LYS G N 1
ATOM 8240 C CA A LYS E 5 135 ? 96.077 169.221 75.524 0.29 9.26 135 LYS G CA 1
ATOM 8241 C CA B LYS E 5 135 ? 96.020 169.343 75.465 0.71 9.53 135 LYS G CA 1
ATOM 8242 C C A LYS E 5 135 ? 96.420 170.467 76.335 0.29 9.89 135 LYS G C 1
ATOM 8243 C C B LYS E 5 135 ? 96.365 170.526 76.360 0.71 10.31 135 LYS G C 1
ATOM 8244 O O A LYS E 5 135 ? 96.411 171.584 75.819 0.29 9.32 135 LYS G O 1
ATOM 8245 O O B LYS E 5 135 ? 96.308 171.675 75.922 0.71 9.34 135 LYS G O 1
ATOM 8256 N N . SER E 5 136 ? 96.723 170.251 77.611 1.00 8.92 136 SER G N 1
ATOM 8257 C CA . SER E 5 136 ? 97.093 171.320 78.534 1.00 9.67 136 SER G CA 1
ATOM 8258 C C . SER E 5 136 ? 98.110 170.820 79.553 1.00 10.59 136 SER G C 1
ATOM 8259 O O . SER E 5 136 ? 99.206 170.394 79.191 1.00 10.25 136 SER G O 1
ATOM 8262 N N A ARG E 5 137 ? 92.552 174.282 81.358 0.41 12.05 137 ARG G N 1
ATOM 8263 N N B ARG E 5 137 ? 92.299 174.579 81.689 0.59 10.86 137 ARG G N 1
ATOM 8264 C CA A ARG E 5 137 ? 93.181 174.703 82.604 0.41 12.05 137 ARG G CA 1
ATOM 8265 C CA B ARG E 5 137 ? 93.257 174.788 82.769 0.59 12.03 137 ARG G CA 1
ATOM 8266 C C A ARG E 5 137 ? 93.074 173.597 83.647 0.41 11.91 137 ARG G C 1
ATOM 8267 C C B ARG E 5 137 ? 93.199 173.652 83.779 0.59 11.94 137 ARG G C 1
ATOM 8268 O O A ARG E 5 137 ? 92.276 173.687 84.579 0.41 12.28 137 ARG G O 1
ATOM 8269 O O B ARG E 5 137 ? 92.546 173.770 84.816 0.59 12.25 137 ARG G O 1
ATOM 8284 N N . TRP E 5 138 ? 93.884 172.554 83.476 1.00 11.50 138 TRP G N 1
ATOM 8285 C CA . TRP E 5 138 ? 93.838 171.385 84.345 1.00 11.27 138 TRP G CA 1
ATOM 8286 C C . TRP E 5 138 ? 94.997 170.405 84.217 1.00 10.89 138 TRP G C 1
ATOM 8287 O O . TRP E 5 138 ? 95.698 170.160 85.198 1.00 10.33 138 TRP G O 1
ATOM 8298 N N . TYR E 5 139 ? 95.194 169.824 83.038 1.00 10.96 139 TYR G N 1
ATOM 8299 C CA . TYR E 5 139 ? 96.158 168.733 82.928 1.00 10.30 139 TYR G CA 1
ATOM 8300 C C . TYR E 5 139 ? 97.585 169.168 83.249 1.00 11.26 139 TYR G C 1
ATOM 8301 O O . TYR E 5 139 ? 98.354 168.402 83.828 1.00 10.07 139 TYR G O 1
ATOM 8310 N N A ASN E 5 140 ? 97.934 170.396 82.876 0.46 11.34 140 ASN G N 1
ATOM 8311 N N B ASN E 5 140 ? 97.932 170.399 82.886 0.54 11.38 140 ASN G N 1
ATOM 8312 C CA A ASN E 5 140 ? 99.249 170.940 83.199 0.46 11.95 140 ASN G CA 1
ATOM 8313 C CA B ASN E 5 140 ? 99.252 170.930 83.204 0.54 11.96 140 ASN G CA 1
ATOM 8314 C C A ASN E 5 140 ? 99.418 171.205 84.695 0.46 12.40 140 ASN G C 1
ATOM 8315 C C B ASN E 5 140 ? 99.405 171.214 84.694 0.54 12.41 140 ASN G C 1
ATOM 8316 O O A ASN E 5 140 ? 100.529 171.138 85.224 0.46 12.32 140 ASN G O 1
ATOM 8317 O O B ASN E 5 140 ? 100.514 171.179 85.230 0.54 12.29 140 ASN G O 1
ATOM 8326 N N A GLN E 5 141 ? 98.311 171.498 85.372 0.46 12.63 141 GLN G N 1
ATOM 8327 N N B GLN E 5 141 ? 98.286 171.489 85.359 0.54 12.64 141 GLN G N 1
ATOM 8328 C CA A GLN E 5 141 ? 98.361 171.869 86.780 0.46 13.29 141 GLN G CA 1
ATOM 8329 C CA B GLN E 5 141 ? 98.311 171.876 86.764 0.54 13.30 141 GLN G CA 1
ATOM 8330 C C A GLN E 5 141 ? 98.807 170.698 87.640 0.46 12.88 141 GLN G C 1
ATOM 8331 C C B GLN E 5 141 ? 98.773 170.717 87.643 0.54 12.90 141 GLN G C 1
ATOM 8332 O O A GLN E 5 141 ? 99.720 170.821 88.455 0.46 13.03 141 GLN G O 1
ATOM 8333 O O B GLN E 5 141 ? 99.670 170.870 88.471 0.54 12.82 141 GLN G O 1
ATOM 8344 N N . THR E 5 142 ? 98.161 169.556 87.438 1.00 12.03 142 THR G N 1
ATOM 8345 C CA . THR E 5 142 ? 98.470 168.357 88.202 1.00 11.70 142 THR G CA 1
ATOM 8346 C C . THR E 5 142 ? 98.638 167.189 87.249 1.00 11.30 142 THR G C 1
ATOM 8347 O O . THR E 5 142 ? 97.753 166.342 87.149 1.00 10.51 142 THR G O 1
ATOM 8351 N N . PRO E 5 143 ? 99.774 167.148 86.535 1.00 10.98 143 PRO G N 1
ATOM 8352 C CA . PRO E 5 143 ? 99.913 166.153 85.470 1.00 10.65 143 PRO G CA 1
ATOM 8353 C C . PRO E 5 143 ? 99.775 164.706 85.934 1.00 10.46 143 PRO G C 1
ATOM 8354 O O . PRO E 5 143 ? 99.191 163.927 85.200 1.00 9.98 143 PRO G O 1
ATOM 8358 N N . ASN E 5 144 ? 100.230 164.361 87.135 1.00 11.20 144 ASN G N 1
ATOM 8359 C CA . ASN E 5 144 ? 100.077 162.985 87.592 1.00 11.60 144 ASN G CA 1
ATOM 8360 C C . ASN E 5 144 ? 98.630 162.686 87.959 1.00 10.93 144 ASN G C 1
ATOM 8361 O O . ASN E 5 144 ? 98.073 161.660 87.557 1.00 10.12 144 ASN G O 1
ATOM 8366 N N . ARG E 5 145 ? 98.015 163.596 88.708 1.00 10.58 145 ARG G N 1
ATOM 8367 C CA . ARG E 5 145 ? 96.611 163.444 89.065 1.00 10.56 145 ARG G CA 1
ATOM 8368 C C . ARG E 5 145 ? 95.716 163.469 87.835 1.00 9.31 145 ARG G C 1
ATOM 8369 O O . ARG E 5 145 ? 94.781 162.671 87.711 1.00 9.53 145 ARG G O 1
ATOM 8377 N N . ALA E 5 146 ? 96.029 164.373 86.911 1.00 9.06 146 ALA G N 1
ATOM 8378 C CA . ALA E 5 146 ? 95.275 164.464 85.676 1.00 9.21 146 ALA G CA 1
ATOM 8379 C C . ALA E 5 146 ? 95.443 163.213 84.835 1.00 9.07 146 ALA G C 1
ATOM 8380 O O . ALA E 5 146 ? 94.510 162.786 84.166 1.00 8.96 146 ALA G O 1
ATOM 8382 N N . LYS E 5 147 ? 96.632 162.617 84.874 1.00 9.07 147 LYS G N 1
ATOM 8383 C CA . LYS E 5 147 ? 96.824 161.343 84.200 1.00 9.32 147 LYS G CA 1
ATOM 8384 C C . LYS E 5 147 ? 96.002 160.254 84.861 1.00 9.68 147 LYS G C 1
ATOM 8385 O O . LYS E 5 147 ? 95.478 159.373 84.183 1.00 9.06 147 LYS G O 1
ATOM 8391 N N . ARG E 5 148 ? 95.880 160.313 86.184 1.00 9.56 148 ARG G N 1
ATOM 8392 C CA . ARG E 5 148 ? 95.112 159.289 86.877 1.00 10.48 148 ARG G CA 1
ATOM 8393 C C . ARG E 5 148 ? 93.622 159.405 86.554 1.00 9.16 148 ARG G C 1
ATOM 8394 O O . ARG E 5 148 ? 92.916 158.398 86.432 1.00 9.20 148 ARG G O 1
ATOM 8402 N N . VAL E 5 149 ? 93.155 160.639 86.381 1.00 8.96 149 VAL G N 1
ATOM 8403 C CA . VAL E 5 149 ? 91.738 160.879 86.120 1.00 8.90 149 VAL G CA 1
ATOM 8404 C C . VAL E 5 149 ? 91.390 160.584 84.664 1.00 8.69 149 VAL G C 1
ATOM 8405 O O . VAL E 5 149 ? 90.363 159.973 84.370 1.00 7.76 149 VAL G O 1
ATOM 8409 N N . ILE E 5 150 ? 92.253 161.018 83.754 1.00 8.64 150 ILE G N 1
ATOM 8410 C CA . ILE E 5 150 ? 92.080 160.717 82.340 1.00 8.20 150 ILE G CA 1
ATOM 8411 C C . ILE E 5 150 ? 92.180 159.219 82.085 1.00 9.40 150 ILE G C 1
ATOM 8412 O O . ILE E 5 150 ? 91.474 158.676 81.234 1.00 8.47 150 ILE G O 1
ATOM 8417 N N . THR E 5 151 ? 93.047 158.548 82.836 1.00 9.18 151 THR G N 1
ATOM 8418 C CA . THR E 5 151 ? 93.096 157.096 82.787 1.00 10.19 151 THR G CA 1
ATOM 8419 C C . THR E 5 151 ? 91.807 156.529 83.363 1.00 10.21 151 THR G C 1
ATOM 8420 O O . THR E 5 151 ? 91.326 155.489 82.926 1.00 11.19 151 THR G O 1
ATOM 8424 N N . THR E 5 152 ? 91.243 157.229 84.344 1.00 8.92 152 THR G N 1
ATOM 8425 C CA . THR E 5 152 ? 89.984 156.794 84.932 1.00 9.90 152 THR G CA 1
ATOM 8426 C C . THR E 5 152 ? 88.860 156.863 83.895 1.00 9.75 152 THR G C 1
ATOM 8427 O O . THR E 5 152 ? 87.952 156.031 83.899 1.00 10.50 152 THR G O 1
ATOM 8431 N N . PHE E 5 153 ? 88.934 157.841 82.995 1.00 8.69 153 PHE G N 1
ATOM 8432 C CA . PHE E 5 153 ? 88.029 157.871 81.847 1.00 9.39 153 PHE G CA 1
ATOM 8433 C C . PHE E 5 153 ? 88.340 156.789 80.830 1.00 10.19 153 PHE G C 1
ATOM 8434 O O . PHE E 5 153 ? 87.436 156.199 80.243 1.00 10.33 153 PHE G O 1
ATOM 8442 N N . ARG E 5 154 ? 89.625 156.540 80.620 1.00 10.72 154 ARG G N 1
ATOM 8443 C CA . ARG E 5 154 ? 90.048 155.565 79.630 1.00 11.52 154 ARG G CA 1
ATOM 8444 C C . ARG E 5 154 ? 89.617 154.144 79.990 1.00 12.87 154 ARG G C 1
ATOM 8445 O O . ARG E 5 154 ? 89.296 153.337 79.115 1.00 14.13 154 ARG G O 1
ATOM 8453 N N . THR E 5 155 ? 89.602 153.856 81.286 1.00 11.96 155 THR G N 1
ATOM 8454 C CA . THR E 5 155 ? 89.430 152.492 81.768 1.00 12.73 155 THR G CA 1
ATOM 8455 C C . THR E 5 155 ? 88.006 152.128 82.163 1.00 14.35 155 THR G C 1
ATOM 8456 O O . THR E 5 155 ? 87.577 150.988 81.981 1.00 14.82 155 THR G O 1
ATOM 8460 N N . GLY E 5 156 ? 87.277 153.095 82.709 1.00 12.63 156 GLY G N 1
ATOM 8461 C CA . GLY E 5 156 ? 85.979 152.809 83.289 1.00 13.01 156 GLY G CA 1
ATOM 8462 C C . GLY E 5 156 ? 86.144 152.201 84.670 1.00 13.70 156 GLY G C 1
ATOM 8463 O O . GLY E 5 156 ? 85.184 151.711 85.263 1.00 13.99 156 GLY G O 1
ATOM 8464 N N . THR E 5 157 ? 87.376 152.228 85.174 1.00 13.74 157 THR G N 1
ATOM 8465 C CA . THR E 5 157 ? 87.730 151.624 86.456 1.00 15.07 157 THR G CA 1
ATOM 8466 C C . THR E 5 157 ? 88.792 152.465 87.148 1.00 13.88 157 THR G C 1
ATOM 8467 O O . THR E 5 157 ? 89.346 153.396 86.566 1.00 11.72 157 THR G O 1
ATOM 8471 N N . TRP E 5 158 ? 89.061 152.123 88.400 1.00 14.18 158 TRP G N 1
ATOM 8472 C CA . TRP E 5 158 ? 89.868 152.948 89.286 1.00 15.63 158 TRP G CA 1
ATOM 8473 C C . TRP E 5 158 ? 91.350 152.596 89.164 1.00 15.62 158 TRP G C 1
ATOM 8474 O O . TRP E 5 158 ? 92.157 152.965 90.017 1.00 14.99 158 TRP G O 1
ATOM 8485 N N . ASP E 5 159 ? 91.694 151.874 88.099 1.00 16.17 159 ASP G N 1
ATOM 8486 C CA . ASP E 5 159 ? 92.991 151.210 87.971 1.00 16.63 159 ASP G CA 1
ATOM 8487 C C . ASP E 5 159 ? 94.183 152.157 88.036 1.00 15.79 159 ASP G C 1
ATOM 8488 O O . ASP E 5 159 ? 95.260 151.767 88.484 1.00 18.15 159 ASP G O 1
ATOM 8493 N N . ALA E 5 160 ? 93.999 153.393 87.586 1.00 15.76 160 ALA G N 1
ATOM 8494 C CA . ALA E 5 160 ? 95.076 154.372 87.644 1.00 15.20 160 ALA G CA 1
ATOM 8495 C C . ALA E 5 160 ? 95.464 154.646 89.086 1.00 15.92 160 ALA G C 1
ATOM 8496 O O . ALA E 5 160 ? 96.628 154.889 89.398 1.00 15.16 160 ALA G O 1
ATOM 8498 N N . TYR E 5 161 ? 94.474 154.578 89.965 1.00 15.37 161 TYR G N 1
ATOM 8499 C CA . TYR E 5 161 ? 94.701 154.732 91.391 1.00 17.62 161 TYR G CA 1
ATOM 8500 C C . TYR E 5 161 ? 95.225 153.442 91.994 1.00 23.59 161 TYR G C 1
ATOM 8501 O O . TYR E 5 161 ? 95.680 153.430 93.136 1.00 24.30 161 TYR G O 1
ATOM 8510 N N . LYS E 5 162 ? 95.162 152.375 91.198 1.00 25.63 162 LYS G N 1
ATOM 8511 C CA . LYS E 5 162 ? 95.567 151.019 91.583 1.00 28.17 162 LYS G CA 1
ATOM 8512 C C . LYS E 5 162 ? 95.256 150.680 93.038 1.00 33.76 162 LYS G C 1
ATOM 8513 O O . LYS E 5 162 ? 95.842 149.762 93.610 1.00 27.10 162 LYS G O 1
#

Organism: Homo sapiens (NCBI:txid9606)

Secondary structure (DSSP, 8-state):
-B---EE----EE-SS-EES--BPSS-EEEEE---SSHHHHHHHHTT-SS--EE---BTTT--HHHHHHHHT-SS--S-EEEE--SSPPSS--B-S-SSTT-SSS--------TTTTB---TTS--SS-EEEE--HHHHHHHHHHHHHHH---SS----SS-EEEEEE-B----S-HHHHHHSS-----EEEP-EEE---BSS-----EEE--EE-----SSSSS---STTTHHHHHHHHHHHHHHHT-GGGG--S-EEE--EETTTTSS-HHHHHHHHHHHTT-SS--TTS--B---EESTTS--SS----B-----HHHHHHHHHHHHHHHSSS-------PPPS-THHHHHTTS-----BEES-SSS-S-S-SS-TT-SHHHHT---SS--TTHHHHS---STHHHHHHHHHHHHHHHHHHHT-------HHHHHHHHHHHHT--GGG-SS--S-SS------SSSS-HHHHHHHHHHHHHT-----------HHHHHH-----EE--B------B--EE--S---EEE--S-------STT---EEE-----EEEEEE---HHHHHHHHHHHHHHHHHHHHHT-/-HHHHHHHHHHHHHHHHHHHHHHHHHHHHHHHT---HHHHHHHHHHHHHHHHH--HHHHHHHHHHHHHHHHHHHHHH----HHHHHHHHHHHHHHHHHHHHH--SHHHHHHHHHHHHHHHHHHHHHH--THHHHHHHHHHHHHHHHHHHHHHHHT---THHHHHHHHHHHHHHHHH-SS-SHHHHHHHHHHHHHHHHHHHHHHS------HHHHHHHHHHHHHHIIIIIHHHHHHHHHS--/--HHHHHHHHHHHHHHHHHHHTT--HHHHHHHHSSHHHHHHHHHHHHHHHHHHHT--HHHHHHHHHHHHHHHHHHHHHHHHHHHHHT--HHHHHHHHHHHHTTHHHHHHHHHHHTTT-TT----TTHHHHHHHHHHHHHHHHHHHHHHHHHS-HHHHTHHHHHHHHHHHHHTT--STTHHHHHHHHHHHHHHHTT-/-TTHHHHHHHHHGGGT-HHHHHHHHH---SHHHHHHHHHHHHHHHHHHHHHHHHHHHHGGG-/------HHHHH---SSEEE-TT--EEETTTEEEESSS-HHHHHHHHHHHHSS--TT---HHHHHHHHHHHHHHH---GGG-TTHHHHHHHS-HHHHHHHHHHHHHT-HHHHHT-HHHHHHHHTT-HHHHHHHH-----TTTSHHHHHHHHHHHHHSSSGGG-

Foldseek 3Di:
DFDDDWFWWFWKFDQQWIAIAAFDPPWLKAAEDEDPDCVVLVCLLVVPPQLQHEYEAEPAVDAPVSVVVQQPRPSHYQEYAYEYDPDAHPFFAAQDAQAALPPLFPCVNDPQRQQNRHRNRLGDHDHHIYMYDPDCPVVVVVVVQCPPQPPCPVDNPPDQWGKMWIFDWHFQDDTHPLVQLVVVVPVRDWFFFFAWKWKDKLDPDAAAEEEAEEEQALAESTDPFAFDDLLGLLSLLLRLLLVLLCNPDPCSHDFPHMYMYMYQAPCRAHNFQLVVVLVCQVVVVDPSHPNYYAAYEEEHSQQLADLAHKAKAAAPQPVLVVLQVLLQVLLVVFDSHYDYPDHDDDDDSCSSVVVSDSHYYMYIYRDPGHNPQSYHSYSSDACVSSQFDDPQDDLPPSQLFDQTDSLVVSQSVSNSVSVSVQVSSVHDDTGGDSNVSSNSVCCQRFACPQQFDDDAPDGNDHRHSNHDDNHRPNVCSVSVSCVSSQPFKPQPVPVCVVVVVVDPHCKDKGWGCDPVDIGIIIGNHDIDIDTTRQPAVCSHDDPSSTGMITTDTDDTGMDMDTDDRVVVVVVVVVVVVVVVVVVVVVVD/DCVVVVLVVVLVVVVVVQPLLLVLLVVLLVLLVLACVVVVVVVVVVVVVVVVVCDVVVLVVQLVLVVVSVVSVCVSVVPDDPPVVVVVSVVVSVVLVCCVPPVPDPPVNVVSVSVVLNSVLVVLLPPEVRLVSSVVVLVVVLVVLVVVVVVVVVVVCVCSNNVSNLSSLLSVQCVVPPDRPVLNVQLSVLLSVQQVVLSVVSVPPDHRRGNNRSSVVNVVSSVCVVPPDPVVVVVVVVDVD/DFQVCQLCLVAPADQFWDAGPVRQIGGARLHGQGSDPDCVSSQVSVCVLQVHNQVGHDDVVSSVVSSVVLLVCLVVPQVVDPQRPLLCVLADRLLNSLLSVVCSHPNNVVSVVLRVLSVCSSVVVLVVSLVSLCPDVPCVVPVLSSNQSSVSSVPVHNVSSD

GO terms:
  GO:0034205 amyloid-beta formation (P, IDA)
  GO:0042987 amyloid precursor protein catabolic process (P, IDA)
  GO:0070765 gamma-secretase complex (C, IDA)
  GO:0016485 protein processing (P, IDA)
  GO:0007220 Notch receptor processing (P, IDA)
  GO:0061133 endopeptidase activator activity (F, IGI)
  GO:0034205 amyloid-beta formation (P, IGI)
  GO:0042987 amyloid precursor protein catabolic process (P, IGI)
  GO:0030674 protein-macromolecule adaptor activity (F, IGI)
  GO:0070765 gamma-secretase complex (C, IGI)
  GO:0016485 protein processing (P, IGI)
  GO:0061133 endopeptidase activator activity (F, IMP)
  GO:0034205 amyloid-beta formation (P, IMP)
  GO:0030674 protein-macromolecule adaptor activity (F, IMP)
  GO:0016485 protein processing (P, IMP)
  GO:0007220 Notch receptor processing (P, IMP)
  GO:0051117 ATPase binding (F, IPI)
  GO:0070851 growth factor receptor binding (F, IPI)
  GO:0005515 protein binding (F, IPI)
  GO:0005783 endoplasmic reticulum (C, IDA)

B-factor: mean 89.82, std 77.52, range [1.0, 525.72]

Sequence (1249 aa):
IPLNKTAPCVRLLNATHQIGCQSSISGDTGVIHVVEKEEDLQWVLTDGPNPPYMVLLESKHFTRDLMEKLKGRTSRIAGLAVSLTKPSPASGFSPSVQCPNDGFGVYHCREIQWNSLGNGLAYEDFSFPIFLLEDENETKVIKQCYQDHNLSQNGSAPTFPLCAMQLFSHMHAVISTATCMRRSSIAAVCDPLSDYNVWSMLKPIADDVVVAATRLDSRSFAWNVAPGAESAVASFVTQLAAAEALQKAPDVTTLPRNVMFVFFQGETFDYIGSSRMVYDMEKGKFPVQLENVDSFVELGQVALRTSLELWMHTDPVQKNESVRNQVEDLGAGVPAVILRSGVPLPPSSLQRFLRARNISGVVLADHSGAFHNKYYQSIYDTAENINVSYPEWLAPEEDLNFVTDTAKALADVATVLGRALYELAGGDTVQADPQTVTRLLYGFLIKLRQDLRSYLGDGPLQHYIAVSSPTNTTYVVQYALANLTGTVVTARLARALSPAQWSSTEYSTWTESRWKAIRARIFLIASHVIMLFVPVTLCMVVVVATILLLFFFSFIYLGEVFKTYLIWNFGRLQQAYLIMISALMDDWNTTIACFVAILIGLCLTLLGLVFYFATDYLVQPFADQLAFHMNIFEEMLRIDEGLRLKIYKDTEGYYTIGIGHLLTKSPSLNAAKSELDKAIGRNCNGVITKDEAEKLFNQDVDAAVRRGILRNAKLKPVYDSLDAVRRCALINMVFQMGETGVAGFTNSLRMLQQKRWDEAAVNLAKKSRRWYNNQQTPNRAKRVITTFRTGTWDAYK

Radius of gyration: 45.56 Å; Cα contacts (8 Å, |Δi|>4): 1909; chains: 5; bounding box: 103×98×124 Å

Solvent-accessible surface area: 65471 Å² total; per-residue (Å²): 144,93,39,131,137,49,10,7,11,14,2,4,0,62,26,120,100,34,10,10,6,44,2,68,100,84,26,24,71,0,19,2,26,34,4,116,106,88,88,24,30,75,142,11,24,76,44,41,67,64,52,76,8,0,4,21,8,32,8,144,40,26,43,112,110,47,8,90,136,19,46,60,64,116,25,88,20,9,0,0,7,15,13,63,64,178,96,54,25,108,81,6,33,0,4,9,41,60,34,13,30,60,34,69,15,102,83,184,60,161,128,74,71,34,5,60,66,2,29,16,2,10,65,71,33,4,71,6,5,4,7,11,18,84,66,75,94,65,5,110,90,12,87,108,25,28,103,93,82,15,72,24,117,155,66,56,86,39,60,139,84,22,3,2,12,30,3,26,10,50,6,72,8,53,106,13,4,40,25,3,22,174,139,45,86,178,124,55,48,2,27,78,9,14,4,70,1,7,22,8,17,23,36,127,163,106,80,43,24,7,9,0,4,1,17,4,0,0,26,4,27,3,75,43,23,46,1,4,0,7,2,1,1,3,9,3,2,3,0,16,2,0,8,45,2,10,27,132,27,112,47,26,112,89,34,81,75,16,8,20,9,0,2,1,3,2,4,9,8,8,2,15,0,0,4,25,2,19,61,20,22,104,137,39,81,16,94,12,92,37,148,43,25,56,10,8,14,2,3,14,4,8,8,78,27,62,110,29,2,4,86,1,32,37,36,75,192,168,132,33,106,56,13,61,79,43,18,60,91,41,1,75,66,29,106,35,94,24,75,92,146,59,84,61,13,9,24,4,2,8,1,7,13,45,95,43,93,141,34,10,6,10,6,8,2,3,7,81,15,37,22,82,10,109,17,10,4,1,25,24,0,49,16,126,45,16,102,16,87,37,96,30,208,93,69,70,122,62,9,45,92,76,75,10,91,25,1,97,23,4,4,46,5,1,14,5,6,2,46,10,6,42,57,30,5,45,32,103,129,21,123,12,59,48,114,37,2,3,96,27,7,13,30,22,29,86,81,105,222,83,54,34,161,72,173,74,45,28,39,70,18,37,2,15,4,30,45,70,63,72,18,49,7,8,62,35,5,49,49,43,14,25,110,31,21,31,93,78,110,137,62,69,97,31,120,50,81,60,22,63,94,87,47,123,128,97,72,46,60,25,15,44,54,72,118,151,61,55,60,86,39,25,26,30,11,32,30,75,33,44,89,0,91,14,16,21,91,104,101,86,54,53,91,115,86,6,21,34,11,8,1,105,56,127,70,51,123,6,74,26,15,97,38,45,30,83,77,71,31,59,60,40,29,64,62,15,66,57,61,41,59,70,25,62,76,85,53,132,111,80,76,67,67,63,57,67,61,51,40,60,114,19,83,158,45,23,79,59,32,35,87,3,6,84,45,2,34,64,30,49,88,52,146,69,79,83,46,61,63,60,60,62,58,66,67,60,65,63,71,87,95,121,132,84,71,68,33,125,67,20,73,106,40,10,136,78,66,38,29,93,40,78,153,65,155,88,109,96,57,85,74,57,24,61,63,91,22,141,27,57,1,40,17,8,42,53,12,90,96,70,57,85,57,59,208,90,43,86,36,35,105,32,71,58,10,4,20,84,6,33,14,53,53,92,88,72,137,71,64,64,36,23,47,50,78,27,60,71,59,25,54,59,26,46,64,64,23,57,64,52,63,92,83,81,140,131,52,24,66,48,11,15,35,8,2,29,30,5,26,32,5,42,77,74,50,107,54,2,135,28,7,11,58,21,5,53,33,9,46,18,6,12,44,1,84,29,29,80,62,40,74,63,97,111,77,72,42,31,32,35,62,5,42,67,39,7,102,93,50,53,121,32,11,78,169,64,34,28,73,52,28,65,119,61,45,164,110,76,56,84,74,39,48,37,58,11,34,57,15,24,64,45,29,39,50,28,66,64,60,66,69,34,96,89,40,78,28,29,19,42,27,39,16,26,10,36,28,24,25,57,11,44,46,65,13,2,51,53,23,41,67,48,84,97,123,137,78,84,41,51,48,58,65,20,38,76,65,19,46,60,44,38,36,69,31,49,66,58,36,37,66,62,60,73,83,66,130,107,92,75,57,46,14,61,13,41,3,46,8,54,8,53,32,60,33,56,42,46,35,27,26,45,39,56,85,42,66,50,38,65,36,96,119,77,75,52,57,28,78,65,32,39,28,52,20,58,34,36,32,28,30,27,32,32,44,35,69,26,73,92,81,69,75,103,75,35,80,72,34,52,46,58,56,60,65,50,51,47,38,38,66,63,54,54,65,106,72,22,51,76,64,44,55,64,62,27,68,65,34,56,72,82,31,84,138,117,95,75,40,89,72,57,66,65,31,42,72,25,29,100,74,8,37,43,30,6,61,44,43,75,76,113,132,70,92,51,59,86,47,58,44,50,70,82,60,36,30,63,47,12,57,64,64,58,77,64,66,57,74,69,48,65,76,79,80,98,139,153,59,10,78,138,3,0,127,96,13,56,39,70,102,60,113,19,35,140,41,131,100,37,93,42,6,0,7,8,24,26,83,20,22,135,45,118,55,66,103,32,0,56,49,75,0,38,132,38,35,66,91,125,7,109,10,88,5,85,94,105,36,8,85,129,7,21,64,77,23,5,92,60,6,64,228,4,4,74,155,21,93,81,0,102,45,4,53,80,19,2,51,62,40,24,80,14,0,0,10,0,0,13,34,39,30,27,38,118,13,0,16,58,24,74,59,2,4,126,20,0,91,91,97,125,42,103,92,0,11,86,18,0,37,159,49,183,0,48,111,44,28,62,97,12,0,109,60,0,15,33,0,0,138,41,12,60,48,94,25,21,216

Nearest PDB structures (foldseek):
  4uis-assembly1_B  TM=1.004E+00  e=1.721E-19  Homo sapiens
  5fn5-assembly1_B  TM=8.503E-01  e=5.326E-10  Homo sapiens
  5fn4-assembly1_B  TM=7.656E-01  e=2.566E-10  Homo sapiens
  7c9i-assembly1_B  TM=7.246E-01  e=3.025E-08  Homo sapiens
  4uis-assembly1_G  TM=1.006E+00  e=7.124E-27  Homo sapiens

InterPro domains:
  IPR008710 Nicastrin [PTHR21092] (18-698)
  IPR041084 Nicastrin, small lobe [PF18266] (49-223)